Protein AF-A0A1G9CT90-F1 (afdb_monomer_lite)

Secondary structure (DSSP, 8-state):
---------SSSSSSSSS-------------PPEEEEEEE-TTS-HHHHHHHHHHHHHHHTTSEEEEEEEEEES-HHHHHHHHHHHHHTT-TTS-EEEEEEEE--S-TTT-HHHHHHT-EETTEES---S--SGGGSEEHHHHHHHHHHHSPTT-EEEEE-S-SHHHHHHHHPPP-SS-SS-HHHHHHHHEEEEEEE-----SS--B-HHHHHTHHHHHHHHHH--SEEEEE-HHHHHHSEE-HHHHHTGGG-SS--HHHHHHHHHSPSS--EE-HHHHHHHHHHHGGG--SPBPPSEEEEE-TTSBEEEEE-TT--EEEBPPPPHHHHHHHHHHHHHHHH-----SS----SS-HHHHHS--GGGSPEEEE-S---HHHHHHHHHHT--EEEE-S-STTTTT-HHHHHHHHHHHHIIIIIH--EEEEE-SSSSSTTSTTTTTTTS-GGGB-EEEEEEEEEE-TT-EEEEPPPTT--EEEEEEEEETT---GGGPEE-GGGB-TT--EEEE--TTS--EEEEEEEEEES-TTSHHHHSSSEE-PPB-TT-HHHHHHHHHHTHHHHHHHHGGGBTTTEEEEEEE------SB-TTPPPSS--EESS---TTSPP--EEEE-SSHHHHHHHHHSS-SGGGTHHHHS--SHHHHHHHHHHHHHHHHHHIIIIIHHHHHHHHHTT-EEEEE-SSTT-TTTHHHHTS-HHHHHHT-SS-EEEE--S-HHHHHHHHTTTHHHHHHHHHHHT-S--EEEE--TT-SS--HHHHHHHHHHHHHHHT--EEEE-S-GGGS-HHHHHHHHHHHHHHHHHHTTB-----EEEE--HHHHHHH----SBSSGGGS-HHHHHHHHHHHHHHHHHHHTT--EEEE-STTPPPTTSS--EEEE---SEEEHHHHHHHHHHHHTT-EEEES-SEEEEE-TTSS-EEEEEHHHHTTT-TTEEE-S-HHHHHHHHHHT---SEEEPSS-TTEEEEEEEBSSEEEEEEEE-SSS-EEEEEEEPP-SS-EEEE-TTT--EEE--EEE-SS-EEEEEEE-TT-EEEEEEE-

Radius of gyration: 39.04 Å; chains: 1; bounding box: 105×80×100 Å

pLDDT: mean 90.72, std 13.13, range [26.62, 98.75]

Foldseek 3Di:
DDDYDDDDPDDPPPVVPPDPPPPPPPPPPPPQAFEEEEEDLAFQDLLSVLLLLLVLLCVVVRNHDDQAYEYQAPDQLRVQLSCQSCVVSVNNVGAYAYEDPHFNAPDLVLGLSNVLQVDDDPNDNPDGGPRDDNVVHHHLLVSLLQRLLPAQWLGYEYEHEAAQRSVLVLQVAADDPSDNHRSLVSQLTRHNEYQYLAADPDPPFDFTRRCVSHVVRNQSCQVRRNAAYEYAYPLQQQLAWQALVCLVCVLQDDDDDSSSSSVCSNDPDDDIGGNSRNVSSCCRSVVVVCLWDKDAAFGWHQDPNRHIDTDHDNPHRYIYTDHGDPVSSVVSNVVSSVSNSDDPPPDPPPPALDPLVCLQQPALVLFAAAEDEDPQDLVVLVLLVLLQHQAYEYEQHLVCQLNDPVSLVRVQVRLCCNCVVPVHFYAYAQASDDQDLCNPVPLCPVPVQQFWKWKFKDKDKAFAFGKDKDDDFPQFDDWQWKWKAAPVDPDLVGIDTQQVQADPSGIGIDTHHNPGGIMMMMTITMHRLFPQFCCQQEDAENDTHGQLLAQSSQVSSCVSGVVSCCVRPLVCALRRHAAYAREAQWLRQEGAPPPHRPHRYHYDDDDDPVGDFGQIAGDDPCLQVQLCVPLVDGCSSVVVLLADDDALSSLVSLLSSLVSQLVSSLVRHLQVRLVSQVVSNHWYEYAHPPQQFLLCCSRIRSDRLSSLLSTLAYEYEDAALFQVSLLLRCLRTLQSNQLSCVLNVRDFYEYEYHNSPPPDHPPLLSNLLSVLSSVLSPHQHYHYPPDPVPDDSLSSNLNRLLSSSSNSQLVQFAAQAQEEEEDQSSQSSSQFHRFSHPPPVRGGPVSRVQRVQSSVLSLLLQLQQHHYHYDYPVRDDDPPDSHQEYEYEDGQEDEPVNVVVVVVRLVSPRAYEYQDQWYWYQYNSSNHTDIDGNCVVCVVGPSYYYDPDSNVSSVVVSVVDPPQKGKDPPQSQWGKHWGDHPFKIKMKIWRSDQFKDKIKMFGAADPFWKWKAFSSVSDIDTFPWDQDPRGIIGIDIAGGSGMMMIITGD

Sequence (1050 aa):
MKVFKFKLINIFFIVLAFGVAAAIPCKAQKKTPTPVIFETDMGNDVDDGLALAMLFRYADQGKINFLGISNNKQSLSSLQFIDLMRRQYGYGQLPIATVQNGVEGEVEAKSFARKVMDYKEQGQLLYSSSIKNYRDVEAAVHFYRRMLAKAKDTSVVIISVGFSTNLAKLLESKADQYSKLSGLELVKRKVKFLSTMAGNFSHPRQKEFNVISDLPAARKMFNHWPTAIYISPFEVGASVHFPATAIEANLGYSGNQPLVTAYKEYITMPYNRETWDLTSVLFAVEKSAHYFKESVPGKFIVDEQGYTQFKEEHKGRHYFLHAPGESEGSKIKNRFVKLIMTAKSGSTELKSNIDVQGFLNPVLKYRPLRIIHEHLDTTLIRNLKELGYGGVVTNVSYQDYLSSTQNWEKFRSDIAYAIDKLGLRIWIYDEKGYPSGAAGGIVLKDDPSAQALGLSVISKLVNKGEQLAIAFPHGHTRFLAAFAYPEAGFGTSEIIDLRKYTDARGNLKWSAPKGKGNWKVQYFVQKPFYENTHATHNWFEQRKMVNLLEKKATADFIKVTHEQYKHHVGDYFGKGIEAFFTDEPSLVGAHFLNNKPPVTPGVRDQPDFNIPAFPTLNWSESLLTEFKRRRGYDLFNKLPYLVEGQSATAFKVRIDYYQTLMELVAECYFKPLEEFAAKNNVASSGHLLLEEDLFYHPVFEGSLMEMYKHMQFPGIDLLTAYPLIAKRWGVTTAKFASSVADTYGKKQVMSEISSAFDSNDAGINGQMAAVGIQFAYGVDLFNSYYRHDKMSVEENKQFTNYIGRVAYLLDQGKRQPQVAVYYPIESIWAKTLIPLSIGREHFDKEALLLSDNFTELGLALVDQHIDFNYVDREKLPEPGKEIKKLIIPKLAVLQKELLDHLIRLADQGMNLYFQNTDAILLNADGFESETVDLREKFSAYNNVVFFDNLTHLASQISADTDSGYRIEAGTENIVALAKPGKTAKVYLFVNAADNAQDVKVTFKKSDKRLMVWDPVSGLVKPGNTRITNSGDVLELHLDKWQTLLVTIDK

Structure (mmCIF, N/CA/C/O backbone):
data_AF-A0A1G9CT90-F1
#
_entry.id   AF-A0A1G9CT90-F1
#
loop_
_atom_site.group_PDB
_atom_site.id
_atom_site.type_symbol
_atom_site.label_atom_id
_atom_site.label_alt_id
_atom_site.label_comp_id
_atom_site.label_asym_id
_atom_site.label_entity_id
_atom_site.label_seq_id
_atom_site.pdbx_PDB_ins_code
_atom_site.Cartn_x
_atom_site.Cartn_y
_atom_site.Cartn_z
_atom_site.occupancy
_atom_site.B_iso_or_equiv
_atom_site.auth_seq_id
_atom_site.auth_comp_id
_atom_site.auth_asym_id
_atom_site.auth_atom_id
_atom_site.pdbx_PDB_model_num
ATOM 1 N N . MET A 1 1 ? -38.249 -47.520 -42.236 1.00 29.38 1 MET A N 1
ATOM 2 C CA . MET A 1 1 ? -38.447 -47.838 -43.675 1.00 29.38 1 MET A CA 1
ATOM 3 C C . MET A 1 1 ? -37.929 -46.650 -44.475 1.00 29.38 1 MET A C 1
ATOM 5 O O . MET A 1 1 ? -38.424 -45.574 -44.205 1.00 29.38 1 MET A O 1
ATOM 9 N N . LYS A 1 2 ? -36.959 -46.658 -45.393 1.00 29.27 2 LYS A N 1
ATOM 10 C CA . LYS A 1 2 ? -36.119 -47.616 -46.148 1.00 29.27 2 LYS A CA 1
ATOM 11 C C . LYS A 1 2 ? -34.802 -46.828 -46.412 1.00 29.27 2 LYS A C 1
ATOM 13 O O . LYS A 1 2 ? -34.894 -45.646 -46.702 1.00 29.27 2 LYS A O 1
ATOM 18 N N . VAL A 1 3 ? -33.580 -47.275 -46.118 1.00 26.62 3 VAL A N 1
ATOM 19 C CA . VAL A 1 3 ? -32.768 -48.359 -46.711 1.00 26.62 3 VAL A CA 1
ATOM 20 C C . VAL A 1 3 ? -32.309 -48.066 -48.162 1.00 26.62 3 VAL A C 1
ATOM 22 O O . VAL A 1 3 ? -32.986 -48.438 -49.110 1.00 26.62 3 VAL A O 1
ATOM 25 N N . PHE A 1 4 ? -31.098 -47.474 -48.247 1.00 28.44 4 PHE A N 1
ATOM 26 C CA . PHE A 1 4 ? -29.913 -47.854 -49.060 1.00 28.44 4 PHE A CA 1
ATOM 27 C C . PHE A 1 4 ? -29.531 -47.188 -50.417 1.00 28.44 4 PHE A C 1
ATOM 29 O O . PHE A 1 4 ? -30.215 -47.359 -51.415 1.00 28.44 4 PHE A O 1
ATOM 36 N N . LYS A 1 5 ? -28.269 -46.674 -50.411 1.00 28.47 5 LYS A N 1
ATOM 37 C CA . LYS A 1 5 ? -27.143 -46.781 -51.398 1.00 28.47 5 LYS A CA 1
ATOM 38 C C . LYS A 1 5 ? -27.310 -46.091 -52.775 1.00 28.47 5 LYS A C 1
ATOM 40 O O . LYS A 1 5 ? -28.365 -46.166 -53.367 1.00 28.47 5 LYS A O 1
ATOM 45 N N . PHE A 1 6 ? -26.310 -45.461 -53.411 1.00 27.42 6 PHE A N 1
ATOM 46 C CA . PHE A 1 6 ? -24.844 -45.624 -53.401 1.00 27.42 6 PHE A CA 1
ATOM 47 C C . PHE A 1 6 ? -24.163 -44.394 -54.075 1.00 27.42 6 PHE A C 1
ATOM 49 O O . PHE A 1 6 ? -24.748 -43.807 -54.977 1.00 27.42 6 PHE A O 1
ATOM 56 N N . LYS A 1 7 ? -22.884 -44.146 -53.729 1.00 28.06 7 LYS A N 1
ATOM 57 C CA . LYS A 1 7 ? -21.843 -43.313 -54.400 1.00 28.06 7 LYS A CA 1
ATOM 58 C C . LYS A 1 7 ? -21.774 -41.808 -54.081 1.00 28.06 7 LYS A C 1
ATOM 60 O O . LYS A 1 7 ? -22.293 -40.998 -54.830 1.00 28.06 7 LYS A O 1
ATOM 65 N N . LEU A 1 8 ? -20.982 -41.458 -53.059 1.00 28.84 8 LEU A N 1
ATOM 66 C CA . LEU A 1 8 ? -19.843 -40.514 -53.153 1.00 28.84 8 LEU A CA 1
ATOM 67 C C . LEU A 1 8 ? -19.101 -40.452 -51.801 1.00 28.84 8 LEU A C 1
ATOM 69 O O . LEU A 1 8 ? -19.179 -39.493 -51.043 1.00 28.84 8 LEU A O 1
ATOM 73 N N . ILE A 1 9 ? -18.372 -41.527 -51.498 1.00 37.91 9 ILE A N 1
ATOM 74 C CA . ILE A 1 9 ? -17.288 -41.538 -50.509 1.00 37.91 9 ILE A CA 1
ATOM 75 C C . ILE A 1 9 ? -16.008 -41.423 -51.338 1.00 37.91 9 ILE A C 1
ATOM 77 O O . ILE A 1 9 ? -15.682 -42.380 -52.035 1.00 37.91 9 ILE A O 1
ATOM 81 N N . ASN A 1 10 ? -15.402 -40.226 -51.359 1.00 30.72 10 ASN A N 1
ATOM 82 C CA . ASN A 1 10 ? -13.953 -39.974 -51.533 1.00 30.72 10 ASN A CA 1
ATOM 83 C C . ASN A 1 10 ? -13.546 -38.490 -51.712 1.00 30.72 10 ASN A C 1
ATOM 85 O O . ASN A 1 10 ? -12.413 -38.232 -52.100 1.00 30.72 10 ASN A O 1
ATOM 89 N N . ILE A 1 11 ? -14.387 -37.488 -51.400 1.00 33.50 11 ILE A N 1
ATOM 90 C CA . ILE A 1 11 ? -13.973 -36.062 -51.518 1.00 33.50 11 ILE A CA 1
ATOM 91 C C . ILE A 1 11 ? -14.116 -35.251 -50.210 1.00 33.50 11 ILE A C 1
ATOM 93 O O . ILE A 1 11 ? -13.740 -34.088 -50.159 1.00 33.50 11 ILE A O 1
ATOM 97 N N . PHE A 1 12 ? -14.534 -35.856 -49.092 1.00 31.41 12 PHE A N 1
ATOM 98 C CA . PHE A 1 12 ? -14.761 -35.111 -47.837 1.00 31.41 12 PHE A CA 1
ATOM 99 C C . PHE A 1 12 ? -13.746 -35.359 -46.705 1.00 31.41 12 PHE A C 1
ATOM 101 O O . PHE A 1 12 ? -13.998 -34.986 -45.565 1.00 31.41 12 PHE A O 1
ATOM 108 N N . PHE A 1 13 ? -12.574 -35.927 -47.020 1.00 30.72 13 PHE A N 1
ATOM 109 C CA . PHE A 1 13 ? -11.440 -36.062 -46.084 1.00 30.72 13 PHE A CA 1
ATOM 110 C C . PHE A 1 13 ? -10.132 -35.398 -46.564 1.00 30.72 13 PHE A C 1
ATOM 112 O O . PHE A 1 13 ? -9.083 -35.615 -45.970 1.00 30.72 13 PHE A O 1
ATOM 119 N N . ILE A 1 14 ? -10.177 -34.555 -47.608 1.00 32.09 14 ILE A N 1
ATOM 120 C CA . ILE A 1 14 ? -8.981 -33.865 -48.147 1.00 32.09 14 ILE A CA 1
ATOM 121 C C . ILE A 1 14 ? -9.011 -32.332 -47.958 1.00 32.09 14 ILE A C 1
ATOM 123 O O . ILE A 1 14 ? -7.994 -31.676 -48.151 1.00 32.09 14 ILE A O 1
ATOM 127 N N . VAL A 1 15 ? -10.104 -31.736 -47.463 1.00 31.97 15 VAL A N 1
ATOM 128 C CA . VAL A 1 15 ? -10.191 -30.265 -47.275 1.00 31.97 15 VAL A CA 1
ATOM 129 C C . VAL A 1 15 ? -10.135 -29.821 -45.800 1.00 31.97 15 VAL A C 1
ATOM 131 O O . VAL A 1 15 ? -10.068 -28.634 -45.514 1.00 31.97 15 VAL A O 1
ATOM 134 N N . LEU A 1 16 ? -10.015 -30.755 -44.846 1.00 32.56 16 LEU A N 1
ATOM 135 C CA . LEU A 1 16 ? -9.748 -30.446 -43.426 1.00 32.56 16 LEU A CA 1
ATOM 136 C C . LEU A 1 16 ? -8.293 -30.726 -42.991 1.00 32.56 16 LEU A C 1
ATOM 138 O O . LEU A 1 16 ? -8.021 -30.910 -41.808 1.00 32.56 16 LEU A O 1
ATOM 142 N N . ALA A 1 17 ? -7.354 -30.751 -43.947 1.00 31.73 17 ALA A N 1
ATOM 143 C CA . ALA A 1 17 ? -5.917 -30.943 -43.701 1.00 31.73 17 ALA A CA 1
ATOM 144 C C . ALA A 1 17 ? -5.010 -29.849 -44.312 1.00 31.73 17 ALA A C 1
ATOM 146 O O . ALA A 1 17 ? -3.798 -29.896 -44.133 1.00 31.73 17 ALA A O 1
ATOM 147 N N . PHE A 1 18 ? -5.564 -28.829 -44.977 1.00 35.44 18 PHE A N 1
ATOM 148 C CA . PHE A 1 18 ? -4.796 -27.702 -45.526 1.00 35.44 18 PHE A CA 1
ATOM 149 C C . PHE A 1 18 ? -5.491 -26.378 -45.199 1.00 35.44 18 PHE A C 1
ATOM 151 O O . PHE A 1 18 ? -6.236 -25.821 -45.996 1.00 35.44 18 PHE A O 1
ATOM 158 N N . GLY A 1 19 ? -5.270 -25.901 -43.977 1.00 32.31 19 GLY A N 1
ATOM 159 C CA . GLY A 1 19 ? -5.820 -24.631 -43.489 1.00 32.31 19 GLY A CA 1
ATOM 160 C C . GLY A 1 19 ? -5.231 -24.144 -42.166 1.00 32.31 19 GLY A C 1
ATOM 161 O O . GLY A 1 19 ? -5.561 -23.053 -41.718 1.00 32.31 19 GLY A O 1
ATOM 162 N N . VAL A 1 20 ? -4.315 -24.905 -41.558 1.00 35.72 20 VAL A N 1
ATOM 163 C CA . VAL A 1 20 ? -3.353 -24.352 -40.607 1.00 35.72 20 VAL A CA 1
ATOM 164 C C . VAL A 1 20 ? -2.251 -23.741 -41.460 1.00 35.72 20 VAL A C 1
ATOM 166 O O . VAL A 1 20 ? -1.323 -24.432 -41.882 1.00 35.72 20 VAL A O 1
ATOM 169 N N . ALA A 1 21 ? -2.360 -22.444 -41.753 1.00 32.84 21 ALA A N 1
ATOM 170 C CA . ALA A 1 21 ? -1.169 -21.664 -42.036 1.00 32.84 21 ALA A CA 1
ATOM 171 C C . ALA A 1 21 ? -0.324 -21.748 -40.765 1.00 32.84 21 ALA A C 1
ATOM 173 O O . ALA A 1 21 ? -0.530 -21.010 -39.804 1.00 32.84 21 ALA A O 1
ATOM 174 N N . ALA A 1 22 ? 0.566 -22.740 -40.730 1.00 30.08 22 ALA A N 1
ATOM 175 C CA . ALA A 1 22 ? 1.647 -22.776 -39.784 1.00 30.08 22 ALA A CA 1
ATOM 176 C C . ALA A 1 22 ? 2.340 -21.426 -39.940 1.00 30.08 22 ALA A C 1
ATOM 178 O O . ALA A 1 22 ? 2.983 -21.165 -40.959 1.00 30.08 22 ALA A O 1
ATOM 179 N N . ALA A 1 23 ? 2.184 -20.554 -38.945 1.00 31.02 23 ALA A N 1
ATOM 180 C CA . ALA A 1 23 ? 3.227 -19.604 -38.646 1.00 31.02 23 ALA A CA 1
ATOM 181 C C . ALA A 1 23 ? 4.461 -20.478 -38.456 1.00 31.02 23 ALA A C 1
ATOM 183 O O . ALA A 1 23 ? 4.636 -21.108 -37.413 1.00 31.02 23 ALA A O 1
ATOM 184 N N . ILE A 1 24 ? 5.247 -20.627 -39.527 1.00 29.38 24 ILE A N 1
ATOM 185 C CA . ILE A 1 24 ? 6.590 -21.165 -39.444 1.00 29.38 24 ILE A CA 1
ATOM 186 C C . ILE A 1 24 ? 7.181 -20.340 -38.310 1.00 29.38 24 ILE A C 1
ATOM 188 O O . ILE A 1 24 ? 7.229 -19.112 -38.451 1.00 29.38 24 ILE A O 1
ATOM 192 N N . PRO A 1 25 ? 7.550 -20.948 -37.166 1.00 29.23 25 PRO A N 1
ATOM 193 C CA . PRO A 1 25 ? 8.344 -20.228 -36.205 1.00 29.23 25 PRO A CA 1
ATOM 194 C C . PRO A 1 25 ? 9.531 -19.797 -37.039 1.00 29.23 25 PRO A C 1
ATOM 196 O O . PRO A 1 25 ? 10.266 -20.655 -37.539 1.00 29.23 25 PRO A O 1
ATOM 199 N N . CYS A 1 26 ? 9.649 -18.494 -37.302 1.00 26.86 26 CYS A N 1
ATOM 200 C CA . CYS A 1 26 ? 10.865 -17.948 -37.848 1.00 26.86 26 CYS A CA 1
ATOM 201 C C . CYS A 1 26 ? 11.884 -18.358 -36.798 1.00 26.86 26 CYS A C 1
ATOM 203 O O . CYS A 1 26 ? 11.926 -17.778 -35.714 1.00 26.86 26 CYS A O 1
ATOM 205 N N . LYS A 1 27 ? 12.570 -19.484 -37.040 1.00 28.67 27 LYS A N 1
ATOM 206 C CA . LYS A 1 27 ? 13.675 -19.940 -36.222 1.00 28.67 27 LYS A CA 1
ATOM 207 C C . LYS A 1 27 ? 14.567 -18.728 -36.246 1.00 28.67 27 LYS A C 1
ATOM 209 O O . LYS A 1 27 ? 15.154 -18.457 -37.291 1.00 28.67 27 LYS A O 1
ATOM 214 N N . ALA A 1 28 ? 14.579 -17.971 -35.149 1.00 31.95 28 ALA A N 1
ATOM 215 C CA . ALA A 1 28 ? 15.520 -16.896 -34.962 1.00 31.95 28 ALA A CA 1
ATOM 216 C C . ALA A 1 28 ? 16.857 -17.541 -35.290 1.00 31.95 28 ALA A C 1
ATOM 218 O O . ALA A 1 28 ? 17.279 -18.487 -34.616 1.00 31.95 28 ALA A O 1
ATOM 219 N N . GLN A 1 29 ? 17.404 -17.176 -36.447 1.00 33.50 29 GLN A N 1
ATOM 220 C CA . GLN A 1 29 ? 18.578 -17.820 -36.989 1.00 33.50 29 GLN A CA 1
ATOM 221 C C . GLN A 1 29 ? 19.629 -17.598 -35.914 1.00 33.50 29 GLN A C 1
ATOM 223 O O . GLN A 1 29 ? 19.976 -16.445 -35.654 1.00 33.50 29 GLN A O 1
ATOM 228 N N . LYS A 1 30 ? 20.021 -18.660 -35.190 1.00 39.69 30 LYS A N 1
ATOM 229 C CA . LYS A 1 30 ? 21.022 -18.564 -34.122 1.00 39.69 30 LYS A CA 1
ATOM 230 C C . LYS A 1 30 ? 22.218 -17.866 -34.757 1.00 39.69 30 LYS A C 1
ATOM 232 O O . LYS A 1 30 ? 22.880 -18.462 -35.605 1.00 39.69 30 LYS A O 1
ATOM 237 N N . LYS A 1 31 ? 22.423 -16.584 -34.435 1.00 60.03 31 LYS A N 1
ATOM 238 C CA . LYS A 1 31 ? 23.516 -15.800 -35.005 1.00 60.03 31 LYS A CA 1
ATOM 239 C C . LYS A 1 31 ? 24.795 -16.503 -34.578 1.00 60.03 31 LYS A C 1
ATOM 241 O O . LYS A 1 31 ? 25.099 -16.565 -33.392 1.00 60.03 31 LYS A O 1
ATOM 246 N N . THR A 1 32 ? 25.485 -17.105 -35.539 1.00 78.12 32 THR A N 1
ATOM 247 C CA . THR A 1 32 ? 26.770 -17.755 -35.292 1.00 78.12 32 THR A CA 1
ATOM 248 C C . THR A 1 32 ? 27.744 -16.705 -34.749 1.00 78.12 32 THR A C 1
ATOM 250 O O . THR A 1 32 ? 27.821 -15.631 -35.352 1.00 78.12 32 THR A O 1
ATOM 253 N N . PRO A 1 33 ? 28.476 -16.982 -33.655 1.00 89.44 33 PRO A N 1
ATOM 254 C CA . PRO A 1 33 ? 29.431 -16.031 -33.095 1.00 89.44 33 PRO A CA 1
ATOM 255 C C . PRO A 1 33 ? 30.467 -15.610 -34.145 1.00 89.44 33 PRO A C 1
ATOM 257 O O . PRO A 1 33 ? 30.984 -16.454 -34.883 1.00 89.44 33 PRO A O 1
ATOM 260 N N . THR A 1 34 ? 30.780 -14.316 -34.217 1.00 92.50 34 THR A N 1
ATOM 261 C CA . THR A 1 34 ? 31.748 -13.788 -35.193 1.00 92.50 34 THR A CA 1
ATOM 262 C C . THR A 1 34 ? 33.167 -14.208 -34.794 1.00 92.50 34 THR A C 1
ATOM 264 O O . THR A 1 34 ? 33.575 -13.901 -33.675 1.00 92.50 34 THR A O 1
ATOM 267 N N . PRO A 1 35 ? 33.947 -14.893 -35.651 1.00 97.25 35 PRO A N 1
ATOM 268 C CA . PRO A 1 35 ? 35.342 -15.202 -35.350 1.00 97.25 35 PRO A CA 1
ATOM 269 C C . PRO A 1 35 ? 36.188 -13.926 -35.291 1.00 97.25 35 PRO A C 1
ATOM 271 O O . PRO A 1 35 ? 36.231 -13.180 -36.270 1.00 97.25 35 PRO A O 1
ATOM 274 N N . VAL A 1 36 ? 36.857 -13.681 -34.163 1.00 98.31 36 VAL A N 1
ATOM 275 C CA . VAL A 1 36 ? 37.635 -12.455 -33.918 1.00 98.31 36 VAL A CA 1
ATOM 276 C C . VAL A 1 36 ? 39.080 -12.787 -33.559 1.00 98.31 36 VAL A C 1
ATOM 278 O O . VAL A 1 36 ? 39.323 -13.646 -32.711 1.00 98.31 36 VAL A O 1
ATOM 281 N N . ILE A 1 37 ? 40.026 -12.081 -34.181 1.00 98.56 37 ILE A N 1
ATOM 282 C CA . ILE A 1 37 ? 41.417 -11.973 -33.719 1.00 98.56 37 ILE A CA 1
ATOM 283 C C . ILE A 1 37 ? 41.619 -10.547 -33.211 1.00 98.56 37 ILE A C 1
ATOM 285 O O . ILE A 1 37 ? 41.247 -9.598 -33.902 1.00 98.56 37 ILE A O 1
ATOM 289 N N . PHE A 1 38 ? 42.195 -10.414 -32.019 1.00 98.56 38 PHE A N 1
ATOM 290 C CA . PHE A 1 38 ? 42.521 -9.122 -31.421 1.00 98.56 38 PHE A CA 1
ATOM 291 C C . PHE A 1 38 ? 44.029 -8.905 -31.428 1.00 98.56 38 PHE A C 1
ATOM 293 O O . PHE A 1 38 ? 44.776 -9.806 -31.046 1.00 98.56 38 PHE A O 1
ATOM 300 N N . GLU A 1 39 ? 44.468 -7.729 -31.857 1.00 95.12 39 GLU A N 1
ATOM 301 C CA . GLU A 1 39 ? 45.866 -7.325 -31.851 1.00 95.12 39 GLU A CA 1
ATOM 302 C C . GLU A 1 39 ? 46.041 -5.979 -31.145 1.00 95.12 39 GLU A C 1
ATOM 304 O O . GLU A 1 39 ? 45.298 -5.048 -31.437 1.00 95.12 39 GLU A O 1
ATOM 309 N N . THR A 1 40 ? 46.997 -5.890 -30.222 1.00 96.62 40 THR A N 1
ATOM 310 C CA . THR A 1 40 ? 47.166 -4.773 -29.269 1.00 96.62 40 THR A CA 1
ATOM 311 C C . THR A 1 40 ? 48.651 -4.535 -28.982 1.00 96.62 40 THR A C 1
ATOM 313 O O . THR A 1 40 ? 49.449 -5.481 -29.024 1.00 96.62 40 THR A O 1
ATOM 316 N N . ASP A 1 41 ? 49.010 -3.287 -28.686 1.00 94.31 41 ASP A N 1
ATOM 317 C CA . ASP A 1 41 ? 50.306 -2.840 -28.162 1.00 94.31 41 ASP A CA 1
ATOM 318 C C . ASP A 1 41 ? 50.301 -2.734 -26.624 1.00 94.31 41 ASP A C 1
ATOM 320 O O . ASP A 1 41 ? 51.109 -2.008 -26.042 1.00 94.31 41 ASP A O 1
ATOM 324 N N . MET A 1 42 ? 49.424 -3.521 -25.984 1.00 95.12 42 MET A N 1
ATOM 325 C CA . MET A 1 42 ? 49.173 -3.655 -24.550 1.00 95.12 42 MET A CA 1
ATOM 326 C C . MET A 1 42 ? 50.303 -3.134 -23.670 1.00 95.12 42 MET A C 1
ATOM 328 O O . MET A 1 42 ? 51.401 -3.694 -23.637 1.00 95.12 42 MET A O 1
ATOM 332 N N . GLY A 1 43 ? 50.015 -2.125 -22.862 1.00 89.50 43 GLY A N 1
ATOM 333 C CA . GLY A 1 43 ? 50.963 -1.589 -21.886 1.00 89.50 43 GLY A CA 1
ATOM 334 C C . GLY A 1 43 ? 51.256 -0.108 -22.077 1.00 89.50 43 GLY A C 1
ATOM 335 O O . GLY A 1 43 ? 51.760 0.495 -21.136 1.00 89.50 43 GLY A O 1
ATOM 336 N N . ASN A 1 44 ? 50.955 0.462 -23.249 1.00 89.62 44 ASN A N 1
ATOM 337 C CA . ASN A 1 44 ? 51.098 1.900 -23.505 1.00 89.62 44 ASN A CA 1
ATOM 338 C C . ASN A 1 44 ? 49.921 2.695 -22.918 1.00 89.62 44 ASN A C 1
ATOM 340 O O . ASN A 1 44 ? 50.142 3.711 -22.262 1.00 89.62 44 ASN A O 1
ATOM 344 N N . ASP A 1 45 ? 48.688 2.206 -23.076 1.00 93.19 45 ASP A N 1
ATOM 345 C CA . ASP A 1 45 ? 47.488 2.846 -22.535 1.00 93.19 45 ASP A CA 1
ATOM 346 C C . ASP A 1 45 ? 46.554 1.828 -21.882 1.00 93.19 45 ASP A C 1
ATOM 348 O O . ASP A 1 45 ? 46.381 0.709 -22.356 1.00 93.19 45 ASP A O 1
ATOM 352 N N . VAL A 1 46 ? 45.958 2.172 -20.742 1.00 94.31 46 VAL A N 1
ATOM 353 C CA . VAL A 1 46 ? 45.137 1.207 -20.004 1.00 94.31 46 VAL A CA 1
ATOM 354 C C . VAL A 1 46 ? 43.814 0.878 -20.704 1.00 94.31 46 VAL A C 1
ATOM 356 O O . VAL A 1 46 ? 43.169 -0.123 -20.365 1.00 94.31 46 VAL A O 1
ATOM 359 N N . ASP A 1 47 ? 43.409 1.669 -21.699 1.00 95.88 47 ASP A N 1
ATOM 360 C CA . ASP A 1 47 ? 42.240 1.360 -22.514 1.00 95.88 47 ASP A CA 1
ATOM 361 C C . ASP A 1 47 ? 42.430 0.104 -23.393 1.00 95.88 47 ASP A C 1
ATOM 363 O O . ASP A 1 47 ? 41.443 -0.612 -23.590 1.00 95.88 47 ASP A O 1
ATOM 367 N N . ASP A 1 48 ? 43.669 -0.298 -23.723 1.00 96.31 48 ASP A N 1
ATOM 368 C CA . ASP A 1 48 ? 44.015 -1.632 -24.258 1.00 96.31 48 ASP A CA 1
ATOM 369 C C . ASP A 1 48 ? 43.441 -2.758 -23.370 1.00 96.31 48 ASP A C 1
ATOM 371 O O . ASP A 1 48 ? 42.835 -3.742 -23.821 1.00 96.31 48 ASP A O 1
ATOM 375 N N . GLY A 1 49 ? 43.639 -2.618 -22.054 1.00 96.19 49 GLY A N 1
ATOM 376 C CA . GLY A 1 49 ? 43.200 -3.579 -21.045 1.00 96.19 49 GLY A CA 1
ATOM 377 C C . GLY A 1 49 ? 41.677 -3.616 -20.909 1.00 96.19 49 GLY A C 1
ATOM 378 O O . GLY A 1 49 ? 41.090 -4.693 -20.741 1.00 96.19 49 GLY A O 1
ATOM 379 N N . LEU A 1 50 ? 41.026 -2.456 -21.030 1.00 97.00 50 LEU A N 1
ATOM 380 C CA . LEU A 1 50 ? 39.566 -2.334 -21.038 1.00 97.00 50 LEU A CA 1
ATOM 381 C C . LEU A 1 50 ? 38.958 -2.932 -22.318 1.00 97.00 50 LEU A C 1
ATOM 383 O O . LEU A 1 50 ? 37.962 -3.658 -22.247 1.00 97.00 50 LEU A O 1
ATOM 387 N N . ALA A 1 51 ? 39.578 -2.700 -23.476 1.00 97.69 51 ALA A N 1
ATOM 388 C CA . ALA A 1 51 ? 39.189 -3.277 -24.759 1.00 97.69 51 ALA A CA 1
ATOM 389 C C . ALA A 1 51 ? 39.306 -4.811 -24.749 1.00 97.69 51 ALA A C 1
ATOM 391 O O . ALA A 1 51 ? 38.379 -5.518 -25.166 1.00 97.69 51 ALA A O 1
ATOM 392 N N . LEU A 1 52 ? 40.390 -5.347 -24.179 1.00 97.38 52 LEU A N 1
ATOM 393 C CA . LEU A 1 52 ? 40.554 -6.787 -23.988 1.00 97.38 52 LEU A CA 1
ATOM 394 C C . LEU A 1 52 ? 39.485 -7.368 -23.044 1.00 97.38 52 LEU A C 1
ATOM 396 O O . LEU A 1 52 ? 38.907 -8.421 -23.334 1.00 97.38 52 LEU A O 1
ATOM 400 N N . ALA A 1 53 ? 39.159 -6.669 -21.951 1.00 95.31 53 ALA A N 1
ATOM 401 C CA . ALA A 1 53 ? 38.071 -7.071 -21.063 1.00 95.31 53 ALA A CA 1
ATOM 402 C C . ALA A 1 53 ? 36.721 -7.124 -21.796 1.00 95.31 53 ALA A C 1
ATOM 404 O O . ALA A 1 53 ? 35.994 -8.110 -21.654 1.00 95.31 53 ALA A O 1
ATOM 405 N N . MET A 1 54 ? 36.404 -6.137 -22.644 1.00 95.19 54 MET A N 1
ATOM 406 C CA . MET A 1 54 ? 35.187 -6.161 -23.468 1.00 95.19 54 MET A CA 1
ATOM 407 C C . MET A 1 54 ? 35.109 -7.399 -24.364 1.00 95.19 54 MET A C 1
ATOM 409 O O . MET A 1 54 ? 34.042 -8.006 -24.478 1.00 95.19 54 MET A O 1
ATOM 413 N N . LEU A 1 55 ? 36.219 -7.804 -24.982 1.00 96.69 55 LEU A N 1
ATOM 414 C CA . LEU A 1 55 ? 36.251 -8.976 -25.858 1.00 96.69 55 LEU A CA 1
ATOM 415 C C . LEU A 1 55 ? 35.971 -10.275 -25.105 1.00 96.69 55 LEU A C 1
ATOM 417 O O . LEU A 1 55 ? 35.180 -11.090 -25.585 1.00 96.69 55 LEU A O 1
ATOM 421 N N . PHE A 1 56 ? 36.517 -10.452 -23.900 1.00 94.62 56 PHE A N 1
ATOM 422 C CA . PHE A 1 56 ? 36.156 -11.601 -23.065 1.00 94.62 56 PHE A CA 1
ATOM 423 C C . PHE A 1 56 ? 34.663 -11.613 -22.731 1.00 94.62 56 PHE A C 1
ATOM 425 O O . PHE A 1 56 ? 34.021 -12.657 -22.804 1.00 94.62 56 PHE A O 1
ATOM 432 N N . ARG A 1 57 ? 34.078 -10.448 -22.443 1.00 90.25 57 ARG A N 1
ATOM 433 C CA . ARG A 1 57 ? 32.646 -10.327 -22.125 1.00 90.25 57 ARG A CA 1
ATOM 434 C C . ARG A 1 57 ? 31.767 -10.588 -23.346 1.00 90.25 57 ARG A C 1
ATOM 436 O O . ARG A 1 57 ? 30.695 -11.180 -23.227 1.00 90.25 57 ARG A O 1
ATOM 443 N N . TYR A 1 58 ? 32.226 -10.225 -24.539 1.00 93.12 58 TYR A N 1
ATOM 444 C CA . TYR A 1 58 ? 31.558 -10.602 -25.782 1.00 93.12 58 TYR A CA 1
ATOM 445 C C . TYR A 1 58 ? 31.663 -12.090 -26.099 1.00 93.12 58 TYR A C 1
ATOM 447 O O . TYR A 1 58 ? 30.703 -12.661 -26.625 1.00 93.12 58 TYR A O 1
ATOM 455 N N . ALA A 1 59 ? 32.789 -12.721 -25.772 1.00 89.31 59 ALA A N 1
ATOM 456 C CA . ALA A 1 59 ? 32.943 -14.165 -25.884 1.00 89.31 59 ALA A CA 1
ATOM 457 C C . ALA A 1 59 ? 32.022 -14.885 -24.882 1.00 89.31 59 ALA A C 1
ATOM 459 O O . ALA A 1 59 ? 31.314 -15.816 -25.265 1.00 89.31 59 ALA A O 1
ATOM 460 N N . ASP A 1 60 ? 31.908 -14.374 -23.651 1.00 84.12 60 ASP A N 1
ATOM 461 C CA . ASP A 1 60 ? 30.990 -14.892 -22.629 1.00 84.12 60 ASP A CA 1
ATOM 462 C C . ASP A 1 60 ? 29.521 -14.809 -23.058 1.00 84.12 60 ASP A C 1
ATOM 464 O O . ASP A 1 60 ? 28.739 -15.713 -22.769 1.00 84.12 60 ASP A O 1
ATOM 468 N N . GLN A 1 61 ? 29.151 -13.751 -23.782 1.00 85.62 61 GLN A N 1
ATOM 46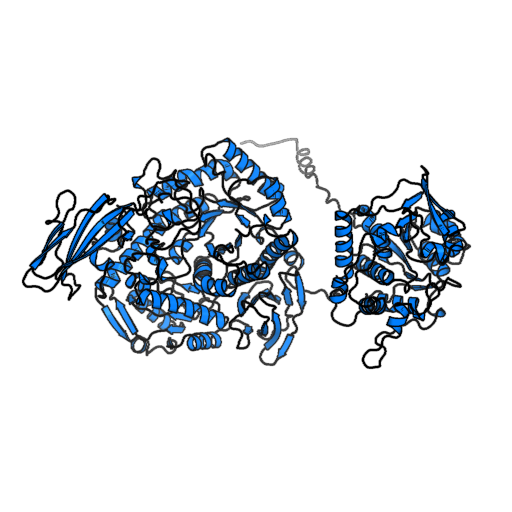9 C CA . GLN A 1 61 ? 27.815 -13.565 -24.358 1.00 85.62 61 GLN A CA 1
ATOM 470 C C . GLN A 1 61 ? 27.582 -14.389 -25.637 1.00 85.62 61 GLN A C 1
ATOM 472 O O . GLN A 1 61 ? 26.511 -14.293 -26.237 1.00 85.62 61 GLN A O 1
ATOM 477 N N . GLY A 1 62 ? 28.579 -15.144 -26.110 1.00 89.06 62 GLY A N 1
ATOM 478 C CA . GLY A 1 62 ? 28.510 -15.877 -27.372 1.00 89.06 62 GLY A CA 1
ATOM 479 C C . GLY A 1 62 ? 28.393 -14.976 -28.608 1.00 89.06 62 GLY A C 1
ATOM 480 O O . GLY A 1 62 ? 27.954 -15.440 -29.657 1.00 89.06 62 GLY A O 1
ATOM 481 N N . LYS A 1 63 ? 28.756 -13.687 -28.518 1.00 90.94 63 LYS A N 1
ATOM 482 C CA . LYS A 1 63 ? 28.735 -12.767 -29.673 1.00 90.94 63 LYS A CA 1
ATOM 483 C C . LYS A 1 63 ? 29.945 -12.955 -30.580 1.00 90.94 63 LYS A C 1
ATOM 485 O O . LYS A 1 63 ? 29.835 -12.784 -31.797 1.00 90.94 63 LYS A O 1
ATOM 490 N N . ILE A 1 64 ? 31.081 -13.329 -29.995 1.00 95.69 64 ILE A N 1
ATOM 491 C CA . ILE A 1 64 ? 32.310 -13.626 -30.728 1.00 95.69 64 ILE A CA 1
ATOM 492 C C . ILE A 1 64 ? 32.790 -15.044 -30.439 1.00 95.69 64 ILE A C 1
ATOM 494 O O . ILE A 1 64 ? 32.593 -15.581 -29.353 1.00 95.69 64 ILE A O 1
ATOM 498 N N . ASN A 1 65 ? 33.452 -15.633 -31.427 1.00 95.19 65 ASN A N 1
ATOM 499 C CA . ASN A 1 65 ? 34.348 -16.760 -31.235 1.00 95.19 65 ASN A CA 1
ATOM 500 C C . ASN A 1 65 ? 35.773 -16.194 -31.190 1.00 95.19 65 ASN A C 1
ATOM 502 O O . ASN A 1 65 ? 36.320 -15.823 -32.230 1.00 95.19 65 ASN A O 1
ATOM 506 N N . PHE A 1 66 ? 36.342 -16.051 -29.994 1.00 96.69 66 PHE A N 1
ATOM 507 C CA . PHE A 1 66 ? 37.650 -15.424 -29.815 1.00 96.69 66 PHE A CA 1
ATOM 508 C C . PHE A 1 66 ? 38.752 -16.406 -30.243 1.00 96.69 66 PHE A C 1
ATOM 510 O O . PHE A 1 66 ? 38.962 -17.428 -29.597 1.00 96.69 66 PHE A O 1
ATOM 517 N N . LEU A 1 67 ? 39.417 -16.131 -31.368 1.00 96.75 67 LEU A N 1
ATOM 518 C CA . LEU A 1 67 ? 40.386 -17.045 -31.982 1.00 96.75 67 LEU A CA 1
ATOM 519 C C . LEU A 1 67 ? 41.784 -16.946 -31.360 1.00 96.75 67 LEU A C 1
ATOM 521 O O . LEU A 1 67 ? 42.507 -17.939 -31.317 1.00 96.75 67 LEU A O 1
ATOM 525 N N . GLY A 1 68 ? 42.169 -15.759 -30.895 1.00 96.62 68 GLY A N 1
ATOM 526 C CA . GLY A 1 68 ? 43.442 -15.524 -30.222 1.00 96.62 68 GLY A CA 1
ATOM 527 C C . GLY A 1 68 ? 43.792 -14.043 -30.123 1.00 96.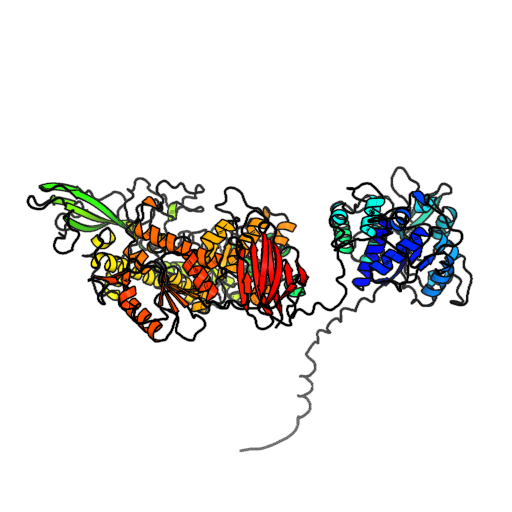62 68 GLY A C 1
ATOM 528 O O . GLY A 1 68 ? 43.117 -13.194 -30.716 1.00 96.62 68 GLY A O 1
ATOM 529 N N . ILE A 1 69 ? 44.848 -13.767 -29.362 1.00 98.31 69 ILE A N 1
ATOM 530 C CA . ILE A 1 69 ? 45.372 -12.427 -29.092 1.00 98.31 69 ILE A CA 1
ATOM 531 C C . ILE A 1 69 ? 46.793 -12.347 -29.653 1.00 98.31 69 ILE A C 1
ATOM 533 O O . ILE A 1 69 ? 47.629 -13.191 -29.339 1.00 98.31 69 ILE A O 1
ATOM 537 N N . SER A 1 70 ? 47.082 -11.344 -30.474 1.00 96.88 70 SER A N 1
ATOM 538 C CA . SER A 1 70 ? 48.424 -11.087 -30.994 1.00 96.88 70 SER A CA 1
ATOM 539 C C . SER A 1 70 ? 48.967 -9.799 -30.381 1.00 96.88 70 SER A C 1
ATOM 541 O O . SER A 1 70 ? 48.328 -8.760 -30.446 1.00 96.88 70 SER A O 1
ATOM 543 N N . ASN A 1 71 ? 50.142 -9.843 -29.772 1.00 96.06 71 ASN A N 1
ATOM 544 C CA . ASN A 1 71 ? 50.810 -8.648 -29.269 1.00 96.06 71 ASN A CA 1
ATOM 545 C C . ASN A 1 71 ? 51.670 -8.044 -30.391 1.00 96.06 71 ASN A C 1
ATOM 547 O O . ASN A 1 71 ? 52.462 -8.767 -31.009 1.00 96.06 71 ASN A O 1
ATOM 551 N N . ASN A 1 72 ? 51.517 -6.753 -30.687 1.00 93.56 72 ASN A N 1
ATOM 552 C CA . ASN A 1 72 ? 52.293 -6.056 -31.728 1.00 93.56 72 ASN A CA 1
ATOM 553 C C . ASN A 1 72 ? 53.393 -5.128 -31.177 1.00 93.56 72 ASN A C 1
ATOM 555 O O . ASN A 1 72 ? 54.179 -4.593 -31.958 1.00 93.56 72 ASN A O 1
ATOM 559 N N . LYS A 1 73 ? 53.524 -5.054 -29.847 1.00 91.81 73 LYS A N 1
ATOM 560 C CA . LYS A 1 73 ? 54.633 -4.423 -29.119 1.00 91.81 73 LYS A CA 1
ATOM 561 C C . LYS A 1 73 ? 55.733 -5.433 -28.772 1.00 91.81 73 LYS A C 1
ATOM 563 O O . LYS A 1 73 ? 55.453 -6.541 -28.318 1.00 91.81 73 LYS A O 1
ATOM 568 N N . GLN A 1 74 ? 57.003 -5.070 -28.929 1.00 90.38 74 GLN A N 1
ATOM 569 C CA . GLN A 1 74 ? 58.139 -5.903 -28.513 1.00 90.38 74 GLN A CA 1
ATOM 570 C C . GLN A 1 74 ? 58.367 -5.787 -26.990 1.00 90.38 74 GLN A C 1
ATOM 572 O O . GLN A 1 74 ? 59.349 -5.208 -26.543 1.00 90.38 74 GLN A O 1
ATOM 577 N N . SER A 1 75 ? 57.444 -6.323 -26.184 1.00 90.81 75 SER A N 1
ATOM 578 C CA . SER A 1 75 ? 57.523 -6.282 -24.715 1.00 90.81 75 SER A CA 1
ATOM 579 C C . SER A 1 75 ? 57.073 -7.592 -24.067 1.00 90.81 75 SER A C 1
ATOM 581 O O . SER A 1 75 ? 56.024 -8.158 -24.392 1.00 90.81 75 SER A O 1
ATOM 583 N N . LEU A 1 76 ? 57.880 -8.081 -23.120 1.00 91.94 76 LEU A N 1
ATOM 584 C CA . LEU A 1 76 ? 57.581 -9.292 -22.362 1.00 91.94 76 LEU A CA 1
ATOM 585 C C . LEU A 1 76 ? 56.499 -9.030 -21.307 1.00 91.94 76 LEU A C 1
ATOM 587 O O . LEU A 1 76 ? 55.657 -9.903 -21.102 1.00 91.94 76 LEU A O 1
ATOM 591 N N . SER A 1 77 ? 56.476 -7.851 -20.669 1.00 94.12 77 SER A N 1
ATOM 592 C CA . SER A 1 77 ? 55.433 -7.538 -19.682 1.00 94.12 77 SER A CA 1
ATOM 593 C C . SER A 1 77 ? 54.051 -7.437 -20.328 1.00 94.12 77 SER A C 1
ATOM 595 O O . SER A 1 77 ? 53.081 -7.909 -19.737 1.00 94.12 77 SER A O 1
ATOM 597 N N . SER A 1 78 ? 53.961 -6.949 -21.572 1.00 95.12 78 SER A N 1
ATOM 598 C CA . SER A 1 78 ? 52.730 -6.974 -22.373 1.00 95.12 78 SER A CA 1
ATOM 599 C C . SER A 1 78 ? 52.184 -8.393 -22.521 1.00 95.12 78 SER A C 1
ATOM 601 O O . SER A 1 78 ? 51.031 -8.660 -22.185 1.00 95.12 78 SER A O 1
ATOM 603 N N . LEU A 1 79 ? 53.027 -9.344 -22.943 1.00 95.31 79 LEU A N 1
ATOM 604 C CA . LEU A 1 79 ? 52.644 -10.756 -23.057 1.00 95.31 79 LEU A CA 1
ATOM 605 C C . LEU A 1 79 ? 52.216 -11.340 -21.709 1.00 95.31 79 LEU A C 1
ATOM 607 O O . LEU A 1 79 ? 51.232 -12.078 -21.627 1.00 95.31 79 LEU A O 1
ATOM 611 N N . GLN A 1 80 ? 52.940 -10.995 -20.646 1.00 96.31 80 GLN A N 1
ATOM 612 C CA . GLN A 1 80 ? 52.652 -11.480 -19.304 1.00 96.31 80 GLN A CA 1
ATOM 613 C C . GLN A 1 80 ? 51.310 -10.977 -18.773 1.00 96.31 80 GLN A C 1
ATOM 615 O O . GLN A 1 80 ? 50.561 -11.766 -18.190 1.00 96.31 80 GLN A O 1
ATOM 620 N N . PHE A 1 81 ? 50.986 -9.707 -19.019 1.00 96.81 81 PHE A N 1
ATOM 621 C CA . PHE A 1 81 ? 49.715 -9.103 -18.642 1.00 96.81 81 PHE A CA 1
ATOM 622 C C . PHE A 1 81 ? 48.549 -9.645 -19.481 1.00 96.81 81 PHE A C 1
ATOM 624 O O . PHE A 1 81 ? 47.502 -9.969 -18.921 1.00 96.81 81 PHE A O 1
ATOM 631 N N . ILE A 1 82 ? 48.731 -9.853 -20.792 1.00 97.50 82 ILE A N 1
ATOM 632 C CA . ILE A 1 82 ? 47.730 -10.526 -21.642 1.00 97.50 82 ILE A CA 1
ATOM 633 C C . ILE A 1 82 ? 47.442 -11.937 -21.111 1.00 97.50 82 ILE A C 1
ATOM 635 O O . ILE A 1 82 ? 46.279 -12.336 -20.995 1.00 97.50 82 ILE A O 1
ATOM 639 N N . ASP A 1 83 ? 48.483 -12.692 -20.743 1.00 96.88 83 ASP A N 1
ATOM 640 C CA . ASP A 1 83 ? 48.331 -14.019 -20.142 1.00 96.88 83 ASP A CA 1
ATOM 641 C C . ASP A 1 83 ? 47.598 -13.983 -18.794 1.00 96.88 83 ASP A C 1
ATOM 643 O O . ASP A 1 83 ? 46.741 -14.828 -18.523 1.00 96.88 83 ASP A O 1
ATOM 647 N N . LEU A 1 84 ? 47.917 -13.000 -17.954 1.00 95.12 84 LEU A N 1
ATOM 648 C CA . LEU A 1 84 ? 47.242 -12.776 -16.681 1.00 95.12 84 LEU A CA 1
ATOM 649 C C . LEU A 1 84 ? 45.751 -12.490 -16.889 1.00 95.12 84 LEU A C 1
ATOM 651 O O . LEU A 1 84 ? 44.908 -13.175 -16.307 1.00 95.12 84 LEU A O 1
ATOM 655 N N . MET A 1 85 ? 45.427 -11.546 -17.772 1.00 94.50 85 MET A N 1
ATOM 656 C CA . MET A 1 85 ? 44.057 -11.156 -18.096 1.00 94.50 85 MET A CA 1
ATOM 657 C C . MET A 1 85 ? 43.253 -12.326 -18.664 1.00 94.50 85 MET A C 1
ATOM 659 O O . MET A 1 85 ? 42.181 -12.635 -18.146 1.00 94.50 85 MET A O 1
ATOM 663 N N . ARG A 1 86 ? 43.762 -13.056 -19.668 1.00 93.50 86 ARG A N 1
ATOM 664 C CA . ARG A 1 86 ? 43.009 -14.195 -20.226 1.00 93.50 86 ARG A CA 1
ATOM 665 C C . ARG A 1 86 ? 42.748 -15.276 -19.180 1.00 93.50 86 ARG A C 1
ATOM 667 O O . ARG A 1 86 ? 41.658 -15.835 -19.168 1.00 93.50 86 ARG A O 1
ATOM 674 N N . ARG A 1 87 ? 43.700 -15.573 -18.284 1.00 91.06 87 ARG A N 1
ATOM 675 C CA . ARG A 1 87 ? 43.506 -16.593 -17.239 1.00 91.06 87 ARG A CA 1
ATOM 676 C C . ARG A 1 87 ? 42.482 -16.141 -16.205 1.00 91.06 87 ARG A C 1
ATOM 678 O O . ARG A 1 87 ? 41.580 -16.915 -15.900 1.00 91.06 87 ARG A O 1
ATOM 685 N N . GLN A 1 88 ? 42.573 -14.893 -15.750 1.00 86.06 88 GLN A N 1
ATOM 686 C CA . GLN A 1 88 ? 41.618 -14.285 -14.818 1.00 86.06 88 GLN A CA 1
ATOM 687 C C . GLN A 1 88 ? 40.184 -14.310 -15.371 1.00 86.06 88 GLN A C 1
ATOM 689 O O . GLN A 1 88 ? 39.228 -14.536 -14.636 1.00 86.06 88 GLN A O 1
ATOM 694 N N . TYR A 1 89 ? 40.030 -14.127 -16.684 1.00 85.06 89 TYR A N 1
ATOM 695 C CA . TYR A 1 89 ? 38.732 -14.115 -17.359 1.00 85.06 89 TYR A CA 1
ATOM 696 C C . TYR A 1 89 ? 38.255 -15.514 -17.806 1.00 85.06 89 TYR A C 1
ATOM 698 O O . TYR A 1 89 ? 37.210 -15.621 -18.440 1.00 85.06 89 TYR A O 1
ATOM 706 N N . GLY A 1 90 ? 38.981 -16.595 -17.486 1.00 85.31 90 GLY A N 1
ATOM 707 C CA . GLY A 1 90 ? 38.594 -17.975 -17.824 1.00 85.31 90 GLY A CA 1
ATOM 708 C C . GLY A 1 90 ? 38.988 -18.445 -19.234 1.00 85.31 90 GLY A C 1
ATOM 709 O O . GLY A 1 90 ? 38.586 -19.522 -19.666 1.00 85.31 90 GLY A O 1
ATOM 710 N N . TYR A 1 91 ? 39.818 -17.680 -19.940 1.00 88.75 91 TYR A N 1
ATOM 711 C CA . TYR A 1 91 ? 40.308 -17.926 -21.302 1.00 88.75 91 TYR A CA 1
ATOM 712 C C . TYR A 1 91 ? 41.779 -18.382 -21.328 1.00 88.75 91 TYR A C 1
ATOM 714 O O . TYR A 1 91 ? 42.523 -18.087 -22.260 1.00 88.75 91 TYR A O 1
ATOM 722 N N . GLY A 1 92 ? 42.224 -19.148 -20.325 1.00 88.50 92 GLY A N 1
ATOM 723 C CA . GLY A 1 92 ? 43.613 -19.625 -20.206 1.00 88.50 92 GLY A CA 1
ATOM 724 C C . GLY A 1 92 ? 44.114 -20.534 -21.343 1.00 88.50 92 GLY A C 1
ATOM 725 O O . GLY A 1 92 ? 45.306 -20.813 -21.415 1.00 88.50 92 GLY A O 1
ATOM 726 N N . GLN A 1 93 ? 43.233 -20.982 -22.244 1.00 87.94 93 GLN A N 1
ATOM 727 C CA . GLN A 1 93 ? 43.579 -21.755 -23.450 1.00 87.94 93 GLN A CA 1
ATOM 728 C C . GLN A 1 93 ? 43.576 -20.910 -24.735 1.00 87.94 93 GLN A C 1
ATOM 730 O O . GLN A 1 93 ? 43.938 -21.406 -25.800 1.00 87.94 93 GLN A O 1
ATOM 735 N N . LEU A 1 94 ? 43.172 -19.637 -24.658 1.00 95.00 94 LEU A N 1
ATOM 736 C CA . LEU A 1 94 ? 43.132 -18.740 -25.809 1.00 95.00 94 LEU A CA 1
ATOM 737 C C . LEU A 1 94 ? 44.565 -18.466 -26.299 1.00 95.00 94 LEU A C 1
ATOM 739 O O . LEU A 1 94 ? 45.373 -18.001 -25.491 1.00 95.00 94 LEU A O 1
ATOM 743 N N . PRO A 1 95 ? 44.910 -18.750 -27.569 1.00 96.06 95 PRO A N 1
ATOM 744 C CA . PRO A 1 95 ? 46.275 -18.583 -28.058 1.00 96.06 95 PRO A CA 1
ATOM 745 C C . PRO A 1 95 ? 46.766 -17.135 -27.950 1.00 96.06 95 PRO A C 1
ATOM 747 O O . PRO A 1 95 ? 46.021 -16.206 -28.267 1.00 96.06 95 PRO A O 1
ATOM 750 N N . ILE A 1 96 ? 48.031 -16.973 -27.552 1.00 97.31 96 ILE A N 1
ATOM 751 C CA . ILE A 1 96 ? 48.759 -15.700 -27.579 1.00 97.31 96 ILE A CA 1
ATOM 752 C C . ILE A 1 96 ? 49.882 -15.806 -28.611 1.00 97.31 96 ILE A C 1
ATOM 754 O O . ILE A 1 96 ? 50.595 -16.813 -28.651 1.00 97.31 96 ILE A O 1
ATOM 758 N N . ALA A 1 97 ? 50.054 -14.760 -29.412 1.00 96.88 97 ALA A N 1
ATOM 759 C CA . ALA A 1 97 ? 51.183 -14.603 -30.315 1.00 96.88 97 ALA A CA 1
ATOM 760 C C . ALA A 1 97 ? 51.936 -13.296 -30.052 1.00 96.88 97 ALA A C 1
ATOM 762 O O . ALA A 1 97 ? 51.394 -12.366 -29.457 1.00 96.88 97 ALA A O 1
ATOM 763 N N . THR A 1 98 ? 53.185 -13.221 -30.505 1.00 95.50 98 THR A N 1
ATOM 764 C CA . THR A 1 98 ? 54.033 -12.033 -30.346 1.00 95.50 98 THR A CA 1
ATOM 765 C C . THR A 1 98 ? 54.643 -11.588 -31.664 1.00 95.50 98 THR A C 1
ATOM 767 O O . THR A 1 98 ? 54.989 -12.407 -32.524 1.00 95.50 98 THR A O 1
ATOM 770 N N . VAL A 1 99 ? 54.835 -10.279 -31.797 1.00 94.25 99 VAL A N 1
ATOM 771 C CA . VAL A 1 99 ? 55.678 -9.694 -32.835 1.00 94.25 99 VAL A CA 1
ATOM 772 C C . VAL A 1 99 ? 57.116 -10.203 -32.720 1.00 94.25 99 VAL A C 1
ATOM 774 O O . VAL A 1 99 ? 57.613 -10.483 -31.628 1.00 94.25 99 VAL A O 1
ATOM 777 N N . GLN A 1 100 ? 57.780 -10.344 -33.867 1.00 89.12 100 GLN A N 1
ATOM 778 C CA . GLN A 1 100 ? 59.216 -10.607 -33.965 1.00 89.12 100 GLN A CA 1
ATOM 779 C C . GLN A 1 100 ? 59.892 -9.389 -34.574 1.00 89.12 100 GLN A C 1
ATOM 781 O O . GLN A 1 100 ? 59.492 -8.992 -35.669 1.00 89.12 100 GLN A O 1
ATOM 786 N N . ASN A 1 101 ? 60.918 -8.832 -33.927 1.00 85.00 101 ASN A N 1
ATOM 787 C CA . ASN A 1 101 ? 61.591 -7.603 -34.371 1.00 85.00 101 ASN A CA 1
ATOM 788 C C . ASN A 1 101 ? 60.562 -6.480 -34.603 1.00 85.00 101 ASN A C 1
ATOM 790 O O . ASN A 1 101 ? 60.442 -5.958 -35.718 1.00 85.00 101 ASN A O 1
ATOM 794 N N . GLY A 1 102 ? 59.710 -6.265 -33.598 1.00 84.31 102 GLY A N 1
ATOM 795 C CA . GLY A 1 102 ? 58.677 -5.231 -33.584 1.00 84.31 102 GLY A CA 1
ATOM 796 C C . GLY A 1 102 ? 59.137 -3.949 -32.910 1.00 84.31 102 GLY A C 1
ATOM 797 O O . GLY A 1 102 ? 60.261 -3.861 -32.421 1.00 84.31 102 GLY A O 1
ATOM 798 N N . VAL A 1 103 ? 58.243 -2.968 -32.876 1.00 85.94 103 VAL A N 1
ATOM 799 C CA . VAL A 1 103 ? 58.472 -1.700 -32.182 1.00 85.94 103 VAL A CA 1
ATOM 800 C C . VAL A 1 103 ? 58.265 -1.887 -30.679 1.00 85.94 103 VAL A C 1
ATOM 802 O O . VAL A 1 103 ? 57.334 -2.570 -30.253 1.00 85.94 103 VAL A O 1
ATOM 805 N N . GLU A 1 104 ? 59.143 -1.297 -29.867 1.00 76.25 104 GLU A N 1
ATOM 806 C CA . GLU A 1 104 ? 59.052 -1.365 -28.402 1.00 76.25 104 GLU A CA 1
ATOM 807 C C . GLU A 1 104 ? 58.006 -0.405 -27.817 1.00 76.25 104 GLU A C 1
ATOM 809 O O . GLU A 1 104 ? 57.482 -0.702 -26.756 1.00 76.25 104 GLU A O 1
ATOM 814 N N . GLY A 1 105 ? 57.632 0.682 -28.503 1.00 69.25 105 GLY A N 1
ATOM 815 C CA . GLY A 1 105 ? 56.612 1.638 -28.041 1.00 69.25 105 GLY A CA 1
ATOM 816 C C . GLY A 1 105 ? 57.112 2.544 -26.909 1.00 69.25 105 GLY A C 1
ATOM 817 O O . GLY A 1 105 ? 58.234 3.050 -26.976 1.00 69.25 105 GLY A O 1
ATOM 818 N N . GLU A 1 106 ? 56.291 2.770 -25.873 1.00 66.00 106 GLU A N 1
ATOM 819 C CA . GLU A 1 106 ? 56.759 3.440 -24.653 1.00 66.00 106 GLU A CA 1
ATOM 820 C C . GLU A 1 106 ? 57.825 2.613 -23.921 1.00 66.00 106 GLU A C 1
ATOM 822 O O . GLU A 1 106 ? 57.758 1.382 -23.871 1.00 66.00 106 GLU A O 1
ATOM 827 N N . VAL A 1 107 ? 58.773 3.304 -23.275 1.00 69.62 107 VAL A N 1
ATOM 828 C CA . VAL A 1 107 ? 59.825 2.677 -22.461 1.00 69.62 107 VAL A CA 1
ATOM 829 C C . VAL A 1 107 ? 59.196 1.771 -21.400 1.00 69.62 107 VAL A C 1
ATOM 831 O O . VAL A 1 107 ? 58.343 2.210 -20.632 1.00 69.62 107 VAL A O 1
ATOM 834 N N . GLU A 1 108 ? 59.676 0.530 -21.303 1.00 71.88 108 GLU A N 1
ATOM 835 C CA . GLU A 1 108 ? 59.133 -0.536 -20.445 1.00 71.88 108 GLU A CA 1
ATOM 836 C C . GLU A 1 108 ? 58.879 -0.110 -18.983 1.00 71.88 108 GLU A C 1
ATOM 838 O O . GLU A 1 108 ? 57.922 -0.563 -18.364 1.00 71.88 108 GLU A O 1
ATOM 843 N N . ALA A 1 109 ? 59.685 0.806 -18.435 1.00 64.25 109 ALA A N 1
ATOM 844 C CA . ALA A 1 109 ? 59.517 1.338 -17.080 1.00 64.25 109 ALA A CA 1
ATOM 845 C C . ALA A 1 109 ? 58.226 2.161 -16.868 1.00 64.25 109 ALA A C 1
ATOM 847 O O . ALA A 1 109 ? 57.778 2.315 -15.733 1.00 64.25 109 ALA A O 1
ATOM 848 N N . LYS A 1 110 ? 57.634 2.707 -17.937 1.00 74.31 110 LYS A N 1
ATOM 849 C CA . LYS A 1 110 ? 56.375 3.469 -17.895 1.00 74.31 110 LYS A CA 1
ATOM 850 C C . LYS A 1 110 ? 55.142 2.601 -18.163 1.00 74.31 110 LYS A C 1
ATOM 852 O O . LYS A 1 110 ? 54.046 2.997 -17.781 1.00 74.31 110 LYS A O 1
ATOM 857 N N . SER A 1 111 ? 55.338 1.403 -18.717 1.00 86.25 111 SER A N 1
ATOM 858 C CA . SER A 1 111 ? 54.267 0.465 -19.059 1.00 86.25 111 SER A CA 1
ATOM 859 C C . SER A 1 111 ? 53.448 0.054 -17.833 1.00 86.25 111 SER A C 1
ATOM 861 O O . SER A 1 111 ? 54.000 -0.482 -16.865 1.00 86.25 111 SER A O 1
ATOM 863 N N . PHE A 1 112 ? 52.119 0.210 -17.883 1.00 92.50 112 PHE A N 1
ATOM 864 C CA . PHE A 1 112 ? 51.256 -0.279 -16.798 1.00 92.50 112 PHE A CA 1
ATOM 865 C C . PHE A 1 112 ? 51.360 -1.805 -16.657 1.00 92.50 112 PHE A C 1
ATOM 867 O O . PHE A 1 112 ? 51.281 -2.333 -15.549 1.00 92.50 112 PHE A O 1
ATOM 874 N N . ALA A 1 113 ? 51.597 -2.523 -17.763 1.00 93.00 113 ALA A N 1
ATOM 875 C CA . ALA A 1 113 ? 51.768 -3.972 -17.750 1.00 93.00 113 ALA A CA 1
ATOM 876 C C . ALA A 1 113 ? 52.995 -4.371 -16.917 1.00 93.00 113 ALA A C 1
ATOM 878 O O . ALA A 1 113 ? 52.925 -5.312 -16.125 1.00 93.00 113 ALA A O 1
ATOM 879 N N . ARG A 1 114 ? 54.097 -3.614 -17.016 1.00 93.38 114 ARG A N 1
ATOM 880 C CA . ARG A 1 114 ? 55.290 -3.836 -16.191 1.00 93.38 114 ARG A CA 1
ATOM 881 C C . ARG A 1 114 ? 55.011 -3.548 -14.718 1.00 93.38 114 ARG A C 1
ATOM 883 O O . ARG A 1 114 ? 55.361 -4.373 -13.878 1.00 93.38 114 ARG A O 1
ATOM 890 N N . LYS A 1 115 ? 54.330 -2.438 -14.415 1.00 92.94 115 LYS A N 1
ATOM 891 C CA . LYS A 1 115 ? 53.943 -2.076 -13.040 1.00 92.94 115 LYS A CA 1
ATOM 892 C C . LYS A 1 115 ? 53.075 -3.150 -12.381 1.00 92.94 115 LYS A C 1
ATOM 894 O O . LYS A 1 115 ? 53.325 -3.510 -11.238 1.00 92.94 115 LYS A O 1
ATOM 899 N N . VAL A 1 116 ? 52.115 -3.724 -13.111 1.00 94.69 116 VAL A N 1
ATOM 900 C CA . VAL A 1 116 ? 51.282 -4.833 -12.611 1.00 94.69 116 VAL A CA 1
ATOM 901 C C . VAL A 1 116 ? 52.114 -6.086 -12.351 1.00 94.69 116 VAL A C 1
ATOM 903 O O . VAL A 1 116 ? 51.934 -6.734 -11.323 1.00 94.69 116 VAL A O 1
ATOM 906 N N . MET A 1 117 ? 53.037 -6.436 -13.250 1.00 93.94 117 MET A N 1
ATOM 907 C CA . MET A 1 117 ? 53.881 -7.623 -13.072 1.00 93.94 117 MET A CA 1
ATOM 908 C C . MET A 1 117 ? 54.891 -7.486 -11.924 1.00 93.94 117 MET A C 1
ATOM 910 O O . MET A 1 117 ? 55.282 -8.500 -11.349 1.00 93.94 117 MET A O 1
ATOM 914 N N . ASP A 1 118 ? 55.267 -6.257 -11.568 1.00 93.56 118 ASP A N 1
ATOM 915 C CA . ASP A 1 118 ? 56.116 -5.945 -10.415 1.00 93.56 118 ASP A CA 1
ATOM 916 C C . ASP A 1 118 ? 55.310 -5.643 -9.135 1.00 93.56 118 ASP A C 1
ATOM 918 O O . ASP A 1 118 ? 55.906 -5.418 -8.077 1.00 93.56 118 ASP A O 1
ATOM 922 N N . TYR A 1 119 ? 53.972 -5.650 -9.206 1.00 91.75 119 TYR A N 1
ATOM 923 C CA . TYR A 1 119 ? 53.102 -5.245 -8.104 1.00 91.75 119 TYR A CA 1
ATOM 924 C C . TYR A 1 119 ? 53.228 -6.201 -6.917 1.00 91.75 119 TYR A C 1
ATOM 926 O O . TYR A 1 119 ? 53.008 -7.414 -7.038 1.00 91.75 119 TYR A O 1
ATOM 934 N N . LYS A 1 120 ? 53.564 -5.639 -5.751 1.00 90.69 120 LYS A N 1
ATOM 935 C CA . LYS A 1 120 ? 53.724 -6.386 -4.503 1.00 90.69 120 LYS A CA 1
ATOM 936 C C . LYS A 1 120 ? 52.674 -5.985 -3.485 1.00 90.69 120 LYS A C 1
ATOM 938 O O . LYS A 1 120 ? 52.513 -4.807 -3.188 1.00 90.69 120 LYS A O 1
ATOM 943 N N . GLU A 1 121 ? 52.059 -6.983 -2.873 1.00 84.06 121 GLU A N 1
ATOM 944 C CA . GLU A 1 121 ? 51.202 -6.825 -1.704 1.00 84.06 121 GLU A CA 1
ATOM 945 C C . GLU A 1 121 ? 51.836 -7.615 -0.552 1.00 84.06 121 GLU A C 1
ATOM 947 O O . GLU A 1 121 ? 52.249 -8.760 -0.727 1.00 84.06 121 GLU A O 1
ATOM 952 N N . GLN A 1 122 ? 52.028 -6.972 0.606 1.00 82.69 122 GLN A N 1
ATOM 953 C CA . GLN A 1 122 ? 52.731 -7.558 1.766 1.00 82.69 122 GLN A CA 1
ATOM 954 C C . GLN A 1 122 ? 54.132 -8.125 1.435 1.00 82.69 122 GLN A C 1
ATOM 956 O O . GLN A 1 122 ? 54.577 -9.129 1.986 1.00 82.69 122 GLN A O 1
ATOM 961 N N . GLY A 1 123 ? 54.848 -7.476 0.511 1.00 85.62 123 GLY A N 1
ATOM 962 C CA . GLY A 1 123 ? 56.202 -7.865 0.102 1.00 85.62 123 GLY A CA 1
ATOM 963 C C . GLY A 1 123 ? 56.278 -9.032 -0.893 1.00 85.62 123 GLY A C 1
ATOM 964 O O . GLY A 1 123 ? 57.371 -9.315 -1.389 1.00 85.62 123 GLY A O 1
ATOM 965 N N . GLN A 1 124 ? 55.153 -9.663 -1.245 1.00 86.12 124 GLN A N 1
ATOM 966 C CA . GLN A 1 124 ? 55.080 -10.741 -2.236 1.00 86.12 124 GLN A CA 1
ATOM 967 C C . GLN A 1 124 ? 54.477 -10.245 -3.550 1.00 86.12 124 GLN A C 1
ATOM 969 O O . GLN A 1 124 ? 53.603 -9.385 -3.547 1.00 86.12 124 GLN A O 1
ATOM 974 N N . LEU A 1 125 ? 54.944 -10.785 -4.682 1.00 89.19 125 LEU A N 1
ATOM 975 C CA . LEU A 1 125 ? 54.341 -10.496 -5.987 1.00 89.19 125 LEU A CA 1
ATOM 976 C C . LEU A 1 125 ? 52.892 -10.987 -5.999 1.00 89.19 125 LEU A C 1
ATOM 978 O O . LEU A 1 125 ? 52.645 -12.177 -5.801 1.00 89.19 125 LEU A O 1
ATOM 982 N N . LEU A 1 126 ? 51.955 -10.076 -6.254 1.00 89.25 126 LEU A N 1
ATOM 983 C CA . LEU A 1 126 ? 50.527 -10.390 -6.254 1.00 89.25 126 LEU A CA 1
ATOM 984 C C . LEU A 1 126 ? 50.111 -11.144 -7.523 1.00 89.25 126 LEU A C 1
ATOM 986 O O . LEU A 1 126 ? 49.260 -12.034 -7.487 1.00 89.25 126 LEU A O 1
ATOM 990 N N . TYR A 1 127 ? 50.726 -10.802 -8.655 1.00 91.81 127 TYR A N 1
ATOM 991 C CA . TYR A 1 127 ? 50.386 -11.368 -9.952 1.00 91.81 127 TYR A CA 1
ATOM 992 C C . TYR A 1 127 ? 51.531 -12.198 -10.521 1.00 91.81 127 TYR A C 1
ATOM 994 O O . TYR A 1 127 ? 52.708 -11.861 -10.409 1.00 91.81 127 TYR A O 1
ATOM 1002 N N . SER A 1 128 ? 51.178 -13.302 -11.178 1.00 89.44 128 SER A N 1
ATOM 1003 C CA . SER A 1 128 ? 52.137 -14.163 -11.863 1.00 89.44 128 SER A CA 1
ATOM 1004 C C . SER A 1 128 ? 51.647 -14.517 -13.260 1.00 89.44 128 SER A C 1
ATOM 1006 O O . SER A 1 128 ? 50.447 -14.666 -13.502 1.00 89.44 128 SER A O 1
ATOM 1008 N N . SER A 1 129 ? 52.595 -14.649 -14.189 1.00 91.56 129 SER A N 1
ATOM 1009 C CA . SER A 1 129 ? 52.351 -15.078 -15.565 1.00 91.56 129 SER A CA 1
ATOM 1010 C C . SER A 1 129 ? 52.967 -16.442 -15.844 1.00 91.56 129 SER A C 1
ATOM 1012 O O . SER A 1 129 ? 54.039 -16.760 -15.315 1.00 91.56 129 SER A O 1
ATOM 1014 N N . SER A 1 130 ? 52.295 -17.233 -16.681 1.00 90.12 130 SER A N 1
ATOM 1015 C CA . SER A 1 130 ? 52.831 -18.490 -17.211 1.00 90.12 130 SER A CA 1
ATOM 1016 C C . SER A 1 130 ? 53.886 -18.259 -18.298 1.00 90.12 130 SER A C 1
ATOM 1018 O O . SER A 1 130 ? 54.755 -19.104 -18.486 1.00 90.12 130 SER A O 1
ATOM 1020 N N . ILE A 1 131 ? 53.868 -17.090 -18.947 1.00 94.44 131 ILE A N 1
ATOM 1021 C CA . ILE A 1 131 ? 54.866 -16.681 -19.936 1.00 94.44 131 ILE A CA 1
ATOM 1022 C C . ILE A 1 131 ? 56.083 -16.115 -19.205 1.00 94.44 131 ILE A C 1
ATOM 1024 O O . ILE A 1 131 ? 55.988 -15.142 -18.449 1.00 94.44 131 ILE A O 1
ATOM 1028 N N . LYS A 1 132 ? 57.249 -16.718 -19.427 1.00 92.25 132 LYS A N 1
ATOM 1029 C CA . LYS A 1 132 ? 58.525 -16.279 -18.851 1.00 92.25 132 LYS A CA 1
ATOM 1030 C C . LYS A 1 132 ? 59.460 -15.694 -19.900 1.00 92.25 132 LYS A C 1
ATOM 1032 O O . LYS A 1 132 ? 60.308 -14.888 -19.547 1.00 92.25 132 LYS A O 1
ATOM 1037 N N . ASN A 1 133 ? 59.311 -16.086 -21.164 1.00 92.56 133 ASN A N 1
ATOM 1038 C CA . ASN A 1 133 ? 60.172 -15.680 -22.269 1.00 92.56 133 ASN A CA 1
ATOM 1039 C C . ASN A 1 133 ? 59.373 -15.578 -23.579 1.00 92.56 133 ASN A C 1
ATOM 1041 O O . ASN A 1 133 ? 58.359 -16.247 -23.752 1.00 92.56 133 ASN A O 1
ATOM 1045 N N . TYR A 1 134 ? 59.890 -14.836 -24.564 1.00 88.12 134 TYR A N 1
ATOM 1046 C CA . TYR A 1 134 ? 59.267 -14.714 -25.893 1.00 88.12 134 TYR A CA 1
ATOM 1047 C C . TYR A 1 134 ? 59.079 -16.049 -26.630 1.00 88.12 134 TYR A C 1
ATOM 1049 O O . TYR A 1 134 ? 58.169 -16.176 -27.439 1.00 88.12 134 TYR A O 1
ATOM 1057 N N . ARG A 1 135 ? 59.917 -17.057 -26.347 1.00 88.62 135 ARG A N 1
ATOM 1058 C CA . ARG A 1 135 ? 59.808 -18.399 -26.950 1.00 88.62 135 ARG A CA 1
ATOM 1059 C C . ARG A 1 135 ? 58.613 -19.214 -26.445 1.00 88.62 135 ARG A C 1
ATOM 1061 O O . ARG A 1 135 ? 58.320 -20.253 -27.025 1.00 88.62 135 ARG A O 1
ATOM 1068 N N . ASP A 1 136 ? 57.963 -18.771 -25.368 1.00 91.31 136 ASP A N 1
ATOM 1069 C CA . ASP A 1 136 ? 56.810 -19.462 -24.782 1.00 91.31 136 ASP A CA 1
ATOM 1070 C C . ASP A 1 136 ? 55.519 -19.184 -25.579 1.00 91.31 136 ASP A C 1
ATOM 1072 O O . ASP A 1 136 ? 54.497 -19.834 -25.361 1.00 91.31 136 ASP A O 1
ATOM 1076 N N . VAL A 1 137 ? 55.564 -18.228 -26.513 1.00 93.62 137 VAL A N 1
ATOM 1077 C CA . VAL A 1 137 ? 54.459 -17.849 -27.400 1.00 93.62 137 VAL A CA 1
ATOM 1078 C C . VAL A 1 137 ? 54.854 -17.968 -28.869 1.00 93.62 137 VAL A C 1
ATOM 1080 O O . VAL A 1 137 ? 56.022 -17.909 -29.247 1.00 93.62 137 VAL A O 1
ATOM 1083 N N . GLU A 1 138 ? 53.852 -18.152 -29.721 1.00 94.19 138 GLU A N 1
ATOM 1084 C CA . GLU A 1 138 ? 54.030 -18.318 -31.162 1.00 94.19 138 GLU A CA 1
ATOM 1085 C C . GLU A 1 138 ? 54.354 -16.976 -31.846 1.00 94.19 138 GLU A C 1
ATOM 1087 O O . GLU A 1 138 ? 53.865 -15.918 -31.446 1.00 94.19 138 GLU A O 1
ATOM 1092 N N . ALA A 1 139 ? 55.139 -17.003 -32.926 1.00 95.81 139 ALA A N 1
ATOM 1093 C CA . ALA A 1 139 ? 55.354 -15.820 -33.758 1.00 95.81 139 ALA A CA 1
ATOM 1094 C C . ALA A 1 139 ? 54.053 -15.394 -34.466 1.00 95.81 139 ALA A C 1
ATOM 1096 O O . ALA A 1 139 ? 53.371 -16.226 -35.069 1.00 95.81 139 ALA A O 1
ATOM 1097 N N . ALA A 1 140 ? 53.740 -14.095 -34.466 1.00 96.62 140 ALA A N 1
ATOM 1098 C CA . ALA A 1 140 ? 52.477 -13.556 -34.980 1.00 96.62 140 ALA A CA 1
ATOM 1099 C C . ALA A 1 140 ? 52.152 -13.983 -36.421 1.00 96.62 140 ALA A C 1
ATOM 1101 O O . ALA A 1 140 ? 51.029 -14.399 -36.699 1.00 96.62 140 ALA A O 1
ATOM 1102 N N . VAL A 1 141 ? 53.126 -13.962 -37.340 1.00 96.75 141 VAL A N 1
ATOM 1103 C CA . VAL A 1 141 ? 52.903 -14.386 -38.738 1.00 96.75 141 VAL A CA 1
ATOM 1104 C C . VAL A 1 141 ? 52.455 -15.849 -38.808 1.00 96.75 141 VAL A C 1
ATOM 1106 O O . VAL A 1 141 ? 51.503 -16.170 -39.517 1.00 96.75 141 VAL A O 1
ATOM 1109 N N . HIS A 1 142 ? 53.099 -16.730 -38.042 1.00 96.69 142 HIS A N 1
ATOM 1110 C CA . HIS A 1 142 ? 52.760 -18.151 -37.989 1.00 96.69 142 HIS A CA 1
ATOM 1111 C C . HIS A 1 142 ? 51.361 -18.363 -37.386 1.00 96.69 142 HIS A C 1
ATOM 1113 O O . HIS A 1 142 ? 50.538 -19.073 -37.968 1.00 96.69 142 HIS A O 1
ATOM 1119 N N . PHE A 1 143 ? 51.047 -17.646 -36.301 1.00 97.81 143 PHE A N 1
ATOM 1120 C CA . PHE A 1 143 ? 49.723 -17.631 -35.677 1.00 97.81 143 PHE A CA 1
ATOM 1121 C C . PHE A 1 143 ? 48.618 -17.205 -36.657 1.00 97.81 143 PHE A C 1
ATOM 1123 O O . PHE A 1 143 ? 47.644 -17.939 -36.846 1.00 97.81 143 PHE A O 1
ATOM 1130 N N . TYR A 1 144 ? 48.774 -16.065 -37.337 1.00 98.25 144 TYR A N 1
ATOM 1131 C CA . TYR A 1 144 ? 47.782 -15.572 -38.295 1.00 98.25 144 TYR A CA 1
ATOM 1132 C C . TYR A 1 144 ? 47.575 -16.540 -39.455 1.00 98.25 144 TYR A C 1
ATOM 1134 O O . TYR A 1 144 ? 46.434 -16.832 -39.819 1.00 98.25 144 TYR A O 1
ATOM 1142 N N . ARG A 1 145 ? 48.657 -17.085 -40.020 1.00 97.94 145 ARG A N 1
ATOM 1143 C CA . ARG A 1 145 ? 48.562 -18.064 -41.108 1.00 97.94 145 ARG A CA 1
ATOM 1144 C C . ARG A 1 145 ? 47.823 -19.325 -40.662 1.00 97.94 145 ARG A C 1
ATOM 1146 O O . ARG A 1 145 ? 46.907 -19.764 -41.359 1.00 97.94 145 ARG A O 1
ATOM 1153 N N . ARG A 1 146 ? 48.126 -19.841 -39.466 1.00 97.12 146 ARG A N 1
ATOM 1154 C CA . ARG A 1 146 ? 47.457 -21.002 -38.855 1.00 97.12 146 ARG A CA 1
ATOM 1155 C C . ARG A 1 146 ? 45.971 -20.758 -38.586 1.00 97.12 146 ARG A C 1
ATOM 1157 O O . ARG A 1 146 ? 45.152 -21.632 -38.876 1.00 97.12 146 ARG A O 1
ATOM 1164 N N . MET A 1 147 ? 45.610 -19.599 -38.032 1.00 97.12 147 MET A N 1
ATOM 1165 C CA . MET A 1 147 ? 44.219 -19.252 -37.711 1.00 97.12 147 MET A CA 1
ATOM 1166 C C . MET A 1 147 ? 43.388 -19.002 -38.970 1.00 97.12 147 MET A C 1
ATOM 1168 O O . MET A 1 147 ? 42.310 -19.580 -39.121 1.00 97.12 147 MET A O 1
ATOM 1172 N N . LEU A 1 148 ? 43.893 -18.196 -39.907 1.00 97.81 148 LEU A N 1
ATOM 1173 C CA . LEU A 1 148 ? 43.165 -17.853 -41.128 1.00 97.81 148 LEU A CA 1
ATOM 1174 C C . LEU A 1 148 ? 43.014 -19.058 -42.065 1.00 97.81 148 LEU A C 1
ATOM 1176 O O . LEU A 1 148 ? 41.949 -19.231 -42.655 1.00 97.81 148 LEU A O 1
ATOM 1180 N N . ALA A 1 149 ? 44.019 -19.938 -42.168 1.00 96.75 149 ALA A N 1
ATOM 1181 C CA . ALA A 1 149 ? 43.916 -21.157 -42.976 1.00 96.75 149 ALA A CA 1
ATOM 1182 C C . ALA A 1 149 ? 42.742 -22.056 -42.545 1.00 96.75 149 ALA A C 1
ATOM 1184 O O . ALA A 1 149 ? 42.055 -22.618 -43.400 1.00 96.75 149 ALA A O 1
ATOM 1185 N N . LYS A 1 150 ? 42.476 -22.137 -41.233 1.00 94.62 150 LYS A N 1
ATOM 1186 C CA . LYS A 1 150 ? 41.381 -22.929 -40.646 1.00 94.62 150 LYS A CA 1
ATOM 1187 C C . LYS A 1 150 ? 40.021 -22.228 -40.678 1.00 94.62 150 LYS A C 1
ATOM 1189 O O . LYS A 1 150 ? 38.993 -22.888 -40.538 1.00 94.62 150 LYS A O 1
ATOM 1194 N N . ALA A 1 151 ? 39.997 -20.907 -40.828 1.00 94.88 151 ALA A N 1
ATOM 1195 C CA . ALA A 1 151 ? 38.764 -20.138 -40.798 1.00 94.88 151 ALA A CA 1
ATOM 1196 C C . ALA A 1 151 ? 37.926 -20.321 -42.074 1.00 94.88 151 ALA A C 1
ATOM 1198 O O . ALA A 1 151 ? 38.433 -20.646 -43.154 1.00 94.88 151 ALA A O 1
ATOM 1199 N N . LYS A 1 152 ? 36.619 -20.063 -41.963 1.00 95.44 152 LYS A N 1
ATOM 1200 C CA . LYS A 1 152 ? 35.730 -19.983 -43.129 1.00 95.44 152 LYS A CA 1
ATOM 1201 C C . LYS A 1 152 ? 36.083 -18.752 -43.968 1.00 95.44 152 LYS A C 1
ATOM 1203 O O . LYS A 1 152 ? 36.557 -17.747 -43.435 1.00 95.44 152 LYS A O 1
ATOM 1208 N N . ASP A 1 153 ? 35.849 -18.832 -45.272 1.00 97.12 153 ASP A N 1
ATOM 1209 C CA . ASP A 1 153 ? 36.056 -17.696 -46.172 1.00 97.12 153 ASP A CA 1
ATOM 1210 C C . ASP A 1 153 ? 35.170 -16.510 -45.733 1.00 97.12 153 ASP A C 1
ATOM 1212 O O . ASP A 1 153 ? 34.042 -16.705 -45.275 1.00 97.12 153 ASP A O 1
ATOM 1216 N N . THR A 1 154 ? 35.719 -15.294 -45.802 1.00 96.06 154 THR A N 1
ATOM 1217 C CA . THR A 1 154 ? 35.039 -14.026 -45.458 1.00 96.06 154 THR A CA 1
ATOM 1218 C C . THR A 1 154 ? 34.375 -14.018 -44.067 1.00 96.06 154 THR A C 1
ATOM 1220 O O . THR A 1 154 ? 33.285 -13.474 -43.883 1.00 96.06 154 THR A O 1
ATOM 1223 N N . SER A 1 155 ? 35.011 -14.631 -43.062 1.00 96.06 155 SER A N 1
ATOM 1224 C CA . SER A 1 155 ? 34.410 -14.794 -41.727 1.00 96.06 155 SER A CA 1
ATOM 1225 C C . SER A 1 155 ? 35.148 -14.081 -40.597 1.00 96.06 155 SER A C 1
ATOM 1227 O O . SER A 1 155 ? 34.492 -13.631 -39.660 1.00 96.06 155 SER A O 1
ATOM 1229 N N . VAL A 1 156 ? 36.475 -13.949 -40.675 1.00 98.06 156 VAL A N 1
ATOM 1230 C CA . VAL A 1 156 ? 37.284 -13.442 -39.555 1.00 98.06 156 VAL A CA 1
ATOM 1231 C C . VAL A 1 156 ? 37.269 -11.924 -39.524 1.00 98.06 156 VAL A C 1
ATOM 1233 O O . VAL A 1 156 ? 37.593 -11.287 -40.522 1.00 98.06 156 VAL A O 1
ATOM 1236 N N . VAL A 1 157 ? 36.940 -11.340 -38.380 1.00 98.44 157 VAL A N 1
ATOM 1237 C CA . VAL A 1 157 ? 37.161 -9.916 -38.118 1.00 98.44 157 VAL A CA 1
ATOM 1238 C C . VAL A 1 157 ? 38.481 -9.768 -37.371 1.00 98.44 157 VAL A C 1
ATOM 1240 O O . VAL A 1 157 ? 38.706 -10.444 -36.367 1.00 98.44 157 VAL A O 1
ATOM 1243 N N . ILE A 1 158 ? 39.364 -8.911 -37.879 1.00 98.69 158 ILE A N 1
ATOM 1244 C CA . ILE A 1 158 ? 40.600 -8.543 -37.183 1.00 98.69 158 ILE A CA 1
ATOM 1245 C C . ILE A 1 158 ? 40.360 -7.184 -36.539 1.00 98.69 158 ILE A C 1
ATOM 1247 O O . ILE A 1 158 ? 39.934 -6.253 -37.222 1.00 98.69 158 ILE A O 1
ATOM 1251 N N . ILE A 1 159 ? 40.597 -7.093 -35.234 1.00 98.62 159 ILE A N 1
ATOM 1252 C CA . ILE A 1 159 ? 40.531 -5.849 -34.471 1.00 98.62 159 ILE A CA 1
ATOM 1253 C C . ILE A 1 159 ? 41.962 -5.507 -34.066 1.00 98.62 159 ILE A C 1
ATOM 1255 O O . ILE A 1 159 ? 42.553 -6.250 -33.291 1.00 98.62 159 ILE A O 1
ATOM 1259 N N . SER A 1 160 ? 42.516 -4.433 -34.624 1.00 97.81 160 SER A N 1
ATOM 1260 C CA . SER A 1 160 ? 43.898 -4.001 -34.398 1.00 97.81 160 SER A CA 1
ATOM 1261 C C . SER A 1 160 ? 43.910 -2.652 -33.698 1.00 97.81 160 SER A C 1
ATOM 1263 O O . SER A 1 160 ? 43.486 -1.657 -34.274 1.00 97.81 160 SER A O 1
ATOM 1265 N N . VAL A 1 161 ? 44.370 -2.602 -32.460 1.00 97.12 161 VAL A N 1
ATOM 1266 C CA . VAL A 1 161 ? 44.369 -1.375 -31.655 1.00 97.12 161 VAL A CA 1
ATOM 1267 C C . VAL A 1 161 ? 45.769 -0.861 -31.321 1.00 97.12 161 VAL A C 1
ATOM 1269 O O . VAL A 1 161 ? 45.897 0.090 -30.577 1.00 97.12 161 VAL A O 1
ATOM 1272 N N . GLY A 1 162 ? 46.798 -1.435 -31.952 1.00 93.06 162 GLY A N 1
ATOM 1273 C CA . GLY A 1 162 ? 48.189 -1.009 -31.788 1.00 93.06 162 GLY A CA 1
ATOM 1274 C C . GLY A 1 162 ? 48.974 -0.934 -33.097 1.00 93.06 162 GLY A C 1
ATOM 1275 O O . GLY A 1 162 ? 48.433 -0.681 -34.177 1.00 93.06 162 GLY A O 1
ATOM 1276 N N . PHE A 1 163 ? 50.273 -1.217 -33.018 1.00 94.75 163 PHE A N 1
ATOM 1277 C CA . PHE A 1 163 ? 51.215 -1.088 -34.132 1.00 94.75 163 PHE A CA 1
ATOM 1278 C C . PHE A 1 163 ? 50.959 -2.055 -35.300 1.00 94.75 163 PHE A C 1
ATOM 1280 O O . PHE A 1 163 ? 50.508 -3.185 -35.150 1.00 94.75 163 PHE A O 1
ATOM 1287 N N . SER A 1 164 ? 51.332 -1.641 -36.513 1.00 95.62 164 SER A N 1
ATOM 1288 C CA . SER A 1 164 ? 50.983 -2.365 -37.748 1.00 95.62 164 SER A CA 1
ATOM 1289 C C . SER A 1 164 ? 51.959 -3.482 -38.155 1.00 95.62 164 SER A C 1
ATOM 1291 O O . SER A 1 164 ? 51.773 -4.101 -39.211 1.00 95.62 164 SER A O 1
ATOM 1293 N N . THR A 1 165 ? 53.009 -3.751 -37.368 1.00 95.88 165 THR A N 1
ATOM 1294 C CA . THR A 1 165 ? 54.121 -4.639 -37.757 1.00 95.88 165 THR A CA 1
ATOM 1295 C C . THR A 1 165 ? 53.657 -6.050 -38.125 1.00 95.88 165 THR A C 1
ATOM 1297 O O . THR A 1 165 ? 54.078 -6.602 -39.146 1.00 95.88 165 THR A O 1
ATOM 1300 N N . ASN A 1 166 ? 52.795 -6.654 -37.301 1.00 97.19 166 ASN A N 1
ATOM 1301 C CA . ASN A 1 166 ? 52.334 -8.030 -37.494 1.00 97.19 166 ASN A CA 1
ATOM 1302 C C . ASN A 1 166 ? 51.501 -8.163 -38.769 1.00 97.19 166 ASN A C 1
ATOM 1304 O O . ASN A 1 166 ? 51.740 -9.069 -39.570 1.00 97.19 166 ASN A O 1
ATOM 1308 N N . LEU A 1 167 ? 50.563 -7.236 -38.982 1.00 97.81 167 LEU A N 1
ATOM 1309 C CA . LEU A 1 167 ? 49.710 -7.216 -40.166 1.00 97.81 167 LEU A CA 1
ATOM 1310 C C . LEU A 1 167 ? 50.518 -6.965 -41.445 1.00 97.81 167 LEU A C 1
ATOM 1312 O O . LEU A 1 167 ? 50.299 -7.651 -42.442 1.00 97.81 167 LEU A O 1
ATOM 1316 N N . ALA A 1 168 ? 51.499 -6.058 -41.423 1.00 97.38 168 ALA A N 1
ATOM 1317 C CA . ALA A 1 168 ? 52.388 -5.829 -42.563 1.00 97.38 168 ALA A CA 1
ATOM 1318 C C . ALA A 1 168 ? 53.207 -7.086 -42.917 1.00 97.38 168 ALA A C 1
ATOM 1320 O O . ALA A 1 168 ? 53.204 -7.523 -44.071 1.00 97.38 168 ALA A O 1
ATOM 1321 N N . LYS A 1 169 ? 53.828 -7.732 -41.919 1.00 97.12 169 LYS A N 1
ATOM 1322 C CA . LYS A 1 169 ? 54.590 -8.979 -42.114 1.00 97.12 169 LYS A CA 1
ATOM 1323 C C . LYS A 1 169 ? 53.701 -10.148 -42.542 1.00 97.12 169 LYS A C 1
ATOM 1325 O O . LYS A 1 169 ? 54.135 -10.996 -43.322 1.00 97.12 169 LYS A O 1
ATOM 1330 N N . LEU A 1 170 ? 52.446 -10.192 -42.087 1.00 97.88 170 LEU A N 1
ATOM 1331 C CA . LEU A 1 170 ? 51.464 -11.159 -42.571 1.00 97.88 170 LEU A CA 1
ATOM 1332 C C . LEU A 1 170 ? 51.229 -10.980 -44.071 1.00 97.88 170 LEU A C 1
ATOM 1334 O O . LEU A 1 170 ? 51.317 -11.968 -44.796 1.00 97.88 170 LEU A O 1
ATOM 1338 N N . LEU A 1 171 ? 50.980 -9.759 -44.554 1.00 98.19 171 LEU A N 1
ATOM 1339 C CA . LEU A 1 171 ? 50.756 -9.503 -45.983 1.00 98.19 171 LEU A CA 1
ATOM 1340 C C . LEU A 1 171 ? 51.956 -9.915 -46.854 1.00 98.19 171 LEU A C 1
ATOM 1342 O O . LEU A 1 171 ? 51.758 -10.402 -47.965 1.00 98.19 171 LEU A O 1
ATOM 1346 N N . GLU A 1 172 ? 53.180 -9.779 -46.340 1.00 96.81 172 GLU A N 1
ATOM 1347 C CA . GLU A 1 172 ? 54.424 -10.174 -47.022 1.00 96.81 172 GLU A CA 1
ATOM 1348 C C . GLU A 1 172 ? 54.714 -11.680 -46.987 1.00 96.81 172 GLU A C 1
ATOM 1350 O O . GLU A 1 172 ? 55.545 -12.178 -47.751 1.00 96.81 172 GLU A O 1
ATOM 1355 N N . SER A 1 173 ? 54.060 -12.419 -46.089 1.00 97.31 173 SER A N 1
ATOM 1356 C CA . SER A 1 173 ? 54.358 -13.834 -45.892 1.00 97.31 173 SER A CA 1
ATOM 1357 C C . SER A 1 173 ? 54.046 -14.668 -47.140 1.00 97.31 173 SER A C 1
ATOM 1359 O O . SER A 1 173 ? 53.000 -14.529 -47.782 1.00 97.31 173 SER A O 1
ATOM 1361 N N . LYS A 1 174 ? 54.954 -15.587 -47.476 1.00 97.00 174 LYS A N 1
ATOM 1362 C CA . LYS A 1 174 ? 54.771 -16.564 -48.560 1.00 97.00 174 LYS A CA 1
ATOM 1363 C C . LYS A 1 174 ? 53.984 -17.782 -48.072 1.00 97.00 174 LYS A C 1
ATOM 1365 O O . LYS A 1 174 ? 53.735 -17.912 -46.879 1.00 97.00 174 LYS A O 1
ATOM 1370 N N . ALA A 1 175 ? 53.591 -18.659 -48.996 1.00 95.56 175 ALA A N 1
ATOM 1371 C CA . ALA A 1 175 ? 52.981 -19.950 -48.675 1.00 95.56 175 ALA A CA 1
ATOM 1372 C C . ALA A 1 175 ? 53.807 -20.744 -47.641 1.00 95.56 175 ALA A C 1
ATOM 1374 O O . ALA A 1 175 ? 55.034 -20.653 -47.622 1.00 95.56 175 ALA A O 1
ATOM 1375 N N . ASP A 1 176 ? 53.133 -21.528 -46.802 1.00 95.94 176 ASP A N 1
ATOM 1376 C CA . ASP A 1 176 ? 53.742 -22.308 -45.720 1.00 95.94 176 ASP A CA 1
ATOM 1377 C C . ASP A 1 176 ? 53.001 -23.638 -45.499 1.00 95.94 176 ASP A C 1
ATOM 1379 O O . ASP A 1 176 ? 52.121 -24.020 -46.272 1.00 95.94 176 ASP A O 1
ATOM 1383 N N . GLN A 1 177 ? 53.336 -24.335 -44.411 1.00 94.88 177 GLN A N 1
ATOM 1384 C CA . GLN A 1 177 ? 52.713 -25.602 -44.026 1.00 94.88 177 GLN A CA 1
ATOM 1385 C C . GLN A 1 177 ? 51.201 -25.521 -43.741 1.00 94.88 177 GLN A C 1
ATOM 1387 O O . GLN A 1 177 ? 50.533 -26.553 -43.742 1.00 94.88 177 GLN A O 1
ATOM 1392 N N . TYR A 1 178 ? 50.639 -24.330 -43.496 1.00 95.25 178 TYR A N 1
ATOM 1393 C CA . TYR A 1 178 ? 49.216 -24.162 -43.185 1.00 95.25 178 TYR A CA 1
ATOM 1394 C C . TYR A 1 178 ? 48.369 -23.824 -44.404 1.00 95.25 178 TYR A C 1
ATOM 1396 O O . TYR A 1 178 ? 47.194 -24.189 -44.453 1.00 95.25 178 TYR A O 1
ATOM 1404 N N . SER A 1 179 ? 48.933 -23.114 -45.381 1.00 95.75 179 SER A N 1
ATOM 1405 C CA . SER A 1 179 ? 48.213 -22.730 -46.591 1.00 95.75 179 SER A CA 1
ATOM 1406 C C . SER A 1 179 ? 49.148 -22.524 -47.775 1.00 95.75 179 SER A C 1
ATOM 1408 O O . SER A 1 179 ? 50.181 -21.863 -47.674 1.00 95.75 179 SER A O 1
ATOM 1410 N N . LYS A 1 180 ? 48.699 -22.996 -48.944 1.00 96.19 180 LYS A N 1
ATOM 1411 C CA . LYS A 1 180 ? 49.338 -22.721 -50.240 1.00 96.19 180 LYS A CA 1
ATOM 1412 C C . LYS A 1 180 ? 49.197 -21.258 -50.689 1.00 96.19 180 LYS A C 1
ATOM 1414 O O . LYS A 1 180 ? 49.839 -20.867 -51.653 1.00 96.19 180 LYS A O 1
ATOM 1419 N N . LEU A 1 181 ? 48.353 -20.470 -50.021 1.00 97.69 181 LEU A N 1
ATOM 1420 C CA . LEU A 1 181 ? 48.171 -19.043 -50.294 1.00 97.69 181 LEU A CA 1
ATOM 1421 C C . LEU A 1 181 ? 49.272 -18.212 -49.614 1.00 97.69 181 LEU A C 1
ATOM 1423 O O . LEU A 1 181 ? 49.670 -18.494 -48.475 1.00 97.69 181 LEU A O 1
ATOM 1427 N N . SER A 1 182 ? 49.719 -17.148 -50.281 1.00 98.25 182 SER A N 1
ATOM 1428 C CA . SER A 1 182 ? 50.460 -16.055 -49.636 1.00 98.25 182 SER A CA 1
ATOM 1429 C C . SER A 1 182 ? 49.593 -15.393 -48.562 1.00 98.25 182 SER A C 1
ATOM 1431 O O . SER A 1 182 ? 48.369 -15.546 -48.547 1.00 98.25 182 SER A O 1
ATOM 1433 N N . GLY A 1 183 ? 50.200 -14.665 -47.628 1.00 97.88 183 GLY A N 1
ATOM 1434 C CA . GLY A 1 183 ? 49.439 -14.012 -46.568 1.00 97.88 183 GLY A CA 1
ATOM 1435 C C . GLY A 1 183 ? 48.469 -12.962 -47.106 1.00 97.88 183 GLY A C 1
ATOM 1436 O O . GLY A 1 183 ? 47.331 -12.911 -46.649 1.00 97.88 183 GLY A O 1
ATOM 1437 N N . LEU A 1 184 ? 48.849 -12.220 -48.152 1.00 98.06 184 LEU A N 1
ATOM 1438 C CA . LEU A 1 184 ? 47.948 -11.312 -48.865 1.00 98.06 184 LEU A CA 1
ATOM 1439 C C . LEU A 1 184 ? 46.704 -12.034 -49.416 1.00 98.06 184 LEU A C 1
ATOM 1441 O O . LEU A 1 184 ? 45.574 -11.590 -49.204 1.00 98.06 184 LEU A O 1
ATOM 1445 N N . GLU A 1 185 ? 46.886 -13.167 -50.096 1.00 98.00 185 GLU A N 1
ATOM 1446 C CA . GLU A 1 185 ? 45.777 -13.972 -50.630 1.00 98.00 185 GLU A CA 1
ATOM 1447 C C . GLU A 1 185 ? 44.923 -14.589 -49.518 1.00 98.00 185 GLU A C 1
ATOM 1449 O O . GLU A 1 185 ? 43.698 -14.669 -49.636 1.00 98.00 185 GLU A O 1
ATOM 1454 N N . LEU A 1 186 ? 45.557 -14.996 -48.418 1.00 97.56 186 LEU A N 1
ATOM 1455 C CA . LEU A 1 186 ? 44.882 -15.566 -47.263 1.00 97.56 186 LEU A CA 1
ATOM 1456 C C . LEU A 1 186 ? 44.005 -14.523 -46.560 1.00 97.56 186 LEU A C 1
ATOM 1458 O O . LEU A 1 186 ? 42.838 -14.801 -46.290 1.00 97.56 186 LEU A O 1
ATOM 1462 N N . VAL A 1 187 ? 44.515 -13.306 -46.344 1.00 98.44 187 VAL A N 1
ATOM 1463 C CA . VAL A 1 187 ? 43.732 -12.180 -45.809 1.00 98.44 187 VAL A CA 1
ATOM 1464 C C . VAL A 1 187 ? 42.576 -11.851 -46.751 1.00 98.44 187 VAL A C 1
ATOM 1466 O O . VAL A 1 187 ? 41.432 -11.800 -46.301 1.00 98.44 187 VAL A O 1
ATOM 1469 N N . LYS A 1 188 ? 42.837 -11.731 -48.062 1.00 98.25 188 LYS A N 1
ATOM 1470 C CA . LYS A 1 188 ? 41.805 -11.456 -49.080 1.00 98.25 188 LYS A CA 1
ATOM 1471 C C . LYS A 1 188 ? 40.659 -12.465 -49.036 1.00 98.25 188 LYS A C 1
ATOM 1473 O O . LYS A 1 188 ? 39.507 -12.100 -49.248 1.00 98.25 188 LYS A O 1
ATOM 1478 N N . ARG A 1 189 ? 40.980 -13.736 -48.791 1.00 98.06 189 ARG A N 1
ATOM 1479 C CA . ARG A 1 189 ? 40.010 -14.831 -48.802 1.00 98.06 189 ARG A CA 1
ATOM 1480 C C . ARG A 1 189 ? 39.268 -14.994 -47.475 1.00 98.06 189 ARG A C 1
ATOM 1482 O O . ARG A 1 189 ? 38.085 -15.323 -47.475 1.00 98.06 189 ARG A O 1
ATOM 1489 N N . LYS A 1 190 ? 39.951 -14.824 -46.344 1.00 98.12 190 LYS A N 1
ATOM 1490 C CA . LYS A 1 190 ? 39.456 -15.258 -45.025 1.00 98.12 190 LYS A CA 1
ATOM 1491 C C . LYS A 1 190 ? 38.913 -14.123 -44.170 1.00 98.12 190 LYS A C 1
ATOM 1493 O O . LYS A 1 190 ? 37.972 -14.338 -43.403 1.00 98.12 190 LYS A O 1
ATOM 1498 N N . VAL A 1 191 ? 39.489 -12.933 -44.299 1.00 98.44 191 VAL A N 1
ATOM 1499 C CA . VAL A 1 191 ? 39.134 -11.789 -43.462 1.00 98.44 191 VAL A CA 1
ATOM 1500 C C . VAL A 1 191 ? 37.887 -11.114 -44.019 1.00 98.44 191 VAL A C 1
ATOM 1502 O O . VAL A 1 191 ? 37.774 -10.853 -45.212 1.00 98.44 191 VAL A O 1
ATOM 1505 N N . LYS A 1 192 ? 36.925 -10.843 -43.142 1.00 97.38 192 LYS A N 1
ATOM 1506 C CA . LYS A 1 192 ? 35.699 -10.113 -43.450 1.00 97.38 192 LYS A CA 1
ATOM 1507 C C . LYS A 1 192 ? 35.979 -8.613 -43.546 1.00 97.38 192 LYS A C 1
ATOM 1509 O O . LYS A 1 192 ? 35.639 -7.993 -44.549 1.00 97.38 192 LYS A O 1
ATOM 1514 N N . PHE A 1 193 ? 36.613 -8.050 -42.521 1.00 98.25 193 PHE A N 1
ATOM 1515 C CA . PHE A 1 193 ? 37.133 -6.681 -42.497 1.00 98.25 193 PHE A CA 1
ATOM 1516 C C . PHE A 1 193 ? 38.163 -6.514 -41.369 1.00 98.25 193 PHE A C 1
ATOM 1518 O O . PHE A 1 193 ? 38.230 -7.342 -40.454 1.00 98.25 193 PHE A O 1
ATOM 1525 N N . LEU A 1 194 ? 38.941 -5.437 -41.453 1.00 98.44 194 LEU A N 1
ATOM 1526 C CA . LEU A 1 194 ? 39.816 -4.926 -40.400 1.00 98.44 194 LEU A CA 1
ATOM 1527 C C . LEU A 1 194 ? 39.120 -3.758 -39.693 1.00 98.44 194 LEU A C 1
ATOM 1529 O O . LEU A 1 194 ? 38.698 -2.818 -40.362 1.00 98.44 194 LEU A O 1
ATOM 1533 N N . SER A 1 195 ? 38.993 -3.819 -38.370 1.00 98.12 195 SER A N 1
ATOM 1534 C CA . SER A 1 195 ? 38.647 -2.674 -37.521 1.00 98.12 195 SER A CA 1
ATOM 1535 C C . SER A 1 195 ? 39.912 -2.218 -36.818 1.00 98.12 195 SER A C 1
ATOM 1537 O O . SER A 1 195 ? 40.561 -3.042 -36.178 1.00 98.12 195 SER A O 1
ATOM 1539 N N . THR A 1 196 ? 40.295 -0.953 -36.944 1.00 97.75 196 THR A N 1
ATOM 1540 C CA . THR A 1 196 ? 41.564 -0.471 -36.395 1.00 97.75 196 THR A CA 1
ATOM 1541 C C . THR A 1 196 ? 41.409 0.854 -35.663 1.00 97.75 196 THR A C 1
ATOM 1543 O O . THR A 1 196 ? 40.723 1.742 -36.163 1.00 97.75 196 THR A O 1
ATOM 1546 N N . MET A 1 197 ? 42.031 0.986 -34.486 1.00 96.50 197 MET A N 1
ATOM 1547 C CA . MET A 1 197 ? 42.252 2.298 -33.867 1.00 96.50 197 MET A CA 1
ATOM 1548 C C . MET A 1 197 ? 43.489 2.892 -34.543 1.00 96.50 197 MET A C 1
ATOM 1550 O O . MET A 1 197 ? 44.578 2.335 -34.423 1.00 96.50 197 MET A O 1
ATOM 1554 N N . ALA A 1 198 ? 43.303 3.933 -35.354 1.00 94.94 198 ALA A N 1
ATOM 1555 C CA . ALA A 1 198 ? 44.400 4.586 -36.064 1.00 94.94 198 ALA A CA 1
ATOM 1556 C C . ALA A 1 198 ? 43.977 5.951 -36.610 1.00 94.94 198 ALA A C 1
ATOM 1558 O O . ALA A 1 198 ? 42.813 6.173 -36.921 1.00 94.94 198 ALA A O 1
ATOM 1559 N N . GLY A 1 199 ? 44.940 6.830 -36.861 1.00 93.75 199 GLY A N 1
ATOM 1560 C CA . GLY A 1 199 ? 44.697 8.079 -37.582 1.00 93.75 199 GLY A CA 1
ATOM 1561 C C . GLY A 1 199 ? 43.882 9.131 -36.817 1.00 93.75 199 GLY A C 1
ATOM 1562 O O . GLY A 1 199 ? 43.236 8.886 -35.801 1.00 93.75 199 GLY A O 1
ATOM 1563 N N . ASN A 1 200 ? 43.946 10.356 -37.324 1.00 94.19 200 ASN A N 1
ATOM 1564 C CA . ASN A 1 200 ? 43.272 11.523 -36.770 1.00 94.19 200 ASN A CA 1
ATOM 1565 C C . ASN A 1 200 ? 42.839 12.398 -37.949 1.00 94.19 200 ASN A C 1
ATOM 1567 O O . ASN A 1 200 ? 43.671 12.731 -38.803 1.00 94.19 200 ASN A O 1
ATOM 1571 N N . PHE A 1 201 ? 41.550 12.728 -38.014 1.00 91.50 201 PHE A N 1
ATOM 1572 C CA . PHE A 1 201 ? 40.974 13.540 -39.090 1.00 91.50 201 PHE A CA 1
ATOM 1573 C C . PHE A 1 201 ? 40.492 14.909 -38.595 1.00 91.50 201 PHE A C 1
ATOM 1575 O O . PHE A 1 201 ? 39.796 15.625 -39.315 1.00 91.50 201 PHE A O 1
ATOM 1582 N N . SER A 1 202 ? 40.891 15.293 -37.382 1.00 85.88 202 SER A N 1
ATOM 1583 C CA . SER A 1 202 ? 40.585 16.592 -36.789 1.00 85.88 202 SER A CA 1
ATOM 1584 C C . SER A 1 202 ? 41.437 17.718 -37.384 1.00 85.88 202 SER A C 1
ATOM 1586 O O . SER A 1 202 ? 42.500 17.500 -37.974 1.00 85.88 202 SER A O 1
ATOM 1588 N N . HIS A 1 203 ? 40.967 18.956 -37.202 1.00 81.25 203 HIS A N 1
ATOM 1589 C CA . HIS A 1 203 ? 41.703 20.172 -37.543 1.00 81.25 203 HIS A CA 1
ATOM 1590 C C . HIS A 1 203 ? 42.142 20.910 -36.265 1.00 81.25 203 HIS A C 1
ATOM 1592 O O . HIS A 1 203 ? 41.286 21.195 -35.428 1.00 81.25 203 HIS A O 1
ATOM 1598 N N . PRO A 1 204 ? 43.436 21.266 -36.115 1.00 84.19 204 PRO A N 1
ATOM 1599 C CA . PRO A 1 204 ? 44.551 21.019 -37.040 1.00 84.19 204 PRO A CA 1
ATOM 1600 C C . PRO A 1 204 ? 44.941 19.533 -37.129 1.00 84.19 204 PRO A C 1
ATOM 1602 O O . PRO A 1 204 ? 44.715 18.775 -36.191 1.00 84.19 204 PRO A O 1
ATOM 1605 N N . ARG A 1 205 ? 45.554 19.127 -38.255 1.00 84.56 205 ARG A N 1
ATOM 1606 C CA . ARG A 1 205 ? 46.014 17.739 -38.465 1.00 84.56 205 ARG A CA 1
ATOM 1607 C C . ARG A 1 205 ? 47.013 17.346 -37.377 1.00 84.56 205 ARG A C 1
ATOM 1609 O O . ARG A 1 205 ? 47.957 18.090 -37.116 1.00 84.56 205 ARG A O 1
ATOM 1616 N N . GLN A 1 206 ? 46.857 16.148 -36.820 1.00 90.50 206 GLN A N 1
ATOM 1617 C CA . GLN A 1 206 ? 47.773 15.579 -35.830 1.00 90.50 206 GLN A CA 1
ATOM 1618 C C . GLN A 1 206 ? 48.288 14.211 -36.278 1.00 90.50 206 GLN A C 1
ATOM 1620 O O . GLN A 1 206 ? 47.639 13.499 -37.048 1.00 90.50 206 GLN A O 1
ATOM 1625 N N . LYS A 1 207 ? 49.490 13.863 -35.817 1.00 93.69 207 LYS A N 1
ATOM 1626 C CA . LYS A 1 207 ? 50.050 12.522 -35.995 1.00 93.69 207 LYS A CA 1
ATOM 1627 C C . LYS A 1 207 ? 49.445 11.628 -34.924 1.00 93.69 207 LYS A C 1
ATOM 1629 O O . LYS A 1 207 ? 49.504 11.973 -33.749 1.00 93.69 207 LYS A O 1
ATOM 1634 N N . GLU A 1 208 ? 48.858 10.516 -35.336 1.00 94.06 208 GLU A N 1
ATOM 1635 C CA . GLU A 1 208 ? 48.279 9.548 -34.409 1.00 94.06 208 GLU A CA 1
ATOM 1636 C C . GLU A 1 208 ? 49.354 8.534 -33.977 1.00 94.06 208 GLU A C 1
ATOM 1638 O O . GLU A 1 208 ? 50.251 8.198 -34.760 1.00 94.06 208 GLU A O 1
ATOM 1643 N N . PHE A 1 209 ? 49.302 8.122 -32.709 1.00 93.00 209 PHE A N 1
ATOM 1644 C CA . PHE A 1 209 ? 50.352 7.372 -32.021 1.00 93.00 209 PHE A CA 1
ATOM 1645 C C . PHE A 1 209 ? 50.638 6.008 -32.666 1.00 93.00 209 PHE A C 1
ATOM 1647 O O . PHE A 1 209 ? 51.796 5.715 -32.977 1.00 93.00 209 PHE A O 1
ATOM 1654 N N . ASN A 1 210 ? 49.611 5.208 -32.947 1.00 94.00 210 ASN A N 1
ATOM 1655 C CA . ASN A 1 210 ? 49.749 3.886 -33.557 1.00 94.00 210 ASN A CA 1
ATOM 1656 C C . ASN A 1 210 ? 50.304 3.958 -34.984 1.00 94.00 210 ASN A C 1
ATOM 1658 O O . ASN A 1 210 ? 51.110 3.113 -35.387 1.00 94.00 210 ASN A O 1
ATOM 1662 N N . VAL A 1 211 ? 49.930 4.995 -35.742 1.00 94.81 211 VAL A N 1
ATOM 1663 C CA . VAL A 1 211 ? 50.466 5.246 -37.088 1.00 94.81 211 VAL A CA 1
ATOM 1664 C C . VAL A 1 211 ? 51.939 5.651 -37.053 1.00 94.81 211 VAL A C 1
ATOM 1666 O O . VAL A 1 211 ? 52.727 5.117 -37.834 1.00 94.81 211 VAL A O 1
ATOM 1669 N N . ILE A 1 212 ? 52.331 6.599 -36.194 1.00 94.38 212 ILE A N 1
ATOM 1670 C CA . ILE A 1 212 ? 53.707 7.123 -36.198 1.00 94.38 212 ILE A CA 1
ATOM 1671 C C . ILE A 1 212 ? 54.708 6.149 -35.567 1.00 94.38 212 ILE A C 1
ATOM 1673 O O . ILE A 1 212 ? 55.867 6.126 -35.981 1.00 94.38 212 ILE A O 1
ATOM 1677 N N . SER A 1 213 ? 54.258 5.326 -34.616 1.00 91.25 213 SER A N 1
ATOM 1678 C CA . SER A 1 213 ? 55.111 4.377 -33.893 1.00 91.25 213 SER A CA 1
ATOM 1679 C C . SER A 1 213 ? 55.693 3.292 -34.802 1.00 91.25 213 SER A C 1
ATOM 1681 O O . SER A 1 213 ? 56.838 2.894 -34.613 1.00 91.25 213 SER A O 1
ATOM 1683 N N . ASP A 1 214 ? 54.965 2.870 -35.842 1.00 92.31 214 ASP A N 1
ATOM 1684 C CA . ASP A 1 214 ? 55.496 2.027 -36.923 1.00 92.31 214 ASP A CA 1
ATOM 1685 C C . ASP A 1 214 ? 55.045 2.543 -38.295 1.00 92.31 214 ASP A C 1
ATOM 1687 O O . ASP A 1 214 ? 54.268 1.910 -39.021 1.00 92.31 214 ASP A O 1
ATOM 1691 N N . LEU A 1 215 ? 55.539 3.731 -38.653 1.00 94.88 215 LEU A N 1
ATOM 1692 C CA . LEU A 1 215 ? 55.173 4.403 -39.898 1.00 94.88 215 LEU A CA 1
ATOM 1693 C C . LEU A 1 215 ? 55.378 3.533 -41.160 1.00 94.88 215 LEU A C 1
ATOM 1695 O O . LEU A 1 215 ? 54.469 3.493 -42.002 1.00 94.88 215 LEU A O 1
ATOM 1699 N N . PRO A 1 216 ? 56.503 2.805 -41.340 1.00 95.38 216 PRO A N 1
ATOM 1700 C CA . PRO A 1 216 ? 56.682 1.938 -42.503 1.00 95.38 216 PRO A CA 1
ATOM 1701 C C . PRO A 1 216 ? 55.643 0.813 -42.582 1.00 95.38 216 PRO A C 1
ATOM 1703 O O . PRO A 1 216 ? 55.097 0.565 -43.666 1.00 95.38 216 PRO A O 1
ATOM 1706 N N . ALA A 1 217 ? 55.334 0.143 -41.465 1.00 95.69 217 ALA A N 1
ATOM 1707 C CA . ALA A 1 217 ? 54.338 -0.923 -41.463 1.00 95.69 217 ALA A CA 1
ATOM 1708 C C . ALA A 1 217 ? 52.915 -0.383 -41.631 1.00 95.69 217 ALA A C 1
ATOM 1710 O O . ALA A 1 217 ? 52.147 -0.967 -42.397 1.00 95.69 217 ALA A O 1
ATOM 1711 N N . ALA A 1 218 ? 52.573 0.745 -40.998 1.00 96.00 218 ALA A N 1
ATOM 1712 C CA . ALA A 1 218 ? 51.267 1.388 -41.133 1.00 96.00 218 ALA A CA 1
ATOM 1713 C C . ALA A 1 218 ? 50.998 1.769 -42.595 1.00 96.00 218 ALA A C 1
ATOM 1715 O O . ALA A 1 218 ? 49.975 1.389 -43.170 1.00 96.00 218 ALA A O 1
ATOM 1716 N N . ARG A 1 219 ? 51.971 2.413 -43.258 1.00 96.62 219 ARG A N 1
ATOM 1717 C CA . ARG A 1 219 ? 51.898 2.713 -44.698 1.00 96.62 219 ARG A CA 1
ATOM 1718 C C . ARG A 1 219 ? 51.729 1.451 -45.534 1.00 96.62 219 ARG A C 1
ATOM 1720 O O . ARG A 1 219 ? 50.944 1.445 -46.482 1.00 96.62 219 ARG A O 1
ATOM 1727 N N . LYS A 1 220 ? 52.462 0.379 -45.227 1.00 95.56 220 LYS A N 1
ATOM 1728 C CA . LYS A 1 220 ? 52.357 -0.878 -45.978 1.00 95.56 220 LYS A CA 1
ATOM 1729 C C . LYS A 1 220 ? 50.983 -1.526 -45.803 1.00 95.56 220 LYS A C 1
ATOM 1731 O O . LYS A 1 220 ? 50.397 -1.934 -46.805 1.00 95.56 220 LYS A O 1
ATOM 1736 N N . MET A 1 221 ? 50.471 -1.577 -44.577 1.00 95.69 221 MET A N 1
ATOM 1737 C CA . MET A 1 221 ? 49.170 -2.144 -44.235 1.00 95.69 221 MET A CA 1
ATOM 1738 C C . MET A 1 221 ? 48.038 -1.376 -44.928 1.00 95.69 221 MET A C 1
ATOM 1740 O O . MET A 1 221 ? 47.320 -1.981 -45.723 1.00 95.69 221 MET A O 1
ATOM 1744 N N . PHE A 1 222 ? 47.953 -0.049 -44.772 1.00 95.31 222 PHE A N 1
ATOM 1745 C CA . PHE A 1 222 ? 46.912 0.750 -45.434 1.00 95.31 222 PHE A CA 1
ATOM 1746 C C . PHE A 1 222 ? 46.980 0.695 -46.967 1.00 95.31 222 PHE A C 1
ATOM 1748 O O . PHE A 1 222 ? 45.940 0.699 -47.620 1.00 95.31 222 PHE A O 1
ATOM 1755 N N . ASN A 1 223 ? 48.171 0.605 -47.567 1.00 93.75 223 ASN A N 1
ATOM 1756 C CA . ASN A 1 223 ? 48.293 0.557 -49.028 1.00 93.75 223 ASN A CA 1
ATOM 1757 C C . ASN A 1 223 ? 47.931 -0.803 -49.643 1.00 93.75 223 ASN A C 1
ATOM 1759 O O . ASN A 1 223 ? 47.484 -0.839 -50.790 1.00 93.75 223 ASN A O 1
ATOM 1763 N N . HIS A 1 224 ? 48.133 -1.907 -48.916 1.00 95.38 224 HIS A N 1
ATOM 1764 C CA . HIS A 1 224 ? 48.042 -3.259 -49.483 1.00 95.38 224 HIS A CA 1
ATOM 1765 C C . HIS A 1 224 ? 46.935 -4.126 -48.873 1.00 95.38 224 HIS A C 1
ATOM 1767 O O . HIS A 1 224 ? 46.747 -5.258 -49.324 1.00 95.38 224 HIS A O 1
ATOM 1773 N N . TRP A 1 225 ? 46.183 -3.639 -47.879 1.00 97.44 225 TRP A N 1
ATOM 1774 C CA . TRP A 1 225 ? 45.122 -4.430 -47.260 1.00 97.44 225 TRP A CA 1
ATOM 1775 C C . TRP A 1 225 ? 44.032 -4.819 -48.280 1.00 97.44 225 TRP A C 1
ATOM 1777 O O . TRP A 1 225 ? 43.465 -3.961 -48.967 1.00 97.44 225 TRP A O 1
ATOM 1787 N N . PRO A 1 226 ? 43.702 -6.114 -48.417 1.00 96.69 226 PRO A N 1
ATOM 1788 C CA . PRO A 1 226 ? 42.880 -6.576 -49.527 1.00 96.69 226 PRO A CA 1
ATOM 1789 C C . PRO A 1 226 ? 41.374 -6.638 -49.226 1.00 96.69 226 PRO A C 1
ATOM 1791 O O . PRO A 1 226 ? 40.626 -7.029 -50.124 1.00 96.69 226 PRO A O 1
ATOM 1794 N N . THR A 1 227 ? 40.912 -6.286 -48.021 1.00 97.62 227 THR A N 1
ATOM 1795 C CA . THR A 1 227 ? 39.486 -6.288 -47.614 1.00 97.62 227 THR A CA 1
ATOM 1796 C C . THR A 1 227 ? 39.067 -4.914 -47.074 1.00 97.62 227 THR A C 1
ATOM 1798 O O . THR A 1 227 ? 39.808 -3.949 -47.244 1.00 97.62 227 THR A O 1
ATOM 1801 N N . ALA A 1 228 ? 37.862 -4.771 -46.512 1.00 97.62 228 ALA A N 1
ATOM 1802 C CA . ALA A 1 228 ? 37.424 -3.482 -45.972 1.00 97.62 228 ALA A CA 1
ATOM 1803 C C . ALA A 1 228 ? 38.214 -3.091 -44.710 1.00 97.62 228 ALA A C 1
ATOM 1805 O O . ALA A 1 228 ? 38.509 -3.959 -43.884 1.00 97.62 228 ALA A O 1
ATOM 1806 N N . ILE A 1 229 ? 38.518 -1.798 -44.566 1.00 98.06 229 ILE A N 1
ATOM 1807 C CA . ILE A 1 229 ? 39.126 -1.202 -43.368 1.00 98.06 229 ILE A CA 1
ATOM 1808 C C . ILE A 1 229 ? 38.133 -0.223 -42.749 1.00 98.06 229 ILE A C 1
ATOM 1810 O O . ILE A 1 229 ? 37.621 0.655 -43.444 1.00 98.06 229 ILE A O 1
ATOM 1814 N N . TYR A 1 230 ? 37.922 -0.353 -41.444 1.00 97.81 230 TYR A N 1
ATOM 1815 C CA . TYR A 1 230 ? 37.192 0.589 -40.610 1.00 97.81 230 TYR A CA 1
ATOM 1816 C C . TYR A 1 230 ? 38.148 1.200 -39.592 1.00 97.81 230 TYR A C 1
ATOM 1818 O O . TYR A 1 230 ? 38.680 0.481 -38.750 1.00 97.81 230 TYR A O 1
ATOM 1826 N N . ILE A 1 231 ? 38.384 2.504 -39.686 1.00 97.56 231 ILE A N 1
ATOM 1827 C CA . ILE A 1 231 ? 39.175 3.256 -38.715 1.00 97.56 231 ILE A CA 1
ATOM 1828 C C . ILE A 1 231 ? 38.252 3.831 -37.634 1.00 97.56 231 ILE A C 1
ATOM 1830 O O . ILE A 1 231 ? 37.322 4.565 -37.962 1.00 97.56 231 ILE A O 1
ATOM 1834 N N . SER A 1 232 ? 38.541 3.546 -36.362 1.00 97.25 232 SER A N 1
ATOM 1835 C CA . SER A 1 232 ? 38.105 4.375 -35.233 1.00 97.25 232 SER A CA 1
ATOM 1836 C C . SER A 1 232 ? 39.196 5.419 -34.971 1.00 97.25 232 SER A C 1
ATOM 1838 O O . SER A 1 232 ? 40.254 5.049 -34.457 1.00 97.25 232 SER A O 1
ATOM 1840 N N . PRO A 1 233 ? 39.025 6.680 -35.407 1.00 96.56 233 PRO A N 1
ATOM 1841 C CA . PRO A 1 233 ? 40.078 7.676 -35.290 1.00 96.56 233 PRO A CA 1
ATOM 1842 C C . PRO A 1 233 ? 40.196 8.224 -33.868 1.00 96.56 233 PRO A C 1
ATOM 1844 O O . PRO A 1 233 ? 39.287 8.079 -33.043 1.00 96.56 233 PRO A O 1
ATOM 1847 N N . PHE A 1 234 ? 41.307 8.912 -33.609 1.00 95.50 234 PHE A N 1
ATOM 1848 C CA . PHE A 1 234 ? 41.619 9.549 -32.330 1.00 95.50 234 PHE A CA 1
ATOM 1849 C C . PHE A 1 234 ? 40.438 10.331 -31.735 1.00 95.50 234 PHE A C 1
ATOM 1851 O O . PHE A 1 234 ? 40.087 10.133 -30.573 1.00 95.50 234 PHE A O 1
ATOM 1858 N N . GLU A 1 235 ? 39.782 11.178 -32.531 1.00 94.56 235 GLU A N 1
ATOM 1859 C CA . GLU A 1 235 ? 38.670 12.012 -32.068 1.00 94.56 235 GLU A CA 1
ATOM 1860 C C . GLU A 1 235 ? 37.423 11.229 -31.632 1.00 94.56 235 GLU A C 1
ATOM 1862 O O . GLU A 1 235 ? 36.671 11.705 -30.782 1.00 94.56 235 GLU A O 1
ATOM 1867 N N . VAL A 1 236 ? 37.202 10.019 -32.157 1.00 95.62 236 VAL A N 1
ATOM 1868 C CA . VAL A 1 236 ? 36.094 9.160 -31.712 1.00 95.62 236 VAL A CA 1
ATOM 1869 C C . VAL A 1 236 ? 36.382 8.631 -30.314 1.00 95.62 236 VAL A C 1
ATOM 1871 O O . VAL A 1 236 ? 35.539 8.764 -29.427 1.00 95.62 236 VAL A O 1
ATOM 1874 N N . GLY A 1 237 ? 37.581 8.090 -30.096 1.00 93.56 237 GLY A N 1
ATOM 1875 C CA . GLY A 1 237 ? 38.001 7.597 -28.785 1.00 93.56 237 GLY A CA 1
ATOM 1876 C C . GLY A 1 237 ? 38.077 8.681 -27.715 1.00 93.56 237 GLY A C 1
ATOM 1877 O O . GLY A 1 237 ? 37.658 8.449 -26.584 1.00 93.56 237 GLY A O 1
ATOM 1878 N N . ALA A 1 238 ? 38.522 9.882 -28.091 1.00 95.00 238 ALA A N 1
ATOM 1879 C CA . ALA A 1 238 ? 38.605 11.033 -27.194 1.00 95.00 238 ALA A CA 1
ATOM 1880 C C . ALA A 1 238 ? 37.228 11.599 -26.796 1.00 95.00 238 ALA A C 1
ATOM 1882 O O . ALA A 1 238 ? 37.099 12.283 -25.785 1.00 95.00 238 ALA A O 1
ATOM 1883 N N . SER A 1 239 ? 36.177 11.332 -27.578 1.00 94.12 239 SER A N 1
ATOM 1884 C CA . SER A 1 239 ? 34.835 11.870 -27.308 1.00 94.12 239 SER A CA 1
ATOM 1885 C C . SER A 1 239 ? 34.054 11.107 -26.229 1.00 94.12 239 SER A C 1
ATOM 1887 O O . SER A 1 239 ? 33.068 11.623 -25.698 1.00 94.12 239 SER A O 1
ATOM 1889 N N . VAL A 1 240 ? 34.472 9.884 -25.882 1.00 94.00 240 VAL A N 1
ATOM 1890 C CA . VAL A 1 240 ? 33.787 9.034 -24.900 1.00 94.00 240 VAL A CA 1
ATOM 1891 C C . VAL A 1 240 ? 34.769 8.588 -23.827 1.00 94.00 240 VAL A C 1
ATOM 1893 O O . VAL A 1 240 ? 35.836 8.065 -24.129 1.00 94.00 240 VAL A O 1
ATOM 1896 N N . HIS A 1 241 ? 34.373 8.750 -22.564 1.00 96.00 241 HIS A N 1
ATOM 1897 C CA . HIS A 1 241 ? 35.244 8.491 -21.423 1.00 96.00 241 HIS A CA 1
ATOM 1898 C C . HIS A 1 241 ? 34.706 7.352 -20.551 1.00 96.00 241 HIS A C 1
ATOM 1900 O O . HIS A 1 241 ? 33.545 7.376 -20.128 1.00 96.00 241 HIS A O 1
ATOM 1906 N N . PHE A 1 242 ? 35.554 6.370 -20.254 1.00 96.00 242 PHE A N 1
ATOM 1907 C CA . PHE A 1 242 ? 35.302 5.338 -19.261 1.00 96.00 242 PHE A CA 1
ATOM 1908 C C . PHE A 1 242 ? 35.424 5.939 -17.850 1.00 96.00 242 PHE A C 1
ATOM 1910 O O . PHE A 1 242 ? 36.428 6.592 -17.557 1.00 96.00 242 PHE A O 1
ATOM 1917 N N . PRO A 1 243 ? 34.413 5.778 -16.978 1.00 94.19 243 PRO A N 1
ATOM 1918 C CA . PRO A 1 243 ? 34.353 6.523 -15.729 1.00 94.19 243 PRO A CA 1
ATOM 1919 C C . PRO A 1 243 ? 35.240 5.927 -14.627 1.00 94.19 243 PRO A C 1
ATOM 1921 O O . PRO A 1 243 ? 35.221 4.716 -14.393 1.00 94.19 243 PRO A O 1
ATOM 1924 N N . ALA A 1 244 ? 35.921 6.797 -13.876 1.00 91.44 244 ALA A N 1
ATOM 1925 C CA . ALA A 1 244 ? 36.717 6.445 -12.695 1.00 91.44 244 ALA A CA 1
ATOM 1926 C C . ALA A 1 244 ? 35.912 5.633 -11.667 1.00 91.44 244 ALA A C 1
ATOM 1928 O O . ALA A 1 244 ? 36.419 4.675 -11.084 1.00 91.44 244 ALA A O 1
ATOM 1929 N N . THR A 1 245 ? 34.628 5.963 -11.511 1.00 88.19 245 THR A N 1
ATOM 1930 C CA . THR A 1 245 ? 33.721 5.325 -10.548 1.00 88.19 245 THR A CA 1
ATOM 1931 C C . THR A 1 245 ? 33.552 3.824 -10.786 1.00 88.19 245 THR A C 1
ATOM 1933 O O . THR A 1 245 ? 33.398 3.061 -9.834 1.00 88.19 245 THR A O 1
ATOM 1936 N N . ALA A 1 246 ? 33.647 3.354 -12.036 1.00 88.00 246 ALA A N 1
ATOM 1937 C CA . ALA A 1 246 ? 33.608 1.922 -12.333 1.00 88.00 246 ALA A CA 1
ATOM 1938 C C . ALA A 1 246 ? 34.858 1.194 -11.803 1.00 88.00 246 ALA A C 1
ATOM 1940 O O . ALA A 1 246 ? 34.767 0.052 -11.348 1.00 88.00 246 ALA A O 1
ATOM 1941 N N . ILE A 1 247 ? 36.018 1.857 -11.836 1.00 92.62 247 ILE A N 1
ATOM 1942 C CA . ILE A 1 247 ? 37.292 1.341 -11.316 1.00 92.62 247 ILE A CA 1
ATOM 1943 C C . ILE A 1 247 ? 37.308 1.378 -9.784 1.00 92.62 247 ILE A C 1
ATOM 1945 O O . ILE A 1 247 ? 37.770 0.425 -9.156 1.00 92.62 247 ILE A O 1
ATOM 1949 N N . GLU A 1 248 ? 36.764 2.434 -9.175 1.00 88.00 248 GLU A N 1
ATOM 1950 C CA . GLU A 1 248 ? 36.588 2.540 -7.718 1.00 88.00 248 GLU A CA 1
ATOM 1951 C C . GLU A 1 248 ? 35.673 1.437 -7.176 1.00 88.00 248 GLU A C 1
ATOM 1953 O O . GLU A 1 248 ? 35.998 0.809 -6.171 1.00 88.00 248 GLU A O 1
ATOM 1958 N N . ALA A 1 249 ? 34.610 1.097 -7.912 1.00 78.56 249 ALA A N 1
ATOM 1959 C CA . ALA A 1 249 ? 33.732 -0.041 -7.634 1.00 78.56 249 ALA A CA 1
ATOM 1960 C C . ALA A 1 249 ? 34.370 -1.419 -7.935 1.00 78.56 249 ALA A C 1
ATOM 1962 O O . ALA A 1 249 ? 33.662 -2.424 -8.037 1.00 78.56 249 ALA A O 1
ATOM 1963 N N . ASN A 1 250 ? 35.691 -1.479 -8.138 1.00 81.75 250 ASN A N 1
ATOM 1964 C CA . ASN A 1 250 ? 36.461 -2.679 -8.479 1.00 81.75 250 ASN A CA 1
ATOM 1965 C C . ASN A 1 250 ? 35.887 -3.461 -9.676 1.00 81.75 250 ASN A C 1
ATOM 1967 O O . ASN A 1 250 ? 35.926 -4.694 -9.713 1.00 81.75 250 ASN A O 1
ATOM 1971 N N . LEU A 1 251 ? 35.289 -2.747 -10.639 1.00 81.81 251 LEU A N 1
ATOM 1972 C CA . LEU A 1 251 ? 34.565 -3.318 -11.777 1.00 81.81 251 LEU A CA 1
ATOM 1973 C C . LEU A 1 251 ? 33.499 -4.361 -11.371 1.00 81.81 251 LEU A C 1
ATOM 1975 O O . LEU A 1 251 ? 33.200 -5.266 -12.145 1.00 81.81 251 LEU A O 1
ATOM 1979 N N . GLY A 1 252 ? 32.944 -4.265 -10.158 1.00 68.44 252 GLY A N 1
ATOM 1980 C CA . GLY A 1 252 ? 31.949 -5.204 -9.632 1.00 68.44 252 GLY A CA 1
ATOM 1981 C C . GLY A 1 252 ? 32.501 -6.558 -9.164 1.00 68.44 252 GLY A C 1
ATOM 1982 O O . GLY A 1 252 ? 31.714 -7.466 -8.899 1.00 68.44 252 GLY A O 1
ATOM 1983 N N . TYR A 1 253 ? 33.822 -6.732 -9.057 1.00 68.44 253 TYR A N 1
ATOM 1984 C CA . TYR A 1 253 ? 34.428 -7.967 -8.549 1.00 68.44 253 TYR A CA 1
ATOM 1985 C C . TYR A 1 253 ? 34.717 -7.905 -7.045 1.00 68.44 253 TYR A C 1
ATOM 1987 O O . TYR A 1 253 ? 35.066 -6.860 -6.501 1.00 68.44 253 TYR A O 1
ATOM 1995 N N . SER A 1 254 ? 34.676 -9.060 -6.380 1.00 67.19 254 SER A N 1
ATOM 1996 C CA . SER A 1 254 ? 35.267 -9.250 -5.051 1.00 67.19 254 SER A CA 1
ATOM 1997 C C . SER A 1 254 ? 36.743 -9.656 -5.178 1.00 67.19 254 SER A C 1
ATOM 1999 O O . SER A 1 254 ? 37.047 -10.621 -5.882 1.00 67.19 254 SER A O 1
ATOM 2001 N N . GLY A 1 255 ? 37.647 -8.962 -4.482 1.00 73.56 255 GLY A N 1
ATOM 2002 C CA . GLY A 1 255 ? 39.086 -9.269 -4.452 1.00 73.56 255 GLY A CA 1
ATOM 2003 C C . GLY A 1 255 ? 39.923 -8.571 -5.534 1.00 73.56 255 GLY A C 1
ATOM 2004 O O . GLY A 1 255 ? 39.414 -7.768 -6.315 1.00 73.56 255 GLY A O 1
ATOM 2005 N N . ASN A 1 256 ? 41.224 -8.871 -5.574 1.00 80.50 256 ASN A N 1
ATOM 2006 C CA . ASN A 1 256 ? 42.189 -8.168 -6.425 1.00 80.50 256 ASN A CA 1
ATOM 2007 C C . ASN A 1 256 ? 41.969 -8.446 -7.924 1.00 80.50 256 ASN A C 1
ATOM 2009 O O . ASN A 1 256 ? 41.940 -9.598 -8.363 1.00 80.50 256 ASN A O 1
ATOM 2013 N N . GLN A 1 257 ? 41.831 -7.378 -8.715 1.00 87.25 257 GLN A N 1
ATOM 2014 C CA . GLN A 1 257 ? 41.644 -7.443 -10.165 1.00 87.25 257 GLN A CA 1
ATOM 2015 C C . GLN A 1 257 ? 42.841 -6.832 -10.912 1.00 87.25 257 GLN A C 1
ATOM 2017 O O . GLN A 1 257 ? 43.070 -5.627 -10.778 1.00 87.25 257 GLN A O 1
ATOM 2022 N N . PRO A 1 258 ? 43.543 -7.598 -11.777 1.00 92.00 258 PRO A N 1
ATOM 2023 C CA . PRO A 1 258 ? 44.693 -7.104 -12.537 1.00 92.00 258 PRO A CA 1
ATOM 2024 C C . PRO A 1 258 ? 44.413 -5.837 -13.347 1.00 92.00 258 PRO A C 1
ATOM 2026 O O . PRO A 1 258 ? 45.260 -4.956 -13.410 1.00 92.00 258 PRO A O 1
ATOM 2029 N N . LEU A 1 259 ? 43.218 -5.727 -13.939 1.00 94.81 259 LEU A N 1
ATOM 2030 C CA . LEU A 1 259 ? 42.813 -4.553 -14.716 1.00 94.81 259 LEU A CA 1
ATOM 2031 C C . LEU A 1 259 ? 42.585 -3.316 -13.838 1.00 94.81 259 LEU A C 1
ATOM 2033 O O . LEU A 1 259 ? 42.917 -2.208 -14.240 1.00 94.81 259 LEU A O 1
ATOM 2037 N N . VAL A 1 260 ? 42.050 -3.498 -12.629 1.00 94.00 260 VAL A N 1
ATOM 2038 C CA . VAL A 1 260 ? 41.869 -2.396 -11.674 1.00 94.00 260 VAL A CA 1
ATOM 2039 C C . VAL A 1 260 ? 43.227 -1.935 -11.154 1.00 94.00 260 VAL A C 1
ATOM 2041 O O . VAL A 1 260 ? 43.462 -0.732 -11.072 1.00 94.00 260 VAL A O 1
ATOM 2044 N N . THR A 1 261 ? 44.147 -2.865 -10.867 1.00 94.31 261 THR A N 1
ATOM 2045 C CA . THR A 1 261 ? 45.536 -2.514 -10.538 1.00 94.31 261 THR A CA 1
ATOM 2046 C C . THR A 1 261 ? 46.204 -1.787 -11.704 1.00 94.31 261 THR A C 1
ATOM 2048 O O . THR A 1 261 ? 46.762 -0.721 -11.490 1.00 94.31 261 THR A O 1
ATOM 2051 N N . ALA A 1 262 ? 46.087 -2.294 -12.936 1.00 94.75 262 ALA A N 1
ATOM 2052 C CA . ALA A 1 262 ? 46.615 -1.637 -14.133 1.00 94.75 262 ALA A CA 1
ATOM 2053 C C . ALA A 1 262 ? 46.137 -0.185 -14.252 1.00 94.75 262 ALA A C 1
ATOM 2055 O O . ALA A 1 262 ? 46.947 0.712 -14.455 1.00 94.75 262 ALA A O 1
ATOM 2056 N N . TYR A 1 263 ? 44.836 0.050 -14.062 1.00 95.44 263 TYR A N 1
ATOM 2057 C CA . TYR A 1 263 ? 44.235 1.381 -14.161 1.00 95.44 263 TYR A CA 1
ATOM 2058 C C . TYR A 1 263 ? 44.733 2.330 -13.069 1.00 95.44 263 TYR A C 1
ATOM 2060 O O . TYR A 1 263 ? 45.038 3.488 -13.352 1.00 95.44 263 TYR A O 1
ATOM 2068 N N . LYS A 1 264 ? 44.878 1.837 -11.834 1.00 93.44 264 LYS A N 1
ATOM 2069 C CA . LYS A 1 264 ? 45.418 2.612 -10.704 1.00 93.44 264 LYS A CA 1
ATOM 2070 C C . LYS A 1 264 ? 46.913 2.912 -10.842 1.00 93.44 264 LYS A C 1
ATOM 2072 O O . LYS A 1 264 ? 47.359 3.967 -10.412 1.00 93.44 264 LYS A O 1
ATOM 2077 N N . GLU A 1 265 ? 47.676 1.998 -11.437 1.00 92.25 265 GLU A N 1
ATOM 2078 C CA . GLU A 1 265 ? 49.121 2.146 -11.645 1.00 92.25 265 GLU A CA 1
ATOM 2079 C C . GLU A 1 265 ? 49.466 2.967 -12.894 1.00 92.25 265 GLU A C 1
ATOM 2081 O O . GLU A 1 265 ? 50.587 3.467 -13.022 1.00 92.25 265 GLU A O 1
ATOM 2086 N N . TYR A 1 266 ? 48.531 3.109 -13.833 1.00 92.56 266 TYR A N 1
ATOM 2087 C CA . TYR A 1 266 ? 48.738 3.892 -15.045 1.00 92.56 266 TYR A CA 1
ATOM 2088 C C . TYR A 1 266 ? 48.822 5.394 -14.733 1.00 92.56 266 TYR A C 1
ATOM 2090 O O . TYR A 1 266 ? 49.842 6.023 -15.021 1.00 92.56 266 TYR A O 1
ATOM 2098 N N . ILE A 1 267 ? 47.799 5.942 -14.069 1.00 91.19 267 ILE A N 1
ATOM 2099 C CA . ILE A 1 267 ? 47.710 7.341 -13.622 1.00 91.19 267 ILE A CA 1
ATOM 2100 C C . ILE A 1 267 ? 47.104 7.367 -12.210 1.00 91.19 267 ILE A C 1
ATOM 2102 O O . ILE A 1 267 ? 46.289 6.516 -11.854 1.00 91.19 267 ILE A O 1
ATOM 2106 N N . THR A 1 268 ? 47.486 8.354 -11.396 1.00 91.88 268 THR A N 1
ATOM 2107 C CA . THR A 1 268 ? 46.914 8.560 -10.059 1.00 91.88 268 THR A CA 1
ATOM 2108 C C . THR A 1 268 ? 45.397 8.776 -10.130 1.00 91.88 268 THR A C 1
ATOM 2110 O O . THR A 1 268 ? 44.924 9.697 -10.792 1.00 91.88 268 THR A O 1
ATOM 2113 N N . MET A 1 269 ? 44.634 7.939 -9.421 1.00 92.25 269 MET A N 1
ATOM 2114 C CA . MET A 1 269 ? 43.172 8.052 -9.309 1.00 92.25 269 MET A CA 1
ATOM 2115 C C . MET A 1 269 ? 42.718 9.285 -8.498 1.00 92.25 269 MET A C 1
ATOM 2117 O O . MET A 1 269 ? 43.448 9.702 -7.595 1.00 92.25 269 MET A O 1
ATOM 2121 N N . PRO A 1 270 ? 41.493 9.809 -8.736 1.00 91.88 270 PRO A N 1
ATOM 2122 C CA . PRO A 1 270 ? 40.519 9.368 -9.742 1.00 91.88 270 PRO A CA 1
ATOM 2123 C C . PRO A 1 270 ? 40.697 10.076 -11.092 1.00 91.88 270 PRO A C 1
ATOM 2125 O O . PRO A 1 270 ? 40.918 11.283 -11.152 1.00 91.88 270 PRO A O 1
ATOM 2128 N N . TYR A 1 271 ? 40.532 9.338 -12.190 1.00 95.50 271 TYR A N 1
ATOM 2129 C CA . TYR A 1 271 ? 40.476 9.916 -13.535 1.00 95.50 271 TYR A CA 1
ATOM 2130 C C . TYR A 1 271 ? 39.611 9.056 -14.465 1.00 95.50 271 TYR A C 1
ATOM 2132 O O . TYR A 1 271 ? 39.602 7.822 -14.386 1.00 95.50 271 TYR A O 1
ATOM 2140 N N . ASN A 1 272 ? 38.866 9.717 -15.349 1.00 95.44 272 ASN A N 1
ATOM 2141 C CA . ASN A 1 272 ? 38.215 9.042 -16.469 1.00 95.44 272 ASN A CA 1
ATOM 2142 C C . ASN A 1 272 ? 39.248 8.830 -17.583 1.00 95.44 272 ASN A C 1
ATOM 2144 O O . ASN A 1 272 ? 40.149 9.654 -17.725 1.00 95.44 272 ASN A O 1
ATOM 2148 N N . ARG A 1 273 ? 39.099 7.776 -18.389 1.00 96.25 273 ARG A N 1
ATOM 2149 C CA . ARG A 1 273 ? 39.989 7.512 -19.530 1.00 96.25 273 ARG A CA 1
ATOM 2150 C C . ARG A 1 273 ? 39.228 7.561 -20.841 1.00 96.25 273 ARG A C 1
ATOM 2152 O O . ARG A 1 273 ? 38.116 7.047 -20.930 1.00 96.25 273 ARG A O 1
ATOM 2159 N N . GLU A 1 274 ? 39.826 8.175 -21.844 1.00 96.94 274 GLU A N 1
ATOM 2160 C CA . GLU A 1 274 ? 39.418 8.092 -23.240 1.00 96.94 274 GLU A CA 1
ATOM 2161 C C . GLU A 1 274 ? 39.330 6.625 -23.698 1.00 96.94 274 GLU A C 1
ATOM 2163 O O . GLU A 1 274 ? 39.902 5.719 -23.096 1.00 96.94 274 GLU A O 1
ATOM 2168 N N . THR A 1 275 ? 38.537 6.363 -24.733 1.00 96.81 275 THR A N 1
ATOM 2169 C CA . THR A 1 275 ? 38.138 4.995 -25.109 1.00 96.81 275 THR A CA 1
ATOM 2170 C C . THR A 1 275 ? 38.514 4.649 -26.548 1.00 96.81 275 THR A C 1
ATOM 2172 O O . THR A 1 275 ? 37.713 4.098 -27.315 1.00 96.81 275 THR A O 1
ATOM 2175 N N . TRP A 1 276 ? 39.741 4.996 -26.932 1.00 96.81 276 TRP A N 1
ATOM 2176 C CA . TRP A 1 276 ? 40.277 4.810 -28.281 1.00 96.81 276 TRP A CA 1
ATOM 2177 C C . TRP A 1 276 ? 40.137 3.371 -28.770 1.00 96.81 276 TRP A C 1
ATOM 2179 O O . TRP A 1 276 ? 39.560 3.137 -29.838 1.00 96.81 276 TRP A O 1
ATOM 2189 N N . ASP A 1 277 ? 40.493 2.401 -27.942 1.00 97.81 277 ASP A N 1
ATOM 2190 C CA . ASP A 1 277 ? 40.483 0.999 -28.349 1.00 97.81 277 ASP A CA 1
ATOM 2191 C C . ASP A 1 277 ? 39.099 0.362 -28.226 1.00 97.81 277 ASP A C 1
ATOM 2193 O O . ASP A 1 277 ? 38.659 -0.418 -29.085 1.00 97.81 277 ASP A O 1
ATOM 2197 N N . LEU A 1 278 ? 38.353 0.742 -27.183 1.00 97.75 278 LEU A N 1
ATOM 2198 C CA . LEU A 1 278 ? 37.013 0.217 -26.919 1.00 97.75 278 LEU A CA 1
ATOM 2199 C C . LEU A 1 278 ? 36.041 0.573 -28.051 1.00 97.75 278 LEU A C 1
ATOM 2201 O O . LEU A 1 278 ? 35.156 -0.224 -28.373 1.00 97.75 278 LEU A O 1
ATOM 2205 N N . THR A 1 279 ? 36.185 1.752 -28.665 1.00 96.94 279 THR A N 1
ATOM 2206 C CA . THR A 1 279 ? 35.332 2.185 -29.784 1.00 96.94 279 THR A CA 1
ATOM 2207 C C . THR A 1 279 ? 35.542 1.320 -31.032 1.00 96.94 279 THR A C 1
ATOM 2209 O O . THR A 1 279 ? 34.557 0.904 -31.651 1.00 96.94 279 THR A O 1
ATOM 2212 N N . SER A 1 280 ? 36.788 0.929 -31.338 1.00 97.31 280 SER A N 1
ATOM 2213 C CA . SER A 1 280 ? 37.094 -0.034 -32.409 1.00 97.31 280 SER A CA 1
ATOM 2214 C C . SER A 1 280 ? 36.505 -1.419 -32.110 1.00 97.31 280 SER A C 1
ATOM 2216 O O . SER A 1 280 ? 35.864 -2.028 -32.973 1.00 97.31 280 SER A O 1
ATOM 2218 N N . VAL A 1 281 ? 36.629 -1.901 -30.864 1.00 98.00 281 VAL A N 1
ATOM 2219 C CA . VAL A 1 281 ? 36.025 -3.175 -30.431 1.00 98.00 281 VAL A CA 1
ATOM 2220 C C . VAL A 1 281 ? 34.498 -3.143 -30.543 1.00 98.00 281 VAL A C 1
ATOM 2222 O O . VAL A 1 281 ? 33.888 -4.078 -31.073 1.00 98.00 281 VAL A O 1
ATOM 2225 N N . LEU A 1 282 ? 33.860 -2.075 -30.061 1.00 97.06 282 LEU A N 1
ATOM 2226 C CA . LEU A 1 282 ? 32.407 -1.927 -30.088 1.00 97.06 282 LEU A CA 1
ATOM 2227 C C . LEU A 1 282 ? 31.875 -1.913 -31.515 1.00 97.06 282 LEU A C 1
ATOM 2229 O O . LEU A 1 282 ? 30.916 -2.628 -31.804 1.00 97.06 282 LEU A O 1
ATOM 2233 N N . PHE A 1 283 ? 32.506 -1.156 -32.413 1.00 96.12 283 PHE A N 1
ATOM 2234 C CA . PHE A 1 283 ? 32.112 -1.139 -33.815 1.00 96.12 283 PHE A CA 1
ATOM 2235 C C . PHE A 1 283 ? 32.263 -2.524 -34.458 1.00 96.12 283 PHE A C 1
ATOM 2237 O O . PHE A 1 283 ? 31.338 -3.006 -35.111 1.00 96.12 283 PHE A O 1
ATOM 2244 N N . ALA A 1 284 ? 33.390 -3.204 -34.235 1.00 95.81 284 ALA A N 1
ATOM 2245 C CA . ALA A 1 284 ? 33.658 -4.506 -34.838 1.00 95.81 284 ALA A CA 1
ATOM 2246 C C . ALA A 1 284 ? 32.634 -5.585 -34.445 1.00 95.81 284 ALA A C 1
ATOM 2248 O O . ALA A 1 284 ? 32.245 -6.406 -35.282 1.00 95.81 284 ALA A O 1
ATOM 2249 N N . VAL A 1 285 ? 32.188 -5.588 -33.184 1.00 95.00 285 VAL A N 1
ATOM 2250 C CA . VAL A 1 285 ? 31.272 -6.609 -32.648 1.00 95.00 285 VAL A CA 1
ATOM 2251 C C . VAL A 1 285 ? 29.801 -6.202 -32.785 1.00 95.00 285 VAL A C 1
ATOM 2253 O O . VAL A 1 285 ? 28.951 -7.049 -33.067 1.00 95.00 285 VAL A O 1
ATOM 2256 N N . GLU A 1 286 ? 29.482 -4.916 -32.620 1.00 92.94 286 GLU A N 1
ATOM 2257 C CA . GLU A 1 286 ? 28.112 -4.385 -32.584 1.00 92.94 286 GLU A CA 1
ATOM 2258 C C . GLU A 1 286 ? 27.797 -3.433 -33.741 1.00 92.94 286 GLU A C 1
ATOM 2260 O O . GLU A 1 286 ? 26.933 -2.570 -33.615 1.00 92.94 286 GLU A O 1
ATOM 2265 N N . LYS A 1 287 ? 28.426 -3.628 -34.907 1.00 83.88 287 LYS A N 1
ATOM 2266 C CA . LYS A 1 287 ? 28.191 -2.813 -36.111 1.00 83.88 287 LYS A CA 1
ATOM 2267 C C . LYS A 1 287 ? 26.703 -2.557 -36.422 1.00 83.88 287 LYS A C 1
ATOM 2269 O O . LYS A 1 287 ? 26.332 -1.457 -36.811 1.00 83.88 287 LYS A O 1
ATOM 2274 N N . SER A 1 288 ? 25.827 -3.549 -36.221 1.00 77.75 288 SER A N 1
ATOM 2275 C CA . SER A 1 288 ? 24.379 -3.431 -36.486 1.00 77.75 288 SER A CA 1
ATOM 2276 C C . SER A 1 288 ? 23.597 -2.596 -35.465 1.00 77.75 288 SER A C 1
ATOM 2278 O O . SER A 1 288 ? 22.399 -2.412 -35.634 1.00 77.75 288 SER A O 1
ATOM 2280 N N . ALA A 1 289 ? 24.225 -2.172 -34.369 1.00 74.44 289 ALA A N 1
ATOM 2281 C CA . ALA A 1 289 ? 23.599 -1.331 -33.352 1.00 74.44 289 ALA A CA 1
ATOM 2282 C C . ALA A 1 289 ? 23.696 0.169 -33.682 1.00 74.44 289 ALA A C 1
ATOM 2284 O O . ALA A 1 289 ? 23.132 0.979 -32.956 1.00 74.44 289 ALA A O 1
ATOM 2285 N N . HIS A 1 290 ? 24.379 0.532 -34.778 1.00 81.94 290 HIS A N 1
ATOM 2286 C CA . HIS A 1 290 ? 24.450 1.897 -35.313 1.00 81.94 290 HIS A CA 1
ATOM 2287 C C . HIS A 1 290 ? 24.929 2.960 -34.303 1.00 81.94 290 HIS A C 1
ATOM 2289 O O . HIS A 1 290 ? 24.489 4.104 -34.348 1.00 81.94 290 HIS A O 1
ATOM 2295 N N . TYR A 1 291 ? 25.866 2.595 -33.415 1.00 85.50 291 TYR A N 1
ATOM 2296 C CA . TYR A 1 291 ? 26.504 3.531 -32.473 1.00 85.50 291 TYR A CA 1
ATOM 2297 C C . TYR A 1 291 ? 27.313 4.634 -33.161 1.00 85.50 291 TYR A C 1
ATOM 2299 O O . TYR A 1 291 ? 27.444 5.729 -32.624 1.00 85.50 291 TYR A O 1
ATOM 2307 N N . PHE A 1 292 ? 27.859 4.335 -34.339 1.00 93.00 292 PHE A N 1
ATOM 2308 C CA . PHE A 1 292 ? 28.731 5.228 -35.087 1.00 93.00 292 PHE A CA 1
ATOM 2309 C C . PHE A 1 292 ? 28.196 5.416 -36.500 1.00 93.00 292 PHE A C 1
ATOM 2311 O O . PHE A 1 292 ? 27.692 4.474 -37.119 1.00 93.00 292 PHE A O 1
ATOM 2318 N N . LYS A 1 293 ? 28.361 6.629 -37.027 1.00 92.88 293 LYS A N 1
ATOM 2319 C CA . LYS A 1 293 ? 28.174 6.908 -38.449 1.00 92.88 293 LYS A CA 1
ATOM 2320 C C . LYS A 1 293 ? 29.483 6.614 -39.184 1.00 92.88 293 LYS A C 1
ATOM 2322 O O . LYS A 1 293 ? 30.537 7.087 -38.769 1.00 92.88 293 LYS A O 1
ATOM 2327 N N . GLU A 1 294 ? 29.405 5.845 -40.265 1.00 94.38 294 GLU A N 1
ATOM 2328 C CA . GLU A 1 294 ? 30.532 5.568 -41.167 1.00 94.38 294 GLU A CA 1
ATOM 2329 C C . GLU A 1 294 ? 30.679 6.707 -42.192 1.00 94.38 294 GLU A C 1
ATOM 2331 O O . GLU A 1 294 ? 29.679 7.280 -42.638 1.00 94.38 294 GLU A O 1
ATOM 2336 N N . SER A 1 295 ? 31.915 7.017 -42.587 1.00 95.00 295 SER A N 1
ATOM 2337 C CA . SER A 1 295 ? 32.202 7.890 -43.727 1.00 95.00 295 SER A CA 1
ATOM 2338 C C . SER A 1 295 ? 31.686 7.290 -45.043 1.00 95.00 295 SER A C 1
ATOM 2340 O O . SER A 1 295 ? 31.369 6.101 -45.134 1.00 95.00 295 SER A O 1
ATOM 2342 N N . VAL A 1 296 ? 31.675 8.089 -46.112 1.00 94.81 296 VAL A N 1
ATOM 2343 C CA . VAL A 1 296 ? 31.555 7.542 -47.476 1.00 94.81 296 VAL A CA 1
ATOM 2344 C C . VAL A 1 296 ? 32.745 6.613 -47.791 1.00 94.81 296 VAL A C 1
ATOM 2346 O O . VAL A 1 296 ? 33.767 6.704 -47.107 1.00 94.81 296 VAL A O 1
ATOM 2349 N N . PRO A 1 297 ? 32.654 5.710 -48.790 1.00 96.81 297 PRO A N 1
ATOM 2350 C CA . PRO A 1 297 ? 33.782 4.869 -49.184 1.00 96.81 297 PRO A CA 1
ATOM 2351 C C . PRO A 1 297 ? 34.970 5.693 -49.695 1.00 96.81 297 PRO A C 1
ATOM 2353 O O . PRO A 1 297 ? 34.808 6.670 -50.429 1.00 96.81 297 PRO A O 1
ATOM 2356 N N . GLY A 1 298 ? 36.183 5.266 -49.352 1.00 96.19 298 GLY A N 1
ATOM 2357 C CA . GLY A 1 298 ? 37.391 5.923 -49.837 1.00 96.19 298 GLY A CA 1
ATOM 2358 C C . GLY A 1 298 ? 38.664 5.118 -49.647 1.00 96.19 298 GLY A C 1
ATOM 2359 O O . GLY A 1 298 ? 38.650 3.878 -49.655 1.00 96.19 298 GLY A O 1
ATOM 2360 N N . LYS A 1 299 ? 39.767 5.851 -49.490 1.00 94.81 299 LYS A N 1
ATOM 2361 C CA . LYS A 1 299 ? 41.122 5.348 -49.284 1.00 94.81 299 LYS A CA 1
ATOM 2362 C C . LYS A 1 299 ? 41.857 6.194 -48.243 1.00 94.81 299 LYS A C 1
ATOM 2364 O O . LYS A 1 299 ? 41.787 7.421 -48.253 1.00 94.81 299 LYS A O 1
ATOM 2369 N N . PHE A 1 300 ? 42.596 5.520 -47.368 1.00 94.56 300 PHE A N 1
ATOM 2370 C CA . PHE A 1 300 ? 43.482 6.154 -46.392 1.00 94.56 300 PHE A CA 1
ATOM 2371 C C . PHE A 1 300 ? 44.872 6.319 -46.994 1.00 94.56 300 PHE A C 1
ATOM 2373 O O . PHE A 1 300 ? 45.399 5.386 -47.602 1.00 94.56 300 PHE A O 1
ATOM 2380 N N . ILE A 1 301 ? 45.458 7.497 -46.812 1.00 92.06 301 ILE A N 1
ATOM 2381 C CA . ILE A 1 301 ? 46.826 7.817 -47.211 1.00 92.06 301 ILE A CA 1
ATOM 2382 C C . ILE A 1 301 ? 47.560 8.269 -45.955 1.00 92.06 301 ILE A C 1
ATOM 2384 O O . ILE A 1 301 ? 47.179 9.258 -45.337 1.00 92.06 301 ILE A O 1
ATOM 2388 N N . VAL A 1 302 ? 48.607 7.541 -45.582 1.00 94.50 302 VAL A N 1
ATOM 2389 C CA . VAL A 1 302 ? 49.543 7.972 -44.541 1.00 94.50 302 VAL A CA 1
ATOM 2390 C C . VAL A 1 302 ? 50.743 8.596 -45.242 1.00 94.50 302 VAL A C 1
ATOM 2392 O O . VAL A 1 302 ? 51.425 7.913 -46.012 1.00 94.50 302 VAL A O 1
ATOM 2395 N N . ASP A 1 303 ? 50.972 9.892 -45.028 1.00 92.50 303 ASP A N 1
ATOM 2396 C CA . ASP A 1 303 ? 52.076 10.617 -45.665 1.00 92.50 303 ASP A CA 1
ATOM 2397 C C . ASP A 1 303 ? 53.442 10.272 -45.046 1.00 92.50 303 ASP A C 1
ATOM 2399 O O . ASP A 1 303 ? 53.559 9.413 -44.170 1.00 92.50 303 ASP A O 1
ATOM 2403 N N . GLU A 1 304 ? 54.527 10.811 -45.608 1.00 92.38 304 GLU A N 1
ATOM 2404 C CA . GLU A 1 304 ? 55.897 10.468 -45.177 1.00 92.38 304 GLU A CA 1
ATOM 2405 C C . GLU A 1 304 ? 56.220 11.008 -43.784 1.00 92.38 304 GLU A C 1
ATOM 2407 O O . GLU A 1 304 ? 57.166 10.563 -43.143 1.00 92.38 304 GLU A O 1
ATOM 2412 N N . GLN A 1 305 ? 55.411 11.948 -43.303 1.00 91.88 305 GLN A N 1
ATOM 2413 C CA . GLN A 1 305 ? 55.534 12.555 -41.990 1.00 91.88 305 GLN A CA 1
ATOM 2414 C C . GLN A 1 305 ? 54.644 11.855 -40.951 1.00 91.88 305 GLN A C 1
ATOM 2416 O O . GLN A 1 305 ? 54.765 12.167 -39.763 1.00 91.88 305 GLN A O 1
ATOM 2421 N N . GLY A 1 306 ? 53.795 10.911 -41.380 1.00 91.38 306 GLY A N 1
ATOM 2422 C CA . GLY A 1 306 ? 52.922 10.087 -40.547 1.00 91.38 306 GLY A CA 1
ATOM 2423 C C . GLY A 1 306 ? 51.561 10.697 -40.225 1.00 91.38 306 GLY A C 1
ATOM 2424 O O . GLY A 1 306 ? 50.883 10.232 -39.312 1.00 91.38 306 GLY A O 1
ATOM 2425 N N . TYR A 1 307 ? 51.127 11.714 -40.966 1.00 94.38 307 TYR A N 1
ATOM 2426 C CA . TYR A 1 307 ? 49.751 12.179 -40.867 1.00 94.38 307 TYR A CA 1
ATOM 2427 C C . TYR A 1 307 ? 48.838 11.330 -41.751 1.00 94.38 307 TYR A C 1
ATOM 2429 O O . TYR A 1 307 ? 49.170 10.995 -42.891 1.00 94.38 307 TYR A O 1
ATOM 2437 N N . THR A 1 308 ? 47.636 11.057 -41.250 1.00 94.31 308 THR A N 1
ATOM 2438 C CA . THR A 1 308 ? 46.615 10.318 -41.999 1.00 94.31 308 THR A CA 1
ATOM 2439 C C . THR A 1 308 ? 45.737 11.291 -42.789 1.00 94.31 308 THR A C 1
ATOM 2441 O O . THR A 1 308 ? 45.426 12.388 -42.328 1.00 94.31 308 THR A O 1
ATOM 2444 N N . GLN A 1 309 ? 45.376 10.914 -44.012 1.00 92.94 309 GLN A N 1
ATOM 2445 C CA . GLN A 1 309 ? 44.421 11.611 -44.870 1.00 92.94 309 GLN A CA 1
ATOM 2446 C C . GLN A 1 309 ? 43.388 10.617 -45.385 1.00 92.94 309 GLN A C 1
ATOM 2448 O O . GLN A 1 309 ? 43.711 9.460 -45.666 1.00 92.94 309 GLN A O 1
ATOM 2453 N N . PHE A 1 310 ? 42.155 11.084 -45.548 1.00 94.25 310 PHE A N 1
ATOM 2454 C CA . PHE A 1 310 ? 41.097 10.326 -46.192 1.00 94.25 310 PHE A CA 1
ATOM 2455 C C . PHE A 1 310 ? 40.772 10.938 -47.552 1.00 94.25 310 PHE A C 1
ATOM 2457 O O . PHE A 1 310 ? 40.515 12.136 -47.652 1.00 94.25 310 PHE A O 1
ATOM 2464 N N . LYS A 1 311 ? 40.790 10.112 -48.598 1.00 94.00 311 LYS A N 1
ATOM 2465 C CA . LYS A 1 311 ? 40.380 10.492 -49.948 1.00 94.00 311 LYS A CA 1
ATOM 2466 C C . LYS A 1 311 ? 39.147 9.688 -50.335 1.00 94.00 311 LYS A C 1
ATOM 2468 O O . LYS A 1 311 ? 39.205 8.461 -50.368 1.00 94.00 311 LYS A O 1
ATOM 2473 N N . GLU A 1 312 ? 38.053 10.374 -50.641 1.00 95.50 312 GLU A N 1
ATOM 2474 C CA . GLU A 1 312 ? 36.822 9.736 -51.110 1.00 95.50 312 GLU A CA 1
ATOM 2475 C C . GLU A 1 312 ? 37.040 9.044 -52.462 1.00 95.50 312 GLU A C 1
ATOM 2477 O O . GLU A 1 312 ? 37.639 9.604 -53.383 1.00 95.50 312 GLU A O 1
ATOM 2482 N N . GLU A 1 313 ? 36.548 7.812 -52.587 1.00 93.94 313 GLU A N 1
ATOM 2483 C CA . GLU A 1 313 ? 36.643 6.996 -53.797 1.00 93.94 313 GLU A CA 1
ATOM 2484 C C . GLU A 1 313 ? 35.400 6.099 -53.879 1.00 93.94 313 GLU A C 1
ATOM 2486 O O . GLU A 1 313 ? 35.191 5.239 -53.030 1.00 93.94 313 GLU A O 1
ATOM 2491 N N . HIS A 1 314 ? 34.588 6.227 -54.934 1.00 86.12 314 HIS A N 1
ATOM 2492 C CA . HIS A 1 314 ? 33.298 5.519 -55.056 1.00 86.12 314 HIS A CA 1
ATOM 2493 C C . HIS A 1 314 ? 33.409 3.979 -54.958 1.00 86.12 314 HIS A C 1
ATOM 2495 O O . HIS A 1 314 ? 32.463 3.300 -54.559 1.00 86.12 314 HIS A O 1
ATOM 2501 N N . LYS A 1 315 ? 34.552 3.395 -55.341 1.00 89.56 315 LYS A N 1
ATOM 2502 C CA . LYS A 1 315 ? 34.842 1.948 -55.214 1.00 89.56 315 LYS A CA 1
ATOM 2503 C C . LYS A 1 315 ? 35.861 1.642 -54.108 1.00 89.56 315 LYS A C 1
ATOM 2505 O O . LYS A 1 315 ? 36.423 0.546 -54.068 1.00 89.56 315 LYS A O 1
ATOM 2510 N N . GLY A 1 316 ? 36.108 2.620 -53.241 1.00 91.44 316 GLY A N 1
ATOM 2511 C CA . GLY A 1 316 ? 36.971 2.515 -52.080 1.00 91.44 316 GLY A CA 1
ATOM 2512 C C . GLY A 1 316 ? 36.450 1.486 -51.082 1.00 91.44 316 GLY A C 1
ATOM 2513 O O . GLY A 1 316 ? 35.277 1.112 -51.074 1.00 91.44 316 GLY A O 1
ATOM 2514 N N . ARG A 1 317 ? 37.352 0.983 -50.242 1.00 95.00 317 ARG A N 1
ATOM 2515 C CA . ARG A 1 317 ? 37.036 -0.027 -49.215 1.00 95.00 317 ARG A CA 1
ATOM 2516 C C . ARG A 1 317 ? 37.407 0.437 -47.813 1.00 95.00 317 ARG A C 1
ATOM 2518 O O . ARG A 1 317 ? 37.406 -0.367 -46.887 1.00 95.00 317 ARG A O 1
ATOM 2525 N N . HIS A 1 318 ? 37.783 1.702 -47.677 1.00 97.12 318 HIS A N 1
ATOM 2526 C CA . HIS A 1 318 ? 38.199 2.295 -46.421 1.00 97.12 318 HIS A CA 1
ATOM 2527 C C . HIS A 1 318 ? 37.102 3.231 -45.926 1.00 97.12 318 HIS A C 1
ATOM 2529 O O . HIS A 1 318 ? 36.541 3.994 -46.714 1.00 97.12 318 HIS A O 1
ATOM 2535 N N . TYR A 1 319 ? 36.829 3.153 -44.631 1.00 96.94 319 TYR A N 1
ATOM 2536 C CA . TYR A 1 319 ? 35.795 3.903 -43.935 1.00 96.94 319 TYR A CA 1
ATOM 2537 C C . TYR A 1 319 ? 36.355 4.347 -42.589 1.00 96.94 319 TYR A C 1
ATOM 2539 O O . TYR A 1 319 ? 37.074 3.574 -41.955 1.00 96.94 319 TYR A O 1
ATOM 2547 N N . PHE A 1 320 ? 36.030 5.549 -42.126 1.00 95.56 320 PHE A N 1
ATOM 2548 C CA . PHE A 1 320 ? 36.296 5.947 -40.742 1.00 95.56 320 PHE A CA 1
ATOM 2549 C C . PHE A 1 320 ? 34.990 6.249 -40.009 1.00 95.56 320 PHE A C 1
ATOM 2551 O O . PHE A 1 320 ? 33.959 6.520 -40.629 1.00 95.56 320 PHE A O 1
ATOM 2558 N N . LEU A 1 321 ? 35.028 6.138 -38.687 1.00 96.25 321 LEU A N 1
ATOM 2559 C CA . LEU A 1 321 ? 33.902 6.440 -37.814 1.00 96.25 321 LEU A CA 1
ATOM 2560 C C . LEU A 1 321 ? 33.891 7.932 -37.479 1.00 96.25 321 LEU A C 1
ATOM 2562 O O . LEU A 1 321 ? 34.930 8.513 -37.179 1.00 96.25 321 LEU A O 1
ATOM 2566 N N . HIS A 1 322 ? 32.713 8.548 -37.507 1.00 94.38 322 HIS A N 1
ATOM 2567 C CA . HIS A 1 322 ? 32.527 9.908 -37.008 1.00 94.38 322 HIS A CA 1
ATOM 2568 C C . HIS A 1 322 ? 32.342 9.913 -35.488 1.00 94.38 322 HIS A C 1
ATOM 2570 O O . HIS A 1 322 ? 31.717 8.999 -34.937 1.00 94.38 322 HIS A O 1
ATOM 2576 N N . ALA A 1 323 ? 32.838 10.966 -34.828 1.00 91.31 323 ALA A N 1
ATOM 2577 C CA . ALA A 1 323 ? 32.615 11.184 -33.402 1.00 91.31 323 ALA A CA 1
ATOM 2578 C C . ALA A 1 323 ? 31.104 11.192 -33.092 1.00 91.31 323 ALA A C 1
ATOM 2580 O O . ALA A 1 323 ? 30.342 11.865 -33.799 1.00 91.31 323 ALA A O 1
ATOM 2581 N N . PRO A 1 324 ? 30.646 10.419 -32.091 1.00 90.62 324 PRO A N 1
ATOM 2582 C CA . PRO A 1 324 ? 29.249 10.417 -31.685 1.00 90.62 324 PRO A CA 1
ATOM 2583 C C . PRO A 1 324 ? 28.836 11.783 -31.117 1.00 90.62 324 PRO A C 1
ATOM 2585 O O . PRO A 1 324 ? 29.639 12.489 -30.510 1.00 90.62 324 PRO A O 1
ATOM 2588 N N . GLY A 1 325 ? 27.556 12.136 -31.274 1.00 86.75 325 GLY A N 1
ATOM 2589 C CA . GLY A 1 325 ? 26.955 13.234 -30.513 1.00 86.75 325 GLY A CA 1
ATOM 2590 C C . GLY A 1 325 ? 26.816 12.879 -29.028 1.00 86.75 325 GLY A C 1
ATOM 2591 O O . GLY A 1 325 ? 27.021 11.734 -28.631 1.00 86.75 325 GLY A O 1
ATOM 2592 N N . GLU A 1 326 ? 26.425 13.841 -28.193 1.00 78.44 326 GLU A N 1
ATOM 2593 C CA . GLU A 1 326 ? 26.372 13.681 -26.729 1.00 78.44 326 GLU A CA 1
ATOM 2594 C C . GLU A 1 326 ? 25.472 12.515 -26.259 1.00 78.44 326 GLU A C 1
ATOM 2596 O O . GLU A 1 326 ? 25.843 11.743 -25.365 1.00 78.44 326 GLU A O 1
ATOM 2601 N N . SER A 1 327 ? 24.310 12.334 -26.900 1.00 79.00 327 SER A N 1
ATOM 2602 C CA . SER A 1 327 ? 23.378 11.238 -26.589 1.00 79.00 327 SER A CA 1
ATOM 2603 C C . SER A 1 327 ? 23.985 9.871 -26.917 1.00 79.00 327 SER A C 1
ATOM 2605 O O . SER A 1 327 ? 23.995 8.964 -26.080 1.00 79.00 327 SER A O 1
ATOM 2607 N N . GLU A 1 328 ? 24.537 9.714 -28.120 1.00 85.06 328 GLU A N 1
ATOM 2608 C CA . GLU A 1 328 ? 25.213 8.495 -28.564 1.00 85.06 328 GLU A CA 1
ATOM 2609 C C . GLU A 1 328 ? 26.459 8.212 -27.722 1.00 85.06 328 GLU A C 1
ATOM 2611 O O . GLU A 1 328 ? 26.652 7.073 -27.298 1.00 85.06 328 GLU A O 1
ATOM 2616 N N . GLY A 1 329 ? 27.245 9.238 -27.389 1.00 88.12 329 GLY A N 1
ATOM 2617 C CA . GLY A 1 329 ? 28.409 9.134 -26.513 1.00 88.12 329 GLY A CA 1
ATOM 2618 C C . GLY A 1 329 ? 28.038 8.610 -25.126 1.00 88.12 329 GLY A C 1
ATOM 2619 O O . GLY A 1 329 ? 28.695 7.711 -24.600 1.00 88.12 329 GLY A O 1
ATOM 2620 N N . SER A 1 330 ? 26.914 9.069 -24.569 1.00 83.50 330 SER A N 1
ATOM 2621 C CA . SER A 1 330 ? 26.382 8.555 -23.301 1.00 83.50 330 SER A CA 1
ATOM 2622 C C . SER A 1 330 ? 25.925 7.095 -23.399 1.00 83.50 330 SER A C 1
ATOM 2624 O O . SER A 1 330 ? 26.219 6.295 -22.506 1.00 83.50 330 SER A O 1
ATOM 2626 N N . LYS A 1 331 ? 25.269 6.699 -24.500 1.00 88.12 331 LYS A N 1
ATOM 2627 C CA . LYS A 1 331 ? 24.891 5.293 -24.754 1.00 88.12 331 LYS A CA 1
ATOM 2628 C C . LYS A 1 331 ? 26.125 4.395 -24.871 1.00 88.12 331 LYS A C 1
ATOM 2630 O O . LYS A 1 331 ? 26.128 3.297 -24.313 1.00 88.12 331 LYS A O 1
ATOM 2635 N N . ILE A 1 332 ? 27.160 4.859 -25.570 1.00 93.81 332 ILE A N 1
ATOM 2636 C CA . ILE A 1 332 ? 28.432 4.151 -25.750 1.00 93.81 332 ILE A CA 1
ATOM 2637 C C . ILE A 1 332 ? 29.144 3.996 -24.399 1.00 93.81 332 ILE A C 1
ATOM 2639 O O . ILE A 1 332 ? 29.475 2.873 -24.022 1.00 93.81 332 ILE A O 1
ATOM 2643 N N . LYS A 1 333 ? 29.279 5.076 -23.615 1.00 92.38 333 LYS A N 1
ATOM 2644 C CA . LYS A 1 333 ? 29.831 5.043 -22.248 1.00 92.38 333 LYS A CA 1
ATOM 2645 C C . LYS A 1 333 ? 29.126 4.000 -21.384 1.00 92.38 333 LYS A C 1
ATOM 2647 O O . LYS A 1 333 ? 29.765 3.120 -20.810 1.00 92.38 333 LYS A O 1
ATOM 2652 N N . ASN A 1 334 ? 27.796 4.052 -21.335 1.00 85.62 334 ASN A N 1
ATOM 2653 C CA . ASN A 1 334 ? 27.003 3.116 -20.540 1.00 85.62 334 ASN A CA 1
ATOM 2654 C C . ASN A 1 334 ? 27.160 1.675 -21.044 1.00 85.62 334 ASN A C 1
ATOM 2656 O O . ASN A 1 334 ? 27.170 0.733 -20.248 1.00 85.62 334 ASN A O 1
ATOM 2660 N N . ARG A 1 335 ? 27.323 1.484 -22.360 1.00 91.25 335 ARG A N 1
ATOM 2661 C CA . ARG A 1 335 ? 27.599 0.172 -22.947 1.00 91.25 335 ARG A CA 1
ATOM 2662 C C . ARG A 1 335 ? 28.958 -0.367 -22.502 1.00 91.25 335 ARG A C 1
ATOM 2664 O O . ARG A 1 335 ? 29.009 -1.539 -22.128 1.00 91.25 335 ARG A O 1
ATOM 2671 N N . PHE A 1 336 ? 30.007 0.458 -22.487 1.00 94.19 336 PHE A N 1
ATOM 2672 C CA . PHE A 1 336 ? 31.332 0.078 -21.985 1.00 94.19 336 PHE A CA 1
ATOM 2673 C C . PHE A 1 336 ? 31.284 -0.330 -20.515 1.00 94.19 336 PHE A C 1
ATOM 2675 O O . PHE A 1 336 ? 31.695 -1.440 -20.179 1.00 94.19 336 PHE A O 1
ATOM 2682 N N . VAL A 1 337 ? 30.701 0.516 -19.660 1.00 88.12 337 VAL A N 1
ATOM 2683 C CA . VAL A 1 337 ? 30.550 0.249 -18.221 1.00 88.12 337 VAL A CA 1
ATOM 2684 C C . VAL A 1 337 ? 29.802 -1.061 -17.994 1.00 88.12 337 VAL A C 1
ATOM 2686 O O . VAL A 1 337 ? 30.303 -1.954 -17.316 1.00 88.12 337 VAL A O 1
ATOM 2689 N N . LYS A 1 338 ? 28.642 -1.234 -18.640 1.00 85.62 338 LYS A N 1
ATOM 2690 C CA . LYS A 1 338 ? 27.831 -2.452 -18.516 1.00 85.62 338 LYS A CA 1
ATOM 2691 C C . LYS A 1 338 ? 28.603 -3.707 -18.913 1.00 85.62 338 LYS A C 1
ATOM 2693 O O . LYS A 1 338 ? 28.452 -4.733 -18.256 1.00 85.62 338 LYS A O 1
ATOM 2698 N N . LEU A 1 339 ? 29.366 -3.649 -20.005 1.00 85.81 339 LEU A N 1
ATOM 2699 C CA . LEU A 1 339 ? 30.137 -4.791 -20.492 1.00 85.81 339 LEU A CA 1
ATOM 2700 C C . LEU A 1 339 ? 31.274 -5.146 -19.544 1.00 85.81 339 LEU A C 1
ATOM 2702 O O . LEU A 1 339 ? 31.432 -6.317 -19.224 1.00 85.81 339 LEU A O 1
ATOM 2706 N N . ILE A 1 340 ? 32.040 -4.156 -19.092 1.00 87.62 340 ILE A N 1
ATOM 2707 C CA . ILE A 1 340 ? 33.260 -4.388 -18.316 1.00 87.62 340 ILE A CA 1
ATOM 2708 C C . ILE A 1 340 ? 32.934 -4.721 -16.847 1.00 87.62 340 ILE A C 1
ATOM 2710 O O . ILE A 1 340 ? 33.595 -5.581 -16.269 1.00 87.62 340 ILE A O 1
ATOM 2714 N N . MET A 1 341 ? 31.882 -4.131 -16.262 1.00 80.56 341 MET A N 1
ATOM 2715 C CA . MET A 1 341 ? 31.497 -4.363 -14.859 1.00 80.56 341 MET A CA 1
ATOM 2716 C C . MET A 1 341 ? 30.739 -5.678 -14.599 1.00 80.56 341 MET A C 1
ATOM 2718 O O . MET A 1 341 ? 30.510 -6.042 -13.447 1.00 80.56 341 MET A O 1
ATOM 2722 N N . THR A 1 342 ? 30.290 -6.410 -15.626 1.00 59.41 342 THR A N 1
ATOM 2723 C CA . THR A 1 342 ? 29.531 -7.653 -15.396 1.00 59.41 342 THR A CA 1
ATOM 2724 C C . THR A 1 342 ? 30.480 -8.793 -15.056 1.00 59.41 342 THR A C 1
ATOM 2726 O O . THR A 1 342 ? 30.950 -9.466 -15.966 1.00 59.41 342 THR A O 1
ATOM 2729 N N . ALA A 1 343 ? 30.768 -9.054 -13.779 1.00 49.50 343 ALA A N 1
ATOM 2730 C CA . ALA A 1 343 ? 31.479 -10.262 -13.362 1.00 49.50 343 ALA A CA 1
ATOM 2731 C C . ALA A 1 343 ? 30.705 -11.527 -13.787 1.00 49.50 343 ALA A C 1
ATOM 2733 O O . ALA A 1 343 ? 29.536 -11.704 -13.448 1.00 49.50 343 ALA A O 1
ATOM 2734 N N . LYS A 1 344 ? 31.361 -12.443 -14.513 1.00 42.72 344 LYS A N 1
ATOM 2735 C CA . LYS A 1 344 ? 30.896 -13.824 -14.629 1.00 42.72 344 LYS A CA 1
ATOM 2736 C C . LYS A 1 344 ? 31.174 -14.475 -13.276 1.00 42.72 344 LYS A C 1
ATOM 2738 O O . LYS A 1 344 ? 32.316 -14.806 -12.969 1.00 42.72 344 LYS A O 1
ATOM 2743 N N . SER A 1 345 ? 30.138 -14.650 -12.460 1.00 37.00 345 SER A N 1
ATOM 2744 C CA . SER A 1 345 ? 30.135 -15.722 -11.469 1.00 37.00 345 SER A CA 1
ATOM 2745 C C . SER A 1 345 ? 30.462 -17.005 -12.230 1.00 37.00 345 SER A C 1
ATOM 2747 O O . SER A 1 345 ? 29.751 -17.344 -13.182 1.00 37.00 345 SER A O 1
ATOM 2749 N N . GLY A 1 346 ? 31.567 -17.669 -11.891 1.00 30.20 346 GLY A N 1
ATOM 2750 C CA . GLY A 1 346 ? 31.921 -18.951 -12.486 1.00 30.20 346 GLY A CA 1
ATOM 2751 C C . GLY A 1 346 ? 30.694 -19.859 -12.500 1.00 30.20 346 GLY A C 1
ATOM 2752 O O . GLY A 1 346 ? 30.024 -20.026 -11.483 1.00 30.20 346 GLY A O 1
ATOM 2753 N N . SER A 1 347 ? 30.371 -20.383 -13.678 1.00 32.44 347 SER A N 1
ATOM 2754 C CA . SER A 1 347 ? 29.260 -21.294 -13.912 1.00 32.44 347 SER A CA 1
ATOM 2755 C C . SER A 1 347 ? 29.474 -22.597 -13.139 1.00 32.44 347 SER A C 1
ATOM 2757 O O . SER A 1 347 ? 29.971 -23.585 -13.670 1.00 32.44 347 SER A O 1
ATOM 2759 N N . THR A 1 348 ? 29.070 -22.597 -11.878 1.00 30.02 348 THR A N 1
ATOM 2760 C CA . THR A 1 348 ? 28.056 -23.559 -11.461 1.00 30.02 348 THR A CA 1
ATOM 2761 C C . THR A 1 348 ? 26.730 -22.891 -11.798 1.00 30.02 348 THR A C 1
ATOM 2763 O O . THR A 1 348 ? 26.565 -21.709 -11.503 1.00 30.02 348 THR A O 1
ATOM 2766 N N . GLU A 1 349 ? 25.815 -23.569 -12.495 1.00 34.16 349 GLU A N 1
ATOM 2767 C CA . GLU A 1 349 ? 24.435 -23.081 -12.565 1.00 34.16 349 GLU A CA 1
ATOM 2768 C C . GLU A 1 349 ? 24.012 -22.728 -11.135 1.00 34.16 349 GLU A C 1
ATOM 2770 O O . GLU A 1 349 ? 23.997 -23.598 -10.259 1.00 34.16 349 GLU A O 1
ATOM 2775 N N . LEU A 1 350 ? 23.719 -21.451 -10.882 1.00 41.41 350 LEU A N 1
ATOM 2776 C CA . LEU A 1 350 ? 22.930 -21.053 -9.729 1.00 41.41 350 LEU A CA 1
ATOM 2777 C C . LEU A 1 350 ? 21.552 -21.678 -9.949 1.00 41.41 350 LEU A C 1
ATOM 2779 O O . LEU A 1 350 ? 20.667 -21.065 -10.535 1.00 41.41 350 LEU A O 1
ATOM 2783 N N . LYS A 1 351 ? 21.410 -22.950 -9.569 1.00 44.19 351 LYS A N 1
ATOM 2784 C CA . LYS A 1 351 ? 20.133 -23.653 -9.546 1.00 44.19 351 LYS A CA 1
ATOM 2785 C C . LYS A 1 351 ? 19.331 -23.083 -8.384 1.00 44.19 351 LYS A C 1
ATOM 2787 O O . LYS A 1 351 ? 19.332 -23.667 -7.308 1.00 44.19 351 LYS A O 1
ATOM 2792 N N . SER A 1 352 ? 18.723 -21.918 -8.595 1.00 57.00 352 SER A N 1
ATOM 2793 C CA . SER A 1 352 ? 17.520 -21.566 -7.853 1.00 57.00 352 SER A CA 1
ATOM 2794 C C . SER A 1 352 ? 16.317 -22.132 -8.592 1.00 57.00 352 SER A C 1
ATOM 2796 O O . SER A 1 352 ? 16.291 -22.140 -9.824 1.00 57.00 352 SER A O 1
ATOM 2798 N N . ASN A 1 353 ? 15.324 -22.611 -7.846 1.00 71.31 353 ASN A N 1
ATOM 2799 C CA . ASN A 1 353 ? 14.048 -23.032 -8.424 1.00 71.31 353 ASN A CA 1
ATOM 2800 C C . ASN A 1 353 ? 13.191 -21.830 -8.852 1.00 71.31 353 ASN A C 1
ATOM 2802 O O . ASN A 1 353 ? 12.174 -22.005 -9.523 1.00 71.31 353 ASN A O 1
ATOM 2806 N N . ILE A 1 354 ? 13.588 -20.616 -8.460 1.00 82.88 354 ILE A N 1
ATOM 2807 C CA . ILE A 1 354 ? 12.972 -19.362 -8.881 1.00 82.88 354 ILE A CA 1
ATOM 2808 C C . ILE A 1 354 ? 13.655 -18.875 -10.161 1.00 82.88 354 ILE A C 1
ATOM 2810 O O . ILE A 1 354 ? 14.880 -18.763 -10.230 1.00 82.88 354 ILE A O 1
ATOM 2814 N N . ASP A 1 355 ? 12.853 -18.532 -11.173 1.00 86.06 355 ASP A N 1
ATOM 2815 C CA . ASP A 1 355 ? 13.365 -17.957 -12.415 1.00 86.06 355 ASP A CA 1
ATOM 2816 C C . ASP A 1 355 ? 13.961 -16.562 -12.164 1.00 86.06 355 ASP A C 1
ATOM 2818 O O . ASP A 1 355 ? 13.252 -15.581 -11.915 1.00 86.06 355 ASP A O 1
ATOM 2822 N N . VAL A 1 356 ? 15.291 -16.491 -12.256 1.00 85.75 356 VAL A N 1
ATOM 2823 C CA . VAL A 1 356 ? 16.080 -15.264 -12.112 1.00 85.75 356 VAL A CA 1
ATOM 2824 C C . VAL A 1 356 ? 15.735 -14.245 -13.202 1.00 85.75 356 VAL A C 1
ATOM 2826 O O . VAL A 1 356 ? 15.795 -13.046 -12.944 1.00 85.75 356 VAL A O 1
ATOM 2829 N N . GLN A 1 357 ? 15.354 -14.670 -14.412 1.00 81.38 357 GLN A N 1
ATOM 2830 C CA . GLN A 1 357 ? 14.971 -13.727 -15.469 1.00 81.38 357 GLN A CA 1
ATOM 2831 C C . GLN A 1 357 ? 13.628 -13.061 -15.170 1.00 81.38 357 GLN A C 1
ATOM 2833 O O . GLN A 1 357 ? 13.511 -11.849 -15.364 1.00 81.38 357 GLN A O 1
ATOM 2838 N N . GLY A 1 358 ? 12.662 -13.815 -14.637 1.00 84.38 358 GLY A N 1
ATOM 2839 C CA . GLY A 1 358 ? 11.410 -13.279 -14.105 1.00 84.38 358 GLY A CA 1
ATOM 2840 C C . GLY A 1 358 ? 11.627 -12.259 -12.985 1.00 84.38 358 GLY A C 1
ATOM 2841 O O . GLY A 1 358 ? 10.966 -11.225 -12.972 1.00 84.38 358 GLY A O 1
ATOM 2842 N N . PHE A 1 359 ? 12.615 -12.480 -12.110 1.00 90.94 359 PHE A N 1
ATOM 2843 C CA . PHE A 1 359 ? 13.020 -11.489 -11.106 1.00 90.94 359 PHE A CA 1
ATOM 2844 C C . PHE A 1 359 ? 13.668 -10.254 -11.743 1.00 90.94 359 PHE A C 1
ATOM 2846 O O . PHE A 1 359 ? 13.277 -9.128 -11.458 1.00 90.94 359 PHE A O 1
ATOM 2853 N N . LEU A 1 360 ? 14.644 -10.423 -12.637 1.00 83.88 360 LEU A N 1
ATOM 2854 C CA . LEU A 1 360 ? 15.340 -9.287 -13.250 1.00 83.88 360 LEU A CA 1
ATOM 2855 C C . LEU A 1 360 ? 14.399 -8.397 -14.071 1.00 83.88 360 LEU A C 1
ATOM 2857 O O . LEU A 1 360 ? 14.567 -7.173 -14.058 1.00 83.88 360 LEU A O 1
ATOM 2861 N N . ASN A 1 361 ? 13.415 -9.009 -14.739 1.00 86.12 361 ASN A N 1
ATOM 2862 C CA . ASN A 1 361 ? 12.431 -8.351 -15.594 1.00 86.12 361 ASN A CA 1
ATOM 2863 C C . ASN A 1 361 ? 10.993 -8.793 -15.252 1.00 86.12 361 ASN A C 1
ATOM 2865 O O . ASN A 1 361 ? 10.374 -9.523 -16.033 1.00 86.12 361 ASN A O 1
ATOM 2869 N N . PRO A 1 362 ? 10.420 -8.319 -14.130 1.00 93.50 362 PRO A N 1
ATOM 2870 C CA . PRO A 1 362 ? 9.074 -8.699 -13.723 1.00 93.50 362 PRO A CA 1
ATOM 2871 C C . PRO A 1 362 ? 8.039 -8.266 -14.758 1.00 93.50 362 PRO A C 1
ATOM 2873 O O . PRO A 1 362 ? 8.094 -7.149 -15.293 1.00 93.50 362 PRO A O 1
ATOM 2876 N N . VAL A 1 363 ? 7.077 -9.151 -15.023 1.00 94.38 363 VAL A N 1
ATOM 2877 C CA . VAL A 1 363 ? 5.923 -8.867 -15.887 1.00 94.38 363 VAL A CA 1
ATOM 2878 C C . VAL A 1 363 ? 5.018 -7.788 -15.280 1.00 94.38 363 VAL A C 1
ATOM 2880 O O . VAL A 1 363 ? 5.081 -7.492 -14.088 1.00 94.38 363 VAL A O 1
ATOM 2883 N N . LEU A 1 364 ? 4.143 -7.199 -16.101 1.00 95.88 364 LEU A N 1
ATOM 2884 C CA . LEU A 1 364 ? 3.379 -5.995 -15.739 1.00 95.88 364 LEU A CA 1
ATOM 2885 C C . LEU A 1 364 ? 2.466 -6.143 -14.527 1.00 95.88 364 LEU A C 1
ATOM 2887 O O . LEU A 1 364 ? 2.288 -5.164 -13.809 1.00 95.88 364 LEU A O 1
ATOM 2891 N N . LYS A 1 365 ? 1.944 -7.348 -14.265 1.00 95.44 365 LYS A N 1
ATOM 2892 C CA . LYS A 1 365 ? 1.078 -7.594 -13.103 1.00 95.44 365 LYS A CA 1
ATOM 2893 C C . LYS A 1 365 ? 1.754 -7.295 -11.757 1.00 95.44 365 LYS A C 1
ATOM 2895 O O . LYS A 1 365 ? 1.062 -7.010 -10.792 1.00 95.44 365 LYS A O 1
ATOM 2900 N N . TYR A 1 366 ? 3.088 -7.327 -11.706 1.00 97.56 366 TYR A N 1
ATOM 2901 C CA . TYR A 1 366 ? 3.864 -7.048 -10.493 1.00 97.56 366 TYR A CA 1
ATOM 2902 C C . TYR A 1 366 ? 4.274 -5.576 -10.354 1.00 97.56 366 TYR A C 1
ATOM 2904 O O . TYR A 1 366 ? 4.777 -5.171 -9.315 1.00 97.56 366 TYR A O 1
ATOM 2912 N N . ARG A 1 367 ? 4.116 -4.769 -11.407 1.00 97.94 367 ARG A N 1
ATOM 2913 C CA . ARG A 1 367 ? 4.596 -3.378 -11.449 1.00 97.94 367 ARG A CA 1
ATOM 2914 C C . ARG A 1 367 ? 3.505 -2.416 -10.980 1.00 97.94 367 ARG A C 1
ATOM 2916 O O . ARG A 1 367 ? 2.344 -2.672 -11.285 1.00 97.94 367 ARG A O 1
ATOM 2923 N N . PRO A 1 368 ? 3.837 -1.296 -10.324 1.00 98.44 368 PRO A N 1
ATOM 2924 C CA . PRO A 1 368 ? 2.833 -0.370 -9.803 1.00 98.44 368 PRO A CA 1
ATOM 2925 C C . PRO A 1 368 ? 2.013 0.273 -10.929 1.00 98.44 368 PRO A C 1
ATOM 2927 O O . PRO A 1 368 ? 2.468 0.354 -12.079 1.00 98.44 368 PRO A O 1
ATOM 2930 N N . LEU A 1 369 ? 0.820 0.758 -10.592 1.00 98.62 369 LEU A N 1
ATOM 2931 C CA . LEU A 1 369 ? 0.019 1.621 -11.454 1.00 98.62 369 LEU A CA 1
ATOM 2932 C C . LEU A 1 369 ? 0.294 3.087 -11.099 1.00 98.62 369 LEU A C 1
ATOM 2934 O O . LEU A 1 369 ? 0.477 3.416 -9.931 1.00 98.62 369 LEU A O 1
ATOM 2938 N N . ARG A 1 370 ? 0.336 3.985 -12.088 1.00 97.94 370 ARG A N 1
ATOM 2939 C CA . ARG A 1 370 ? 0.409 5.436 -11.833 1.00 97.94 370 ARG A CA 1
ATOM 2940 C C . ARG A 1 370 ? -1.005 6.016 -11.780 1.00 97.94 370 ARG A C 1
ATOM 2942 O O . ARG A 1 370 ? -1.775 5.768 -12.702 1.00 97.94 370 ARG A O 1
ATOM 2949 N N . ILE A 1 371 ? -1.334 6.808 -10.763 1.00 97.62 371 ILE A N 1
ATOM 2950 C CA . ILE A 1 371 ? -2.629 7.507 -10.691 1.00 97.62 371 ILE A CA 1
ATOM 2951 C C . ILE A 1 371 ? -2.584 8.809 -11.506 1.00 97.62 371 ILE A C 1
ATOM 2953 O O . ILE A 1 371 ? -1.849 9.736 -11.170 1.00 97.62 371 ILE A O 1
ATOM 2957 N N . ILE A 1 372 ? -3.339 8.896 -12.596 1.00 96.25 372 ILE A N 1
ATOM 2958 C CA . ILE A 1 372 ? -3.382 10.079 -13.463 1.00 96.25 372 ILE A CA 1
ATOM 2959 C C . ILE A 1 372 ? -4.821 10.575 -13.568 1.00 96.25 372 ILE A C 1
ATOM 2961 O O . ILE A 1 372 ? -5.660 9.948 -14.223 1.00 96.25 372 ILE A O 1
ATOM 2965 N N . HIS A 1 373 ? -5.067 11.735 -12.962 1.00 90.88 373 HIS A N 1
ATOM 2966 C CA . HIS A 1 373 ? -6.283 12.511 -13.171 1.00 90.88 373 HIS A CA 1
ATOM 2967 C C . HIS A 1 373 ? -6.075 13.476 -14.325 1.00 90.88 373 HIS A C 1
ATOM 2969 O O . HIS A 1 373 ? -5.109 14.237 -14.326 1.00 90.88 373 HIS A O 1
ATOM 2975 N N . GLU A 1 374 ? -7.017 13.461 -15.265 1.00 78.56 374 GLU A N 1
ATOM 2976 C CA . GLU A 1 374 ? -7.021 14.336 -16.437 1.00 78.56 374 GLU A CA 1
ATOM 2977 C C . GLU A 1 374 ? -5.790 14.174 -17.352 1.00 78.56 374 GLU A C 1
ATOM 2979 O O . GLU A 1 374 ? -4.807 13.512 -17.030 1.00 78.56 374 GLU A O 1
ATOM 2984 N N . HIS A 1 375 ? -5.862 14.737 -18.561 1.00 79.75 375 HIS A N 1
ATOM 2985 C CA . HIS A 1 375 ? -4.736 14.801 -19.508 1.00 79.75 375 HIS A CA 1
ATOM 2986 C C . HIS A 1 375 ? -4.052 13.464 -19.858 1.00 79.75 375 HIS A C 1
ATOM 2988 O O . HIS A 1 375 ? -2.907 13.453 -20.311 1.00 79.75 375 HIS A O 1
ATOM 2994 N N . LEU A 1 376 ? -4.747 12.332 -19.707 1.00 91.88 376 LEU A N 1
ATOM 2995 C CA . LEU A 1 376 ? -4.255 11.063 -20.220 1.00 91.88 376 LEU A CA 1
ATOM 2996 C C . LEU A 1 376 ? -4.233 11.110 -21.755 1.00 91.88 376 LEU A C 1
ATOM 2998 O O . LEU A 1 376 ? -5.217 11.458 -22.413 1.00 91.88 376 LEU A O 1
ATOM 3002 N N . ASP A 1 377 ? -3.094 10.757 -22.337 1.00 93.88 377 ASP A N 1
ATOM 3003 C CA . ASP A 1 377 ? -2.956 10.585 -23.774 1.00 93.88 377 ASP A CA 1
ATOM 3004 C C . ASP A 1 377 ? -1.980 9.455 -24.114 1.00 93.88 377 ASP A C 1
ATOM 3006 O O . ASP A 1 377 ? -1.240 8.936 -23.272 1.00 93.88 377 ASP A O 1
ATOM 3010 N N . THR A 1 378 ? -1.975 9.059 -25.384 1.00 95.75 378 THR A N 1
ATOM 3011 C CA . THR A 1 378 ? -1.124 7.964 -25.871 1.00 95.75 378 THR A CA 1
ATOM 3012 C C . THR A 1 378 ? 0.383 8.213 -25.703 1.00 95.75 378 THR A C 1
ATOM 3014 O O . THR A 1 378 ? 1.148 7.244 -25.637 1.00 95.75 378 THR A O 1
ATOM 3017 N N . THR A 1 379 ? 0.827 9.472 -25.611 1.00 96.31 379 THR A N 1
ATOM 3018 C CA . THR A 1 379 ? 2.233 9.833 -25.376 1.00 96.31 379 THR A CA 1
ATOM 3019 C C . THR A 1 379 ? 2.594 9.569 -23.923 1.00 96.31 379 THR A C 1
ATOM 3021 O O . THR A 1 379 ? 3.540 8.830 -23.656 1.00 96.31 379 THR A O 1
ATOM 3024 N N . LEU A 1 380 ? 1.801 10.087 -22.982 1.00 96.56 380 LEU A N 1
ATOM 3025 C CA . LEU A 1 380 ? 1.985 9.851 -21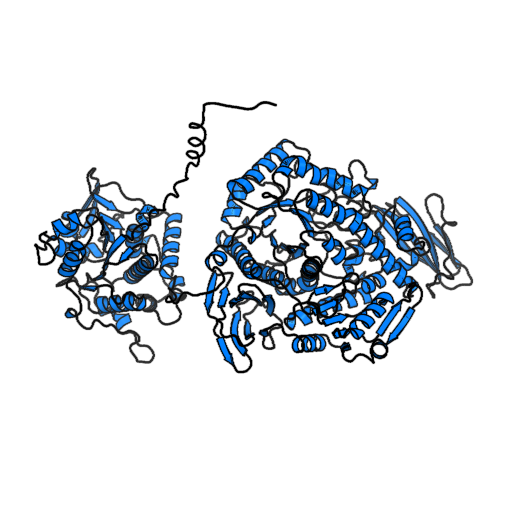.555 1.00 96.56 380 LEU A CA 1
ATOM 3026 C C . LEU A 1 380 ? 1.903 8.357 -21.225 1.00 96.56 380 LEU A C 1
ATOM 3028 O O . LEU A 1 380 ? 2.781 7.834 -20.544 1.00 96.56 380 LEU A O 1
ATOM 3032 N N . ILE A 1 381 ? 0.917 7.639 -21.769 1.00 98.06 381 ILE A N 1
ATOM 3033 C CA . ILE A 1 381 ? 0.773 6.188 -21.573 1.00 98.06 381 ILE A CA 1
ATOM 3034 C C . ILE A 1 381 ? 2.039 5.440 -22.026 1.00 98.06 381 ILE A C 1
ATOM 3036 O O . ILE A 1 381 ? 2.534 4.554 -21.323 1.00 98.06 381 ILE A O 1
ATOM 3040 N N . ARG A 1 382 ? 2.590 5.794 -23.196 1.00 97.56 382 ARG A N 1
ATOM 3041 C CA . ARG A 1 382 ? 3.835 5.196 -23.702 1.00 97.56 382 ARG A CA 1
ATOM 3042 C C . ARG A 1 382 ? 5.016 5.516 -22.788 1.00 97.56 382 ARG A C 1
ATOM 3044 O O . ARG A 1 382 ? 5.776 4.611 -22.456 1.00 97.56 382 ARG A O 1
ATOM 3051 N N . ASN A 1 383 ? 5.130 6.763 -22.340 1.00 97.25 383 ASN A N 1
ATOM 3052 C CA . ASN A 1 383 ? 6.194 7.185 -21.436 1.00 97.25 383 ASN A CA 1
ATOM 3053 C C . ASN A 1 383 ? 6.129 6.412 -20.111 1.00 97.25 383 ASN A C 1
ATOM 3055 O O . ASN A 1 383 ? 7.133 5.853 -19.685 1.00 97.25 383 ASN A O 1
ATOM 3059 N N . LEU A 1 384 ? 4.948 6.275 -19.497 1.00 97.62 384 LEU A N 1
ATOM 3060 C CA . LEU A 1 384 ? 4.768 5.490 -18.269 1.00 97.62 384 LEU A CA 1
ATOM 3061 C C . LEU A 1 384 ? 5.204 4.029 -18.453 1.00 97.62 384 LEU A C 1
ATOM 3063 O O . LEU A 1 384 ? 5.881 3.461 -17.592 1.00 97.62 384 LEU A O 1
ATOM 3067 N N . LYS A 1 385 ? 4.890 3.426 -19.604 1.00 96.81 385 LYS A N 1
ATOM 3068 C CA . LYS A 1 385 ? 5.364 2.080 -19.946 1.00 96.81 385 LYS A CA 1
ATOM 3069 C C . LYS A 1 385 ? 6.893 2.006 -20.027 1.00 96.81 385 LYS A C 1
ATOM 3071 O O . LYS A 1 385 ? 7.480 1.054 -19.511 1.00 96.81 385 LYS A O 1
ATOM 3076 N N . GLU A 1 386 ? 7.538 2.982 -20.663 1.00 94.81 386 GLU A N 1
ATOM 3077 C CA . GLU A 1 386 ? 9.002 3.061 -20.786 1.00 94.81 386 GLU A CA 1
ATOM 3078 C C . GLU A 1 386 ? 9.703 3.304 -19.440 1.00 94.81 386 GLU A C 1
ATOM 3080 O O . GLU A 1 386 ? 10.812 2.806 -19.219 1.00 94.81 386 GLU A O 1
ATOM 3085 N N . LEU A 1 387 ? 9.035 4.013 -18.527 1.00 96.62 387 LEU A N 1
ATOM 3086 C CA . LEU A 1 387 ? 9.455 4.234 -17.141 1.00 96.62 387 LEU A CA 1
ATOM 3087 C C . LEU A 1 387 ? 9.260 2.999 -16.245 1.00 96.62 387 LEU A C 1
ATOM 3089 O O . LEU A 1 387 ? 9.818 2.948 -15.152 1.00 96.62 387 LEU A O 1
ATOM 3093 N N . GLY A 1 388 ? 8.540 1.979 -16.722 1.00 95.75 388 GLY A N 1
ATOM 3094 C CA . GLY A 1 388 ? 8.410 0.682 -16.059 1.00 95.75 388 GLY A CA 1
ATOM 3095 C C . GLY A 1 388 ? 7.120 0.482 -15.263 1.00 95.75 388 GLY A C 1
ATOM 3096 O O . GLY A 1 388 ? 7.025 -0.520 -14.550 1.00 95.75 388 GLY A O 1
ATOM 3097 N N . TYR A 1 389 ? 6.125 1.364 -15.396 1.00 98.50 389 TYR A N 1
ATOM 3098 C CA . TYR A 1 389 ? 4.806 1.177 -14.784 1.00 98.50 389 TYR A CA 1
ATOM 3099 C C . TYR A 1 389 ? 4.040 0.012 -15.433 1.00 98.50 389 TYR A C 1
ATOM 3101 O O . TYR A 1 389 ? 4.175 -0.280 -16.626 1.00 98.50 389 TYR A O 1
ATOM 3109 N N . GLY A 1 390 ? 3.243 -0.682 -14.618 1.00 98.06 390 GLY A N 1
ATOM 3110 C CA . GLY A 1 390 ? 2.417 -1.822 -15.027 1.00 98.06 390 GLY A CA 1
ATOM 3111 C C . GLY A 1 390 ? 1.021 -1.440 -15.510 1.00 98.06 390 GLY A C 1
ATOM 3112 O O . GLY A 1 390 ? 0.349 -2.260 -16.137 1.00 98.06 390 GLY A O 1
ATOM 3113 N N . GLY A 1 391 ? 0.592 -0.213 -15.228 1.00 98.25 391 GLY A N 1
ATOM 3114 C CA . GLY A 1 391 ? -0.748 0.261 -15.528 1.00 98.25 391 GLY A CA 1
ATOM 3115 C C . GLY A 1 391 ? -0.987 1.704 -15.102 1.00 98.25 391 GLY A C 1
ATOM 3116 O O . GLY A 1 391 ? -0.061 2.397 -14.674 1.00 98.25 391 GLY A O 1
ATOM 3117 N N . VAL A 1 392 ? -2.239 2.136 -15.222 1.00 98.31 392 VAL A N 1
ATOM 3118 C CA . VAL A 1 392 ? -2.698 3.481 -14.860 1.00 98.31 392 VAL A CA 1
ATOM 3119 C C . VAL A 1 392 ? -4.033 3.383 -14.119 1.00 98.31 392 VAL A C 1
ATOM 3121 O O . VAL A 1 392 ? -4.918 2.644 -14.545 1.00 98.31 392 VAL A O 1
ATOM 3124 N N . VAL A 1 393 ? -4.179 4.137 -13.030 1.00 98.50 393 VAL A N 1
ATOM 3125 C CA . VAL A 1 393 ? -5.484 4.430 -12.417 1.00 98.50 393 VAL A CA 1
ATOM 3126 C C . VAL A 1 393 ? -5.947 5.770 -12.979 1.00 98.50 393 VAL A C 1
ATOM 3128 O O . VAL A 1 393 ? -5.191 6.740 -12.919 1.00 98.50 393 VAL A O 1
ATOM 3131 N N . THR A 1 394 ? -7.122 5.833 -13.600 1.00 97.81 394 THR A N 1
ATOM 3132 C CA . THR A 1 394 ? -7.575 7.052 -14.289 1.00 97.81 394 THR A CA 1
ATOM 3133 C C . THR A 1 394 ? -9.093 7.116 -14.438 1.00 97.81 394 THR A C 1
ATOM 3135 O O . THR A 1 394 ? -9.800 6.155 -14.152 1.00 97.81 394 THR A O 1
ATOM 3138 N N . ASN A 1 395 ? -9.597 8.238 -14.935 1.00 96.62 395 ASN A N 1
ATOM 3139 C CA . ASN A 1 395 ? -11.011 8.529 -15.121 1.00 96.62 395 ASN A CA 1
ATOM 3140 C C . ASN A 1 395 ? -11.235 9.306 -16.424 1.00 96.62 395 ASN A C 1
ATOM 3142 O O . ASN A 1 395 ? -10.305 9.879 -17.000 1.00 96.62 395 ASN A O 1
ATOM 3146 N N . VAL A 1 396 ? -12.488 9.369 -16.880 1.00 95.81 396 VAL A N 1
ATOM 3147 C CA . VAL A 1 396 ? -12.865 10.310 -17.945 1.00 95.81 396 VAL A CA 1
ATOM 3148 C C . VAL A 1 396 ? -12.606 11.751 -17.480 1.00 95.81 396 VAL A C 1
ATOM 3150 O O . VAL A 1 396 ? -12.726 12.046 -16.290 1.00 95.81 396 VAL A O 1
ATOM 3153 N N . SER A 1 397 ? -12.229 12.644 -18.401 1.00 95.06 397 SER A N 1
ATOM 3154 C CA . SER A 1 397 ? -11.853 14.037 -18.097 1.00 95.06 397 SER A CA 1
ATOM 3155 C C . SER A 1 397 ? -12.853 14.746 -17.175 1.00 95.06 397 SER A C 1
ATOM 3157 O O . SER A 1 397 ? -14.064 14.578 -17.319 1.00 95.06 397 SER A O 1
ATOM 3159 N N . TYR A 1 398 ? -12.343 15.568 -16.251 1.00 95.06 398 TYR A N 1
ATOM 3160 C CA . TYR A 1 398 ? -13.174 16.362 -15.344 1.00 95.06 398 TYR A CA 1
ATOM 3161 C C . TYR A 1 398 ? -13.885 17.526 -16.044 1.00 95.06 398 TYR A C 1
ATOM 3163 O O . TYR A 1 398 ? -14.921 17.992 -15.551 1.00 95.06 398 TYR A O 1
ATOM 3171 N N . GLN A 1 399 ? -13.372 17.979 -17.190 1.00 92.25 399 GLN A N 1
ATOM 3172 C CA . GLN A 1 399 ? -14.085 18.909 -18.056 1.00 92.25 399 GLN A CA 1
ATOM 3173 C C . GLN A 1 399 ? -15.325 18.206 -18.616 1.00 92.25 399 GLN A C 1
ATOM 3175 O O . GLN A 1 399 ? -15.221 17.128 -19.194 1.00 92.25 399 GLN A O 1
ATOM 3180 N N . ASP A 1 400 ? -16.510 18.785 -18.408 1.00 92.94 400 ASP A N 1
ATOM 3181 C CA . ASP A 1 400 ? -17.793 18.188 -18.816 1.00 92.94 400 ASP A CA 1
ATOM 3182 C C . ASP A 1 400 ? -17.964 16.723 -18.352 1.00 92.94 400 ASP A C 1
ATOM 3184 O O . ASP A 1 400 ? -18.529 15.885 -19.066 1.00 92.94 400 ASP A O 1
ATOM 3188 N N . TYR A 1 401 ? -17.448 16.426 -17.149 1.00 94.94 401 TYR A N 1
ATOM 3189 C CA . TYR A 1 401 ? -17.371 15.095 -16.534 1.00 94.94 401 TYR A CA 1
ATOM 3190 C C . TYR A 1 401 ? -18.644 14.263 -16.737 1.00 94.94 401 TYR A C 1
ATOM 3192 O O . TYR A 1 401 ? -19.750 14.729 -16.462 1.00 94.94 401 TYR A O 1
ATOM 3200 N N . LEU A 1 402 ? -18.469 13.037 -17.245 1.00 95.12 402 LEU A N 1
ATOM 3201 C CA . LEU A 1 402 ? -19.508 12.045 -17.578 1.00 95.12 402 LEU A CA 1
ATOM 3202 C C . LEU A 1 402 ? -20.545 12.467 -18.640 1.00 95.12 402 LEU A C 1
ATOM 3204 O O . LEU A 1 402 ? -21.308 11.619 -19.096 1.00 95.12 402 LEU A O 1
ATOM 3208 N N . SER A 1 403 ? -20.564 13.729 -19.081 1.00 94.12 403 SER A N 1
ATOM 3209 C CA . SER A 1 403 ? -21.580 14.265 -20.002 1.00 94.12 403 SER A CA 1
ATOM 3210 C C . SER A 1 403 ? -21.100 14.429 -21.449 1.00 94.12 403 SER A C 1
ATOM 3212 O O . SER A 1 403 ? -21.904 14.355 -22.378 1.00 94.12 403 SER A O 1
ATOM 3214 N N . SER A 1 404 ? -19.796 14.622 -21.667 1.00 96.12 404 SER A N 1
ATOM 3215 C CA . SER A 1 404 ? -19.233 14.843 -23.003 1.00 96.12 404 SER A CA 1
ATOM 3216 C C . SER A 1 404 ? -18.973 13.533 -23.748 1.00 96.12 404 SER A C 1
ATOM 3218 O O . SER A 1 404 ? -18.106 12.741 -23.374 1.00 96.12 404 SER A O 1
ATOM 3220 N N . THR A 1 405 ? -19.676 13.335 -24.868 1.00 96.12 405 THR A N 1
ATOM 3221 C CA . THR A 1 405 ? -19.442 12.204 -25.784 1.00 96.12 405 T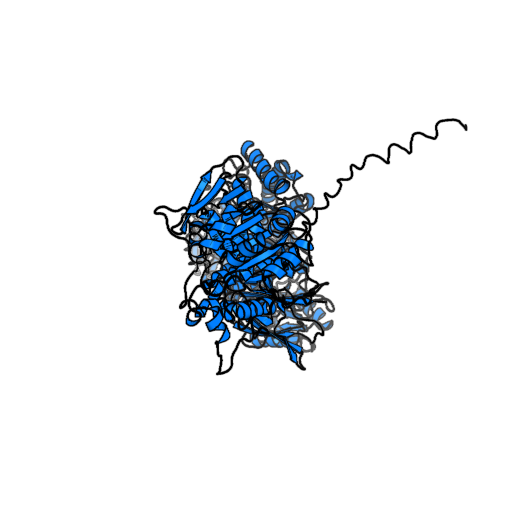HR A CA 1
ATOM 3222 C C . THR A 1 405 ? -18.005 12.183 -26.305 1.00 96.12 405 THR A C 1
ATOM 3224 O O . THR A 1 405 ? -17.381 11.127 -26.333 1.00 96.12 405 THR A O 1
ATOM 3227 N N . GLN A 1 406 ? -17.438 13.349 -26.628 1.00 96.62 406 GLN A N 1
ATOM 3228 C CA . GLN A 1 406 ? -16.059 13.458 -27.107 1.00 96.62 406 GLN A CA 1
ATOM 3229 C C . GLN A 1 406 ? -15.044 13.000 -26.048 1.00 96.62 406 GLN A C 1
ATOM 3231 O O . GLN A 1 406 ? -14.067 12.326 -26.377 1.00 96.62 406 GLN A O 1
ATOM 3236 N N . ASN A 1 407 ? -15.277 13.325 -24.771 1.00 96.06 407 ASN A N 1
ATOM 3237 C CA . ASN A 1 407 ? -14.390 12.897 -23.687 1.00 96.06 407 ASN A CA 1
ATOM 3238 C C . ASN A 1 407 ? -14.464 11.384 -23.466 1.00 96.06 407 ASN A C 1
ATOM 3240 O O . ASN A 1 407 ? -13.431 10.757 -23.232 1.00 96.06 407 ASN A O 1
ATOM 3244 N N . TRP A 1 408 ? -15.648 10.784 -23.608 1.00 97.50 408 TRP A N 1
ATOM 3245 C CA . TRP A 1 408 ? -15.810 9.330 -23.580 1.00 97.50 408 TRP A CA 1
ATOM 3246 C C . TRP A 1 408 ? -15.113 8.630 -24.748 1.00 97.50 408 TRP A C 1
ATOM 3248 O O . TRP A 1 408 ? -14.421 7.636 -24.536 1.00 97.50 408 TRP A O 1
ATOM 3258 N N . GLU A 1 409 ? -15.245 9.155 -25.968 1.00 97.19 409 GLU A N 1
ATOM 3259 C CA . GLU A 1 409 ? -14.551 8.630 -27.151 1.00 97.19 409 GLU A CA 1
ATOM 3260 C C . GLU A 1 409 ? -13.029 8.706 -26.991 1.00 97.19 409 GLU A C 1
ATOM 3262 O O . GLU A 1 409 ? -12.323 7.730 -27.266 1.00 97.19 409 GLU A O 1
ATOM 3267 N N . LYS A 1 410 ? -12.518 9.836 -26.484 1.00 96.44 410 LYS A N 1
ATOM 3268 C CA . LYS A 1 410 ? -11.093 10.016 -26.190 1.00 96.44 410 LYS A CA 1
ATOM 3269 C C . LYS A 1 410 ? -10.617 9.039 -25.116 1.00 96.44 410 LYS A C 1
ATOM 3271 O O . LYS A 1 410 ? -9.651 8.321 -25.358 1.00 96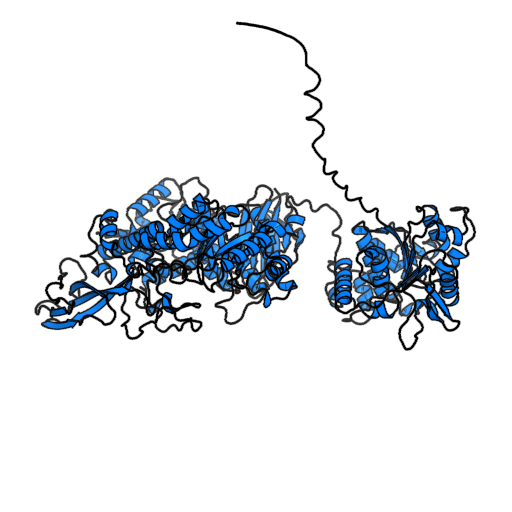.44 410 LYS A O 1
ATOM 3276 N N . PHE A 1 411 ? -11.327 8.950 -23.990 1.00 97.31 411 PHE A N 1
ATOM 3277 C CA . PHE A 1 411 ? -11.011 8.013 -22.911 1.00 97.31 411 PHE A CA 1
ATOM 3278 C C . PHE A 1 411 ? -10.968 6.571 -23.425 1.00 97.31 411 PHE A C 1
ATOM 3280 O O . PHE A 1 411 ? -9.969 5.883 -23.222 1.00 97.31 411 PHE A O 1
ATOM 3287 N N . ARG A 1 412 ? -11.992 6.139 -24.180 1.00 97.56 412 ARG A N 1
ATOM 3288 C CA . ARG A 1 412 ? -12.038 4.816 -24.822 1.00 97.56 412 ARG A CA 1
ATOM 3289 C C . ARG A 1 412 ? -10.824 4.585 -25.725 1.00 97.56 412 ARG A C 1
ATOM 3291 O O . ARG A 1 412 ? -10.215 3.521 -25.661 1.00 97.56 412 ARG A O 1
ATOM 3298 N N . SER A 1 413 ? -10.457 5.568 -26.548 1.00 97.81 413 SER A N 1
ATOM 3299 C CA . SER A 1 413 ? -9.285 5.478 -27.427 1.00 97.81 413 SER A CA 1
ATOM 3300 C C . SER A 1 413 ? -7.976 5.322 -26.644 1.00 97.81 413 SER A C 1
ATOM 3302 O O . SER A 1 413 ? -7.123 4.521 -27.030 1.00 97.81 413 SER A O 1
ATOM 3304 N N . ASP A 1 414 ? -7.796 6.069 -25.554 1.00 97.56 414 ASP A N 1
ATOM 3305 C CA . ASP A 1 414 ? -6.576 6.014 -24.744 1.00 97.56 414 ASP A CA 1
ATOM 3306 C C . ASP A 1 414 ? -6.444 4.683 -23.996 1.00 97.56 414 ASP A C 1
ATOM 3308 O O . ASP A 1 414 ? -5.375 4.067 -24.024 1.00 97.56 414 ASP A O 1
ATOM 3312 N N . ILE A 1 415 ? -7.526 4.189 -23.379 1.00 97.12 415 ILE A N 1
ATOM 3313 C CA . ILE A 1 415 ? -7.492 2.890 -22.691 1.00 97.12 415 ILE A CA 1
ATOM 3314 C C . ILE A 1 415 ? -7.303 1.736 -23.681 1.00 97.12 415 ILE A C 1
ATOM 3316 O O . ILE A 1 415 ? -6.546 0.813 -23.392 1.00 97.12 415 IL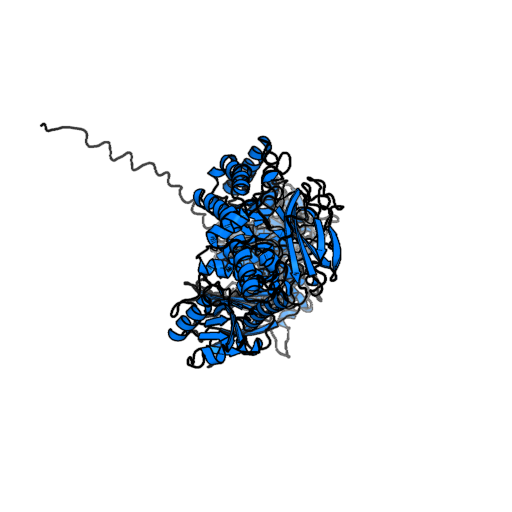E A O 1
ATOM 3320 N N . ALA A 1 416 ? -7.910 1.807 -24.873 1.00 98.00 416 ALA A N 1
ATOM 3321 C CA . ALA A 1 416 ? -7.732 0.805 -25.918 1.00 98.00 416 ALA A CA 1
ATOM 3322 C C . ALA A 1 416 ? -6.270 0.773 -26.370 1.00 98.00 416 ALA A C 1
ATOM 3324 O O . ALA A 1 416 ? -5.679 -0.291 -26.528 1.00 98.00 416 ALA A O 1
ATOM 3325 N N . TYR A 1 417 ? -5.636 1.941 -26.508 1.00 98.44 417 TYR A N 1
ATOM 3326 C CA . TYR A 1 417 ? -4.205 2.018 -26.777 1.00 98.44 417 TYR A CA 1
ATOM 3327 C C . TYR A 1 417 ? -3.367 1.402 -25.642 1.00 98.44 417 TYR A C 1
ATOM 3329 O O . TYR A 1 417 ? -2.479 0.590 -25.912 1.00 98.44 417 TYR A O 1
ATOM 3337 N N . ALA A 1 418 ? -3.655 1.732 -24.379 1.00 98.31 418 ALA A N 1
ATOM 3338 C CA . ALA A 1 418 ? -2.942 1.180 -23.226 1.00 98.31 418 ALA A CA 1
ATOM 3339 C C . ALA A 1 418 ? -3.042 -0.356 -23.158 1.00 98.31 418 ALA A C 1
ATOM 3341 O O . ALA A 1 418 ? -2.026 -1.041 -23.009 1.00 98.31 418 ALA A O 1
ATOM 3342 N N . ILE A 1 419 ? -4.249 -0.894 -23.322 1.00 98.44 419 ILE A N 1
ATOM 3343 C CA . ILE A 1 419 ? -4.544 -2.322 -23.193 1.00 98.44 419 ILE A CA 1
ATOM 3344 C C . ILE A 1 419 ? -4.092 -3.079 -24.449 1.00 98.44 419 ILE A C 1
ATOM 3346 O O . ILE A 1 419 ? -3.210 -3.934 -24.371 1.00 98.44 419 ILE A O 1
ATOM 3350 N N . ASP A 1 420 ? -4.621 -2.737 -25.626 1.00 97.75 420 ASP A N 1
ATOM 3351 C CA . ASP A 1 420 ? -4.454 -3.547 -26.840 1.00 97.75 420 ASP A CA 1
ATOM 3352 C C . ASP A 1 420 ? -3.070 -3.397 -27.478 1.00 97.75 420 ASP A C 1
ATOM 3354 O O . ASP A 1 420 ? -2.596 -4.310 -28.159 1.00 97.75 420 ASP A O 1
ATOM 3358 N N . LYS A 1 421 ? -2.411 -2.240 -27.311 1.00 97.50 421 LYS A N 1
ATOM 3359 C CA . LYS A 1 421 ? -1.083 -1.999 -27.904 1.00 97.50 421 LYS A CA 1
ATOM 3360 C C . LYS A 1 421 ? 0.060 -2.254 -26.937 1.00 97.50 421 LYS A C 1
ATOM 3362 O O . LYS A 1 421 ? 1.124 -2.673 -27.388 1.00 97.50 421 LYS A O 1
ATOM 3367 N N . LEU A 1 422 ? -0.131 -1.995 -25.642 1.00 96.88 422 LEU A N 1
ATOM 3368 C CA . LEU A 1 422 ? 0.957 -2.038 -24.655 1.00 96.88 422 LEU A CA 1
ATOM 3369 C C . LEU A 1 422 ? 0.769 -3.094 -23.556 1.00 96.88 422 LEU A C 1
ATOM 3371 O O . LEU A 1 422 ? 1.729 -3.366 -22.823 1.00 96.88 422 LEU A O 1
ATOM 3375 N N . GLY A 1 423 ? -0.418 -3.700 -23.448 1.00 97.38 423 GLY A N 1
ATOM 3376 C CA . GLY A 1 423 ? -0.752 -4.686 -22.418 1.00 97.38 423 GLY A CA 1
ATOM 3377 C C . GLY A 1 423 ? -0.808 -4.106 -21.003 1.00 97.38 423 GLY A C 1
ATOM 3378 O O . GLY A 1 423 ? -0.603 -4.846 -20.042 1.00 97.38 423 GLY A O 1
ATOM 3379 N N . LEU A 1 424 ? -0.988 -2.789 -20.867 1.00 98.38 424 LEU A N 1
ATOM 3380 C CA . LEU A 1 424 ? -1.078 -2.122 -19.571 1.00 98.38 424 LEU A CA 1
ATOM 3381 C C . LEU A 1 424 ? -2.417 -2.411 -18.893 1.00 98.38 424 LEU A C 1
ATOM 3383 O O . LEU A 1 424 ? -3.441 -2.592 -19.548 1.00 98.38 424 LEU A O 1
ATOM 3387 N N . ARG A 1 425 ? -2.380 -2.408 -17.562 1.00 98.19 425 ARG A N 1
ATOM 3388 C CA . ARG A 1 425 ? -3.550 -2.576 -16.697 1.00 98.19 425 ARG A CA 1
ATOM 3389 C C . ARG A 1 425 ? -4.212 -1.226 -16.455 1.00 98.19 425 ARG A C 1
ATOM 3391 O O . ARG A 1 425 ? -3.510 -0.227 -16.304 1.00 98.19 425 ARG A O 1
ATOM 3398 N N . ILE A 1 426 ? -5.535 -1.192 -16.404 1.00 98.62 426 ILE A N 1
ATOM 3399 C CA . ILE A 1 426 ? -6.309 0.018 -16.134 1.00 98.62 426 ILE A CA 1
ATOM 3400 C C . ILE A 1 426 ? -7.187 -0.205 -14.913 1.00 98.62 426 ILE A C 1
ATOM 3402 O O . ILE A 1 426 ? -7.866 -1.226 -14.793 1.00 98.62 426 ILE A O 1
ATOM 3406 N N . TRP A 1 427 ? -7.172 0.766 -14.012 1.00 98.56 427 TRP A N 1
ATOM 3407 C CA . TRP A 1 427 ? -8.158 0.900 -12.948 1.00 98.56 427 TRP A CA 1
ATOM 3408 C C . TRP A 1 427 ? -8.968 2.168 -13.201 1.00 98.56 427 TRP A C 1
ATOM 3410 O O . TRP A 1 427 ? -8.413 3.185 -13.628 1.00 98.56 427 TRP A O 1
ATOM 3420 N N . ILE A 1 428 ? -10.276 2.096 -12.973 1.00 98.50 428 ILE A N 1
ATOM 3421 C CA . ILE A 1 428 ? -11.169 3.243 -13.110 1.00 98.50 428 ILE A CA 1
ATOM 3422 C C . ILE A 1 428 ? -11.257 3.943 -11.762 1.00 98.50 428 ILE A C 1
ATOM 3424 O O . ILE A 1 428 ? -11.743 3.361 -10.802 1.00 98.50 428 ILE A O 1
ATOM 3428 N N . TYR A 1 429 ? -10.824 5.193 -11.709 1.00 98.12 429 TYR A N 1
ATOM 3429 C CA . TYR A 1 429 ? -11.113 6.083 -10.596 1.00 98.12 429 TYR A CA 1
ATOM 3430 C C . TYR A 1 429 ? -12.574 6.543 -10.718 1.00 98.12 429 TYR A C 1
ATOM 3432 O O . TYR A 1 429 ? -12.978 7.093 -11.750 1.00 98.12 429 TYR A O 1
ATOM 3440 N N . ASP A 1 430 ? -13.399 6.229 -9.722 1.00 96.94 430 ASP A N 1
ATOM 3441 C CA . ASP A 1 430 ? -14.863 6.257 -9.851 1.00 96.94 430 ASP A CA 1
ATOM 3442 C C . ASP A 1 430 ? -15.503 7.639 -9.627 1.00 96.94 430 ASP A C 1
ATOM 3444 O O . ASP A 1 430 ? -16.725 7.777 -9.703 1.00 96.94 430 ASP A O 1
ATOM 3448 N N . GLU A 1 431 ? -14.679 8.670 -9.432 1.00 96.12 431 GLU A N 1
ATOM 3449 C CA . GLU A 1 431 ? -15.103 9.987 -8.969 1.00 96.12 431 GLU A CA 1
ATOM 3450 C C . GLU A 1 431 ? -14.439 11.154 -9.749 1.00 96.12 431 GLU A C 1
ATOM 3452 O O . GLU A 1 431 ? -13.426 10.994 -10.439 1.00 96.12 431 GLU A O 1
ATOM 3457 N N . LYS A 1 432 ? -15.032 12.356 -9.682 1.00 94.88 432 LYS A N 1
ATOM 3458 C CA . LYS A 1 432 ? -14.434 13.628 -10.115 1.00 94.88 432 LYS A CA 1
ATOM 3459 C C . LYS A 1 432 ? -13.601 14.239 -8.984 1.00 94.88 432 LYS A C 1
ATOM 3461 O O . LYS A 1 432 ? -14.037 15.209 -8.351 1.00 94.88 432 LYS A O 1
ATOM 3466 N N . GLY A 1 433 ? -12.422 13.663 -8.753 1.00 90.44 433 GLY A N 1
ATOM 3467 C CA . GLY A 1 433 ? -11.546 13.956 -7.613 1.00 90.44 433 GLY A CA 1
ATOM 3468 C C . GLY A 1 433 ? -12.164 13.498 -6.294 1.00 90.44 433 GLY A C 1
ATOM 3469 O O . GLY A 1 433 ? -13.374 13.434 -6.179 1.00 90.44 433 GLY A O 1
ATOM 3470 N N . TYR A 1 434 ? -11.380 13.196 -5.277 1.00 92.38 434 TYR A N 1
ATOM 3471 C CA . TYR A 1 434 ? -11.920 12.700 -4.009 1.00 92.38 434 TYR A CA 1
ATOM 3472 C C . TYR A 1 434 ? -12.756 13.761 -3.234 1.00 92.38 434 TYR A C 1
ATOM 3474 O O . TYR A 1 434 ? -12.705 14.959 -3.556 1.00 92.38 434 TYR A O 1
ATOM 3482 N N . PRO A 1 435 ? -13.573 13.375 -2.237 1.00 94.44 435 PRO A N 1
ATOM 3483 C CA . PRO A 1 435 ? -13.920 12.007 -1.844 1.00 94.44 435 PRO A CA 1
ATOM 3484 C C . PRO A 1 435 ? -15.062 11.418 -2.686 1.00 94.44 435 PRO A C 1
ATOM 3486 O O . PRO A 1 435 ? -15.855 12.154 -3.285 1.00 94.44 435 PRO A O 1
ATOM 3489 N N . SER A 1 436 ? -15.157 10.090 -2.702 1.00 96.31 436 SER A N 1
ATOM 3490 C CA . SER A 1 436 ? -16.057 9.330 -3.579 1.00 96.31 436 SER A CA 1
ATOM 3491 C C . SER A 1 436 ? -17.505 9.269 -3.097 1.00 96.31 436 SER A C 1
ATOM 3493 O O . SER A 1 436 ? -17.803 9.314 -1.902 1.00 96.31 436 SER A O 1
ATOM 3495 N N . GLY A 1 437 ? -18.421 9.146 -4.060 1.00 95.31 437 GLY A N 1
ATOM 3496 C CA . GLY A 1 437 ? -19.859 8.960 -3.854 1.00 95.31 437 GLY A CA 1
ATOM 3497 C C . GLY A 1 437 ? -20.717 10.112 -4.380 1.00 95.31 437 GLY A C 1
ATOM 3498 O O . GLY A 1 437 ? -21.934 9.970 -4.488 1.00 95.31 437 GLY A O 1
ATOM 3499 N N . ALA A 1 438 ? -20.117 11.247 -4.745 1.00 94.38 438 ALA A N 1
ATOM 3500 C CA . ALA A 1 438 ? -20.834 12.431 -5.218 1.00 94.38 438 ALA A CA 1
ATOM 3501 C C . ALA A 1 438 ? -20.914 12.528 -6.754 1.00 94.38 438 ALA A C 1
ATOM 3503 O O . ALA A 1 438 ? -21.773 13.253 -7.270 1.00 94.38 438 ALA A O 1
ATOM 3504 N N . ALA A 1 439 ? -20.038 11.833 -7.486 1.00 95.62 439 ALA A N 1
ATOM 3505 C CA . ALA A 1 439 ? -19.856 11.928 -8.939 1.00 95.62 439 ALA A CA 1
ATOM 3506 C C . ALA A 1 439 ? -19.666 13.382 -9.417 1.00 95.62 439 ALA A C 1
ATOM 3508 O O . ALA A 1 439 ? -20.377 13.865 -10.298 1.00 95.62 439 ALA A O 1
ATOM 3509 N N . GLY A 1 440 ? -18.782 14.142 -8.771 1.00 93.81 440 GLY A N 1
ATOM 3510 C CA . GLY A 1 440 ? -18.588 15.565 -9.017 1.00 93.81 440 GLY A CA 1
ATOM 3511 C C . GLY A 1 440 ? -19.844 16.373 -8.717 1.00 93.81 440 GLY A C 1
ATOM 3512 O O . GLY A 1 440 ? -20.156 17.300 -9.460 1.00 93.81 440 GLY A O 1
ATOM 3513 N N . GLY A 1 441 ? -20.604 15.969 -7.695 1.00 94.31 441 GLY A N 1
ATOM 3514 C CA . GLY A 1 441 ? -21.877 16.560 -7.281 1.00 94.31 441 GLY A CA 1
ATOM 3515 C C . GLY A 1 441 ? -23.064 16.263 -8.204 1.00 94.31 441 GLY A C 1
ATOM 3516 O O . GLY A 1 441 ? -24.079 16.950 -8.107 1.00 94.31 441 GLY A O 1
ATOM 3517 N N . ILE A 1 442 ? -22.955 15.296 -9.121 1.00 95.69 442 ILE A N 1
ATOM 3518 C CA . ILE A 1 442 ? -24.066 14.883 -9.992 1.00 95.69 442 ILE A CA 1
ATOM 3519 C C . ILE A 1 442 ? -25.132 14.128 -9.192 1.00 95.69 442 ILE A C 1
ATOM 3521 O O . ILE A 1 442 ? -26.317 14.353 -9.426 1.00 95.69 442 ILE A O 1
ATOM 3525 N N . VAL A 1 443 ? -24.738 13.289 -8.225 1.00 95.94 443 VAL A N 1
ATOM 3526 C CA . VAL A 1 443 ? -25.685 12.456 -7.457 1.00 95.94 443 VAL A CA 1
ATOM 3527 C C . VAL A 1 443 ? -26.707 13.307 -6.701 1.00 95.94 443 VAL A C 1
ATOM 3529 O O . VAL A 1 443 ? -27.898 13.014 -6.718 1.00 95.94 443 VAL A O 1
ATOM 3532 N N . LEU A 1 444 ? -26.259 14.407 -6.091 1.00 95.31 444 LEU A N 1
ATOM 3533 C CA . LEU A 1 444 ? -27.110 15.294 -5.292 1.00 95.31 444 LEU A CA 1
ATOM 3534 C C . LEU A 1 444 ? -27.828 16.377 -6.107 1.00 95.31 444 LEU A C 1
ATOM 3536 O O . LEU A 1 444 ? -28.596 17.149 -5.537 1.00 95.31 444 LEU A O 1
ATOM 3540 N N . LYS A 1 445 ? -27.584 16.470 -7.420 1.00 92.56 445 LYS A N 1
ATOM 3541 C CA . LYS A 1 445 ? -28.104 17.565 -8.251 1.00 92.56 445 LYS A CA 1
ATOM 3542 C C . LYS A 1 445 ? -29.634 17.594 -8.279 1.00 92.56 445 LYS A C 1
ATOM 3544 O O . LYS A 1 445 ? -30.222 18.654 -8.078 1.00 92.56 445 LYS A O 1
ATOM 3549 N N . ASP A 1 446 ? -30.250 16.438 -8.516 1.00 88.50 446 ASP A N 1
ATOM 3550 C CA . ASP A 1 446 ? -31.708 16.308 -8.643 1.00 88.50 446 ASP A CA 1
ATOM 3551 C C . ASP A 1 446 ? -32.374 15.835 -7.337 1.00 88.50 446 ASP A C 1
ATOM 3553 O O . ASP A 1 446 ? -33.589 15.955 -7.181 1.00 88.50 446 ASP A O 1
ATOM 3557 N N . ASP A 1 447 ? -31.586 15.334 -6.379 1.00 89.81 447 ASP A N 1
ATOM 3558 C CA . ASP A 1 447 ? -32.050 14.926 -5.050 1.00 89.81 447 ASP A CA 1
ATOM 3559 C C . ASP A 1 447 ? -31.096 15.390 -3.930 1.00 89.81 447 ASP A C 1
ATOM 3561 O O . ASP A 1 447 ? -30.340 14.595 -3.362 1.00 89.81 447 ASP A O 1
ATOM 3565 N N . PRO A 1 448 ? -31.143 16.679 -3.546 1.00 91.38 448 PRO A N 1
ATOM 3566 C CA . PRO A 1 448 ? -30.338 17.193 -2.441 1.00 91.38 448 PRO A CA 1
ATOM 3567 C C . PRO A 1 448 ? -30.679 16.563 -1.082 1.00 91.38 448 PRO A C 1
ATOM 3569 O O . PRO A 1 448 ? -29.927 16.737 -0.123 1.00 91.38 448 PRO A O 1
ATOM 3572 N N . SER A 1 449 ? -31.813 15.864 -0.950 1.00 89.69 449 SER A N 1
ATOM 3573 C CA . SER A 1 449 ? -32.209 15.233 0.316 1.00 89.69 449 SER A CA 1
ATOM 3574 C C . SER A 1 449 ? -31.348 14.015 0.663 1.00 89.69 449 SER A C 1
ATOM 3576 O O . SER A 1 449 ? -31.225 13.673 1.835 1.00 89.69 449 SER A O 1
ATOM 3578 N N . ALA A 1 450 ? -30.671 13.435 -0.333 1.00 92.44 450 ALA A N 1
ATOM 3579 C CA . ALA A 1 450 ? -29.754 12.311 -0.177 1.00 92.44 450 ALA A CA 1
ATOM 3580 C C . ALA A 1 450 ? -28.363 12.698 0.374 1.00 92.44 450 ALA A C 1
ATOM 3582 O O . ALA A 1 450 ? -27.477 11.847 0.446 1.00 92.44 450 ALA A O 1
ATOM 3583 N N . GLN A 1 451 ? -28.137 13.967 0.735 1.00 95.38 451 GLN A N 1
ATOM 3584 C CA . GLN A 1 451 ? -26.863 14.434 1.297 1.00 95.38 451 GLN A CA 1
ATOM 3585 C C . GLN A 1 451 ? -26.622 13.887 2.714 1.00 95.38 451 GLN A C 1
ATOM 3587 O O . GLN A 1 451 ? -27.572 13.581 3.436 1.00 95.38 451 GLN A O 1
ATOM 3592 N N . ALA A 1 452 ? -25.359 13.805 3.134 1.00 96.62 452 ALA A N 1
ATOM 3593 C CA . ALA A 1 452 ? -24.978 13.390 4.481 1.00 96.62 452 ALA A CA 1
ATOM 3594 C C . ALA A 1 452 ? -25.679 14.246 5.551 1.00 96.62 452 ALA A C 1
ATOM 3596 O O . ALA A 1 452 ? -25.718 15.479 5.465 1.00 96.62 452 ALA A O 1
ATOM 3597 N N . LEU A 1 453 ? -26.236 13.586 6.569 1.00 96.75 453 LEU A N 1
ATOM 3598 C CA . LEU A 1 453 ? -26.961 14.228 7.663 1.00 96.75 453 LEU A CA 1
ATOM 3599 C C . LEU A 1 453 ? -26.225 14.031 8.985 1.00 96.75 453 LEU A C 1
ATOM 3601 O O . LEU A 1 453 ? -25.627 12.988 9.243 1.00 96.75 453 LEU A O 1
ATOM 3605 N N . GLY A 1 454 ? -26.319 15.046 9.835 1.00 97.31 454 GLY A N 1
ATOM 3606 C CA . GLY A 1 454 ? -25.800 15.033 11.190 1.00 97.31 454 GLY A CA 1
ATOM 3607 C C . GLY A 1 454 ? -26.882 15.408 12.195 1.00 97.31 454 GLY A C 1
ATOM 3608 O O . GLY A 1 454 ? -27.731 16.259 11.912 1.00 97.31 454 GLY A O 1
ATOM 3609 N N . LEU A 1 455 ? -26.848 14.791 13.376 1.00 97.88 455 LEU A N 1
ATOM 3610 C CA . LEU A 1 455 ? -27.678 15.156 14.522 1.00 97.88 455 LEU A CA 1
ATOM 3611 C C . LEU A 1 455 ? -26.810 15.852 15.574 1.00 97.88 455 LEU A C 1
ATOM 3613 O O . LEU A 1 455 ? -26.117 15.215 16.367 1.00 97.88 455 LEU A O 1
ATOM 3617 N N . SER A 1 456 ? -26.836 17.179 15.545 1.00 97.94 456 SER A N 1
ATOM 3618 C CA . SER A 1 456 ? -26.083 18.050 16.438 1.00 97.94 456 SER A CA 1
ATOM 3619 C C . SER A 1 456 ? -26.712 18.113 17.829 1.00 97.94 456 SER A C 1
ATOM 3621 O O . SER A 1 456 ? -27.938 18.139 17.975 1.00 97.94 456 SER A O 1
ATOM 3623 N N . VAL A 1 457 ? -25.862 18.173 18.855 1.00 97.56 457 VAL A N 1
ATOM 3624 C CA . VAL A 1 457 ? -26.263 18.191 20.265 1.00 97.56 457 VAL A CA 1
ATOM 3625 C C . VAL A 1 457 ? -25.784 19.462 20.947 1.00 97.56 457 VAL A C 1
ATOM 3627 O O . VAL A 1 457 ? -24.591 19.750 21.010 1.00 97.56 457 VAL A O 1
ATOM 3630 N N . ILE A 1 458 ? -26.727 20.200 21.529 1.00 97.69 458 ILE A N 1
ATOM 3631 C CA . ILE A 1 458 ? -26.450 21.344 22.395 1.00 97.69 458 ILE A CA 1
ATOM 3632 C C . ILE A 1 458 ? -26.652 20.905 23.844 1.00 97.69 458 ILE A C 1
ATOM 3634 O O . ILE A 1 458 ? -27.779 20.633 24.261 1.00 97.69 458 ILE A O 1
ATOM 3638 N N . SER A 1 459 ? -25.563 20.879 24.612 1.00 95.62 459 SER A N 1
ATOM 3639 C CA . SER A 1 459 ? -25.579 20.534 26.037 1.00 95.62 459 SER A CA 1
ATOM 3640 C C . SER A 1 459 ? -25.500 21.787 26.913 1.00 95.62 459 SER A C 1
ATOM 3642 O O . SER A 1 459 ? -24.659 22.662 26.694 1.00 95.62 459 SER A O 1
ATOM 3644 N N . LYS A 1 460 ? -26.375 21.889 27.919 1.00 95.81 460 LYS A N 1
ATOM 3645 C CA . LYS A 1 460 ? -26.412 22.992 28.894 1.00 95.81 460 LYS A CA 1
ATOM 3646 C C . LYS A 1 460 ? -26.528 22.459 30.315 1.00 95.81 460 LYS A C 1
ATOM 3648 O O . LYS A 1 460 ? -27.365 21.602 30.578 1.00 95.81 460 LYS A O 1
ATOM 3653 N N . LEU A 1 461 ? -25.727 23.005 31.226 1.00 94.38 461 LEU A N 1
ATOM 3654 C CA . LEU A 1 461 ? -25.935 22.847 32.663 1.00 94.38 461 LEU A CA 1
ATOM 3655 C C . LEU A 1 461 ? -26.872 23.961 33.146 1.00 94.38 461 LEU A C 1
ATOM 3657 O O . LEU A 1 461 ? -26.695 25.118 32.771 1.00 94.38 461 LEU A O 1
ATOM 3661 N N . VAL A 1 462 ? -27.872 23.601 33.943 1.00 94.19 462 VAL A N 1
ATOM 3662 C CA . VAL A 1 462 ? -28.925 24.489 34.442 1.00 94.19 462 VAL A CA 1
ATOM 3663 C C . VAL A 1 462 ? -29.006 24.334 35.950 1.00 94.19 462 VAL A C 1
ATOM 3665 O O . VAL A 1 462 ? -29.194 23.222 36.456 1.00 94.19 462 VAL A O 1
ATOM 3668 N N . ASN A 1 463 ? -28.883 25.435 36.686 1.00 92.38 463 ASN A N 1
ATOM 3669 C CA . ASN A 1 463 ? -28.985 25.372 38.136 1.00 92.38 463 ASN A CA 1
ATOM 3670 C C . ASN A 1 463 ? -30.428 25.088 38.562 1.00 92.38 463 ASN A C 1
ATOM 3672 O O . ASN A 1 463 ? -31.396 25.420 37.873 1.00 92.38 463 ASN A O 1
ATOM 3676 N N . LYS A 1 464 ? -30.599 24.481 39.736 1.00 89.25 464 LYS A N 1
ATOM 3677 C CA . LYS A 1 464 ? -31.934 24.231 40.299 1.00 89.25 464 LYS A CA 1
ATOM 3678 C C . LYS A 1 464 ? -32.785 25.513 40.328 1.00 89.25 464 LYS A C 1
ATOM 3680 O O . LYS A 1 464 ? -32.336 26.562 40.786 1.00 89.25 464 LYS A O 1
ATOM 3685 N N . GLY A 1 465 ? -34.032 25.427 39.866 1.00 88.31 465 GLY A N 1
ATOM 3686 C CA . GLY A 1 465 ? -34.958 26.567 39.811 1.00 88.31 465 GLY A CA 1
ATOM 3687 C C . GLY A 1 465 ? -34.683 27.607 38.717 1.00 88.31 465 GLY A C 1
ATOM 3688 O O . GLY A 1 465 ? -35.485 28.532 38.587 1.00 88.31 465 GLY A O 1
ATOM 3689 N N . GLU A 1 466 ? -33.601 27.478 37.945 1.00 94.19 466 GLU A N 1
ATOM 3690 C CA . GLU A 1 466 ? -33.240 28.399 36.863 1.00 94.19 466 GLU A CA 1
ATOM 3691 C C . GLU A 1 466 ? -34.099 28.167 35.607 1.00 94.19 466 GLU A C 1
ATOM 3693 O O . GLU A 1 466 ? -34.565 27.053 35.338 1.00 94.19 466 GLU A O 1
ATOM 3698 N N . GLN A 1 467 ? -34.324 29.233 34.833 1.00 94.50 467 GLN A N 1
ATOM 3699 C CA . GLN A 1 467 ? -34.957 29.151 33.518 1.00 94.50 467 GLN A CA 1
ATOM 3700 C C . GLN A 1 467 ? -33.903 28.965 32.426 1.00 94.50 467 GLN A C 1
ATOM 3702 O O . GLN A 1 467 ? -32.973 29.755 32.308 1.00 94.50 467 GLN A O 1
ATOM 3707 N N . LEU A 1 468 ? -34.104 27.963 31.578 1.00 96.50 468 LEU A N 1
ATOM 3708 C CA . LEU A 1 468 ? -33.326 27.725 30.374 1.00 96.50 468 LEU A CA 1
ATOM 3709 C C . LEU A 1 468 ? -34.137 28.135 29.142 1.00 96.50 468 LEU A C 1
ATOM 3711 O O . LEU A 1 468 ? -35.280 27.705 28.970 1.00 96.50 468 LEU A O 1
ATOM 3715 N N . ALA A 1 469 ? -33.504 28.888 28.244 1.00 97.19 469 ALA A N 1
ATOM 3716 C CA . ALA A 1 469 ? -33.983 29.103 26.887 1.00 97.19 469 ALA A CA 1
ATOM 3717 C C . ALA A 1 469 ? -32.909 28.676 25.877 1.00 97.19 469 ALA A C 1
ATOM 3719 O O . ALA A 1 469 ? -31.764 29.117 25.968 1.00 97.19 469 ALA A O 1
ATOM 3720 N N . ILE A 1 470 ? -33.278 27.835 24.910 1.00 97.62 470 ILE A N 1
ATOM 3721 C CA . ILE A 1 470 ? -32.429 27.479 23.765 1.00 97.62 470 ILE A CA 1
ATOM 3722 C C . ILE A 1 470 ? -33.185 27.873 22.498 1.00 97.62 470 ILE A C 1
ATOM 3724 O O . ILE A 1 470 ? -34.265 27.349 22.225 1.00 97.62 470 ILE A O 1
ATOM 3728 N N . ALA A 1 471 ? -32.629 28.821 21.745 1.00 97.19 471 ALA A N 1
ATOM 3729 C CA . ALA A 1 471 ? -33.154 29.191 20.438 1.00 97.19 471 ALA A CA 1
ATOM 3730 C C . ALA A 1 471 ? -32.786 28.126 19.398 1.00 97.19 471 ALA A C 1
ATOM 3732 O O . ALA A 1 471 ? -31.707 27.535 19.472 1.00 97.19 471 ALA A O 1
ATOM 3733 N N . PHE A 1 472 ? -33.668 27.914 18.422 1.00 97.50 472 PHE A N 1
ATOM 3734 C CA . PHE A 1 472 ? -33.378 27.045 17.292 1.00 97.50 472 PHE A CA 1
ATOM 3735 C C . PHE A 1 472 ? -32.157 27.591 16.523 1.00 97.50 472 PHE A C 1
ATOM 3737 O O . PHE A 1 472 ? -32.176 28.757 16.111 1.00 97.50 472 PHE A O 1
ATOM 3744 N N . PRO A 1 473 ? -31.078 26.806 16.369 1.00 96.81 473 PRO A N 1
ATOM 3745 C CA . PRO A 1 473 ? -29.812 27.316 15.854 1.00 96.81 473 PRO A CA 1
ATOM 3746 C C . PRO A 1 473 ? -29.850 27.579 14.343 1.00 96.81 473 PRO A C 1
ATOM 3748 O O . PRO A 1 473 ? -30.460 26.837 13.573 1.00 96.81 473 PRO A O 1
ATOM 3751 N N . HIS A 1 474 ? -29.134 28.625 13.914 1.00 95.31 474 HIS A N 1
ATOM 3752 C CA . HIS A 1 474 ? -28.933 28.955 12.497 1.00 95.31 474 HIS A CA 1
ATOM 3753 C C . HIS A 1 474 ? -28.350 27.764 11.716 1.00 95.31 474 HIS A C 1
ATOM 3755 O O . HIS A 1 474 ? -27.562 26.985 12.258 1.00 95.31 474 HIS A O 1
ATOM 3761 N N . GLY A 1 475 ? -28.764 27.601 10.457 1.00 94.19 475 GLY A N 1
ATOM 3762 C CA . GLY A 1 475 ? -28.295 26.539 9.552 1.00 94.19 475 GLY A CA 1
ATOM 3763 C C . GLY A 1 475 ? -28.781 25.116 9.854 1.00 94.19 475 GLY A C 1
ATOM 3764 O O . GLY A 1 475 ? -28.502 24.203 9.079 1.00 94.19 475 GLY A O 1
ATOM 3765 N N . HIS A 1 476 ? -29.514 24.901 10.949 1.00 96.38 476 HIS A N 1
ATOM 3766 C CA . HIS A 1 476 ? -30.114 23.604 11.262 1.00 96.38 476 HIS A CA 1
ATOM 3767 C C . HIS A 1 476 ? -31.508 23.493 10.637 1.00 96.38 476 HIS A C 1
ATOM 3769 O O . HIS A 1 476 ? -32.162 24.489 10.337 1.00 96.38 476 HIS A O 1
ATOM 3775 N N . THR A 1 477 ? -31.964 22.265 10.407 1.00 95.19 477 THR A N 1
ATOM 3776 C CA . THR A 1 477 ? -33.138 21.985 9.561 1.00 95.19 477 THR A CA 1
ATOM 3777 C C . THR A 1 477 ? -34.334 21.450 10.331 1.00 95.19 477 THR A C 1
ATOM 3779 O O . THR A 1 477 ? -35.472 21.720 9.953 1.00 95.19 477 THR A O 1
ATOM 3782 N N . ARG A 1 478 ? -34.109 20.709 11.424 1.00 95.69 478 ARG A N 1
ATOM 3783 C CA . ARG A 1 478 ? -35.192 20.061 12.171 1.00 95.69 478 ARG A CA 1
ATOM 3784 C C . ARG A 1 478 ? -34.834 19.853 13.636 1.00 95.69 478 ARG A C 1
ATOM 3786 O O . ARG A 1 478 ? -33.763 19.345 13.948 1.00 95.69 478 ARG A O 1
ATOM 3793 N N . PHE A 1 479 ? -35.755 20.195 14.533 1.00 97.62 479 PHE A N 1
ATOM 3794 C CA . PHE A 1 479 ? -35.698 19.788 15.936 1.00 97.62 479 PHE A CA 1
ATOM 3795 C C . PHE A 1 479 ? -36.177 18.340 16.078 1.00 97.62 479 PHE A C 1
ATOM 3797 O O . PHE A 1 479 ? -37.238 17.993 15.554 1.00 97.62 479 PHE A O 1
ATOM 3804 N N . LEU A 1 480 ? -35.403 17.504 16.776 1.00 96.19 480 LEU A N 1
ATOM 3805 C CA . LEU A 1 480 ? -35.729 16.090 16.972 1.00 96.19 480 LEU A CA 1
ATOM 3806 C C . LEU A 1 480 ? -36.184 15.795 18.405 1.00 96.19 480 LEU A C 1
ATOM 3808 O O . LEU A 1 480 ? -37.246 15.203 18.613 1.00 96.19 480 LEU A O 1
ATOM 3812 N N . ALA A 1 481 ? -35.375 16.179 19.394 1.00 96.12 481 ALA A N 1
ATOM 3813 C CA . ALA A 1 481 ? -35.615 15.836 20.790 1.00 96.12 481 ALA A CA 1
ATOM 3814 C C . ALA A 1 481 ? -34.909 16.799 21.747 1.00 96.12 481 ALA A C 1
ATOM 3816 O O . ALA A 1 481 ? -33.908 17.423 21.404 1.00 96.12 481 ALA A O 1
ATOM 3817 N N . ALA A 1 482 ? -35.408 16.883 22.977 1.00 97.19 482 ALA A N 1
ATOM 3818 C CA . ALA A 1 482 ? -34.703 17.528 24.073 1.00 97.19 482 ALA A CA 1
ATOM 3819 C C . ALA A 1 482 ? -34.960 16.751 25.362 1.00 97.19 482 ALA A C 1
ATOM 3821 O O . ALA A 1 482 ? -36.101 16.383 25.639 1.00 97.19 482 ALA A O 1
ATOM 3822 N N . PHE A 1 483 ? -33.913 16.518 26.146 1.00 95.25 483 PHE A N 1
ATOM 3823 C CA . PHE A 1 483 ? -33.978 15.745 27.383 1.00 95.25 483 PHE A CA 1
ATOM 3824 C C . PHE A 1 483 ? -33.296 16.501 28.519 1.00 95.25 483 PHE A C 1
ATOM 3826 O O . PHE A 1 483 ? -32.262 17.130 28.301 1.00 95.25 483 PHE A O 1
ATOM 3833 N N . ALA A 1 484 ? -33.856 16.420 29.726 1.00 93.56 484 ALA A N 1
ATOM 3834 C CA . ALA A 1 484 ? -33.211 16.877 30.954 1.00 93.56 484 ALA A CA 1
ATOM 3835 C C . ALA A 1 484 ? -33.009 15.725 31.933 1.00 93.56 484 ALA A C 1
ATOM 3837 O O . ALA A 1 484 ? -33.895 14.889 32.084 1.00 93.56 484 ALA A O 1
ATOM 3838 N N . TYR A 1 485 ? -31.886 15.713 32.640 1.00 90.69 485 TYR A N 1
ATOM 3839 C CA . TYR A 1 485 ? -31.605 14.760 33.716 1.00 90.69 485 TYR A CA 1
ATOM 3840 C C . TYR A 1 485 ? -30.708 15.400 34.791 1.00 90.69 485 TYR A C 1
ATOM 3842 O O . TYR A 1 485 ? -30.052 16.412 34.517 1.00 90.69 485 TYR A O 1
ATOM 3850 N N . PRO A 1 486 ? -30.683 14.866 36.024 1.00 88.56 486 PRO A N 1
ATOM 3851 C CA . PRO A 1 486 ? -29.838 15.398 37.090 1.00 88.56 486 PRO A CA 1
ATOM 3852 C C . PRO A 1 486 ? -28.345 15.296 36.753 1.00 88.56 486 PRO A C 1
ATOM 3854 O O . PRO A 1 486 ? -27.878 14.268 36.268 1.00 88.56 486 PRO A O 1
ATOM 3857 N N . GLU A 1 487 ? -27.570 16.330 37.082 1.00 85.50 487 GLU A N 1
ATOM 3858 C CA . GLU A 1 487 ? -26.111 16.341 36.894 1.00 85.50 487 GLU A CA 1
ATOM 3859 C C . GLU A 1 487 ? -25.415 15.227 37.695 1.00 85.50 487 GLU A C 1
ATOM 3861 O O . GLU A 1 487 ? -24.494 14.586 37.196 1.00 85.50 487 GLU A O 1
ATOM 3866 N N . ALA A 1 488 ? -25.879 14.980 38.924 1.00 77.81 488 ALA A N 1
ATOM 3867 C CA . ALA A 1 488 ? -25.260 14.050 39.868 1.00 77.81 488 ALA A CA 1
ATOM 3868 C C . ALA A 1 488 ? -25.518 12.559 39.568 1.00 77.81 488 ALA A C 1
ATOM 3870 O O . ALA A 1 488 ? -24.972 11.702 40.257 1.00 77.81 488 ALA A O 1
ATOM 3871 N N . GLY A 1 489 ? -26.355 12.228 38.579 1.00 67.19 489 GLY A N 1
ATOM 3872 C CA . GLY A 1 489 ? -26.731 10.844 38.301 1.00 67.19 489 GLY A CA 1
ATOM 3873 C C . GLY A 1 489 ? -27.316 10.674 36.909 1.00 67.19 489 GLY A C 1
ATOM 3874 O O . GLY A 1 489 ? -28.507 10.890 36.693 1.00 67.19 489 GLY A O 1
ATOM 3875 N N . PHE A 1 490 ? -26.480 10.247 35.965 1.00 71.75 490 PHE A N 1
ATOM 3876 C CA . PHE A 1 490 ? -26.921 9.903 34.620 1.00 71.75 490 PHE A CA 1
ATOM 3877 C C . PHE A 1 490 ? -27.534 8.492 34.597 1.00 71.75 490 PHE A C 1
ATOM 3879 O O . PHE A 1 490 ? -26.831 7.484 34.514 1.00 71.75 490 PHE A O 1
ATOM 3886 N N . GLY A 1 491 ? -28.863 8.425 34.697 1.00 65.31 491 GLY A N 1
ATOM 3887 C CA . GLY A 1 491 ? -29.654 7.195 34.653 1.00 65.31 491 GLY A CA 1
ATOM 3888 C C . GLY A 1 491 ? -31.082 7.470 34.174 1.00 65.31 491 GLY A C 1
ATOM 3889 O O . GLY A 1 491 ? -31.655 8.519 34.458 1.00 65.31 491 GLY A O 1
ATOM 3890 N N . THR A 1 492 ? -31.671 6.535 33.426 1.00 55.75 492 THR A N 1
ATOM 3891 C CA . THR A 1 492 ? -32.992 6.693 32.780 1.00 55.75 492 THR A CA 1
ATOM 3892 C C . THR A 1 492 ? -34.161 6.857 33.740 1.00 55.75 492 THR A C 1
ATOM 3894 O O . THR A 1 492 ? -35.225 7.293 33.308 1.00 55.75 492 THR A O 1
ATOM 3897 N N . SER A 1 493 ? -33.987 6.555 35.028 1.00 63.59 493 SER A N 1
ATOM 3898 C CA . SER A 1 493 ? -35.039 6.713 36.035 1.00 63.59 493 SER A CA 1
ATOM 3899 C C . SER A 1 493 ? -35.478 8.170 36.237 1.00 63.59 493 SER A C 1
ATOM 3901 O O . SER A 1 493 ? -36.585 8.391 36.723 1.00 63.59 493 SER A O 1
ATOM 3903 N N . GLU A 1 494 ? -34.668 9.163 35.835 1.00 74.69 494 GLU A N 1
ATOM 3904 C CA . GLU A 1 494 ? -34.973 10.594 36.014 1.00 74.69 494 GLU A CA 1
ATOM 3905 C C . GLU A 1 494 ? -34.856 11.454 34.736 1.00 74.69 494 GLU A C 1
ATOM 3907 O O . GLU A 1 494 ? -34.708 12.675 34.828 1.00 74.69 494 GLU A O 1
ATOM 3912 N N . ILE A 1 495 ? -34.945 10.857 33.539 1.00 86.25 495 ILE A N 1
ATOM 3913 C CA . ILE A 1 495 ? -34.961 11.626 32.280 1.00 86.25 495 ILE A CA 1
ATOM 3914 C C . ILE A 1 495 ? -36.337 12.273 32.067 1.00 86.25 495 ILE A C 1
ATOM 3916 O O . ILE A 1 495 ? -37.368 11.602 32.036 1.00 86.25 495 ILE A O 1
ATOM 3920 N N . ILE A 1 496 ? -36.347 13.588 31.857 1.00 90.69 496 ILE A N 1
ATOM 3921 C CA . ILE A 1 496 ? -37.524 14.371 31.482 1.00 90.69 496 ILE A CA 1
ATOM 3922 C C . ILE A 1 496 ? -37.462 14.660 29.981 1.00 90.69 496 ILE A C 1
ATOM 3924 O O . ILE A 1 496 ? -36.555 15.347 29.514 1.00 90.69 496 ILE A O 1
ATOM 3928 N N . ASP A 1 497 ? -38.460 14.190 29.233 1.00 93.81 497 ASP A N 1
ATOM 3929 C CA . ASP A 1 497 ? -38.685 14.604 27.845 1.00 93.81 497 ASP A CA 1
ATOM 3930 C C . ASP A 1 497 ? -39.180 16.057 27.802 1.00 93.81 497 ASP A C 1
ATOM 3932 O O . ASP A 1 497 ? -40.240 16.402 28.345 1.00 93.81 497 ASP A O 1
ATOM 3936 N N . LEU A 1 498 ? -38.392 16.917 27.158 1.00 96.25 498 LEU A N 1
ATOM 3937 C CA . LEU A 1 498 ? -38.642 18.344 27.084 1.00 96.25 498 LEU A CA 1
ATOM 3938 C C . LEU A 1 498 ? -39.392 18.792 25.823 1.00 96.25 498 LEU A C 1
ATOM 3940 O O . LEU A 1 498 ? -39.648 19.986 25.679 1.00 96.25 498 LEU A O 1
ATOM 3944 N N . ARG A 1 499 ? -39.788 17.892 24.913 1.00 95.75 499 ARG A N 1
ATOM 3945 C CA . ARG A 1 499 ? -40.426 18.278 23.636 1.00 95.75 499 ARG A CA 1
ATOM 3946 C C . ARG A 1 499 ? -41.685 19.120 23.822 1.00 95.75 499 ARG A C 1
ATOM 3948 O O . ARG A 1 499 ? -41.909 20.069 23.077 1.00 95.75 499 ARG A O 1
ATOM 3955 N N . LYS A 1 500 ? -42.469 18.847 24.869 1.00 96.06 500 LYS A N 1
ATOM 3956 C CA . LYS A 1 500 ? -43.671 19.632 25.212 1.00 96.06 500 LYS A CA 1
ATOM 3957 C C . LYS A 1 500 ? -43.384 21.091 25.602 1.00 96.06 500 LYS A C 1
ATOM 3959 O O . LYS A 1 500 ? -44.314 21.881 25.699 1.00 96.06 500 LYS A O 1
ATOM 3964 N N . TYR A 1 501 ? -42.121 21.433 25.856 1.00 97.06 501 TYR A N 1
ATOM 3965 C CA . TYR A 1 501 ? -41.655 22.784 26.178 1.00 97.06 501 TYR A CA 1
ATOM 3966 C C . TYR A 1 501 ? -41.018 23.496 24.975 1.00 97.06 501 TYR A C 1
ATOM 3968 O O . TYR A 1 501 ? -40.392 24.547 25.143 1.00 97.06 501 TYR A O 1
ATOM 3976 N N . THR A 1 502 ? -41.145 22.922 23.776 1.00 97.00 502 THR A N 1
ATOM 3977 C CA . THR A 1 502 ? -40.684 23.534 22.528 1.00 97.00 502 THR A CA 1
ATOM 3978 C C . THR A 1 502 ? -41.841 24.133 21.738 1.00 97.00 502 THR A C 1
ATOM 3980 O O . THR A 1 502 ? -42.956 23.612 21.771 1.00 97.00 502 THR A O 1
ATOM 3983 N N . ASP A 1 503 ? -41.593 25.248 21.050 1.00 96.00 503 ASP A N 1
ATOM 3984 C CA . ASP A 1 503 ? -42.544 25.799 20.081 1.00 96.00 503 ASP A CA 1
ATOM 3985 C C . ASP A 1 503 ? -42.468 25.072 18.723 1.00 96.00 503 ASP A C 1
ATOM 3987 O O . ASP A 1 503 ? -41.644 24.182 18.515 1.00 96.00 503 ASP A O 1
ATOM 3991 N N . ALA A 1 504 ? -43.312 25.463 17.763 1.00 92.75 504 ALA A N 1
ATOM 3992 C CA . ALA A 1 504 ? -43.349 24.846 16.432 1.00 92.75 504 ALA A CA 1
ATOM 3993 C C . ALA A 1 504 ? -42.039 24.993 15.629 1.00 92.75 504 ALA A C 1
ATOM 3995 O O . ALA A 1 504 ? -41.822 24.246 14.679 1.00 92.75 504 ALA A O 1
ATOM 3996 N N . ARG A 1 505 ? -41.175 25.952 15.988 1.00 92.12 505 ARG A N 1
ATOM 3997 C CA . ARG A 1 505 ? -39.842 26.126 15.391 1.00 92.12 505 ARG A CA 1
ATOM 3998 C C . ARG A 1 505 ? -38.765 25.348 16.148 1.00 92.12 505 ARG A C 1
ATOM 4000 O O . ARG A 1 505 ? -37.624 25.331 15.710 1.00 92.12 505 ARG A O 1
ATOM 4007 N N . GLY A 1 506 ? -39.108 24.718 17.269 1.00 95.81 506 GLY A N 1
ATOM 4008 C CA . GLY A 1 506 ? -38.184 23.989 18.124 1.00 95.81 506 GLY A CA 1
ATOM 4009 C C . GLY A 1 506 ? -37.504 24.846 19.192 1.00 95.81 506 GLY A C 1
ATOM 4010 O O . GLY A 1 506 ? -36.621 24.329 19.867 1.00 95.81 506 GLY A O 1
ATOM 4011 N N . ASN A 1 507 ? -37.872 26.117 19.399 1.00 97.56 507 ASN A N 1
ATOM 4012 C CA . ASN A 1 507 ? -37.276 26.906 20.486 1.00 97.56 507 ASN A CA 1
ATOM 4013 C C . ASN A 1 507 ? -37.701 26.327 21.840 1.00 97.56 507 ASN A C 1
ATOM 4015 O O . ASN A 1 507 ? -38.897 26.217 22.110 1.00 97.56 507 ASN A O 1
ATOM 4019 N N . LEU A 1 508 ? -36.741 25.992 22.702 1.00 98.06 508 LEU A N 1
ATOM 4020 C CA . LEU A 1 508 ? -36.988 25.406 24.019 1.00 98.06 508 LEU A CA 1
ATOM 4021 C C . LEU A 1 508 ? -37.061 26.493 25.092 1.00 98.06 508 LEU A C 1
ATOM 4023 O O . LEU A 1 508 ? -36.157 27.323 25.192 1.00 98.06 508 LEU A O 1
ATOM 4027 N N . LYS A 1 509 ? -38.089 26.437 25.946 1.00 97.50 509 LYS A N 1
ATOM 4028 C CA . LYS A 1 509 ? -38.169 27.214 27.193 1.00 97.50 509 LYS A CA 1
ATOM 4029 C C . LYS A 1 509 ? -38.581 26.316 28.350 1.00 97.50 509 LYS A C 1
ATOM 4031 O O . LYS A 1 509 ? -39.719 25.864 28.407 1.00 97.50 509 LYS A O 1
ATOM 4036 N N . TRP A 1 510 ? -37.680 26.084 29.295 1.00 96.62 510 TRP A N 1
ATOM 4037 C CA . TRP A 1 510 ? -37.905 25.153 30.400 1.00 96.62 510 TRP A CA 1
ATOM 4038 C C . TRP A 1 510 ? -37.393 25.712 31.729 1.00 96.62 510 TRP A C 1
ATOM 4040 O O . TRP A 1 510 ? -36.493 26.542 31.752 1.00 96.62 510 TRP A O 1
ATOM 4050 N N . SER A 1 511 ? -37.978 25.292 32.851 1.00 94.06 511 SER A N 1
ATOM 4051 C CA . SER A 1 511 ? -37.524 25.676 34.195 1.00 94.06 511 SER A CA 1
ATOM 4052 C C . SER A 1 511 ? -37.104 24.440 34.971 1.00 94.06 511 SER A C 1
ATOM 4054 O O . SER A 1 511 ? -37.898 23.508 35.122 1.00 94.06 511 SER A O 1
ATOM 4056 N N . ALA A 1 512 ? -35.877 24.451 35.484 1.00 92.00 512 ALA A N 1
ATOM 4057 C CA . ALA A 1 512 ? -35.353 23.351 36.274 1.00 92.00 512 ALA A CA 1
ATOM 4058 C C . ALA A 1 512 ? -36.144 23.201 37.592 1.00 92.00 512 ALA A C 1
ATOM 4060 O O . ALA A 1 512 ? -36.405 24.198 38.276 1.00 92.00 512 ALA A O 1
ATOM 4061 N N . PRO A 1 513 ? -36.522 21.977 38.003 1.00 89.31 513 PRO A N 1
ATOM 4062 C CA . PRO A 1 513 ? -37.182 21.735 39.283 1.00 89.31 513 PRO A CA 1
ATOM 4063 C C . PRO A 1 513 ? -36.399 22.305 40.478 1.00 89.31 513 PRO A C 1
ATOM 4065 O O . PRO A 1 513 ? -35.198 22.082 40.605 1.00 89.31 513 PRO A O 1
ATOM 4068 N N . LYS A 1 514 ? -37.085 23.003 41.396 1.00 81.44 514 LYS A N 1
ATOM 4069 C CA . LYS A 1 514 ? -36.458 23.674 42.559 1.00 81.44 514 LYS A CA 1
ATOM 4070 C C . LYS A 1 514 ? -35.892 22.717 43.624 1.00 81.44 514 LYS A C 1
ATOM 4072 O O . LYS A 1 514 ? -35.030 23.125 44.396 1.00 81.44 514 LYS A O 1
ATOM 4077 N N . GLY A 1 515 ? -36.405 21.484 43.702 1.00 72.69 515 GLY A N 1
ATOM 4078 C CA . GLY A 1 515 ? -36.102 20.521 44.775 1.00 72.69 515 GLY A CA 1
ATOM 4079 C C . GLY A 1 515 ? -35.081 19.429 44.432 1.00 72.69 515 GLY A C 1
ATOM 4080 O O . GLY A 1 515 ? -34.727 18.648 45.306 1.00 72.69 515 GLY A O 1
ATOM 4081 N N . LYS A 1 516 ? -34.615 19.359 43.182 1.00 67.62 516 LYS A N 1
ATOM 4082 C CA . LYS A 1 516 ? -33.549 18.445 42.741 1.00 67.62 516 LYS A CA 1
ATOM 4083 C C . LYS A 1 516 ? -32.296 19.278 42.441 1.00 67.62 516 LYS A C 1
ATOM 4085 O O . LYS A 1 516 ? -32.416 20.494 42.315 1.00 67.62 516 LYS A O 1
ATOM 4090 N N . GLY A 1 517 ? -31.110 18.667 42.422 1.00 82.75 517 GLY A N 1
ATOM 4091 C CA . GLY A 1 517 ? -29.838 19.360 42.158 1.00 82.75 517 GLY A CA 1
ATOM 4092 C C . GLY A 1 517 ? -29.778 20.039 40.780 1.00 82.75 517 GLY A C 1
ATOM 4093 O O . GLY A 1 517 ? -30.800 20.261 40.135 1.00 82.75 517 GLY A O 1
ATOM 4094 N N . ASN A 1 518 ? -28.581 20.382 40.312 1.00 90.19 518 ASN A N 1
ATOM 4095 C CA . ASN A 1 518 ? -28.415 20.915 38.959 1.00 90.19 518 ASN A CA 1
ATOM 4096 C C . ASN A 1 518 ? -28.852 19.892 37.901 1.00 90.19 518 ASN A C 1
ATOM 4098 O O . ASN A 1 518 ? -28.822 18.680 38.130 1.00 90.19 518 ASN A O 1
ATOM 4102 N N . TRP A 1 519 ? -29.241 20.395 36.735 1.00 92.12 519 TRP A N 1
ATOM 4103 C CA . TRP A 1 519 ? -29.748 19.609 35.617 1.00 92.12 519 TRP A CA 1
ATOM 4104 C C . TRP A 1 519 ? -28.870 19.792 34.395 1.00 92.12 519 TRP A C 1
ATOM 4106 O O . TRP A 1 519 ? -28.481 20.910 34.069 1.00 92.12 519 TRP A O 1
ATOM 4116 N N . LYS A 1 520 ? -28.620 18.708 33.672 1.00 92.81 520 LYS A N 1
ATOM 4117 C CA . LYS A 1 520 ? -28.086 18.768 32.316 1.00 92.81 520 LYS A CA 1
ATOM 4118 C C . LYS A 1 520 ? -29.238 18.669 31.329 1.00 92.81 520 LYS A C 1
ATOM 4120 O O . LYS A 1 520 ? -30.137 17.848 31.499 1.00 92.81 520 LYS A O 1
ATOM 4125 N N . VAL A 1 521 ? -29.206 19.517 30.310 1.00 95.38 521 VAL A N 1
ATOM 4126 C CA . VAL A 1 521 ? -30.146 19.524 29.192 1.00 95.38 521 VAL A CA 1
ATOM 4127 C C . VAL A 1 521 ? -29.384 19.236 27.917 1.00 95.38 521 VAL A C 1
ATOM 4129 O O . VAL A 1 521 ? -28.405 19.917 27.625 1.00 95.38 521 VAL A O 1
ATOM 4132 N N . GLN A 1 522 ? -29.860 18.261 27.154 1.00 96.12 522 GLN A N 1
ATOM 4133 C CA . GLN A 1 522 ? -29.354 17.930 25.830 1.00 96.12 522 GLN A CA 1
ATOM 4134 C C . GLN A 1 522 ? -30.448 18.190 24.800 1.00 96.12 522 GLN A C 1
ATOM 4136 O O . GLN A 1 522 ? -31.558 17.669 24.917 1.00 96.12 522 GLN A O 1
ATOM 4141 N N . TYR A 1 523 ? -30.139 19.013 23.806 1.00 98.12 523 TYR A N 1
ATOM 4142 C CA . TYR A 1 523 ? -31.060 19.463 22.770 1.00 98.12 523 TYR A CA 1
ATOM 4143 C C . TYR A 1 523 ? -30.537 19.030 21.394 1.00 98.12 523 TYR A C 1
ATOM 4145 O O . TYR A 1 523 ? -29.436 19.414 21.005 1.00 98.12 523 TYR A O 1
ATOM 4153 N N . PHE A 1 524 ? -31.319 18.213 20.686 1.00 98.06 524 PHE A N 1
ATOM 4154 C CA . PHE A 1 524 ? -30.930 17.502 19.468 1.00 98.06 524 PHE A CA 1
ATOM 4155 C C . PHE A 1 524 ? -31.588 18.126 18.231 1.00 98.06 524 PHE A C 1
ATOM 4157 O O . PHE A 1 524 ? -32.821 18.191 18.131 1.00 98.06 524 PHE A O 1
ATOM 4164 N N . VAL A 1 525 ? -30.763 18.539 17.268 1.00 98.00 525 VAL A N 1
ATOM 4165 C CA . VAL A 1 525 ? -31.180 19.182 16.013 1.00 98.00 525 VAL A CA 1
ATOM 4166 C C . VAL A 1 525 ? -30.424 18.626 14.815 1.00 98.00 525 VAL A C 1
ATOM 4168 O O . VAL A 1 525 ? -29.214 18.452 14.848 1.00 98.00 525 VAL A O 1
ATOM 4171 N N . GLN A 1 526 ? -31.143 18.370 13.731 1.00 97.12 526 GLN A N 1
ATOM 4172 C CA . GLN A 1 526 ? -30.594 17.828 12.495 1.00 97.12 526 GLN A CA 1
ATOM 4173 C C . GLN A 1 526 ? -30.067 18.939 11.581 1.00 97.12 526 GLN A C 1
ATOM 4175 O O . GLN A 1 526 ? -30.701 19.992 11.441 1.00 97.12 526 GLN A O 1
ATOM 4180 N N . LYS A 1 527 ? -28.961 18.678 10.883 1.00 95.31 527 LYS A N 1
ATOM 4181 C CA . LYS A 1 527 ? -28.421 19.523 9.807 1.00 95.31 527 LYS A CA 1
ATOM 4182 C C . LYS A 1 527 ? -27.800 18.671 8.686 1.00 95.31 527 LYS A C 1
ATOM 4184 O O . LYS A 1 527 ? -27.432 17.525 8.942 1.00 95.31 527 LYS A O 1
ATOM 4189 N N . PRO A 1 528 ? -27.623 19.213 7.469 1.00 95.44 528 PRO A N 1
ATOM 4190 C CA . PRO A 1 528 ? -26.632 18.690 6.535 1.00 95.44 528 PRO A CA 1
ATOM 4191 C C . PRO A 1 528 ? -25.247 18.661 7.182 1.00 95.44 528 PRO A C 1
ATOM 4193 O O . PRO A 1 528 ? -24.813 19.667 7.746 1.00 95.44 528 PRO A O 1
ATOM 4196 N N . PHE A 1 529 ? -24.543 17.536 7.122 1.00 95.62 529 PHE A N 1
ATOM 4197 C CA . PHE A 1 529 ? -23.226 17.423 7.743 1.00 95.62 529 PHE A CA 1
ATOM 4198 C C . PHE A 1 529 ? -22.136 17.830 6.745 1.00 95.62 529 PHE A C 1
ATOM 4200 O O . PHE A 1 529 ? -21.483 16.992 6.137 1.00 95.62 529 PHE A O 1
ATOM 4207 N N . TYR A 1 530 ? -22.012 19.140 6.517 1.00 95.75 530 TYR A N 1
ATOM 4208 C CA . TYR A 1 530 ? -21.151 19.695 5.471 1.00 95.75 530 TYR A CA 1
ATOM 4209 C C . TYR A 1 530 ? -20.073 20.636 6.015 1.00 95.75 530 TYR A C 1
ATOM 4211 O O . TYR A 1 530 ? -18.882 20.346 5.907 1.00 95.75 530 TYR A O 1
ATOM 4219 N N . GLU A 1 531 ? -20.468 21.755 6.621 1.00 95.12 531 GLU A N 1
ATOM 4220 C CA . GLU A 1 531 ? -19.528 22.795 7.040 1.00 95.12 531 GLU A CA 1
ATOM 4221 C C . GLU A 1 531 ? -18.589 22.288 8.125 1.00 95.12 531 GLU A C 1
ATOM 4223 O O . GLU A 1 531 ? -19.019 21.620 9.065 1.00 95.12 531 GLU A O 1
ATOM 4228 N N . ASN A 1 532 ? -17.322 22.678 8.012 1.00 94.38 532 ASN A N 1
ATOM 4229 C CA . ASN A 1 532 ? -16.250 22.266 8.905 1.00 94.38 532 ASN A CA 1
ATOM 4230 C C . ASN A 1 532 ? -15.959 20.764 8.902 1.00 94.38 532 ASN A C 1
ATOM 4232 O O . ASN A 1 532 ? -15.258 20.321 9.790 1.00 94.38 532 ASN A O 1
ATOM 4236 N N . THR A 1 533 ? -16.417 19.975 7.933 1.00 95.06 533 THR A N 1
ATOM 4237 C CA . THR A 1 533 ? -16.092 18.536 7.855 1.00 95.06 533 THR A CA 1
ATOM 4238 C C . THR A 1 533 ? -14.986 18.264 6.833 1.00 95.06 533 THR A C 1
ATOM 4240 O O . THR A 1 533 ? -14.497 19.195 6.180 1.00 95.06 533 THR A O 1
ATOM 4243 N N . HIS A 1 534 ? -14.637 16.986 6.635 1.00 93.44 534 HIS A N 1
ATOM 4244 C CA . HIS A 1 534 ? -13.784 16.540 5.527 1.00 93.44 534 HIS A CA 1
ATOM 4245 C C . HIS A 1 534 ? -14.273 17.073 4.165 1.00 93.44 534 HIS A C 1
ATOM 4247 O O . HIS A 1 534 ? -13.480 17.523 3.337 1.00 93.44 534 HIS A O 1
ATOM 4253 N N . ALA A 1 535 ? -15.592 17.157 3.974 1.00 94.00 535 ALA A N 1
ATOM 4254 C CA . ALA A 1 535 ? -16.214 17.652 2.750 1.00 94.00 535 ALA A CA 1
ATOM 4255 C C . ALA A 1 535 ? -15.831 19.107 2.398 1.00 94.00 535 ALA A C 1
ATOM 4257 O O . ALA A 1 535 ? -15.894 19.487 1.230 1.00 94.00 535 ALA A O 1
ATOM 4258 N N . THR A 1 536 ? -15.397 19.918 3.376 1.00 93.94 536 THR A N 1
ATOM 4259 C CA . THR A 1 536 ? -14.880 21.285 3.151 1.00 93.94 536 THR A CA 1
ATOM 4260 C C . THR A 1 536 ? -13.375 21.439 3.406 1.00 93.94 536 THR A C 1
ATOM 4262 O O . THR A 1 536 ? -12.833 22.505 3.104 1.00 93.94 536 THR A O 1
ATOM 4265 N N . HIS A 1 537 ? -12.717 20.422 3.978 1.00 92.44 537 HIS A N 1
ATOM 4266 C CA . HIS A 1 537 ? -11.304 20.424 4.401 1.00 92.44 537 HIS A CA 1
ATOM 4267 C C . HIS A 1 537 ? -10.417 19.446 3.603 1.00 92.44 537 HIS A C 1
ATOM 4269 O O . HIS A 1 537 ? -9.335 19.082 4.057 1.00 92.44 537 HIS A O 1
ATOM 4275 N N . ASN A 1 538 ? -10.858 19.043 2.411 1.00 91.94 538 ASN A N 1
ATOM 4276 C CA . ASN A 1 538 ? -10.097 18.209 1.477 1.00 91.94 538 ASN A CA 1
ATOM 4277 C C . ASN A 1 538 ? -9.187 19.049 0.547 1.00 91.94 538 ASN A C 1
ATOM 4279 O O . ASN A 1 538 ? -9.170 20.279 0.612 1.00 91.94 538 ASN A O 1
ATOM 4283 N N . TRP A 1 539 ? -8.417 18.382 -0.316 1.00 90.19 539 TRP A N 1
ATOM 4284 C CA . TRP A 1 539 ? -7.411 18.983 -1.198 1.00 90.19 539 TRP A CA 1
ATOM 4285 C C . TRP A 1 539 ? -7.958 19.337 -2.587 1.00 90.19 539 TRP A C 1
ATOM 4287 O O . TRP A 1 539 ? -7.236 19.916 -3.398 1.00 90.19 539 TRP A O 1
ATOM 4297 N N . PHE A 1 540 ? -9.205 18.974 -2.892 1.00 93.06 540 PHE A N 1
ATOM 4298 C CA . PHE A 1 540 ? -9.774 19.089 -4.229 1.00 93.06 540 PHE A CA 1
ATOM 4299 C C . PHE A 1 540 ? -10.872 20.157 -4.311 1.00 93.06 540 PHE A C 1
ATOM 4301 O O . PHE A 1 540 ? -10.652 21.231 -4.874 1.00 93.06 540 PHE A O 1
ATOM 4308 N N . GLU A 1 541 ? -12.056 19.891 -3.758 1.00 94.06 541 GLU A N 1
ATOM 4309 C CA . GLU A 1 541 ? -13.241 20.737 -3.920 1.00 94.06 541 GLU A CA 1
ATOM 4310 C C . GLU A 1 541 ? -14.169 20.648 -2.699 1.00 94.06 541 GLU A C 1
ATOM 4312 O O . GLU A 1 541 ? -14.517 19.565 -2.228 1.00 94.06 541 GLU A O 1
ATOM 4317 N N . GLN A 1 542 ? -14.621 21.802 -2.207 1.00 95.50 542 GLN A N 1
ATOM 4318 C CA . GLN A 1 542 ? -15.676 21.911 -1.206 1.00 95.50 542 GLN A CA 1
ATOM 4319 C C . GLN A 1 542 ? -17.016 21.573 -1.856 1.00 95.50 542 GLN A C 1
ATOM 4321 O O . GLN A 1 542 ? -17.552 22.359 -2.650 1.00 95.50 542 GLN A O 1
ATOM 4326 N N . ARG A 1 543 ? -17.542 20.392 -1.528 1.00 95.56 543 ARG A N 1
ATOM 4327 C CA . ARG A 1 543 ? -18.822 19.896 -2.037 1.00 95.56 543 ARG A CA 1
ATOM 4328 C C . ARG A 1 543 ? -19.544 19.047 -1.009 1.00 95.56 543 ARG A C 1
ATOM 4330 O O . ARG A 1 543 ? -18.921 18.363 -0.202 1.00 95.56 543 ARG A O 1
ATOM 4337 N N . LYS A 1 544 ? -20.866 19.027 -1.085 1.00 95.44 544 LYS A N 1
ATOM 4338 C CA . LYS A 1 544 ? -21.695 18.166 -0.243 1.00 95.44 544 LYS A CA 1
ATOM 4339 C C . LYS A 1 544 ? -21.499 16.699 -0.611 1.00 95.44 544 LYS A C 1
ATOM 4341 O O . LYS A 1 544 ? -21.473 16.340 -1.788 1.00 95.44 544 LYS A O 1
ATOM 4346 N N . MET A 1 545 ? -21.406 15.857 0.413 1.00 94.75 545 MET A N 1
ATOM 4347 C CA . MET A 1 545 ? -21.299 14.407 0.266 1.00 94.75 545 MET A CA 1
ATOM 4348 C C . MET A 1 545 ? -22.663 13.734 0.375 1.00 94.75 545 MET A C 1
ATOM 4350 O O . MET A 1 545 ? -23.592 14.264 0.988 1.00 94.75 545 MET A O 1
ATOM 4354 N N . VAL A 1 546 ? -22.778 12.558 -0.231 1.00 95.56 546 VAL A N 1
ATOM 4355 C CA . VAL A 1 546 ? -23.953 11.689 -0.123 1.00 95.56 546 VAL A CA 1
ATOM 4356 C C . VAL A 1 546 ? -24.035 11.024 1.251 1.00 95.56 546 VAL A C 1
ATOM 4358 O O . VAL A 1 546 ? -23.025 10.825 1.919 1.00 95.56 546 VAL A O 1
ATOM 4361 N N . ASN A 1 547 ? -25.241 10.654 1.677 1.00 95.94 547 ASN A N 1
ATOM 4362 C CA . ASN A 1 547 ? -25.435 9.883 2.897 1.00 95.94 547 ASN A CA 1
ATOM 4363 C C . ASN A 1 547 ? -25.164 8.393 2.645 1.00 95.94 547 ASN A C 1
ATOM 4365 O O . ASN A 1 547 ? -25.988 7.704 2.045 1.00 95.94 547 ASN A O 1
ATOM 4369 N N . LEU A 1 548 ? -24.034 7.886 3.145 1.00 96.06 548 LEU A N 1
ATOM 4370 C CA . LEU A 1 548 ? -23.641 6.478 2.986 1.00 96.06 548 LEU A CA 1
ATOM 4371 C C . LEU A 1 548 ? -24.549 5.493 3.740 1.00 96.06 548 LEU A C 1
ATOM 4373 O O . LEU A 1 548 ? -24.479 4.291 3.501 1.00 96.06 548 LEU A O 1
ATOM 4377 N N . LEU A 1 549 ? -25.414 5.987 4.631 1.00 96.06 549 LEU A N 1
ATOM 4378 C CA . LEU A 1 549 ? -26.387 5.177 5.367 1.00 96.06 549 LEU A CA 1
ATOM 4379 C C . LEU A 1 549 ? -27.666 4.913 4.555 1.00 96.06 549 LEU A C 1
ATOM 4381 O O . LEU A 1 549 ? -28.504 4.121 4.982 1.00 96.06 549 LEU A O 1
ATOM 4385 N N . GLU A 1 550 ? -27.838 5.564 3.399 1.00 94.00 550 GLU A N 1
ATOM 4386 C CA . GLU A 1 550 ? -29.060 5.506 2.593 1.00 94.00 550 GLU A CA 1
ATOM 4387 C C . GLU A 1 550 ? -28.812 4.838 1.234 1.00 94.00 550 GLU A C 1
ATOM 4389 O O . GLU A 1 550 ? -28.130 5.366 0.355 1.00 94.00 550 GLU A O 1
ATOM 4394 N N . LYS A 1 551 ? -29.462 3.692 1.004 1.00 92.62 551 LYS A N 1
ATOM 4395 C CA . LYS A 1 551 ? -29.284 2.863 -0.203 1.00 92.62 551 LYS A CA 1
ATOM 4396 C C . LYS A 1 551 ? -29.517 3.610 -1.522 1.00 92.62 551 LYS A C 1
ATOM 4398 O O . LYS A 1 551 ? -28.899 3.291 -2.539 1.00 92.62 551 LYS A O 1
ATOM 4403 N N . LYS A 1 552 ? -30.442 4.577 -1.532 1.00 92.56 552 LYS A N 1
ATOM 4404 C CA . LYS A 1 552 ? -30.785 5.335 -2.744 1.00 92.56 552 LYS A CA 1
ATOM 4405 C C . LYS A 1 552 ? -29.584 6.127 -3.266 1.00 92.56 552 LYS A C 1
ATOM 4407 O O . LYS A 1 552 ? -29.361 6.134 -4.473 1.00 92.56 552 LYS A O 1
ATOM 4412 N N . ALA A 1 553 ? -28.804 6.740 -2.377 1.00 91.00 553 ALA A N 1
ATOM 4413 C CA . ALA A 1 553 ? -27.700 7.606 -2.772 1.00 91.00 553 ALA A CA 1
ATOM 4414 C C . ALA A 1 553 ? -26.618 6.828 -3.538 1.00 91.00 553 ALA A C 1
ATOM 4416 O O . ALA A 1 553 ? -26.199 7.239 -4.618 1.00 91.00 553 ALA A O 1
ATOM 4417 N N . THR A 1 554 ? -26.244 5.646 -3.046 1.00 93.88 554 THR A N 1
ATOM 4418 C CA . THR A 1 554 ? -25.284 4.764 -3.728 1.00 93.88 554 THR A CA 1
ATOM 4419 C C . THR A 1 554 ? -25.843 4.187 -5.024 1.00 93.88 554 THR A C 1
ATOM 4421 O O . THR A 1 554 ? -25.113 4.065 -6.004 1.00 93.88 554 THR A O 1
ATOM 4424 N N . ALA A 1 555 ? -27.137 3.857 -5.076 1.00 95.94 555 ALA A N 1
ATOM 4425 C CA . ALA A 1 555 ? -27.759 3.401 -6.318 1.00 95.94 555 ALA A CA 1
ATOM 4426 C C . ALA A 1 555 ? -27.688 4.477 -7.416 1.00 95.94 555 ALA A C 1
ATOM 4428 O O . ALA A 1 555 ? -27.381 4.163 -8.569 1.00 95.94 555 ALA A O 1
ATOM 4429 N N . ASP A 1 556 ? -27.918 5.741 -7.054 1.00 96.00 556 ASP A N 1
ATOM 4430 C CA . ASP A 1 556 ? -27.770 6.872 -7.966 1.00 96.00 556 ASP A CA 1
ATOM 4431 C C . ASP A 1 556 ? -26.295 7.098 -8.347 1.00 96.00 556 ASP A C 1
ATOM 4433 O O . ASP A 1 556 ? -26.013 7.298 -9.529 1.00 96.00 556 ASP A O 1
ATOM 4437 N N . PHE A 1 557 ? -25.347 6.959 -7.408 1.00 97.38 557 PHE A N 1
ATOM 4438 C CA . PHE A 1 557 ? -23.904 6.988 -7.695 1.00 97.38 557 PHE A CA 1
ATOM 4439 C C . PHE A 1 557 ? -23.499 5.928 -8.730 1.00 97.38 557 PHE A C 1
ATOM 4441 O O . PHE A 1 557 ? -22.978 6.277 -9.787 1.00 97.38 557 PHE A O 1
ATOM 4448 N N . ILE A 1 558 ? -23.828 4.652 -8.500 1.00 98.25 558 ILE A N 1
ATOM 4449 C CA . ILE A 1 558 ? -23.551 3.545 -9.435 1.00 98.25 558 ILE A CA 1
ATOM 4450 C C . ILE A 1 558 ? -24.167 3.820 -10.813 1.00 98.25 558 ILE A C 1
ATOM 4452 O O . ILE A 1 558 ? -23.534 3.584 -11.844 1.00 98.25 558 ILE A O 1
ATOM 4456 N N . LYS A 1 559 ? -25.397 4.342 -10.851 1.00 97.44 559 LYS A N 1
ATOM 4457 C CA . LYS A 1 559 ? -26.102 4.650 -12.100 1.00 97.44 559 LYS A CA 1
ATOM 4458 C C . LYS A 1 559 ? -25.387 5.721 -12.929 1.00 97.44 559 LYS A C 1
ATOM 4460 O O . LYS A 1 559 ? -25.345 5.605 -14.157 1.00 97.44 559 LYS A O 1
ATOM 4465 N N . VAL A 1 560 ? -24.871 6.772 -12.290 1.00 96.75 560 VAL A N 1
ATOM 4466 C CA . VAL A 1 560 ? -24.229 7.889 -13.002 1.00 96.75 560 VAL A CA 1
ATOM 4467 C C . VAL A 1 560 ? -22.743 7.652 -13.268 1.00 96.75 560 VAL A C 1
ATOM 4469 O O . VAL A 1 560 ? -22.238 8.199 -14.240 1.00 96.75 560 VAL A O 1
ATOM 4472 N N . THR A 1 561 ? -22.054 6.816 -12.484 1.00 97.56 561 THR A N 1
ATOM 4473 C CA . THR A 1 561 ? -20.626 6.508 -12.681 1.00 97.56 561 THR A CA 1
ATOM 4474 C C . THR A 1 561 ? -20.424 5.129 -13.309 1.00 97.56 561 THR A C 1
ATOM 4476 O O . THR A 1 561 ? -20.169 5.007 -14.508 1.00 97.56 561 THR A O 1
ATOM 4479 N N . HIS A 1 562 ? -20.572 4.075 -12.516 1.00 98.56 562 HIS A N 1
ATOM 4480 C CA . HIS A 1 562 ? -20.230 2.695 -12.847 1.00 98.56 562 HIS A CA 1
ATOM 4481 C C . HIS A 1 562 ? -20.967 2.175 -14.092 1.00 98.56 562 HIS A C 1
ATOM 4483 O O . HIS A 1 562 ? -20.344 1.601 -14.990 1.00 98.56 562 HIS A O 1
ATOM 4489 N N . GLU A 1 563 ? -22.275 2.421 -14.199 1.00 98.56 563 GLU A N 1
ATOM 4490 C CA . GLU A 1 563 ? -23.060 2.029 -15.377 1.00 98.56 563 GLU A CA 1
ATOM 4491 C C . GLU A 1 563 ? -22.668 2.830 -16.633 1.00 98.56 563 GLU A C 1
ATOM 4493 O O . GLU A 1 563 ? -22.706 2.280 -17.734 1.00 98.56 563 GLU A O 1
ATOM 4498 N N . GLN A 1 564 ? -22.209 4.082 -16.501 1.00 98.06 564 GLN A N 1
ATOM 4499 C CA . GLN A 1 564 ? -21.707 4.859 -17.645 1.00 98.06 564 GLN A CA 1
ATOM 4500 C C . GLN A 1 564 ? -20.356 4.333 -18.131 1.00 98.06 564 GLN A C 1
ATOM 4502 O O . GLN A 1 564 ? -20.175 4.104 -19.329 1.00 98.06 564 GLN A O 1
ATOM 4507 N N . TYR A 1 565 ? -19.429 4.032 -17.218 1.00 98.56 565 TYR A N 1
ATOM 4508 C CA . TYR A 1 565 ? -18.178 3.366 -17.588 1.00 98.56 565 TYR A CA 1
ATOM 4509 C C . TYR A 1 565 ? -18.439 2.014 -18.252 1.00 98.56 565 TYR A C 1
ATOM 4511 O O . TYR A 1 565 ? -17.860 1.711 -19.293 1.00 98.56 565 TYR A O 1
ATOM 4519 N N . LYS A 1 566 ? -19.361 1.212 -17.716 1.00 98.62 566 LYS A N 1
ATOM 4520 C CA . LYS A 1 566 ? -19.757 -0.045 -18.353 1.00 98.62 566 LYS A CA 1
ATOM 4521 C C . LYS A 1 566 ? -20.349 0.171 -19.746 1.00 98.62 566 LYS A C 1
ATOM 4523 O O . LYS A 1 566 ? -20.024 -0.585 -20.658 1.00 98.62 566 LYS A O 1
ATOM 4528 N N . HIS A 1 567 ? -21.196 1.181 -19.925 1.00 98.31 567 HIS A N 1
ATOM 4529 C CA . HIS A 1 567 ? -21.775 1.501 -21.227 1.00 98.31 567 HIS A CA 1
ATOM 4530 C C . HIS A 1 567 ? -20.696 1.847 -22.264 1.00 98.31 567 HIS A C 1
ATOM 4532 O O . HIS A 1 567 ? -20.731 1.333 -23.381 1.00 98.31 567 HIS A O 1
ATOM 4538 N N . HIS A 1 568 ? -19.718 2.675 -21.888 1.00 98.19 568 HIS A N 1
ATOM 4539 C CA . HIS A 1 568 ? -18.716 3.191 -22.819 1.00 98.19 568 HIS A CA 1
ATOM 4540 C C . HIS A 1 568 ? -17.494 2.292 -23.011 1.00 98.19 568 HIS A C 1
ATOM 4542 O O . HIS A 1 568 ? -16.894 2.330 -24.085 1.00 98.19 568 HIS A O 1
ATOM 4548 N N . VAL A 1 569 ? -17.087 1.521 -21.998 1.00 98.12 569 VAL A N 1
ATOM 4549 C CA . VAL A 1 569 ? -15.827 0.749 -21.999 1.00 98.12 569 VAL A CA 1
ATOM 4550 C C . VAL A 1 569 ? -15.950 -0.642 -21.359 1.00 98.12 569 VAL A C 1
ATOM 4552 O O . VAL A 1 569 ? -14.945 -1.314 -21.125 1.00 98.12 569 VAL A O 1
ATOM 4555 N N . GLY A 1 570 ? -17.171 -1.108 -21.085 1.00 98.31 570 GLY A N 1
ATOM 4556 C CA . GLY A 1 570 ? -17.421 -2.390 -20.416 1.00 98.31 570 GLY A CA 1
ATOM 4557 C C . GLY A 1 570 ? -16.951 -3.624 -21.190 1.00 98.31 570 GLY A C 1
ATOM 4558 O O . GLY A 1 570 ? -16.796 -4.692 -20.607 1.00 98.31 570 GLY A O 1
ATOM 4559 N N . ASP A 1 571 ? -16.669 -3.504 -22.487 1.00 98.06 571 ASP A N 1
ATOM 4560 C CA . ASP A 1 571 ? -16.065 -4.570 -23.289 1.00 98.06 571 ASP A CA 1
ATOM 4561 C C . ASP A 1 571 ? -14.613 -4.896 -22.891 1.00 98.06 571 ASP A C 1
ATOM 4563 O O . ASP A 1 571 ? -14.151 -6.013 -23.156 1.00 98.06 571 ASP A O 1
ATOM 4567 N N . TYR A 1 572 ? -13.935 -3.972 -22.196 1.00 98.56 572 TYR A N 1
ATOM 4568 C CA . TYR A 1 572 ? -12.595 -4.147 -21.624 1.00 98.56 572 TYR A CA 1
ATOM 4569 C C . TYR A 1 572 ? -12.589 -4.642 -20.169 1.00 98.56 572 TYR A C 1
ATOM 4571 O O . TYR A 1 572 ? -11.518 -4.929 -19.622 1.00 98.56 572 TYR A O 1
ATOM 4579 N N . PHE A 1 573 ? -13.752 -4.769 -19.526 1.00 98.62 573 PHE A N 1
ATOM 4580 C CA . PHE A 1 573 ? -13.841 -5.257 -18.148 1.00 98.62 573 PHE A CA 1
ATOM 4581 C C . PHE A 1 573 ? -13.377 -6.716 -18.054 1.00 98.62 573 PHE A C 1
ATOM 4583 O O . PHE A 1 573 ? -13.799 -7.577 -18.832 1.00 98.62 573 PHE A O 1
ATOM 4590 N N . GLY A 1 574 ? -12.435 -6.984 -17.144 1.00 96.69 574 GLY A N 1
ATOM 4591 C CA . GLY A 1 574 ? -11.757 -8.279 -17.028 1.00 96.69 574 GLY A CA 1
ATOM 4592 C C . GLY A 1 574 ? -10.796 -8.599 -18.185 1.00 96.69 574 GLY A C 1
ATOM 4593 O O . GLY A 1 574 ? -10.235 -9.694 -18.235 1.00 96.69 574 GLY A O 1
ATOM 4594 N N . LYS A 1 575 ? -10.594 -7.664 -19.125 1.00 96.88 575 LYS A N 1
ATOM 4595 C CA . LYS A 1 575 ? -9.716 -7.781 -20.305 1.00 96.88 575 LYS A CA 1
ATOM 4596 C C . LYS A 1 575 ? -8.740 -6.605 -20.414 1.00 96.88 575 LYS A C 1
ATOM 4598 O O . LYS A 1 575 ? -8.398 -6.183 -21.512 1.00 96.88 575 LYS A O 1
ATOM 4603 N N . GLY A 1 576 ? -8.317 -6.064 -19.276 1.00 97.06 576 GLY A N 1
ATOM 4604 C CA . GLY A 1 576 ? -7.392 -4.932 -19.185 1.00 97.06 576 GLY A CA 1
ATOM 4605 C C . GLY A 1 576 ? -7.846 -3.887 -18.172 1.00 97.06 576 GLY A C 1
ATOM 4606 O O . GLY A 1 576 ? -7.000 -3.337 -17.475 1.00 97.06 576 GLY A O 1
ATOM 4607 N N . ILE A 1 577 ? -9.162 -3.681 -18.023 1.00 98.69 577 ILE A N 1
ATOM 4608 C CA . ILE A 1 577 ? -9.725 -2.985 -16.858 1.00 98.69 577 ILE A CA 1
ATOM 4609 C C . ILE A 1 577 ? -9.910 -4.006 -15.737 1.00 98.69 577 ILE A C 1
ATOM 4611 O O . ILE A 1 577 ? -10.643 -4.983 -15.906 1.00 98.69 577 ILE A O 1
ATOM 4615 N N . GLU A 1 578 ? -9.224 -3.792 -14.618 1.00 98.38 578 GLU A N 1
ATOM 4616 C CA . GLU A 1 578 ? -9.143 -4.759 -13.518 1.00 98.38 578 GLU A CA 1
ATOM 4617 C C . GLU A 1 578 ? -10.005 -4.377 -12.316 1.00 98.38 578 GLU A C 1
ATOM 4619 O O . GLU A 1 578 ? -10.576 -5.268 -11.686 1.00 98.38 578 GLU A O 1
ATOM 4624 N N . ALA A 1 579 ? -10.118 -3.085 -11.998 1.00 98.56 579 ALA A N 1
ATOM 4625 C CA . ALA A 1 579 ? -10.840 -2.629 -10.815 1.00 98.56 579 ALA A CA 1
ATOM 4626 C C . ALA A 1 579 ? -11.424 -1.219 -10.963 1.00 98.56 579 ALA A C 1
ATOM 4628 O O . ALA A 1 579 ? -10.972 -0.430 -11.797 1.00 98.56 579 ALA A O 1
ATOM 4629 N N . PHE A 1 580 ? -12.400 -0.921 -10.110 1.00 98.62 580 PHE A N 1
ATOM 4630 C CA . PHE A 1 580 ? -12.788 0.431 -9.728 1.00 98.62 580 PHE A CA 1
ATOM 4631 C C . PHE A 1 580 ? -12.065 0.817 -8.430 1.00 98.62 580 PHE A C 1
ATOM 4633 O O . PHE A 1 580 ? -11.891 -0.025 -7.547 1.00 98.62 580 PHE A O 1
ATOM 4640 N N . PHE A 1 581 ? -11.618 2.067 -8.354 1.00 98.44 581 PHE A N 1
ATOM 4641 C CA . PHE A 1 581 ? -10.935 2.674 -7.218 1.00 98.44 581 PHE A CA 1
ATOM 4642 C C . PHE A 1 581 ? -11.847 3.737 -6.609 1.00 98.44 581 PHE A C 1
ATOM 4644 O O . PHE A 1 581 ? -12.116 4.747 -7.262 1.00 98.44 581 PHE A O 1
ATOM 4651 N N . THR A 1 582 ? -12.300 3.476 -5.386 1.00 97.25 582 THR A N 1
ATOM 4652 C CA . THR A 1 582 ? -13.126 4.365 -4.570 1.00 97.25 582 THR A CA 1
ATOM 4653 C C . THR A 1 582 ? -12.251 5.037 -3.506 1.00 97.25 582 THR A C 1
ATOM 4655 O O . THR A 1 582 ? -11.683 4.372 -2.647 1.00 97.25 582 THR A O 1
ATOM 4658 N N . ASP A 1 583 ? -12.143 6.355 -3.568 1.00 96.81 583 ASP A N 1
ATOM 4659 C CA . ASP A 1 583 ? -11.234 7.177 -2.757 1.00 96.81 583 ASP A CA 1
ATOM 4660 C C . ASP A 1 583 ? -11.968 7.860 -1.583 1.00 96.81 583 ASP A C 1
ATOM 4662 O O . ASP A 1 583 ? -12.904 8.638 -1.811 1.00 96.81 583 ASP A O 1
ATOM 4666 N N . GLU A 1 584 ? -11.585 7.515 -0.352 1.00 95.62 584 GLU A N 1
ATOM 4667 C CA . GLU A 1 584 ? -12.019 8.091 0.935 1.00 95.62 584 GLU A CA 1
ATOM 4668 C C . GLU A 1 584 ? -13.533 8.377 1.131 1.00 95.62 584 GLU A C 1
ATOM 4670 O O . GLU A 1 584 ? -13.915 9.439 1.648 1.00 95.62 584 GLU A O 1
ATOM 4675 N N . PRO A 1 585 ? -14.461 7.463 0.784 1.00 95.00 585 PRO A N 1
ATOM 4676 C CA . PRO A 1 585 ? -15.848 7.615 1.212 1.00 95.00 585 PRO A CA 1
ATOM 4677 C C . PRO A 1 585 ? -15.910 7.545 2.748 1.00 95.00 585 PRO A C 1
ATOM 4679 O O . PRO A 1 585 ? -15.335 6.646 3.359 1.00 95.00 585 PRO A O 1
ATOM 4682 N N . SER A 1 586 ? -16.624 8.469 3.396 1.00 92.94 586 SER A N 1
ATOM 4683 C CA . SER A 1 586 ? -16.774 8.437 4.856 1.00 92.94 586 SER A CA 1
ATOM 4684 C C . SER A 1 586 ? -18.116 8.971 5.343 1.00 92.94 586 SER A C 1
ATOM 4686 O O . SER A 1 586 ? -18.845 9.672 4.638 1.00 92.94 586 SER A O 1
ATOM 4688 N N . LEU A 1 587 ? -18.433 8.654 6.597 1.00 94.81 587 LEU A N 1
ATOM 4689 C CA . LEU A 1 587 ? -19.601 9.158 7.315 1.00 94.81 587 LEU A CA 1
ATOM 4690 C C . LEU A 1 587 ? -19.481 10.630 7.757 1.00 94.81 587 LEU A C 1
ATOM 4692 O O . LEU A 1 587 ? -20.416 11.137 8.381 1.00 94.81 587 LEU A O 1
ATOM 4696 N N . VAL A 1 588 ? -18.353 11.300 7.472 1.00 91.94 588 VAL A N 1
ATOM 4697 C CA . VAL A 1 588 ? -18.041 12.701 7.835 1.00 91.94 588 VAL A CA 1
ATOM 4698 C C . VAL A 1 588 ? -18.220 13.042 9.327 1.00 91.94 588 VAL A C 1
ATOM 4700 O O . VAL A 1 588 ? -18.499 14.185 9.677 1.00 91.94 588 VAL A O 1
ATOM 4703 N N . GLY A 1 589 ? -18.052 12.064 10.226 1.00 89.75 589 GLY A N 1
ATOM 4704 C CA . GLY A 1 589 ? -18.519 12.112 11.622 1.00 89.75 589 GLY A CA 1
ATOM 4705 C C . GLY A 1 589 ? -17.801 13.019 12.614 1.00 89.75 589 GLY A C 1
ATOM 4706 O O . GLY A 1 589 ? -17.981 12.845 13.816 1.00 89.75 589 GLY A O 1
ATOM 4707 N N . ALA A 1 590 ? -17.005 13.978 12.153 1.00 94.44 590 ALA A N 1
ATOM 4708 C CA . ALA A 1 590 ? -16.360 14.967 13.005 1.00 94.44 590 ALA A CA 1
ATOM 4709 C C . ALA A 1 590 ? -16.068 16.258 12.232 1.00 94.44 590 ALA A C 1
ATOM 4711 O O . ALA A 1 590 ? -15.888 16.254 11.010 1.00 94.44 590 ALA A O 1
ATOM 4712 N N . HIS A 1 591 ? -15.980 17.374 12.962 1.00 95.88 591 HIS A N 1
ATOM 4713 C CA . HIS A 1 591 ? -15.496 18.629 12.390 1.00 95.88 591 HIS A CA 1
ATOM 4714 C C . HIS A 1 591 ? -13.955 18.661 12.338 1.00 95.88 591 HIS A C 1
ATOM 4716 O O . HIS A 1 591 ? -13.271 17.926 13.038 1.00 95.88 591 HIS A O 1
ATOM 4722 N N . PHE A 1 592 ? -13.396 19.552 11.530 1.00 93.88 592 PHE A N 1
ATOM 4723 C CA . PHE A 1 592 ? -11.976 19.829 11.323 1.00 93.88 592 PHE A CA 1
ATOM 4724 C C . PHE A 1 592 ? -11.666 21.238 11.858 1.00 93.88 592 PHE A C 1
ATOM 4726 O O . PHE A 1 592 ? -11.026 22.062 11.210 1.00 93.88 592 PHE A O 1
ATOM 4733 N N . LEU A 1 593 ? -12.177 21.558 13.050 1.00 92.06 593 LEU A N 1
ATOM 4734 C CA . LEU A 1 593 ? -11.999 22.876 13.663 1.00 92.06 593 LEU A CA 1
ATOM 4735 C C . LEU A 1 593 ? -10.525 23.130 13.972 1.00 92.06 593 LEU A C 1
ATOM 4737 O O . LEU A 1 593 ? -9.824 22.237 14.441 1.00 92.06 593 LEU A O 1
ATOM 4741 N N . ASN A 1 594 ? -10.087 24.371 13.753 1.00 83.69 594 ASN A N 1
ATOM 4742 C CA . ASN A 1 594 ? -8.704 24.832 13.931 1.00 83.69 594 ASN A CA 1
ATOM 4743 C C . ASN A 1 594 ? -7.663 24.145 13.028 1.00 83.69 594 ASN A C 1
ATOM 4745 O O . ASN A 1 594 ? -6.490 24.513 13.083 1.00 83.69 594 ASN A O 1
ATOM 4749 N N . ASN A 1 595 ? -8.086 23.238 12.145 1.00 76.50 595 ASN A N 1
ATOM 4750 C CA . ASN A 1 595 ? -7.251 22.657 11.106 1.00 76.50 595 ASN A CA 1
ATOM 4751 C C . ASN A 1 595 ? -7.524 23.390 9.801 1.00 76.50 595 ASN A C 1
ATOM 4753 O O . ASN A 1 595 ? -8.648 23.422 9.310 1.00 76.50 595 ASN A O 1
ATOM 4757 N N . LYS A 1 596 ? -6.495 24.017 9.231 1.00 79.88 596 LYS A N 1
ATOM 4758 C CA . LYS A 1 596 ? -6.637 24.592 7.895 1.00 79.88 596 LYS A CA 1
ATOM 4759 C C . LYS A 1 596 ? -6.633 23.465 6.866 1.00 79.88 596 LYS A C 1
ATOM 4761 O O . LYS A 1 596 ? -5.860 22.521 7.035 1.00 79.88 596 LYS A O 1
ATOM 4766 N N . PRO A 1 597 ? -7.424 23.588 5.788 1.00 83.12 597 PRO A N 1
ATOM 4767 C CA . PRO A 1 597 ? -7.240 22.745 4.625 1.00 83.12 597 PRO A CA 1
ATOM 4768 C C . PRO A 1 597 ? -5.765 22.799 4.182 1.00 83.12 597 PRO A C 1
ATOM 4770 O O . PRO A 1 597 ? -5.163 23.880 4.191 1.00 83.12 597 PRO A O 1
ATOM 4773 N N . PRO A 1 598 ? -5.165 21.660 3.827 1.00 75.56 598 PRO A N 1
ATOM 4774 C CA . PRO A 1 598 ? -3.744 21.570 3.470 1.00 75.56 598 PRO A CA 1
ATOM 4775 C C . PRO A 1 598 ? -3.409 22.313 2.169 1.00 75.56 598 PRO A C 1
ATOM 4777 O O . PRO A 1 598 ? -2.278 22.752 1.973 1.00 75.56 598 PRO A O 1
ATOM 4780 N N . VAL A 1 599 ? -4.410 22.533 1.317 1.00 86.50 599 VAL A N 1
ATOM 4781 C CA . VAL A 1 599 ? -4.396 23.483 0.197 1.00 86.50 599 VAL A CA 1
ATOM 4782 C C . VAL A 1 599 ? -5.718 24.244 0.186 1.00 86.50 599 VAL A C 1
ATOM 4784 O O . VAL A 1 599 ? -6.659 23.821 0.843 1.00 86.50 599 VAL A O 1
ATOM 4787 N N . THR A 1 600 ? -5.830 25.347 -0.555 1.00 90.69 600 THR A N 1
ATOM 4788 C CA . THR A 1 600 ? -7.129 26.012 -0.758 1.00 90.69 600 THR A CA 1
ATOM 4789 C C . THR A 1 600 ? -7.962 25.202 -1.760 1.00 90.69 600 THR A C 1
ATOM 4791 O O . THR A 1 600 ? -7.633 25.245 -2.948 1.00 90.69 600 THR A O 1
ATOM 4794 N N . PRO A 1 601 ? -9.016 24.477 -1.335 1.00 91.25 601 PRO A N 1
ATOM 4795 C CA . PRO A 1 601 ? -9.839 23.702 -2.259 1.00 91.25 601 PRO A CA 1
ATOM 4796 C C . PRO A 1 601 ? -10.649 24.616 -3.185 1.00 91.25 601 PRO A C 1
ATOM 4798 O O . PRO A 1 601 ? -10.977 25.755 -2.835 1.00 91.25 601 PRO A O 1
ATOM 4801 N N . GLY A 1 602 ? -11.028 24.094 -4.354 1.00 93.75 602 GLY A N 1
ATOM 4802 C CA . GLY A 1 602 ? -12.078 24.707 -5.169 1.00 93.75 602 GLY A CA 1
ATOM 4803 C C . GLY A 1 602 ? -13.401 24.768 -4.399 1.00 93.75 602 GLY A C 1
ATOM 4804 O O . GLY A 1 602 ? -13.591 24.037 -3.433 1.00 93.75 602 GLY A O 1
ATOM 4805 N N . VAL A 1 603 ? -14.336 25.625 -4.808 1.00 96.19 603 VAL A N 1
ATOM 4806 C CA . VAL A 1 603 ? -15.641 25.748 -4.138 1.00 96.19 603 VAL A CA 1
ATOM 4807 C C . VAL A 1 603 ? -16.749 25.421 -5.125 1.00 96.19 603 VAL A C 1
ATOM 4809 O O . VAL A 1 603 ? -16.954 26.159 -6.087 1.00 96.19 603 VAL A O 1
ATOM 4812 N N . ARG A 1 604 ? -17.475 24.329 -4.871 1.00 94.81 604 ARG A N 1
ATOM 4813 C CA . ARG A 1 604 ? -18.694 23.980 -5.607 1.00 94.81 604 ARG A CA 1
ATOM 4814 C C . ARG A 1 604 ? -19.934 24.397 -4.841 1.00 94.81 604 ARG A C 1
ATOM 4816 O O . ARG A 1 604 ? -20.764 25.134 -5.364 1.00 94.81 604 ARG A O 1
ATOM 4823 N N . ASP A 1 605 ? -20.041 23.921 -3.606 1.00 95.12 605 ASP A N 1
ATOM 4824 C CA . ASP A 1 605 ? -21.144 24.244 -2.713 1.00 95.12 605 ASP A CA 1
ATOM 4825 C C . ASP A 1 605 ? -20.636 25.252 -1.685 1.00 95.12 605 ASP A C 1
ATOM 4827 O O . ASP A 1 605 ? -19.830 24.907 -0.829 1.00 95.12 605 ASP A O 1
ATOM 4831 N N . GLN A 1 606 ? -21.067 26.510 -1.763 1.00 96.25 606 GLN A N 1
ATOM 4832 C CA . GLN A 1 606 ? -20.557 27.557 -0.875 1.00 96.25 606 GLN A CA 1
ATOM 4833 C C . GLN A 1 606 ? -20.844 27.216 0.605 1.00 96.25 606 GLN A C 1
ATOM 4835 O O . GLN A 1 606 ? -22.019 27.164 0.980 1.00 96.25 606 GLN A O 1
ATOM 4840 N N . PRO A 1 607 ? -19.820 27.000 1.459 1.00 95.12 607 PRO A N 1
ATOM 4841 C CA . PRO A 1 607 ? -20.047 26.760 2.882 1.00 95.12 607 PRO A CA 1
ATOM 4842 C C . PRO A 1 607 ? -20.447 28.052 3.610 1.00 95.12 607 PRO A C 1
ATOM 4844 O O . PRO A 1 607 ? -19.898 29.125 3.338 1.00 95.12 607 PRO A O 1
ATOM 4847 N N . ASP A 1 608 ? -21.366 27.940 4.575 1.00 95.69 608 ASP A N 1
ATOM 4848 C CA . ASP A 1 608 ? -21.692 29.008 5.530 1.00 95.69 608 ASP A CA 1
ATOM 4849 C C . ASP A 1 608 ? -21.003 28.743 6.874 1.00 95.69 608 ASP A C 1
ATOM 4851 O O . ASP A 1 608 ? -21.539 28.088 7.769 1.00 95.69 608 ASP A O 1
ATOM 4855 N N . PHE A 1 609 ? -19.795 29.283 7.038 1.00 92.81 609 PHE A N 1
ATOM 4856 C CA . PHE A 1 609 ? -19.017 29.121 8.270 1.00 92.81 609 PHE A CA 1
ATOM 4857 C C . PHE A 1 609 ? -19.588 29.878 9.486 1.00 92.81 609 PHE A C 1
ATOM 4859 O O . PHE A 1 609 ? -19.026 29.774 10.574 1.00 92.81 609 PHE A O 1
ATOM 4866 N N . ASN A 1 610 ? -20.709 30.603 9.347 1.00 94.88 610 ASN A N 1
ATOM 4867 C CA . ASN A 1 610 ? -21.437 31.154 10.498 1.00 94.88 610 ASN A CA 1
ATOM 4868 C C . ASN A 1 610 ? -22.353 30.120 11.167 1.00 94.88 610 ASN A C 1
ATOM 4870 O O . ASN A 1 610 ? -22.891 30.383 12.246 1.00 94.88 610 ASN A O 1
ATOM 4874 N N . ILE A 1 611 ? -22.562 28.956 10.543 1.00 95.38 611 ILE A N 1
ATOM 4875 C CA . ILE A 1 611 ? -23.306 27.858 11.156 1.00 95.38 611 ILE A CA 1
ATOM 4876 C C . ILE A 1 611 ? -22.506 27.351 12.367 1.00 95.38 611 ILE A C 1
ATOM 4878 O O . ILE A 1 611 ? -21.352 26.944 12.213 1.00 95.38 611 ILE A O 1
ATOM 4882 N N . PRO A 1 612 ? -23.090 27.355 13.580 1.00 94.00 612 PRO A N 1
ATOM 4883 C CA . PRO A 1 612 ? -22.370 26.953 14.779 1.00 94.00 612 PRO A CA 1
ATOM 4884 C C . PRO A 1 612 ? -21.989 25.469 14.726 1.00 94.00 612 PRO A C 1
ATOM 4886 O O . PRO A 1 612 ? -22.823 24.611 14.429 1.00 94.00 612 PRO A O 1
ATOM 4889 N N . ALA A 1 613 ? -20.731 25.169 15.054 1.00 94.75 613 ALA A N 1
ATOM 4890 C CA . ALA A 1 613 ? -20.249 23.804 15.209 1.00 94.75 613 ALA A CA 1
ATOM 4891 C C . ALA A 1 613 ? -20.607 23.264 16.601 1.00 94.75 613 ALA A C 1
ATOM 4893 O O . ALA A 1 613 ? -20.174 23.790 17.627 1.00 94.75 613 ALA A O 1
ATOM 4894 N N . PHE A 1 614 ? -21.388 22.190 16.619 1.00 96.69 614 PHE A N 1
ATOM 4895 C CA . PHE A 1 614 ? -21.717 21.414 17.812 1.00 96.69 614 PHE A CA 1
ATOM 4896 C C . PHE A 1 614 ? -21.237 19.968 17.634 1.00 96.69 614 PHE A C 1
ATOM 4898 O O . PHE A 1 614 ? -21.135 19.513 16.485 1.00 96.69 614 PHE A O 1
ATOM 4905 N N . PRO A 1 615 ? -20.999 19.213 18.726 1.00 97.00 615 PRO A N 1
ATOM 4906 C CA . PRO A 1 615 ? -20.845 17.762 18.639 1.00 97.00 615 PRO A CA 1
ATOM 4907 C C . PRO A 1 615 ? -22.021 17.171 17.857 1.00 97.00 615 PRO A C 1
ATOM 4909 O O . PRO A 1 615 ? -23.175 17.521 18.118 1.00 97.00 615 PRO A O 1
ATOM 4912 N N . THR A 1 616 ? -21.733 16.352 16.848 1.00 97.56 616 THR A N 1
ATOM 4913 C CA . THR A 1 616 ? -22.727 15.903 15.865 1.00 97.56 616 THR A CA 1
ATOM 4914 C C . THR A 1 616 ? -22.596 14.407 15.605 1.00 97.56 616 THR A C 1
ATOM 4916 O O . THR A 1 616 ? -21.524 13.929 15.262 1.00 97.56 616 THR A O 1
ATOM 4919 N N . LEU A 1 617 ? -23.697 13.675 15.770 1.00 97.06 617 LEU A N 1
ATOM 4920 C CA . LEU A 1 617 ? -23.811 12.249 15.450 1.00 97.06 617 LEU A CA 1
ATOM 4921 C C . LEU A 1 617 ? -24.015 12.051 13.944 1.00 97.06 617 LEU A C 1
ATOM 4923 O O . LEU A 1 617 ? -24.765 12.818 13.337 1.00 97.06 617 LEU A O 1
ATOM 4927 N N . ASN A 1 618 ? -23.444 10.996 13.359 1.00 96.94 618 ASN A N 1
ATOM 4928 C CA . ASN A 1 618 ? -23.819 10.550 12.012 1.00 96.94 618 ASN A CA 1
ATOM 4929 C C . ASN A 1 618 ? -25.307 10.177 11.979 1.00 96.94 618 ASN A C 1
ATOM 4931 O O . ASN A 1 618 ? -25.809 9.503 12.876 1.00 96.94 618 ASN A O 1
ATOM 4935 N N . TRP A 1 619 ? -26.039 10.618 10.962 1.00 96.88 619 TRP A N 1
ATOM 4936 C CA . TRP A 1 619 ? -27.490 10.476 10.972 1.00 96.88 619 TRP A CA 1
ATOM 4937 C C . TRP A 1 619 ? -28.058 10.097 9.610 1.00 96.88 619 TRP A C 1
ATOM 4939 O O . TRP A 1 619 ? -27.485 10.382 8.559 1.00 96.88 619 TRP A O 1
ATOM 4949 N N . SER A 1 620 ? -29.234 9.478 9.631 1.00 94.94 620 SER A N 1
ATOM 4950 C CA . SER A 1 620 ? -30.062 9.252 8.451 1.00 94.94 620 SER A CA 1
ATOM 4951 C C . SER A 1 620 ? -31.539 9.309 8.836 1.00 94.94 620 SER A C 1
ATOM 4953 O O . SER A 1 620 ? -31.894 9.168 10.011 1.00 94.94 620 SER A O 1
ATOM 4955 N N . GLU A 1 621 ? -32.418 9.520 7.858 1.00 91.56 621 GLU A N 1
ATOM 4956 C CA . GLU A 1 621 ? -33.866 9.538 8.106 1.00 91.56 621 GLU A CA 1
ATOM 4957 C C . GLU A 1 621 ? -34.377 8.141 8.506 1.00 91.56 621 GLU A C 1
ATOM 4959 O O . GLU A 1 621 ? -35.320 8.012 9.290 1.00 91.56 621 GLU A O 1
ATOM 4964 N N . SER A 1 622 ? -33.729 7.082 8.012 1.00 93.94 622 SER A N 1
ATOM 4965 C CA . SER A 1 622 ? -34.079 5.689 8.308 1.00 93.94 622 SER A CA 1
ATOM 4966 C C . SER A 1 622 ? -33.475 5.140 9.611 1.00 93.94 622 SER A C 1
ATOM 4968 O O . SER A 1 622 ? -33.954 4.114 10.106 1.00 93.94 622 SER A O 1
ATOM 4970 N N . LEU A 1 623 ? -32.487 5.819 10.213 1.00 96.38 623 LEU A N 1
ATOM 4971 C CA . LEU A 1 623 ? -31.647 5.264 11.282 1.00 96.38 623 LEU A CA 1
ATOM 4972 C C . LEU A 1 623 ? -32.435 4.753 12.492 1.00 96.38 623 LEU A C 1
ATOM 4974 O O . LEU A 1 623 ? -32.193 3.643 12.952 1.00 96.38 623 LEU A O 1
ATOM 4978 N N . LEU A 1 624 ? -33.407 5.517 13.003 1.00 97.44 624 LEU A N 1
ATOM 4979 C CA . LEU A 1 624 ? -34.211 5.092 14.160 1.00 97.44 624 LEU A CA 1
ATOM 4980 C C . LEU A 1 624 ? -35.027 3.823 13.868 1.00 97.44 624 LEU A C 1
ATOM 4982 O O . LEU A 1 624 ? -35.175 2.958 14.735 1.00 97.44 624 LEU A O 1
ATOM 4986 N N . THR A 1 625 ? -35.545 3.709 12.643 1.00 97.62 625 THR A N 1
ATOM 4987 C CA . THR A 1 625 ? -36.336 2.552 12.207 1.00 97.62 625 THR A CA 1
ATOM 4988 C C . THR A 1 625 ? -35.443 1.325 12.056 1.00 97.62 625 THR A C 1
ATOM 4990 O O . THR A 1 625 ? -35.759 0.266 12.601 1.00 97.62 625 THR A O 1
ATOM 4993 N N . GLU A 1 626 ? -34.303 1.474 11.378 1.00 98.00 626 GLU A N 1
ATOM 4994 C CA . GLU A 1 626 ? -33.336 0.392 11.181 1.00 98.00 626 GLU A CA 1
ATOM 4995 C C . GLU A 1 626 ? -32.710 -0.065 12.497 1.00 98.00 626 GLU A C 1
ATOM 4997 O O . GLU A 1 626 ? -32.633 -1.267 12.752 1.00 98.00 626 GLU A O 1
ATOM 5002 N N . PHE A 1 627 ? -32.368 0.869 13.385 1.00 98.50 627 PHE A N 1
ATOM 5003 C CA . PHE A 1 627 ? -31.882 0.560 14.724 1.00 98.50 627 PHE A CA 1
ATOM 5004 C C . PHE A 1 627 ? -32.887 -0.306 15.485 1.00 98.50 627 PHE A C 1
ATOM 5006 O O . PHE A 1 627 ? -32.546 -1.387 15.963 1.00 98.50 627 PHE A O 1
ATOM 5013 N N . LYS A 1 628 ? -34.155 0.120 15.556 1.00 98.25 628 LYS A N 1
ATOM 5014 C CA . LYS A 1 628 ? -35.194 -0.633 16.269 1.00 98.25 628 LYS A CA 1
ATOM 5015 C C . LYS A 1 628 ? -35.394 -2.024 15.674 1.00 98.25 628 LYS A C 1
ATOM 5017 O O . LYS A 1 628 ? -35.528 -2.991 16.422 1.00 98.25 628 LYS A O 1
ATOM 5022 N N . ARG A 1 629 ? -35.379 -2.133 14.341 1.00 98.12 629 ARG A N 1
ATOM 5023 C CA . ARG A 1 629 ? -35.502 -3.407 13.619 1.00 98.12 629 ARG A CA 1
ATOM 5024 C C . ARG A 1 629 ? -34.350 -4.365 13.937 1.00 98.12 629 ARG A C 1
ATOM 5026 O O . ARG A 1 629 ? -34.586 -5.562 14.065 1.00 98.12 629 ARG A O 1
ATOM 5033 N N . ARG A 1 630 ? -33.124 -3.851 14.045 1.00 97.50 630 ARG A N 1
ATOM 5034 C CA . ARG A 1 630 ? -31.890 -4.639 14.197 1.00 97.50 630 ARG A CA 1
ATOM 5035 C C . ARG A 1 630 ? -31.530 -4.946 15.648 1.00 97.50 630 ARG A C 1
ATOM 5037 O O . ARG A 1 630 ? -30.947 -5.988 15.922 1.00 97.50 630 ARG A O 1
ATOM 5044 N N . ARG A 1 631 ? -31.815 -4.029 16.573 1.00 96.56 631 ARG A N 1
ATOM 5045 C CA . ARG A 1 631 ? -31.379 -4.097 17.980 1.00 96.56 631 ARG A CA 1
ATOM 5046 C C . ARG A 1 631 ? -32.515 -4.425 18.947 1.00 96.56 631 ARG A C 1
ATOM 5048 O O . ARG A 1 631 ? -32.264 -4.774 20.094 1.00 96.56 631 ARG A O 1
ATOM 5055 N N . GLY A 1 632 ? -33.768 -4.336 18.496 1.00 96.25 632 GLY A N 1
ATOM 5056 C CA . GLY A 1 632 ? -34.942 -4.753 19.267 1.00 96.25 632 GLY A CA 1
ATOM 5057 C C . GLY A 1 632 ? -35.453 -3.732 20.290 1.00 96.25 632 GLY A C 1
ATOM 5058 O O . GLY A 1 632 ? -36.417 -4.022 20.995 1.00 96.25 632 GLY A O 1
ATOM 5059 N N . TYR A 1 633 ? -34.873 -2.529 20.363 1.00 96.06 633 TYR A N 1
ATOM 5060 C CA . TYR A 1 633 ? -35.356 -1.443 21.224 1.00 96.06 633 TYR A CA 1
ATOM 5061 C C . TYR A 1 633 ? -35.268 -0.072 20.547 1.00 96.06 633 TYR A C 1
ATOM 5063 O O . TYR A 1 633 ? -34.620 0.103 19.519 1.00 96.06 633 TYR A O 1
ATOM 5071 N N . ASP A 1 634 ? -35.958 0.912 21.121 1.00 95.00 634 ASP A N 1
ATOM 5072 C CA . ASP A 1 634 ? -36.032 2.266 20.576 1.00 95.00 634 ASP A CA 1
ATOM 5073 C C . ASP A 1 634 ? -34.829 3.122 21.010 1.00 95.00 634 ASP A C 1
ATOM 5075 O O . ASP A 1 634 ? -34.626 3.362 22.207 1.00 95.00 634 ASP A O 1
ATOM 5079 N N . LEU A 1 635 ? -34.044 3.600 20.038 1.00 96.12 635 LEU A N 1
ATOM 5080 C CA . LEU A 1 635 ? -32.919 4.506 20.281 1.00 96.12 635 LEU A CA 1
ATOM 5081 C C . LEU A 1 635 ? -33.376 5.900 20.729 1.00 96.12 635 LEU A C 1
ATOM 5083 O O . LEU A 1 635 ? -32.649 6.562 21.465 1.00 96.12 635 LEU A O 1
ATOM 5087 N N . PHE A 1 636 ? -34.570 6.353 20.334 1.00 93.56 636 PHE A N 1
ATOM 5088 C CA . PHE A 1 636 ? -35.014 7.735 20.526 1.00 93.56 636 PHE A CA 1
ATOM 5089 C C . PHE A 1 636 ? -34.955 8.172 21.997 1.00 93.56 636 PHE A C 1
ATOM 5091 O O . PHE A 1 636 ? -34.368 9.198 22.330 1.00 93.56 636 PHE A O 1
ATOM 5098 N N . ASN A 1 637 ? -35.491 7.350 22.903 1.00 88.12 637 ASN A N 1
ATOM 5099 C CA . ASN A 1 637 ? -35.493 7.635 24.345 1.00 88.12 637 ASN A CA 1
ATOM 5100 C C . ASN A 1 637 ? -34.134 7.375 25.021 1.00 88.12 637 ASN A C 1
ATOM 5102 O O . ASN A 1 637 ? -33.990 7.569 26.227 1.00 88.12 637 ASN A O 1
ATOM 5106 N N . LYS A 1 638 ? -33.146 6.900 24.260 1.00 93.25 638 LYS A N 1
ATOM 5107 C CA . LYS A 1 638 ? -31.797 6.570 24.721 1.00 93.25 638 LYS A CA 1
ATOM 5108 C C . LYS A 1 638 ? -30.720 7.439 24.066 1.00 93.25 638 LYS A C 1
ATOM 5110 O O . LYS A 1 638 ? -29.553 7.259 24.395 1.00 93.25 638 LYS A O 1
ATOM 5115 N N . LEU A 1 639 ? -31.091 8.420 23.234 1.00 94.69 639 LEU A N 1
ATOM 5116 C CA . LEU A 1 639 ? -30.163 9.394 22.646 1.00 94.69 639 LEU A CA 1
ATOM 5117 C C . LEU A 1 639 ? -29.191 10.015 23.665 1.00 94.69 639 LEU A C 1
ATOM 5119 O O . LEU A 1 639 ? -28.015 10.145 23.321 1.00 94.69 639 LEU A O 1
ATOM 5123 N N . PRO A 1 640 ? -29.589 10.314 24.924 1.00 93.62 640 PRO A N 1
ATOM 5124 C CA . PRO A 1 640 ? -28.637 10.850 25.887 1.00 93.62 640 PRO A CA 1
ATOM 5125 C C . PRO A 1 640 ? -27.414 9.975 26.164 1.00 93.62 640 PRO A C 1
ATOM 5127 O O . PRO A 1 640 ? -26.343 10.501 26.461 1.00 93.62 640 PRO A O 1
ATOM 5130 N N . TYR A 1 641 ? -27.548 8.649 26.041 1.00 93.88 641 TYR A N 1
ATOM 5131 C CA . TYR A 1 641 ? -26.459 7.697 26.282 1.00 93.88 641 TYR A CA 1
ATOM 5132 C C . TYR A 1 641 ? -25.364 7.737 25.207 1.00 93.88 641 TYR A C 1
ATOM 5134 O O . TYR A 1 641 ? -24.255 7.257 25.445 1.00 93.88 641 TYR A O 1
ATOM 5142 N N . LEU A 1 642 ? -25.649 8.320 24.038 1.00 95.44 642 LEU A N 1
ATOM 5143 C CA . LEU A 1 642 ? -24.645 8.551 22.996 1.00 95.44 642 LEU A CA 1
ATOM 5144 C C . LEU A 1 642 ? -23.746 9.755 23.313 1.00 95.44 642 LEU A C 1
ATOM 5146 O O . LEU A 1 642 ? -22.635 9.843 22.803 1.00 95.44 642 LEU A O 1
ATOM 5150 N N . VAL A 1 643 ? -24.216 10.672 24.162 1.00 94.00 643 VAL A N 1
ATOM 5151 C CA . VAL A 1 643 ? -23.525 11.927 24.490 1.00 94.00 643 VAL A CA 1
ATOM 5152 C C . VAL A 1 643 ? -22.671 11.784 25.751 1.00 94.00 643 VAL A C 1
ATOM 5154 O O . VAL A 1 643 ? -21.580 12.343 25.818 1.00 94.00 643 VAL A O 1
ATOM 5157 N N . GLU A 1 644 ? -23.152 11.056 26.765 1.00 91.06 644 GLU A N 1
ATOM 5158 C CA . GLU A 1 644 ? -22.412 10.822 28.010 1.00 91.06 644 GLU A CA 1
ATOM 5159 C C . GLU A 1 644 ? -22.818 9.510 28.711 1.00 91.06 644 GLU A C 1
ATOM 5161 O O . GLU A 1 644 ? -23.689 8.772 28.251 1.00 91.06 644 GLU A O 1
ATOM 5166 N N . GLY A 1 645 ? -22.166 9.205 29.837 1.00 90.00 645 GLY A N 1
ATOM 5167 C CA . GLY A 1 645 ? -22.497 8.075 30.710 1.00 90.00 645 GLY A CA 1
ATOM 5168 C C . GLY A 1 645 ? -21.508 6.912 30.660 1.00 90.00 645 GLY A C 1
ATOM 5169 O O . GLY A 1 645 ? -20.900 6.641 29.628 1.00 90.00 645 GLY A O 1
ATOM 5170 N N . GLN A 1 646 ? -21.381 6.208 31.788 1.00 90.38 646 GLN A N 1
ATOM 5171 C CA . GLN A 1 646 ? -20.445 5.087 32.000 1.00 90.38 646 GLN A CA 1
ATOM 5172 C C . GLN A 1 646 ? -21.143 3.831 32.562 1.00 90.38 646 GLN A C 1
ATOM 5174 O O . GLN A 1 646 ? -20.504 2.968 33.152 1.00 90.38 646 GLN A O 1
ATOM 5179 N N . SER A 1 647 ? -22.470 3.741 32.443 1.00 91.38 647 SER A N 1
ATOM 5180 C CA . SER A 1 647 ? -23.228 2.556 32.862 1.00 91.38 647 SER A CA 1
ATOM 5181 C C . SER A 1 647 ? -23.256 1.487 31.767 1.00 91.38 647 SER A C 1
ATOM 5183 O O . SER A 1 647 ? -23.048 1.800 30.594 1.00 91.38 647 SER A O 1
ATOM 5185 N N . ALA A 1 648 ? -23.618 0.250 32.125 1.00 92.81 648 ALA A N 1
ATOM 5186 C CA . ALA A 1 648 ? -23.876 -0.838 31.174 1.00 92.81 648 ALA A CA 1
ATOM 5187 C C . ALA A 1 648 ? -24.793 -0.405 30.021 1.00 92.81 648 ALA A C 1
ATOM 5189 O O . ALA A 1 648 ? -24.458 -0.553 28.849 1.00 92.81 648 ALA A O 1
ATOM 5190 N N . THR A 1 649 ? -25.908 0.255 30.356 1.00 92.75 649 THR A N 1
ATOM 5191 C CA . THR A 1 649 ? -26.831 0.819 29.363 1.00 92.75 649 THR A CA 1
ATOM 5192 C C . THR A 1 649 ? -26.143 1.820 28.431 1.00 92.75 649 THR A C 1
ATOM 5194 O O . THR A 1 649 ? -26.432 1.821 27.238 1.00 92.75 649 THR A O 1
ATOM 5197 N N . ALA A 1 650 ? -25.244 2.667 28.943 1.00 94.06 650 ALA A N 1
ATOM 5198 C CA . ALA A 1 650 ? -24.516 3.630 28.119 1.00 94.06 650 ALA A CA 1
ATOM 5199 C C . ALA A 1 650 ? -23.598 2.927 27.112 1.00 94.06 650 ALA A C 1
ATOM 5201 O O . ALA A 1 650 ? -23.645 3.226 25.919 1.00 94.06 650 ALA A O 1
ATOM 5202 N N . PHE A 1 651 ? -22.825 1.948 27.587 1.00 96.44 651 PHE A N 1
ATOM 5203 C CA . PHE A 1 651 ? -21.942 1.142 26.747 1.00 96.44 651 PHE A CA 1
ATOM 5204 C C . PHE A 1 651 ? -22.721 0.382 25.677 1.00 96.44 651 PHE A C 1
ATOM 5206 O O . PHE A 1 651 ? -22.393 0.493 24.499 1.00 96.44 651 PHE A O 1
ATOM 5213 N N . LYS A 1 652 ? -23.804 -0.303 26.057 1.00 96.38 652 LYS A N 1
ATOM 5214 C CA . LYS A 1 652 ? -24.655 -1.050 25.126 1.00 96.38 652 LYS A CA 1
ATOM 5215 C C . LYS A 1 652 ? -25.261 -0.171 24.044 1.00 96.38 652 LYS A C 1
ATOM 5217 O O . LYS A 1 652 ? -25.223 -0.539 22.877 1.00 96.38 652 LYS A O 1
ATOM 5222 N N . VAL A 1 653 ? -25.790 0.997 24.414 1.00 97.06 653 VAL A N 1
ATOM 5223 C CA . VAL A 1 653 ? -26.400 1.916 23.445 1.00 97.06 653 VAL A CA 1
ATOM 5224 C C . VAL A 1 653 ? -25.375 2.425 22.436 1.00 97.06 653 VAL A C 1
ATOM 5226 O O . VAL A 1 653 ? -25.700 2.491 21.253 1.00 97.06 653 VAL A O 1
ATOM 5229 N N . ARG A 1 654 ? -24.148 2.737 22.869 1.00 97.94 654 ARG A N 1
ATOM 5230 C CA . ARG A 1 654 ? -23.081 3.162 21.952 1.00 97.94 654 ARG A CA 1
ATOM 5231 C C . ARG A 1 654 ? -22.593 2.025 21.056 1.00 97.94 654 ARG A C 1
ATOM 5233 O O . ARG A 1 654 ? -22.511 2.230 19.848 1.00 97.94 654 ARG A O 1
ATOM 5240 N N . ILE A 1 655 ? -22.363 0.830 21.611 1.00 97.69 655 ILE A N 1
ATOM 5241 C CA . ILE A 1 655 ? -22.032 -0.380 20.835 1.00 97.69 655 ILE A CA 1
ATOM 5242 C C . ILE A 1 655 ? -23.083 -0.612 19.747 1.00 97.69 655 ILE A C 1
ATOM 5244 O O . ILE A 1 655 ? -22.745 -0.703 18.572 1.00 97.69 655 ILE A O 1
ATOM 5248 N N . ASP A 1 656 ? -24.362 -0.642 20.114 1.00 97.94 656 ASP A N 1
ATOM 5249 C CA . ASP A 1 656 ? -25.445 -0.920 19.174 1.00 97.94 656 ASP A CA 1
ATOM 5250 C C . ASP A 1 656 ? -25.614 0.160 18.110 1.00 97.94 656 ASP A C 1
ATOM 5252 O O . ASP A 1 656 ? -25.980 -0.147 16.972 1.00 97.94 656 ASP A O 1
ATOM 5256 N N . TYR A 1 657 ? -25.378 1.421 18.474 1.00 98.25 657 TYR A N 1
ATOM 5257 C CA . TYR A 1 657 ? -25.459 2.550 17.558 1.00 98.25 657 TYR A CA 1
ATOM 5258 C C . TYR A 1 657 ? -24.373 2.459 16.490 1.00 98.25 657 TYR A C 1
ATOM 5260 O O . TYR A 1 657 ? -24.702 2.411 15.306 1.00 98.25 657 TYR A O 1
ATOM 5268 N N . TYR A 1 658 ? -23.105 2.337 16.891 1.00 98.06 658 TYR A N 1
ATOM 5269 C CA . TYR A 1 658 ? -22.003 2.222 15.937 1.00 98.06 658 TYR A CA 1
ATOM 5270 C C . TYR A 1 658 ? -22.056 0.912 15.148 1.00 98.06 658 TYR A C 1
ATOM 5272 O O . TYR A 1 658 ? -21.785 0.918 13.950 1.00 98.06 658 TYR A O 1
ATOM 5280 N N . GLN A 1 659 ? -22.517 -0.183 15.758 1.00 97.75 659 GLN A N 1
ATOM 5281 C CA . GLN A 1 659 ? -22.776 -1.420 15.027 1.00 97.75 659 GLN A CA 1
ATOM 5282 C C . GLN A 1 659 ? -23.878 -1.234 13.969 1.00 97.75 659 GLN A C 1
ATOM 5284 O O . GLN A 1 659 ? -23.770 -1.766 12.868 1.00 97.75 659 GLN A O 1
ATOM 5289 N N . THR A 1 660 ? -24.938 -0.475 14.268 1.00 98.38 660 THR A N 1
ATOM 5290 C CA . THR A 1 660 ? -25.993 -0.176 13.284 1.00 98.38 660 THR A CA 1
ATOM 5291 C C . THR A 1 660 ? -25.456 0.690 12.144 1.00 98.38 660 THR A C 1
ATOM 5293 O O . THR A 1 660 ? -25.764 0.410 10.990 1.00 98.38 660 THR A O 1
ATOM 5296 N N . LEU A 1 661 ? -24.637 1.706 12.442 1.00 97.81 661 LEU A N 1
ATOM 5297 C CA . LEU A 1 661 ? -23.993 2.526 11.411 1.00 97.81 661 LEU A CA 1
ATOM 5298 C C . LEU A 1 661 ? -23.096 1.682 10.505 1.00 97.81 661 LEU A C 1
ATOM 5300 O O . LEU A 1 661 ? -23.242 1.746 9.290 1.00 97.81 661 LEU A O 1
ATOM 5304 N N . MET A 1 662 ? -22.233 0.850 11.093 1.00 96.75 662 MET A N 1
ATOM 5305 C CA . MET A 1 662 ? -21.371 -0.078 10.361 1.00 96.75 662 MET A CA 1
ATOM 5306 C C . MET A 1 662 ? -22.188 -0.987 9.430 1.00 96.75 662 MET A C 1
ATOM 5308 O O . MET A 1 662 ? -21.896 -1.062 8.241 1.00 96.75 662 MET A O 1
ATOM 5312 N N . GLU A 1 663 ? -23.231 -1.651 9.942 1.00 97.81 663 GLU A N 1
ATOM 5313 C CA . GLU A 1 663 ? -24.091 -2.524 9.128 1.00 97.81 663 GLU A CA 1
ATOM 5314 C C . GLU A 1 663 ? -24.726 -1.757 7.957 1.00 97.81 663 GLU A C 1
ATOM 5316 O O . GLU A 1 663 ? -24.784 -2.268 6.841 1.00 97.81 663 GLU A O 1
ATOM 5321 N N . LEU A 1 664 ? -25.174 -0.519 8.188 1.00 97.62 664 LEU A N 1
ATOM 5322 C CA . LEU A 1 664 ? -25.770 0.311 7.143 1.00 97.62 664 LEU A CA 1
ATOM 5323 C C . LEU A 1 664 ? -24.748 0.754 6.094 1.00 97.62 664 LEU A C 1
ATOM 5325 O O . LEU A 1 664 ? -25.055 0.650 4.915 1.00 97.62 664 LEU A O 1
ATOM 5329 N N . VAL A 1 665 ? -23.545 1.198 6.466 1.00 97.38 665 VAL A N 1
ATOM 5330 C CA . VAL A 1 665 ? -22.517 1.586 5.479 1.00 97.38 665 VAL A CA 1
ATOM 5331 C C . VAL A 1 665 ? -22.091 0.386 4.631 1.00 97.38 665 VAL A C 1
ATOM 5333 O O . VAL A 1 665 ? -22.015 0.495 3.403 1.00 97.38 665 VAL A O 1
ATOM 5336 N N . ALA A 1 666 ? -21.882 -0.777 5.256 1.00 97.50 666 ALA A N 1
ATOM 5337 C CA . ALA A 1 666 ? -21.569 -2.014 4.546 1.00 97.50 666 ALA A CA 1
ATOM 5338 C C . ALA A 1 666 ? -22.670 -2.375 3.533 1.00 97.50 666 ALA A C 1
ATOM 5340 O O . ALA A 1 666 ? -22.384 -2.629 2.363 1.00 97.50 666 ALA A O 1
ATOM 5341 N N . GLU A 1 667 ? -23.938 -2.362 3.959 1.00 97.69 667 GLU A N 1
ATOM 5342 C CA . GLU A 1 667 ? -25.082 -2.760 3.131 1.00 97.69 667 GLU A CA 1
ATOM 5343 C C . GLU A 1 667 ? -25.484 -1.724 2.070 1.00 97.69 667 GLU A C 1
ATOM 5345 O O . GLU A 1 667 ? -25.922 -2.106 0.980 1.00 97.69 667 GLU A O 1
ATOM 5350 N N . CYS A 1 668 ? -25.392 -0.432 2.385 1.00 97.12 668 CYS A N 1
ATOM 5351 C CA . CYS A 1 668 ? -25.861 0.651 1.524 1.00 97.12 668 CYS A CA 1
ATOM 5352 C C . CYS A 1 668 ? -24.790 1.117 0.541 1.00 97.12 668 CYS A C 1
ATOM 5354 O O . CYS A 1 668 ? -25.160 1.460 -0.580 1.00 97.12 668 CYS A O 1
ATOM 5356 N N . TYR A 1 669 ? -23.505 1.097 0.918 1.00 97.50 669 TYR A N 1
ATOM 5357 C CA . TYR A 1 669 ? -22.420 1.628 0.093 1.00 97.50 669 TYR A CA 1
ATOM 5358 C C . TYR A 1 669 ? -21.503 0.544 -0.485 1.00 97.50 669 TYR A C 1
ATOM 5360 O O . TYR A 1 669 ? -21.493 0.336 -1.699 1.00 97.50 669 TYR A O 1
ATOM 5368 N N . PHE A 1 670 ? -20.759 -0.181 0.356 1.00 98.00 670 PHE A N 1
ATOM 5369 C CA . PHE A 1 670 ? -19.692 -1.068 -0.131 1.00 98.00 670 PHE A CA 1
ATOM 5370 C C . PHE A 1 670 ? -20.218 -2.327 -0.819 1.00 98.00 670 PHE A C 1
ATOM 5372 O O . PHE A 1 670 ? -19.745 -2.686 -1.896 1.00 98.00 670 PHE A O 1
ATOM 5379 N N . LYS A 1 671 ? -21.235 -2.986 -0.256 1.00 98.06 671 LYS A N 1
ATOM 5380 C CA . LYS A 1 671 ? -21.788 -4.211 -0.841 1.00 98.06 671 LYS A CA 1
ATOM 5381 C C . LYS A 1 671 ? -22.391 -3.993 -2.241 1.00 98.06 671 LYS A C 1
ATOM 5383 O O . LYS A 1 671 ? -22.109 -4.806 -3.118 1.00 98.06 671 LYS A O 1
ATOM 5388 N N . PRO A 1 672 ? -23.160 -2.924 -2.527 1.00 98.50 672 PRO A N 1
ATOM 5389 C CA . PRO A 1 672 ? -23.614 -2.647 -3.892 1.00 98.50 672 PRO A CA 1
ATOM 5390 C C . PRO A 1 672 ? -22.478 -2.429 -4.902 1.00 98.50 672 PRO A C 1
ATOM 5392 O O . PRO A 1 672 ? -22.598 -2.873 -6.047 1.00 98.50 672 PRO A O 1
ATOM 5395 N N . LEU A 1 673 ? -21.375 -1.789 -4.493 1.00 98.50 673 LEU A N 1
ATOM 5396 C CA . LEU A 1 673 ? -20.180 -1.632 -5.332 1.00 98.50 673 LEU A CA 1
ATOM 5397 C C . LEU A 1 673 ? -19.503 -2.987 -5.586 1.00 98.50 673 LEU A C 1
ATOM 5399 O O . LEU A 1 673 ? -19.211 -3.322 -6.737 1.00 98.50 673 LEU A O 1
ATOM 5403 N N . GLU A 1 674 ? -19.359 -3.814 -4.544 1.00 98.19 674 GLU A N 1
ATOM 5404 C CA . GLU A 1 674 ? -18.866 -5.192 -4.645 1.00 98.19 674 GLU A CA 1
ATOM 5405 C C . GLU A 1 674 ? -19.701 -6.010 -5.640 1.00 98.19 674 GLU A C 1
ATOM 5407 O O . GLU A 1 674 ? -19.158 -6.661 -6.536 1.00 98.19 674 GLU A O 1
ATOM 5412 N N . GLU A 1 675 ? -21.028 -5.967 -5.504 1.00 98.56 675 GLU A N 1
ATOM 5413 C CA . GLU A 1 675 ? -21.979 -6.698 -6.341 1.00 98.56 675 GLU A CA 1
ATOM 5414 C C . GLU A 1 675 ? -21.925 -6.234 -7.801 1.00 98.56 675 GLU A C 1
ATOM 5416 O O . GLU A 1 675 ? -21.916 -7.070 -8.715 1.00 98.56 675 GLU A O 1
ATOM 5421 N N . PHE A 1 676 ? -21.843 -4.920 -8.040 1.00 98.69 676 PHE A N 1
ATOM 5422 C CA . PHE A 1 676 ? -21.639 -4.382 -9.381 1.00 98.69 676 PHE A CA 1
ATOM 5423 C C . PHE A 1 676 ? -20.321 -4.892 -9.971 1.00 98.69 676 PHE A C 1
ATOM 5425 O O . PHE A 1 676 ? -20.311 -5.421 -11.086 1.00 98.69 676 PHE A O 1
ATOM 5432 N N . ALA A 1 677 ? -19.216 -4.774 -9.237 1.00 98.38 677 ALA A N 1
ATOM 5433 C CA . ALA A 1 677 ? -17.900 -5.163 -9.721 1.00 98.38 677 ALA A CA 1
ATOM 5434 C C . ALA A 1 677 ? -17.848 -6.665 -10.063 1.00 98.38 677 ALA A C 1
ATOM 5436 O O . ALA A 1 677 ? -17.513 -7.040 -11.194 1.00 98.38 677 ALA A O 1
ATOM 5437 N N . ALA A 1 678 ? -18.321 -7.519 -9.146 1.00 98.06 678 ALA A N 1
ATOM 5438 C CA . ALA A 1 678 ? -18.392 -8.967 -9.329 1.00 98.06 678 ALA A CA 1
ATOM 5439 C C . ALA A 1 678 ? -19.216 -9.356 -10.564 1.00 98.06 678 ALA A C 1
ATOM 5441 O O . ALA A 1 678 ? -18.777 -10.175 -11.374 1.00 98.06 678 ALA A O 1
ATOM 5442 N N . LYS A 1 679 ? -20.394 -8.741 -10.748 1.00 98.50 679 LYS A N 1
ATOM 5443 C CA . LYS A 1 679 ? -21.275 -9.005 -11.896 1.00 98.50 679 LYS A CA 1
ATOM 5444 C C . LYS A 1 679 ? -20.620 -8.663 -13.234 1.00 98.50 679 LYS A C 1
ATOM 5446 O O . LYS A 1 679 ? -21.001 -9.230 -14.258 1.00 98.50 679 LYS A O 1
ATOM 5451 N N . ASN A 1 680 ? -19.663 -7.740 -13.238 1.00 98.50 680 ASN A N 1
ATOM 5452 C CA . ASN A 1 680 ? -19.028 -7.252 -14.452 1.00 98.50 680 ASN A CA 1
ATOM 5453 C C . ASN A 1 680 ? -17.547 -7.664 -14.591 1.00 98.50 680 ASN A C 1
ATOM 5455 O O . ASN A 1 680 ? -16.861 -7.128 -15.453 1.00 98.50 680 ASN A O 1
ATOM 5459 N N . ASN A 1 681 ? -17.068 -8.651 -13.820 1.00 97.50 681 ASN A N 1
ATOM 5460 C CA . ASN A 1 681 ? -15.697 -9.191 -13.883 1.00 97.50 681 ASN A CA 1
ATOM 5461 C C . ASN A 1 681 ? -14.581 -8.155 -13.647 1.00 97.50 681 ASN A C 1
ATOM 5463 O O . ASN A 1 681 ? -13.508 -8.242 -14.246 1.00 97.50 681 ASN A O 1
ATOM 5467 N N . VAL A 1 682 ? -14.827 -7.201 -12.755 1.00 98.12 682 VAL A N 1
ATOM 5468 C CA . VAL A 1 682 ? -13.827 -6.266 -12.218 1.00 98.12 682 VAL A CA 1
ATOM 5469 C C . VAL A 1 682 ? -13.840 -6.351 -10.693 1.00 98.12 682 VAL A C 1
ATOM 5471 O O . VAL A 1 682 ? -14.759 -6.924 -10.107 1.00 98.12 682 VAL A O 1
ATOM 5474 N N . ALA A 1 683 ? -12.818 -5.824 -10.033 1.00 98.38 683 ALA A N 1
ATOM 5475 C CA . ALA A 1 683 ? -12.789 -5.703 -8.581 1.00 98.38 683 ALA A CA 1
ATOM 5476 C C . ALA A 1 683 ? -13.325 -4.340 -8.118 1.00 98.38 683 ALA A C 1
ATOM 5478 O O . ALA A 1 683 ? -13.098 -3.326 -8.768 1.00 98.38 683 ALA A O 1
ATOM 5479 N N . SER A 1 684 ? -14.010 -4.319 -6.980 1.00 98.31 684 SER A N 1
ATOM 5480 C CA . SER A 1 684 ? -14.184 -3.128 -6.153 1.00 98.31 684 SER A CA 1
ATOM 5481 C C . SER A 1 684 ? -12.958 -3.006 -5.254 1.00 98.31 684 SER A C 1
ATOM 5483 O O . SER A 1 684 ? -12.554 -3.986 -4.612 1.00 98.31 684 SER A O 1
ATOM 5485 N N . SER A 1 685 ? -12.356 -1.824 -5.238 1.00 98.06 685 SER A N 1
ATOM 5486 C CA . SER A 1 685 ? -11.174 -1.482 -4.452 1.00 98.06 685 SER A CA 1
ATOM 5487 C C . SER A 1 685 ? -11.199 0.006 -4.098 1.00 98.06 685 SER A C 1
ATOM 5489 O O . SER A 1 685 ? -12.116 0.721 -4.493 1.00 98.06 685 SER A O 1
ATOM 5491 N N . GLY A 1 686 ? -10.211 0.473 -3.345 1.00 95.88 686 GLY A N 1
ATOM 5492 C CA . GLY A 1 686 ? -10.203 1.804 -2.748 1.00 95.88 686 GLY A CA 1
ATOM 5493 C C . GLY A 1 686 ? -9.613 1.777 -1.346 1.00 95.88 686 GLY A C 1
ATOM 5494 O O . GLY A 1 686 ? -9.053 0.755 -0.955 1.00 95.88 686 GLY A O 1
ATOM 5495 N N . HIS A 1 687 ? -9.780 2.859 -0.599 1.00 96.62 687 HIS A N 1
ATOM 5496 C CA . HIS A 1 687 ? -9.452 2.941 0.827 1.00 96.62 687 HIS A CA 1
ATOM 5497 C C . HIS A 1 687 ? -10.406 3.911 1.534 1.00 96.62 687 HIS A C 1
ATOM 5499 O O . HIS A 1 687 ? -11.223 4.570 0.881 1.00 96.62 687 HIS A O 1
ATOM 5505 N N . LEU A 1 688 ? -10.365 3.933 2.864 1.00 95.44 688 LEU A N 1
ATOM 5506 C CA . LEU A 1 688 ? -11.195 4.793 3.702 1.00 95.44 688 LEU A CA 1
ATOM 5507 C C . LEU A 1 688 ? -10.370 5.948 4.290 1.00 95.44 688 LEU A C 1
ATOM 5509 O O . LEU A 1 688 ? -9.179 6.075 4.035 1.00 95.44 688 LEU A O 1
ATOM 5513 N N . LEU A 1 689 ? -11.039 6.829 5.032 1.00 94.44 689 LEU A N 1
ATOM 5514 C CA . LEU A 1 689 ? -10.464 8.046 5.600 1.00 94.44 689 LEU A CA 1
ATOM 5515 C C . LEU A 1 689 ? -9.974 7.808 7.039 1.00 94.44 689 LEU A C 1
ATOM 5517 O O . LEU A 1 689 ? -10.786 7.431 7.881 1.00 94.44 689 LEU A O 1
ATOM 5521 N N . LEU A 1 690 ? -8.721 8.172 7.343 1.00 93.31 690 LEU A N 1
ATOM 5522 C CA . LEU A 1 690 ? -8.126 8.151 8.698 1.00 93.31 690 LEU A CA 1
ATOM 5523 C C . LEU A 1 690 ? -8.110 6.759 9.362 1.00 93.31 690 LEU A C 1
ATOM 5525 O O . LEU A 1 690 ? -8.489 6.595 10.525 1.00 93.31 690 LEU A O 1
ATOM 5529 N N . GLU A 1 691 ? -7.647 5.760 8.614 1.00 93.56 691 GLU A N 1
ATOM 5530 C CA . GLU A 1 691 ? -7.612 4.343 8.997 1.00 93.56 691 GLU A CA 1
ATOM 5531 C C . GLU A 1 691 ? -6.535 4.016 10.058 1.00 93.56 691 GLU A C 1
ATOM 5533 O O . GLU A 1 691 ? -6.521 2.925 10.625 1.00 93.56 691 GLU A O 1
ATOM 5538 N N . GLU A 1 692 ? -5.583 4.921 10.314 1.00 93.44 692 GLU A N 1
ATOM 5539 C CA . GLU A 1 692 ? -4.383 4.639 11.113 1.00 93.44 692 GLU A CA 1
ATOM 5540 C C . GLU A 1 692 ? -4.662 4.453 12.607 1.00 93.44 692 GLU A C 1
ATOM 5542 O O . GLU A 1 692 ? -3.907 3.756 13.293 1.00 93.44 692 GLU A O 1
ATOM 5547 N N . ASP A 1 693 ? -5.719 5.076 13.126 1.00 94.94 693 ASP A N 1
ATOM 5548 C CA . ASP A 1 693 ? -6.028 5.095 14.551 1.00 94.94 693 ASP A CA 1
ATOM 5549 C C . ASP A 1 693 ? -7.454 4.594 14.830 1.00 94.94 693 ASP A C 1
ATOM 5551 O O . ASP A 1 693 ? -8.453 5.201 14.441 1.00 94.94 693 ASP A O 1
ATOM 5555 N N . LEU A 1 694 ? -7.561 3.538 15.642 1.00 95.56 694 LEU A N 1
ATOM 5556 C CA . LEU A 1 694 ? -8.821 2.847 15.940 1.00 95.56 694 LEU A CA 1
ATOM 5557 C C . LEU A 1 694 ? -9.919 3.753 16.510 1.00 95.56 694 LEU A C 1
ATOM 5559 O O . LEU A 1 694 ? -11.100 3.449 16.345 1.00 95.56 694 LEU A O 1
ATOM 5563 N N . PHE A 1 695 ? -9.564 4.835 17.210 1.00 96.19 695 PHE A N 1
ATOM 5564 C CA . PHE A 1 695 ? -10.551 5.752 17.787 1.00 96.19 695 PHE A CA 1
ATOM 5565 C C . PHE A 1 695 ? -11.295 6.590 16.731 1.00 96.19 695 PHE A C 1
ATOM 5567 O O . PHE A 1 695 ? -12.375 7.102 17.038 1.00 96.19 695 PHE A O 1
ATOM 5574 N N . TYR A 1 696 ? -10.769 6.702 15.505 1.00 96.62 696 TYR A N 1
ATOM 5575 C CA . TYR A 1 696 ? -11.457 7.336 14.377 1.00 96.62 696 TYR A CA 1
ATOM 5576 C C . TYR A 1 696 ? -12.501 6.425 13.739 1.00 96.62 696 TYR A C 1
ATOM 5578 O O . TYR A 1 696 ? -13.547 6.916 13.306 1.00 96.62 696 TYR A O 1
ATOM 5586 N N . HIS A 1 697 ? -12.280 5.107 13.769 1.00 95.75 697 HIS A N 1
ATOM 5587 C CA . HIS A 1 697 ? -13.111 4.167 13.023 1.00 95.75 697 HIS A CA 1
ATOM 5588 C C . HIS A 1 697 ? -14.616 4.321 13.292 1.00 95.75 697 HIS A C 1
ATOM 5590 O O . HIS A 1 697 ? -15.385 4.351 12.334 1.00 95.75 697 HIS A O 1
ATOM 5596 N N . PRO A 1 698 ? -15.096 4.490 14.544 1.00 96.19 698 PRO A N 1
ATOM 5597 C CA . PRO A 1 698 ? -16.530 4.588 14.818 1.00 96.19 698 PRO A CA 1
ATOM 5598 C C . PRO A 1 698 ? -17.230 5.749 14.101 1.00 96.19 698 PRO A C 1
ATOM 5600 O O . PRO A 1 698 ? -18.393 5.611 13.726 1.00 96.19 698 PRO A O 1
ATOM 5603 N N . VAL A 1 699 ? -16.550 6.889 13.933 1.00 95.44 699 VAL A N 1
ATOM 5604 C CA . VAL A 1 699 ? -17.161 8.124 13.411 1.00 95.44 699 VAL A CA 1
ATOM 5605 C C . VAL A 1 699 ? -17.036 8.269 11.894 1.00 95.44 699 VAL A C 1
ATOM 5607 O O . VAL A 1 699 ? -17.825 9.004 11.292 1.00 95.44 699 VAL A O 1
ATOM 5610 N N . PHE A 1 700 ? -16.092 7.570 11.261 1.00 95.62 700 PHE A N 1
ATOM 5611 C CA . PHE A 1 700 ? -15.870 7.645 9.814 1.00 95.62 700 PHE A CA 1
ATOM 5612 C C . PHE A 1 700 ? -16.372 6.407 9.048 1.00 95.62 700 PHE A C 1
ATOM 5614 O O . PHE A 1 700 ? -16.944 6.589 7.970 1.00 95.62 700 PHE A O 1
ATOM 5621 N N . GLU A 1 701 ? -16.309 5.200 9.622 1.00 89.75 701 GLU A N 1
ATOM 5622 C CA . GLU A 1 701 ? -16.677 3.950 8.927 1.00 89.75 701 GLU A CA 1
ATOM 5623 C C . GLU A 1 701 ? -17.387 2.889 9.795 1.00 89.75 701 GLU A C 1
ATOM 5625 O O . GLU A 1 701 ? -17.895 1.886 9.289 1.00 89.75 701 GLU A O 1
ATOM 5630 N N . GLY A 1 702 ? -17.447 3.076 11.112 1.00 91.00 702 GLY A N 1
ATOM 5631 C CA . GLY A 1 702 ? -17.953 2.100 12.077 1.00 91.00 702 GLY A CA 1
ATOM 5632 C C . GLY A 1 702 ? -16.946 0.986 12.395 1.00 91.00 702 GLY A C 1
ATOM 5633 O O . GLY A 1 702 ? -16.490 0.889 13.535 1.00 91.00 702 GLY A O 1
ATOM 5634 N N . SER A 1 703 ? -16.610 0.145 11.408 1.00 92.75 703 SER A N 1
ATOM 5635 C CA . SER A 1 703 ? -15.613 -0.939 11.507 1.00 92.75 703 SER A CA 1
ATOM 5636 C C . SER A 1 703 ? -14.867 -1.113 10.190 1.00 92.75 703 SER A C 1
ATOM 5638 O O . SER A 1 703 ? -15.458 -1.508 9.183 1.00 92.75 703 SER A O 1
ATOM 5640 N N . LEU A 1 704 ? -13.551 -0.913 10.225 1.00 93.81 704 LEU A N 1
ATOM 5641 C CA . LEU A 1 704 ? -12.694 -1.014 9.049 1.00 93.81 704 LEU A CA 1
ATOM 5642 C C . LEU A 1 704 ? -12.708 -2.421 8.421 1.00 93.81 704 LEU A C 1
ATOM 5644 O O . LEU A 1 704 ? -12.847 -2.573 7.206 1.00 93.81 704 LEU A O 1
ATOM 5648 N N . MET A 1 705 ? -12.653 -3.473 9.251 1.00 96.00 705 MET A N 1
ATOM 5649 C CA . MET A 1 705 ? -12.675 -4.863 8.771 1.00 96.00 705 MET A CA 1
ATOM 5650 C C . MET A 1 705 ? -13.970 -5.213 8.030 1.00 96.00 705 MET A C 1
ATOM 5652 O O . MET A 1 705 ? -13.923 -5.933 7.030 1.00 96.00 705 MET A O 1
ATOM 5656 N N . GLU A 1 706 ? -15.110 -4.690 8.492 1.00 96.00 706 GLU A N 1
ATOM 5657 C CA . GLU A 1 706 ? -16.402 -4.943 7.845 1.00 96.00 706 GLU A CA 1
ATOM 5658 C C . GLU A 1 706 ? -16.491 -4.238 6.486 1.00 96.00 706 GLU A C 1
ATOM 5660 O O . GLU A 1 706 ? -17.050 -4.794 5.543 1.00 96.00 706 GLU A O 1
ATOM 5665 N N . MET A 1 707 ? -15.887 -3.055 6.333 1.00 96.06 707 MET A N 1
ATOM 5666 C CA . MET A 1 707 ? -15.849 -2.373 5.034 1.00 96.06 707 MET A CA 1
ATOM 5667 C C . MET A 1 707 ? -14.945 -3.120 4.045 1.00 96.06 707 MET A C 1
ATOM 5669 O O . MET A 1 707 ? -15.365 -3.437 2.930 1.00 96.06 707 MET A O 1
ATOM 5673 N N . TYR A 1 708 ? -13.735 -3.509 4.465 1.00 97.19 708 TYR A N 1
ATOM 5674 C CA . TYR A 1 708 ? -12.803 -4.282 3.633 1.00 97.19 708 TYR A CA 1
ATOM 5675 C C . TYR A 1 708 ? -13.346 -5.650 3.213 1.00 97.19 708 TYR A C 1
ATOM 5677 O O . TYR A 1 708 ? -13.030 -6.142 2.126 1.00 97.19 708 TYR A O 1
ATOM 5685 N N . LYS A 1 709 ? -14.196 -6.276 4.035 1.00 95.69 709 LYS A N 1
ATOM 5686 C CA . LYS A 1 709 ? -14.897 -7.520 3.682 1.00 95.69 709 LYS A CA 1
ATOM 5687 C C . LYS A 1 709 ? -15.722 -7.366 2.404 1.00 95.69 709 LYS A C 1
ATOM 5689 O O . LYS A 1 709 ? -15.867 -8.354 1.683 1.00 95.69 709 LYS A O 1
ATOM 5694 N N . HIS A 1 710 ? -16.169 -6.154 2.078 1.00 97.12 710 HIS A N 1
ATOM 5695 C CA . HIS A 1 710 ? -16.917 -5.814 0.867 1.00 97.12 710 HIS A CA 1
ATOM 5696 C C . HIS A 1 710 ? -16.065 -5.192 -0.250 1.00 97.12 710 HIS A C 1
ATOM 5698 O O . HIS A 1 710 ? -16.589 -4.653 -1.218 1.00 97.12 710 HIS A O 1
ATOM 5704 N N . MET A 1 711 ? -14.740 -5.316 -0.178 1.00 97.81 711 MET A N 1
ATOM 5705 C CA . MET A 1 711 ? -13.844 -5.027 -1.297 1.00 97.81 711 MET A CA 1
ATOM 5706 C C . MET A 1 711 ? -13.290 -6.342 -1.854 1.00 97.81 711 MET A C 1
ATOM 5708 O O . MET A 1 711 ? -12.875 -7.229 -1.100 1.00 97.81 711 MET A O 1
ATOM 5712 N N . GLN A 1 712 ? -13.281 -6.527 -3.179 1.00 97.88 712 GLN A N 1
ATOM 5713 C CA . GLN A 1 712 ? -12.604 -7.691 -3.769 1.00 97.88 712 GLN A CA 1
ATOM 5714 C C . GLN A 1 712 ? -11.085 -7.568 -3.642 1.00 97.88 712 GLN A C 1
ATOM 5716 O O . GLN A 1 712 ? -10.422 -8.590 -3.440 1.00 97.88 712 GLN A O 1
ATOM 5721 N N . PHE A 1 713 ? -10.569 -6.338 -3.728 1.00 97.94 713 PHE A N 1
ATOM 5722 C CA . PHE A 1 713 ? -9.205 -5.969 -3.357 1.00 97.94 713 PHE A CA 1
ATOM 5723 C C . PHE A 1 713 ? -9.286 -4.936 -2.225 1.00 97.94 713 PHE A C 1
ATOM 5725 O O . PHE A 1 713 ? -9.437 -3.748 -2.524 1.00 97.94 713 PHE A O 1
ATOM 5732 N N . PRO A 1 714 ? -9.243 -5.359 -0.946 1.00 98.19 714 PRO A N 1
ATOM 5733 C CA . PRO A 1 714 ? -9.078 -4.433 0.170 1.00 98.19 714 PRO A CA 1
ATOM 5734 C C . PRO A 1 714 ? -7.890 -3.511 -0.092 1.00 98.19 714 PRO A C 1
ATOM 5736 O O . PRO A 1 714 ? -6.848 -3.976 -0.570 1.00 98.19 714 PRO A O 1
ATOM 5739 N N . GLY A 1 715 ? -8.053 -2.225 0.180 1.00 96.62 715 GLY A N 1
ATOM 5740 C CA . GLY A 1 715 ? -6.996 -1.255 -0.033 1.00 96.62 715 GLY A CA 1
ATOM 5741 C C . GLY A 1 715 ? -6.888 -0.259 1.101 1.00 96.62 715 GLY A C 1
ATOM 5742 O O . GLY A 1 715 ? -7.822 -0.089 1.877 1.00 96.62 715 GLY A O 1
ATOM 5743 N N . ILE A 1 716 ? -5.704 0.328 1.178 1.00 97.75 716 ILE A N 1
ATOM 5744 C CA . ILE A 1 716 ? -5.304 1.361 2.132 1.00 97.75 716 ILE A CA 1
ATOM 5745 C C . ILE A 1 716 ? -4.667 2.513 1.357 1.00 97.75 716 ILE A C 1
ATOM 5747 O O . ILE A 1 716 ? -4.306 2.356 0.182 1.00 97.75 716 ILE A O 1
ATOM 5751 N N . ASP A 1 717 ? -4.416 3.620 2.029 1.00 95.94 717 ASP A N 1
ATOM 5752 C CA . ASP A 1 717 ? -3.371 4.550 1.647 1.00 95.94 717 ASP A CA 1
ATOM 5753 C C . ASP A 1 717 ? -2.272 4.605 2.711 1.00 95.94 717 ASP A C 1
ATOM 5755 O O . ASP A 1 717 ? -2.450 4.306 3.891 1.00 95.94 717 ASP A O 1
ATOM 5759 N N . LEU A 1 718 ? -1.059 4.910 2.262 1.00 95.50 718 LEU A N 1
ATOM 5760 C CA . LEU A 1 718 ? 0.044 5.192 3.164 1.00 95.50 718 LEU A CA 1
ATOM 5761 C C . LEU A 1 718 ? 0.914 6.270 2.529 1.00 95.50 718 LEU A C 1
ATOM 5763 O O . LEU A 1 718 ? 1.735 6.026 1.637 1.00 95.50 718 LEU A O 1
ATOM 5767 N N . LEU A 1 719 ? 0.698 7.494 2.997 1.00 94.06 719 LEU A N 1
ATOM 5768 C CA . LEU A 1 719 ? 1.150 8.720 2.348 1.00 94.06 719 LEU A CA 1
ATOM 5769 C C . LEU A 1 719 ? 2.439 9.283 2.972 1.00 94.06 719 LEU A C 1
ATOM 5771 O O . LEU A 1 719 ? 2.546 10.480 3.255 1.00 94.06 719 LEU A O 1
ATOM 5775 N N . THR A 1 720 ? 3.430 8.408 3.170 1.00 95.81 720 THR A N 1
ATOM 5776 C CA . THR A 1 720 ? 4.779 8.771 3.625 1.00 95.81 720 THR A CA 1
ATOM 5777 C C . THR A 1 720 ? 5.874 7.956 2.928 1.00 95.81 720 THR A C 1
ATOM 5779 O O . THR A 1 720 ? 5.732 6.764 2.652 1.00 95.81 720 THR A O 1
ATOM 5782 N N . ALA A 1 721 ? 7.014 8.601 2.689 1.00 96.19 721 ALA A N 1
ATOM 5783 C CA . ALA A 1 721 ? 8.267 8.003 2.251 1.00 96.19 721 ALA A CA 1
ATOM 5784 C C . ALA A 1 721 ? 9.190 7.616 3.425 1.00 96.19 721 ALA A C 1
ATOM 5786 O O . ALA A 1 721 ? 10.269 7.076 3.192 1.00 96.19 721 ALA A O 1
ATOM 5787 N N . TYR A 1 722 ? 8.819 7.881 4.685 1.00 97.31 722 TYR A N 1
ATOM 5788 C CA . TYR A 1 722 ? 9.648 7.544 5.846 1.00 97.31 722 TYR A CA 1
ATOM 5789 C C . TYR A 1 722 ? 9.333 6.138 6.381 1.00 97.31 722 TYR A C 1
ATOM 5791 O O . TYR A 1 722 ? 8.243 5.912 6.911 1.00 97.31 722 TYR A O 1
ATOM 5799 N N . PRO A 1 723 ? 10.290 5.190 6.356 1.00 96.88 723 PRO A N 1
ATOM 5800 C CA . PRO A 1 723 ? 10.008 3.797 6.711 1.00 96.88 723 PRO A CA 1
ATOM 5801 C C . PRO A 1 723 ? 9.546 3.574 8.156 1.00 96.88 723 PRO A C 1
ATOM 5803 O O . PRO A 1 723 ? 8.732 2.689 8.397 1.00 96.88 723 PRO A O 1
ATOM 5806 N N . LEU A 1 724 ? 10.017 4.370 9.125 1.00 96.38 724 LEU A N 1
ATOM 5807 C CA . LEU A 1 724 ? 9.549 4.272 10.518 1.00 96.38 724 LEU A CA 1
ATOM 5808 C C . LEU A 1 724 ? 8.104 4.756 10.691 1.00 96.38 724 LEU A C 1
ATOM 5810 O O . LEU A 1 724 ? 7.361 4.175 11.480 1.00 96.38 724 LEU A O 1
ATOM 5814 N N . ILE A 1 725 ? 7.693 5.778 9.935 1.00 96.44 725 ILE A N 1
ATOM 5815 C CA . ILE A 1 725 ? 6.299 6.235 9.926 1.00 96.44 725 ILE A CA 1
ATOM 5816 C C . ILE A 1 725 ? 5.436 5.168 9.243 1.00 96.44 725 ILE A C 1
ATOM 5818 O O . ILE A 1 725 ? 4.443 4.734 9.821 1.00 96.44 725 ILE A O 1
ATOM 5822 N N . ALA A 1 726 ? 5.881 4.633 8.099 1.00 97.31 726 ALA A N 1
ATOM 5823 C CA . ALA A 1 726 ? 5.204 3.528 7.419 1.00 97.31 726 ALA A CA 1
ATOM 5824 C C . ALA A 1 726 ? 5.077 2.269 8.291 1.00 97.31 726 ALA A C 1
ATOM 5826 O O . ALA A 1 726 ? 4.051 1.592 8.258 1.00 97.31 726 ALA A O 1
ATOM 5827 N N . LYS A 1 727 ? 6.085 1.970 9.121 1.00 97.62 727 LYS A N 1
ATOM 5828 C CA . LYS A 1 727 ? 6.039 0.883 10.109 1.00 97.62 727 LYS A CA 1
ATOM 5829 C C . LYS A 1 727 ? 4.950 1.120 11.151 1.00 97.62 727 LYS A C 1
ATOM 5831 O O . LYS A 1 727 ? 4.231 0.173 11.468 1.00 97.62 727 LYS A O 1
ATOM 5836 N N . ARG A 1 728 ? 4.833 2.348 11.672 1.00 96.94 728 ARG A N 1
ATOM 5837 C CA . ARG A 1 728 ? 3.830 2.716 12.680 1.00 96.94 728 ARG A CA 1
ATOM 5838 C C . ARG A 1 728 ? 2.418 2.700 12.113 1.00 96.94 728 ARG A C 1
ATOM 5840 O O . ARG A 1 728 ? 1.574 2.031 12.684 1.00 96.94 728 ARG A O 1
ATOM 5847 N N . TRP A 1 729 ? 2.173 3.395 11.009 1.00 96.56 729 TRP A N 1
ATOM 5848 C CA . TRP A 1 729 ? 0.836 3.486 10.415 1.00 96.56 729 TRP A CA 1
ATOM 5849 C C . TRP A 1 729 ? 0.396 2.154 9.803 1.00 96.56 729 TRP A C 1
ATOM 5851 O O . TRP A 1 729 ? -0.705 1.677 10.049 1.00 96.56 729 TRP A O 1
ATOM 5861 N N . GLY A 1 730 ? 1.299 1.465 9.099 1.00 97.12 730 GLY A N 1
ATOM 5862 C CA . GLY A 1 730 ? 0.985 0.201 8.436 1.00 97.12 730 GLY A CA 1
ATOM 5863 C C . GLY A 1 730 ? 0.581 -0.937 9.383 1.00 97.12 730 GLY A C 1
ATOM 5864 O O . GLY A 1 730 ? -0.057 -1.897 8.944 1.00 97.12 730 GLY A O 1
ATOM 5865 N N . VAL A 1 731 ? 0.931 -0.862 10.674 1.00 97.31 731 VAL A N 1
ATOM 5866 C CA . VAL A 1 731 ? 0.552 -1.902 11.642 1.00 97.31 731 VAL A CA 1
ATOM 5867 C C . VAL A 1 731 ? -0.948 -1.897 11.928 1.00 97.31 731 VAL A C 1
ATOM 5869 O O . VAL A 1 731 ? -1.481 -2.937 12.286 1.00 97.31 731 VAL A O 1
ATOM 5872 N N . THR A 1 732 ? -1.622 -0.765 11.720 1.00 95.25 732 THR A N 1
ATOM 5873 C CA . THR A 1 732 ? -3.063 -0.559 11.919 1.00 95.25 732 THR A CA 1
ATOM 5874 C C . THR A 1 732 ? -3.795 -0.152 10.643 1.00 95.25 732 THR A C 1
ATOM 5876 O O . THR A 1 732 ? -5.003 -0.001 10.692 1.00 95.25 732 THR A O 1
ATOM 5879 N N . THR A 1 733 ? -3.129 -0.062 9.491 1.00 95.62 733 THR A N 1
ATOM 5880 C CA . THR A 1 733 ? -3.803 0.026 8.181 1.00 95.62 733 THR A CA 1
ATOM 5881 C C . THR A 1 733 ? -3.593 -1.266 7.391 1.00 95.62 733 THR A C 1
ATOM 5883 O O . THR A 1 733 ? -4.472 -2.133 7.324 1.00 95.62 733 THR A O 1
ATOM 5886 N N . ALA A 1 734 ? -2.373 -1.487 6.893 1.00 97.81 734 ALA A N 1
ATOM 5887 C CA . ALA A 1 734 ? -2.022 -2.623 6.038 1.00 97.81 734 ALA A CA 1
ATOM 5888 C C . ALA A 1 734 ? -2.332 -3.986 6.677 1.00 97.81 734 ALA A C 1
ATOM 5890 O O . ALA A 1 734 ? -2.783 -4.901 5.983 1.00 97.81 734 ALA A O 1
ATOM 5891 N N . LYS A 1 735 ? -2.119 -4.140 7.994 1.00 97.69 735 LYS A N 1
ATOM 5892 C CA . LYS A 1 735 ? -2.445 -5.391 8.698 1.00 97.69 735 LYS A CA 1
ATOM 5893 C C . LYS A 1 735 ? -3.942 -5.665 8.773 1.00 97.69 735 LYS A C 1
ATOM 5895 O O . LYS A 1 735 ? -4.303 -6.835 8.697 1.00 97.69 735 LYS A O 1
ATOM 5900 N N . PHE A 1 736 ? -4.827 -4.671 8.878 1.00 97.69 736 PHE A N 1
ATOM 5901 C CA . PHE A 1 736 ? -6.269 -4.947 8.805 1.00 97.69 736 PHE A CA 1
ATOM 5902 C C . PHE A 1 736 ? -6.660 -5.430 7.413 1.00 97.69 736 PHE A C 1
ATOM 5904 O O . PHE A 1 736 ? -7.306 -6.473 7.294 1.00 97.69 736 PHE A O 1
ATOM 5911 N N . ALA A 1 737 ? -6.203 -4.737 6.368 1.00 97.94 737 ALA A N 1
ATOM 5912 C CA . ALA A 1 737 ? -6.494 -5.114 4.989 1.00 97.94 737 ALA A CA 1
ATOM 5913 C C . ALA A 1 737 ? -5.975 -6.527 4.658 1.00 97.94 737 ALA A C 1
ATOM 5915 O O . ALA A 1 737 ? -6.719 -7.352 4.118 1.00 97.94 737 ALA A O 1
ATOM 5916 N N . SER A 1 738 ? -4.741 -6.865 5.058 1.00 97.75 738 SER A N 1
ATOM 5917 C CA . SER A 1 738 ? -4.179 -8.208 4.850 1.00 97.75 738 SER A CA 1
ATOM 5918 C C . SER A 1 738 ? -4.822 -9.288 5.715 1.00 97.75 738 SER A C 1
ATOM 5920 O O . SER A 1 738 ? -5.006 -10.412 5.248 1.00 97.75 738 SER A O 1
ATOM 5922 N N . SER A 1 739 ? -5.265 -8.953 6.927 1.00 97.31 739 SER A N 1
ATOM 5923 C CA . SER A 1 739 ? -6.011 -9.887 7.777 1.00 97.31 739 SER A CA 1
ATOM 5924 C C . SER A 1 739 ? -7.376 -10.230 7.195 1.00 97.31 739 SER A C 1
ATOM 5926 O O . SER A 1 739 ? -7.769 -11.399 7.190 1.00 97.31 739 SER A O 1
ATOM 5928 N N . VAL A 1 740 ? -8.090 -9.237 6.657 1.00 96.69 740 VAL A N 1
ATOM 5929 C CA . VAL A 1 740 ? -9.353 -9.458 5.943 1.00 96.69 740 VAL A CA 1
ATOM 5930 C C . VAL A 1 740 ? -9.107 -10.267 4.673 1.00 96.69 740 VAL A C 1
ATOM 5932 O O . VAL A 1 740 ? -9.864 -11.197 4.385 1.00 96.69 740 VAL A O 1
ATOM 5935 N N . ALA A 1 741 ? -8.031 -9.977 3.937 1.00 96.44 741 ALA A N 1
ATOM 5936 C CA . ALA A 1 741 ? -7.694 -10.733 2.741 1.00 96.44 741 ALA A CA 1
ATOM 5937 C C . ALA A 1 741 ? -7.447 -12.217 3.032 1.00 96.44 741 ALA A C 1
ATOM 5939 O O . ALA A 1 741 ? -8.043 -13.070 2.371 1.00 96.44 741 ALA A O 1
ATOM 5940 N N . ASP A 1 742 ? -6.665 -12.530 4.064 1.00 93.81 742 ASP A N 1
ATOM 5941 C CA . ASP A 1 742 ? -6.409 -13.910 4.479 1.00 93.81 742 ASP A CA 1
ATOM 5942 C C . ASP A 1 742 ? -7.686 -14.595 5.000 1.00 93.81 742 ASP A C 1
ATOM 5944 O O . ASP A 1 742 ? -7.992 -15.724 4.613 1.00 93.81 742 ASP A O 1
ATOM 5948 N N . THR A 1 743 ? -8.473 -13.902 5.830 1.00 91.88 743 THR A N 1
ATOM 5949 C CA . THR A 1 743 ? -9.678 -14.457 6.478 1.00 91.88 743 THR A CA 1
ATOM 5950 C C . THR A 1 743 ? -10.796 -14.759 5.482 1.00 91.88 743 THR A C 1
ATOM 5952 O O . THR A 1 743 ? -11.466 -15.789 5.581 1.00 91.88 743 THR A O 1
ATOM 5955 N N . TYR A 1 744 ? -11.002 -13.872 4.507 1.00 92.50 744 TYR A N 1
ATOM 5956 C CA . TYR A 1 744 ? -12.097 -13.960 3.539 1.00 92.50 744 TYR A CA 1
ATOM 5957 C C . TYR A 1 744 ? -11.637 -14.413 2.145 1.00 92.50 744 TYR A C 1
ATOM 5959 O O . TYR A 1 744 ? -12.433 -14.426 1.204 1.00 92.50 744 TYR A O 1
ATOM 5967 N N . GLY A 1 745 ? -10.369 -14.812 1.996 1.00 92.25 745 GLY A N 1
ATOM 5968 C CA . GLY A 1 745 ? -9.814 -15.336 0.747 1.00 92.25 745 GLY A CA 1
ATOM 5969 C C . GLY A 1 745 ? -9.763 -14.309 -0.387 1.00 92.25 745 GLY A C 1
ATOM 5970 O O . GLY A 1 745 ? -9.952 -14.671 -1.554 1.00 92.25 745 GLY A O 1
ATOM 5971 N N . LYS A 1 746 ? -9.537 -13.030 -0.061 1.00 94.75 746 LYS A N 1
ATOM 5972 C CA . LYS A 1 746 ? -9.350 -11.972 -1.062 1.00 94.75 746 LYS A CA 1
ATOM 5973 C C . LYS A 1 746 ? -8.007 -12.176 -1.762 1.00 94.75 746 LYS A C 1
ATOM 5975 O O . LYS A 1 746 ? -7.054 -12.699 -1.191 1.00 94.75 746 LYS A O 1
ATOM 5980 N N . LYS A 1 747 ? -7.952 -11.837 -3.051 1.00 91.19 747 LYS A N 1
ATOM 5981 C CA . LYS A 1 747 ? -6.819 -12.224 -3.908 1.00 91.19 747 LYS A CA 1
ATOM 5982 C C . LYS A 1 747 ? -5.609 -11.306 -3.781 1.00 91.19 747 LYS A C 1
ATOM 5984 O O . LYS A 1 747 ? -4.516 -11.762 -4.091 1.00 91.19 747 LYS A O 1
ATOM 5989 N N . GLN A 1 748 ? -5.842 -10.042 -3.447 1.00 95.62 748 GLN A N 1
ATOM 5990 C CA . GLN A 1 748 ? -4.845 -8.977 -3.446 1.00 95.62 748 GLN A CA 1
ATOM 5991 C C . GLN A 1 748 ? -5.184 -7.968 -2.357 1.00 95.62 748 GLN A C 1
ATOM 5993 O O . GLN A 1 748 ? -6.355 -7.833 -1.990 1.00 95.62 748 GLN A O 1
ATOM 5998 N N . VAL A 1 749 ? -4.163 -7.247 -1.908 1.00 98.31 749 VAL A N 1
ATOM 5999 C CA . VAL A 1 749 ? -4.276 -6.083 -1.030 1.00 98.31 749 VAL A CA 1
ATOM 6000 C C . VAL A 1 749 ? -3.511 -4.952 -1.681 1.00 98.31 749 VAL A C 1
ATOM 6002 O O . VAL A 1 749 ? -2.322 -5.099 -1.976 1.00 98.31 749 VAL A O 1
ATOM 6005 N N . MET A 1 750 ? -4.190 -3.839 -1.925 1.00 97.75 750 MET A N 1
ATOM 6006 C CA . MET A 1 750 ? -3.578 -2.706 -2.604 1.00 97.75 750 MET A CA 1
ATOM 6007 C C . MET A 1 750 ? -3.232 -1.575 -1.637 1.00 97.75 750 MET A C 1
ATOM 6009 O O . MET A 1 750 ? -3.826 -1.469 -0.570 1.00 97.75 750 MET A O 1
ATOM 6013 N N . SER A 1 751 ? -2.260 -0.744 -2.005 1.00 98.62 751 SER A N 1
ATOM 6014 C CA . SER A 1 751 ? -2.034 0.537 -1.343 1.00 98.62 751 SER A CA 1
ATOM 6015 C C . SER A 1 751 ? -1.918 1.657 -2.354 1.00 98.62 751 SER A C 1
ATOM 6017 O O . SER A 1 751 ? -1.190 1.546 -3.349 1.00 98.62 751 SER A O 1
ATOM 6019 N N . GLU A 1 752 ? -2.570 2.767 -2.052 1.00 98.19 752 GLU A N 1
ATOM 6020 C CA . GLU A 1 752 ? -2.167 4.062 -2.561 1.00 98.19 752 GLU A CA 1
ATOM 6021 C C . GLU A 1 752 ? -0.889 4.539 -1.846 1.00 98.19 752 GLU A C 1
ATOM 6023 O O . GLU A 1 752 ? -0.754 4.369 -0.635 1.00 98.19 752 GLU A O 1
ATOM 6028 N N . ILE A 1 753 ? 0.079 5.093 -2.587 1.00 97.75 753 ILE A N 1
ATOM 6029 C CA . ILE A 1 753 ? 1.365 5.549 -2.030 1.00 97.75 753 ILE A CA 1
ATOM 6030 C C . ILE A 1 753 ? 1.779 6.937 -2.524 1.00 97.75 753 ILE A C 1
ATOM 6032 O O . ILE A 1 753 ? 1.730 7.241 -3.725 1.00 97.75 753 ILE A O 1
ATOM 6036 N N . SER A 1 754 ? 2.260 7.764 -1.593 1.00 95.19 754 SER A N 1
ATOM 6037 C CA . SER A 1 754 ? 2.782 9.111 -1.851 1.00 95.19 754 SER A CA 1
ATOM 6038 C C . SER A 1 754 ? 3.679 9.607 -0.701 1.00 95.19 754 SER A C 1
ATOM 6040 O O . SER A 1 754 ? 3.938 8.878 0.249 1.00 95.19 754 SER A O 1
ATOM 6042 N N . SER A 1 755 ? 4.156 10.851 -0.783 1.00 93.44 755 SER A N 1
ATOM 6043 C CA . SER A 1 755 ? 4.805 11.587 0.318 1.00 93.44 755 SER A CA 1
ATOM 6044 C C . SER A 1 755 ? 4.008 12.844 0.697 1.00 93.44 755 SER A C 1
ATOM 6046 O O . SER A 1 755 ? 4.588 13.883 1.008 1.00 93.44 755 SER A O 1
ATOM 6048 N N . ALA A 1 756 ? 2.678 12.796 0.568 1.00 88.44 756 ALA A N 1
ATOM 6049 C CA . ALA A 1 756 ? 1.785 13.947 0.716 1.00 88.44 756 ALA A CA 1
ATOM 6050 C C . ALA A 1 756 ? 1.909 14.658 2.077 1.00 88.44 756 ALA A C 1
ATOM 6052 O O . ALA A 1 756 ? 1.799 15.884 2.127 1.00 88.44 756 ALA A O 1
ATOM 6053 N N . PHE A 1 757 ? 2.183 13.918 3.155 1.00 83.56 757 PHE A N 1
ATOM 6054 C CA . PHE A 1 757 ? 2.333 14.480 4.503 1.00 83.56 757 PHE A CA 1
ATOM 6055 C C . PHE A 1 757 ? 3.787 14.700 4.935 1.00 83.56 757 PHE A C 1
ATOM 6057 O O . PHE A 1 757 ? 4.041 15.175 6.045 1.00 83.56 757 PHE A O 1
ATOM 6064 N N . ASP A 1 758 ? 4.755 14.401 4.070 1.00 88.81 758 ASP A N 1
ATOM 6065 C CA . ASP A 1 758 ? 6.162 14.572 4.400 1.00 88.81 758 ASP A CA 1
ATOM 6066 C C . ASP A 1 758 ? 6.600 16.018 4.140 1.00 88.81 758 ASP A C 1
ATOM 6068 O O . ASP A 1 758 ? 6.481 16.543 3.033 1.00 88.81 758 ASP A O 1
ATOM 6072 N N . SER A 1 759 ? 7.171 16.668 5.158 1.00 77.62 759 SER A N 1
ATOM 6073 C CA . SER A 1 759 ? 7.722 18.026 5.001 1.00 77.62 759 SER A CA 1
ATOM 6074 C C . SER A 1 759 ? 8.895 18.079 4.014 1.00 77.62 759 SER A C 1
ATOM 6076 O O . SER A 1 759 ? 9.078 19.082 3.328 1.00 77.62 759 SER A O 1
ATOM 6078 N N . ASN A 1 760 ? 9.672 16.995 3.931 1.00 80.88 760 ASN A N 1
ATOM 6079 C CA . ASN A 1 760 ? 10.666 16.733 2.898 1.00 80.88 760 ASN A CA 1
ATOM 6080 C C . ASN A 1 760 ? 10.599 15.250 2.535 1.00 80.88 760 ASN A C 1
ATOM 6082 O O . ASN A 1 760 ? 10.499 14.406 3.419 1.00 80.88 760 ASN A O 1
ATOM 6086 N N . ASP A 1 761 ? 10.692 14.930 1.249 1.00 75.88 761 ASP A N 1
ATOM 6087 C CA . ASP A 1 761 ? 10.719 13.542 0.797 1.00 75.88 761 ASP A CA 1
ATOM 6088 C C . ASP A 1 761 ? 12.028 12.858 1.244 1.00 75.88 761 ASP A C 1
ATOM 6090 O O . ASP A 1 761 ? 13.124 13.395 1.053 1.00 75.88 761 ASP A O 1
ATOM 6094 N N . ALA A 1 762 ? 11.921 11.653 1.814 1.00 89.56 762 ALA A N 1
ATOM 6095 C CA . ALA A 1 762 ? 13.046 10.782 2.167 1.00 89.56 762 ALA A CA 1
ATOM 6096 C C . ALA A 1 762 ? 13.822 10.254 0.934 1.00 89.56 762 ALA A C 1
ATOM 6098 O O . ALA A 1 762 ? 14.793 9.502 1.065 1.00 89.56 762 ALA A O 1
ATOM 6099 N N . GLY A 1 763 ? 13.413 10.655 -0.270 1.00 92.19 763 GLY A N 1
ATOM 6100 C CA . GLY A 1 763 ? 14.032 10.301 -1.535 1.00 92.19 763 GLY A CA 1
ATOM 6101 C C . GLY A 1 763 ? 13.747 8.855 -1.924 1.00 92.19 763 GLY A C 1
ATOM 6102 O O . GLY A 1 763 ? 13.080 8.104 -1.212 1.00 92.19 763 GLY A O 1
ATOM 6103 N N . ILE A 1 764 ? 14.296 8.434 -3.063 1.00 93.88 764 ILE A N 1
ATOM 6104 C CA . ILE A 1 764 ? 13.952 7.149 -3.690 1.00 93.88 764 ILE A CA 1
ATOM 6105 C C . ILE A 1 764 ? 14.154 5.935 -2.766 1.00 93.88 764 ILE A C 1
ATOM 6107 O O . ILE A 1 764 ? 13.352 5.005 -2.782 1.00 93.88 764 ILE A O 1
ATOM 6111 N N . ASN A 1 765 ? 15.187 5.951 -1.916 1.00 94.75 765 ASN A N 1
ATOM 6112 C CA . ASN A 1 765 ? 15.443 4.868 -0.963 1.00 94.75 765 ASN A CA 1
ATOM 6113 C C . ASN A 1 765 ? 14.392 4.826 0.151 1.00 94.75 765 ASN A C 1
ATOM 6115 O O . ASN A 1 765 ? 13.938 3.741 0.503 1.00 94.75 765 ASN A O 1
ATOM 6119 N N . GLY A 1 766 ? 13.977 5.987 0.672 1.00 96.69 766 GLY A N 1
ATOM 6120 C CA . GLY A 1 766 ? 12.898 6.070 1.654 1.00 96.69 766 GLY A CA 1
ATOM 6121 C C . GLY A 1 766 ? 11.581 5.563 1.071 1.00 96.69 766 GLY A C 1
ATOM 6122 O O . GLY A 1 766 ? 10.979 4.652 1.633 1.00 96.69 766 GLY A O 1
ATOM 6123 N N . GLN A 1 767 ? 11.205 6.049 -0.117 1.00 97.31 767 GLN A N 1
ATOM 6124 C CA . GLN A 1 767 ? 10.007 5.601 -0.838 1.00 97.31 767 GLN A CA 1
ATOM 6125 C C . GLN A 1 767 ? 9.998 4.077 -1.053 1.00 97.31 767 GLN A C 1
ATOM 6127 O O . GLN A 1 767 ? 9.006 3.409 -0.759 1.00 97.31 767 GLN A O 1
ATOM 6132 N N . MET A 1 768 ? 11.108 3.502 -1.537 1.00 98.12 768 MET A N 1
ATOM 6133 C CA . MET A 1 768 ? 11.225 2.052 -1.731 1.00 98.12 768 MET A CA 1
ATOM 6134 C C . MET A 1 768 ? 11.124 1.293 -0.405 1.00 98.12 768 MET A C 1
ATOM 6136 O O . MET A 1 768 ? 10.395 0.309 -0.334 1.00 98.12 768 MET A O 1
ATOM 6140 N N . ALA A 1 769 ? 11.798 1.740 0.656 1.00 98.12 769 ALA A N 1
ATOM 6141 C CA . ALA A 1 769 ? 11.715 1.083 1.956 1.00 98.12 769 ALA A CA 1
ATOM 6142 C C . ALA A 1 769 ? 10.321 1.183 2.581 1.00 98.12 769 ALA A C 1
ATOM 6144 O O . ALA A 1 769 ? 9.840 0.174 3.082 1.00 98.12 769 ALA A O 1
ATOM 6145 N N . ALA A 1 770 ? 9.641 2.331 2.502 1.00 98.25 770 ALA A N 1
ATOM 6146 C CA . ALA A 1 770 ? 8.262 2.488 2.967 1.00 98.25 770 ALA A CA 1
ATOM 6147 C C . ALA A 1 770 ? 7.313 1.508 2.252 1.00 98.25 770 ALA A C 1
ATOM 6149 O O . ALA A 1 770 ? 6.511 0.837 2.900 1.00 98.25 770 ALA A O 1
ATOM 6150 N N . VAL A 1 771 ? 7.478 1.328 0.937 1.00 98.62 771 VAL A N 1
ATOM 6151 C CA . VAL A 1 771 ? 6.777 0.284 0.169 1.00 98.62 771 VAL A CA 1
ATOM 6152 C C . VAL A 1 771 ? 7.186 -1.128 0.617 1.00 98.62 771 VAL A C 1
ATOM 6154 O O . VAL A 1 771 ? 6.338 -2.010 0.750 1.00 98.62 771 VAL A O 1
ATOM 6157 N N . GLY A 1 772 ? 8.468 -1.359 0.903 1.00 98.56 772 GLY A N 1
ATOM 6158 C CA . GLY A 1 772 ? 8.970 -2.613 1.470 1.00 98.56 772 GLY A CA 1
ATOM 6159 C C . GLY A 1 772 ? 8.301 -2.985 2.795 1.00 98.56 772 GLY A C 1
ATOM 6160 O O . GLY A 1 772 ? 7.936 -4.145 2.993 1.00 98.56 772 GLY A O 1
ATOM 6161 N N . ILE A 1 773 ? 8.088 -2.011 3.686 1.00 98.69 773 ILE A N 1
ATOM 6162 C CA . ILE A 1 773 ? 7.361 -2.206 4.949 1.00 98.69 773 ILE A CA 1
ATOM 6163 C C . ILE A 1 773 ? 5.923 -2.659 4.678 1.00 98.69 773 ILE A C 1
ATOM 6165 O O . ILE A 1 773 ? 5.459 -3.632 5.270 1.00 98.69 773 ILE A O 1
ATOM 6169 N N . GLN A 1 774 ? 5.236 -2.017 3.733 1.00 98.62 774 GLN A N 1
ATOM 6170 C CA . GLN A 1 774 ? 3.871 -2.392 3.355 1.00 98.62 774 GLN A CA 1
ATOM 6171 C C . GLN A 1 774 ? 3.800 -3.813 2.776 1.00 98.62 774 GLN A C 1
ATOM 6173 O O . GLN A 1 774 ? 2.924 -4.593 3.160 1.00 98.62 774 GLN A O 1
ATOM 6178 N N . PHE A 1 775 ? 4.769 -4.205 1.938 1.00 98.62 775 PHE A N 1
ATOM 6179 C CA . PHE A 1 775 ? 4.913 -5.597 1.497 1.00 98.62 775 PHE A CA 1
ATOM 6180 C C . PHE A 1 775 ? 5.061 -6.562 2.679 1.00 98.62 775 PHE A C 1
ATOM 6182 O O . PHE A 1 775 ? 4.435 -7.624 2.684 1.00 98.62 775 PHE A O 1
ATOM 6189 N N . ALA A 1 776 ? 5.857 -6.204 3.694 1.00 97.94 776 ALA A N 1
ATOM 6190 C CA . ALA A 1 776 ? 6.038 -7.022 4.893 1.00 97.94 776 ALA A CA 1
ATOM 6191 C C . ALA A 1 776 ? 4.755 -7.142 5.738 1.00 97.94 776 ALA A C 1
ATOM 6193 O O . ALA A 1 776 ? 4.552 -8.135 6.441 1.00 97.94 776 ALA A O 1
ATOM 6194 N N . TYR A 1 777 ? 3.850 -6.170 5.636 1.00 98.19 777 TYR A N 1
ATOM 6195 C CA . TYR A 1 777 ? 2.537 -6.209 6.276 1.00 98.19 777 TYR A CA 1
ATOM 6196 C C . TYR A 1 777 ? 1.448 -6.899 5.452 1.00 98.19 777 TYR A C 1
ATOM 6198 O O . TYR A 1 777 ? 0.384 -7.191 5.998 1.00 98.19 777 TYR A O 1
ATOM 6206 N N . GLY A 1 778 ? 1.745 -7.276 4.207 1.00 97.12 778 GLY A N 1
ATOM 6207 C CA . GLY A 1 778 ? 0.882 -8.110 3.372 1.00 97.12 778 GLY A CA 1
ATOM 6208 C C . GLY A 1 778 ? 0.275 -7.407 2.160 1.00 97.12 778 GLY A C 1
ATOM 6209 O O . GLY A 1 778 ? -0.468 -8.062 1.435 1.00 97.12 778 GLY A O 1
ATOM 6210 N N . VAL A 1 779 ? 0.609 -6.136 1.907 1.00 98.44 779 VAL A N 1
ATOM 6211 C CA . VAL A 1 779 ? 0.260 -5.446 0.652 1.00 98.44 779 VAL A CA 1
ATOM 6212 C C . VAL A 1 779 ? 0.989 -6.113 -0.518 1.00 98.44 779 VAL A C 1
ATOM 6214 O O . VAL A 1 779 ? 2.143 -6.522 -0.385 1.00 98.44 779 VAL A O 1
ATOM 6217 N N . ASP A 1 780 ? 0.333 -6.245 -1.669 1.00 96.94 780 ASP A N 1
ATOM 6218 C CA . ASP A 1 780 ? 0.916 -6.871 -2.863 1.00 96.94 780 ASP A CA 1
ATOM 6219 C C . ASP A 1 780 ? 0.634 -6.134 -4.184 1.00 96.94 780 ASP A C 1
ATOM 6221 O O . ASP A 1 780 ? 1.134 -6.542 -5.240 1.00 96.94 780 ASP A O 1
ATOM 6225 N N . LEU A 1 781 ? -0.088 -5.013 -4.131 1.00 97.62 781 LEU A N 1
ATOM 6226 C CA . LEU A 1 781 ? -0.392 -4.157 -5.272 1.00 97.62 781 LEU A CA 1
ATOM 6227 C C . LEU A 1 781 ? -0.269 -2.675 -4.894 1.00 97.62 781 LEU A C 1
ATOM 6229 O O . LEU A 1 781 ? -0.627 -2.287 -3.792 1.00 97.62 781 LEU A O 1
ATOM 6233 N N . PHE A 1 782 ? 0.221 -1.832 -5.808 1.00 98.62 782 PHE A N 1
ATOM 6234 C CA . PHE A 1 782 ? 0.495 -0.424 -5.505 1.00 98.62 782 PHE A CA 1
ATOM 6235 C C . PHE A 1 782 ? -0.014 0.517 -6.594 1.00 98.62 782 PHE A C 1
ATOM 6237 O O . PHE A 1 782 ? 0.334 0.358 -7.771 1.00 98.62 782 PHE A O 1
ATOM 6244 N N . ASN A 1 783 ? -0.761 1.532 -6.166 1.00 98.31 783 ASN A N 1
ATOM 6245 C CA . ASN A 1 783 ? -1.211 2.668 -6.957 1.00 98.31 783 ASN A CA 1
ATOM 6246 C C . ASN A 1 783 ? -0.434 3.904 -6.491 1.00 98.31 783 ASN A C 1
ATOM 6248 O O . ASN A 1 783 ? -0.459 4.266 -5.325 1.00 98.31 783 ASN A O 1
ATOM 6252 N N . SER A 1 784 ? 0.333 4.531 -7.377 1.00 97.62 784 SER A N 1
ATOM 6253 C CA . SER A 1 784 ? 1.308 5.544 -6.977 1.00 97.62 784 SER A CA 1
ATOM 6254 C C . SER A 1 784 ? 0.890 6.949 -7.387 1.00 97.62 784 SER A C 1
ATOM 6256 O O . SER A 1 784 ? 0.670 7.201 -8.579 1.00 97.62 784 SER A O 1
ATOM 6258 N N . TYR A 1 785 ? 0.882 7.869 -6.419 1.00 96.31 785 TYR A N 1
ATOM 6259 C CA . TYR A 1 785 ? 0.850 9.319 -6.631 1.00 96.31 785 TYR A CA 1
ATOM 6260 C C . TYR A 1 785 ? 2.241 9.949 -6.759 1.00 96.31 785 TYR A C 1
ATOM 6262 O O . TYR A 1 785 ? 2.339 11.108 -7.173 1.00 96.31 785 TYR A O 1
ATOM 6270 N N . TYR A 1 786 ? 3.324 9.205 -6.496 1.00 95.81 786 TYR A N 1
ATOM 6271 C CA . TYR A 1 786 ? 4.676 9.713 -6.725 1.00 95.81 786 TYR A CA 1
ATOM 6272 C C . TYR A 1 786 ? 4.828 10.221 -8.158 1.00 95.81 786 TYR A C 1
ATOM 6274 O O . TYR A 1 786 ? 4.486 9.571 -9.153 1.00 95.81 786 TYR A O 1
ATOM 6282 N N . ARG A 1 787 ? 5.308 11.455 -8.267 1.00 91.88 787 ARG A N 1
ATOM 6283 C CA . ARG A 1 787 ? 5.346 12.179 -9.529 1.00 91.88 787 ARG A CA 1
ATOM 6284 C C . ARG A 1 787 ? 6.477 11.670 -10.412 1.00 91.88 787 ARG A C 1
ATOM 6286 O O . ARG A 1 787 ? 7.627 12.064 -10.256 1.00 91.88 787 ARG A O 1
ATOM 6293 N N . HIS A 1 788 ? 6.121 10.830 -11.381 1.00 93.44 788 HIS A N 1
ATOM 6294 C CA . HIS A 1 788 ? 7.052 10.282 -12.367 1.00 93.44 788 HIS A CA 1
ATOM 6295 C C . HIS A 1 788 ? 7.813 11.374 -13.139 1.00 93.44 788 HIS A C 1
ATOM 6297 O O . HIS A 1 788 ? 8.955 11.155 -13.520 1.00 93.44 788 HIS A O 1
ATOM 6303 N N . ASP A 1 789 ? 7.211 12.553 -13.334 1.00 91.94 789 ASP A N 1
ATOM 6304 C CA . ASP A 1 789 ? 7.815 13.720 -13.991 1.00 91.94 789 ASP A CA 1
ATOM 6305 C C . ASP A 1 789 ? 8.811 14.488 -13.102 1.00 91.94 789 ASP A C 1
ATOM 6307 O O . ASP A 1 789 ? 9.527 15.363 -13.586 1.00 91.94 789 ASP A O 1
ATOM 6311 N N . LYS A 1 790 ? 8.852 14.181 -11.801 1.00 92.50 790 LYS A N 1
ATOM 6312 C CA . LYS A 1 790 ? 9.818 14.728 -10.835 1.00 92.50 790 LYS A CA 1
ATOM 6313 C C . LYS A 1 790 ? 10.981 13.784 -10.547 1.00 92.50 790 LYS A C 1
ATOM 6315 O O . LYS A 1 790 ? 11.944 14.201 -9.917 1.00 92.50 790 LYS A O 1
ATOM 6320 N N . MET A 1 791 ? 10.899 12.550 -11.031 1.00 92.88 791 MET A N 1
ATOM 6321 C CA . MET A 1 791 ? 11.963 11.556 -10.966 1.00 92.88 791 MET A CA 1
ATOM 6322 C C . MET A 1 791 ? 12.688 11.488 -12.310 1.00 92.88 791 MET A C 1
ATOM 6324 O O . MET A 1 791 ? 12.074 11.602 -13.373 1.00 92.88 791 MET A O 1
ATOM 6328 N N . SER A 1 792 ? 13.991 11.232 -12.283 1.00 93.38 792 SER A N 1
ATOM 6329 C CA . SER A 1 792 ? 14.736 10.857 -13.486 1.00 93.38 792 SER A CA 1
ATOM 6330 C C . SER A 1 792 ? 14.198 9.552 -14.093 1.00 93.38 792 SER A C 1
ATOM 6332 O O . SER A 1 792 ? 13.450 8.785 -13.471 1.00 93.38 792 SER A O 1
ATOM 6334 N N . VAL A 1 793 ? 14.583 9.267 -15.339 1.00 89.38 793 VAL A N 1
ATOM 6335 C CA . VAL A 1 793 ? 14.231 8.000 -16.004 1.00 89.38 793 VAL A CA 1
ATOM 6336 C C . VAL A 1 793 ? 14.791 6.808 -15.220 1.00 89.38 793 VAL A C 1
ATOM 6338 O O . VAL A 1 793 ? 14.129 5.775 -15.100 1.00 89.38 793 VAL A O 1
ATOM 6341 N N . GLU A 1 794 ? 15.998 6.948 -14.679 1.00 89.25 794 GLU A N 1
ATOM 6342 C CA . GLU A 1 794 ? 16.679 5.947 -13.866 1.00 89.25 794 GLU A CA 1
ATOM 6343 C C . GLU A 1 794 ? 15.958 5.700 -12.537 1.00 89.25 794 GLU A C 1
ATOM 6345 O O . GLU A 1 794 ? 15.692 4.541 -12.222 1.00 89.25 794 GLU A O 1
ATOM 6350 N N . GLU A 1 795 ? 15.575 6.750 -11.803 1.00 93.75 795 GLU A N 1
ATOM 6351 C CA . GLU A 1 795 ? 14.842 6.629 -10.531 1.00 93.75 795 GLU A CA 1
ATOM 6352 C C . GLU A 1 795 ? 13.470 5.979 -10.726 1.00 93.75 795 GLU A C 1
ATOM 6354 O O . GLU A 1 795 ? 13.132 5.032 -10.018 1.00 93.75 795 GLU A O 1
ATOM 6359 N N . ASN A 1 796 ? 12.712 6.391 -11.749 1.00 96.31 796 ASN A N 1
ATOM 6360 C CA . ASN A 1 796 ? 11.442 5.742 -12.091 1.00 96.31 796 ASN A CA 1
ATOM 6361 C C . ASN A 1 796 ? 11.622 4.240 -12.357 1.00 96.31 796 ASN A C 1
ATOM 6363 O O . ASN A 1 796 ? 10.859 3.404 -11.865 1.00 96.31 796 ASN A O 1
ATOM 6367 N N . LYS A 1 797 ? 12.641 3.874 -13.143 1.00 93.62 797 LYS A N 1
ATOM 6368 C CA . LYS A 1 797 ? 12.924 2.466 -13.446 1.00 93.62 797 LYS A CA 1
ATOM 6369 C C . LYS A 1 797 ? 13.380 1.715 -12.206 1.00 93.62 797 LYS A C 1
ATOM 6371 O O . LYS A 1 797 ? 13.006 0.557 -12.048 1.00 93.62 797 LYS A O 1
ATOM 6376 N N . GLN A 1 798 ? 14.178 2.335 -11.343 1.00 94.50 798 GLN A N 1
ATOM 6377 C CA . GLN A 1 798 ? 14.615 1.747 -10.082 1.00 94.50 798 GLN A CA 1
ATOM 6378 C C . GLN A 1 798 ? 13.409 1.450 -9.187 1.00 94.50 798 GLN A C 1
ATOM 6380 O O . GLN A 1 798 ? 13.224 0.298 -8.802 1.00 94.50 798 GLN A O 1
ATOM 6385 N N . PHE A 1 799 ? 12.540 2.437 -8.968 1.00 98.12 799 PHE A N 1
ATOM 6386 C CA . PHE A 1 799 ? 11.325 2.317 -8.164 1.00 98.12 799 PHE A CA 1
ATOM 6387 C C . PHE A 1 799 ? 10.366 1.247 -8.696 1.00 98.12 799 PHE A C 1
ATOM 6389 O O . PHE A 1 799 ? 9.981 0.318 -7.986 1.00 98.12 799 PHE A O 1
ATOM 6396 N N . THR A 1 800 ? 10.016 1.311 -9.982 1.00 98.38 800 THR A N 1
ATOM 6397 C CA . THR A 1 800 ? 9.061 0.362 -10.573 1.00 98.38 800 THR A CA 1
ATOM 6398 C C . THR A 1 800 ? 9.625 -1.057 -10.684 1.00 98.38 800 THR A C 1
ATOM 6400 O O . THR A 1 800 ? 8.875 -2.028 -10.542 1.00 98.38 800 THR A O 1
ATOM 6403 N N . ASN A 1 801 ? 10.937 -1.216 -10.908 1.00 97.00 801 ASN A N 1
ATOM 6404 C CA . ASN A 1 801 ? 11.588 -2.528 -10.880 1.00 97.00 801 ASN A CA 1
ATOM 6405 C C . ASN A 1 801 ? 11.690 -3.083 -9.462 1.00 97.00 801 ASN A C 1
ATOM 6407 O O . ASN A 1 801 ? 11.489 -4.283 -9.302 1.00 97.00 801 ASN A O 1
ATOM 6411 N N . TYR A 1 802 ? 11.975 -2.243 -8.463 1.00 98.62 802 TYR A N 1
ATOM 6412 C CA . TYR A 1 802 ? 11.989 -2.633 -7.057 1.00 98.62 802 TYR A CA 1
ATOM 6413 C C . TYR A 1 802 ? 10.643 -3.251 -6.663 1.00 98.62 802 TYR A C 1
ATOM 6415 O O . TYR A 1 802 ? 10.603 -4.422 -6.287 1.00 98.62 802 TYR A O 1
ATOM 6423 N N . ILE A 1 803 ? 9.537 -2.526 -6.877 1.00 98.75 803 ILE A N 1
ATOM 6424 C CA . ILE A 1 803 ? 8.182 -3.017 -6.573 1.00 98.75 803 ILE A CA 1
ATOM 6425 C C . ILE A 1 803 ? 7.900 -4.317 -7.336 1.00 98.75 803 ILE A C 1
ATOM 6427 O O . ILE A 1 803 ? 7.490 -5.313 -6.740 1.00 98.75 803 ILE A O 1
ATOM 6431 N N . GLY A 1 804 ? 8.213 -4.350 -8.638 1.00 98.50 804 GLY A N 1
ATOM 6432 C CA . GLY A 1 804 ? 8.038 -5.541 -9.471 1.00 98.50 804 GLY A CA 1
ATOM 6433 C C . GLY A 1 804 ? 8.795 -6.771 -8.971 1.00 98.50 804 GLY A C 1
ATOM 6434 O O . GLY A 1 804 ? 8.277 -7.885 -9.029 1.00 98.50 804 GLY A O 1
ATOM 6435 N N . ARG A 1 805 ? 10.025 -6.582 -8.494 1.00 98.38 805 ARG A N 1
ATOM 6436 C CA . ARG A 1 805 ? 10.921 -7.645 -8.021 1.00 98.38 805 ARG A CA 1
ATOM 6437 C C . ARG A 1 805 ? 10.480 -8.210 -6.684 1.00 98.38 805 ARG A C 1
ATOM 6439 O O . ARG A 1 805 ? 10.452 -9.432 -6.531 1.00 98.38 805 ARG A O 1
ATOM 6446 N N . VAL A 1 806 ? 10.124 -7.332 -5.746 1.00 98.50 806 VAL A N 1
ATOM 6447 C CA . VAL A 1 806 ? 9.604 -7.729 -4.434 1.00 98.50 806 VAL A CA 1
ATOM 6448 C C . VAL A 1 806 ? 8.289 -8.490 -4.620 1.00 98.50 806 VAL A C 1
ATOM 6450 O O . VAL A 1 806 ? 8.179 -9.624 -4.156 1.00 98.50 806 VAL A O 1
ATOM 6453 N N . ALA A 1 807 ? 7.344 -7.942 -5.393 1.00 97.88 807 ALA A N 1
ATOM 6454 C CA . ALA A 1 807 ? 6.066 -8.597 -5.672 1.00 97.88 807 ALA A CA 1
ATOM 6455 C C . ALA A 1 807 ? 6.241 -9.963 -6.365 1.00 97.88 807 ALA A C 1
ATOM 6457 O O . ALA A 1 807 ? 5.621 -10.941 -5.953 1.00 97.88 807 ALA A O 1
ATOM 6458 N N . TYR A 1 808 ? 7.123 -10.069 -7.369 1.00 96.56 808 TYR A N 1
ATOM 6459 C CA . TYR A 1 808 ? 7.403 -11.335 -8.063 1.00 96.56 808 TYR A CA 1
ATOM 6460 C C . TYR A 1 808 ? 7.906 -12.441 -7.124 1.00 96.56 808 TYR A C 1
ATOM 6462 O O . TYR A 1 808 ? 7.474 -13.594 -7.234 1.00 96.56 808 TYR A O 1
ATOM 6470 N N . LEU A 1 809 ? 8.824 -12.104 -6.211 1.00 94.94 809 LEU A N 1
ATOM 6471 C CA . LEU A 1 809 ? 9.360 -13.061 -5.245 1.00 94.94 809 LEU A CA 1
ATOM 6472 C C . LEU A 1 809 ? 8.321 -13.429 -4.184 1.00 94.94 809 LEU A C 1
ATOM 6474 O O . LEU A 1 809 ? 8.172 -14.606 -3.865 1.00 94.94 809 LEU A O 1
ATOM 6478 N N . LEU A 1 810 ? 7.571 -12.460 -3.659 1.00 95.12 810 LEU A N 1
ATOM 6479 C CA . LEU A 1 810 ? 6.548 -12.734 -2.650 1.00 95.12 810 LEU A CA 1
ATOM 6480 C C . LEU A 1 810 ? 5.370 -13.556 -3.199 1.00 95.12 810 LEU A C 1
ATOM 6482 O O . LEU A 1 810 ? 4.798 -14.337 -2.443 1.00 95.12 810 LEU A O 1
ATOM 6486 N N . ASP A 1 811 ? 5.058 -13.462 -4.497 1.00 93.31 811 ASP A N 1
ATOM 6487 C CA . ASP A 1 811 ? 4.035 -14.282 -5.181 1.00 93.31 811 ASP A CA 1
ATOM 6488 C C . ASP A 1 811 ? 4.417 -15.775 -5.282 1.00 93.31 811 ASP A C 1
ATOM 6490 O O . ASP A 1 811 ? 3.586 -16.622 -5.605 1.00 93.31 811 ASP A O 1
ATOM 6494 N N . GLN A 1 812 ? 5.666 -16.144 -4.968 1.00 89.50 812 GLN A N 1
ATOM 6495 C CA . GLN A 1 812 ? 6.081 -17.554 -4.916 1.00 89.50 812 GLN A CA 1
ATOM 6496 C C . GLN A 1 812 ? 5.515 -18.296 -3.696 1.00 89.50 812 GLN A C 1
ATOM 6498 O O . GLN A 1 812 ? 5.516 -19.534 -3.667 1.00 89.50 812 GLN A O 1
ATOM 6503 N N . GLY A 1 813 ? 5.041 -17.563 -2.685 1.00 89.25 813 GLY A N 1
ATOM 6504 C CA . GLY A 1 813 ? 4.510 -18.113 -1.447 1.00 89.25 813 GLY A CA 1
ATOM 6505 C C . GLY A 1 813 ? 3.233 -17.432 -0.981 1.00 89.25 813 GLY A C 1
ATOM 6506 O O . GLY A 1 813 ? 2.750 -16.471 -1.572 1.00 89.25 813 GLY A O 1
ATOM 6507 N N . LYS A 1 814 ? 2.669 -17.957 0.103 1.00 89.56 814 LYS A N 1
ATOM 6508 C CA . LYS A 1 814 ? 1.495 -17.374 0.754 1.00 89.56 814 LYS A CA 1
ATOM 6509 C C . LYS A 1 814 ? 1.821 -17.019 2.187 1.00 89.56 814 LYS A C 1
ATOM 6511 O O . LYS A 1 814 ? 2.639 -17.683 2.820 1.00 89.56 814 LYS A O 1
ATOM 6516 N N . ARG A 1 815 ? 1.184 -15.961 2.671 1.00 91.19 815 ARG A N 1
ATOM 6517 C CA . ARG A 1 815 ? 1.233 -15.591 4.077 1.00 91.19 815 ARG A CA 1
ATOM 6518 C C . ARG A 1 815 ? 0.463 -16.641 4.886 1.00 91.19 815 ARG A C 1
ATOM 6520 O O . ARG A 1 815 ? -0.549 -17.143 4.411 1.00 91.19 815 ARG A O 1
ATOM 6527 N N . GLN A 1 816 ? 1.004 -17.044 6.033 1.00 89.69 816 GLN A N 1
ATOM 6528 C CA . GLN A 1 816 ? 0.440 -18.103 6.884 1.00 89.69 816 GLN A CA 1
ATOM 6529 C C . GLN A 1 816 ? 0.666 -17.752 8.363 1.00 89.69 816 GLN A C 1
ATOM 6531 O O . GLN A 1 816 ? 1.518 -18.364 9.018 1.00 89.69 816 GLN A O 1
ATOM 6536 N N . PRO A 1 817 ? -0.023 -16.721 8.882 1.00 92.06 817 PRO A N 1
ATOM 6537 C CA . PRO A 1 817 ? 0.155 -16.290 10.260 1.00 92.06 817 PRO A CA 1
ATOM 6538 C C . PRO A 1 817 ? -0.333 -17.383 11.219 1.00 92.06 817 PRO A C 1
ATOM 6540 O O . PRO A 1 817 ? -1.332 -18.051 10.965 1.00 92.06 817 PRO A O 1
ATOM 6543 N N . GLN A 1 818 ? 0.378 -17.571 12.334 1.00 92.88 818 GLN A N 1
ATOM 6544 C CA . GLN A 1 818 ? -0.008 -18.516 13.400 1.00 92.88 818 GLN A CA 1
ATOM 6545 C C . GLN A 1 818 ? -0.608 -17.817 14.626 1.00 92.88 818 GLN A C 1
ATOM 6547 O O . GLN A 1 818 ? -1.058 -18.482 15.563 1.00 92.88 818 GLN A O 1
ATOM 6552 N N . VAL A 1 819 ? -0.583 -16.487 14.630 1.00 95.75 819 VAL A N 1
ATOM 6553 C CA . VAL A 1 819 ? -1.029 -15.630 15.725 1.00 95.75 819 VAL A CA 1
ATOM 6554 C C . VAL A 1 819 ? -2.176 -14.769 15.218 1.00 95.75 819 VAL A C 1
ATOM 6556 O O . VAL A 1 819 ? -2.111 -14.236 14.111 1.00 95.75 819 VAL A O 1
ATOM 6559 N N . ALA A 1 820 ? -3.217 -14.634 16.029 1.00 96.88 820 ALA A N 1
ATOM 6560 C CA . ALA A 1 820 ? -4.275 -13.662 15.824 1.00 96.88 820 ALA A CA 1
ATOM 6561 C C . ALA A 1 820 ? -4.332 -12.672 16.991 1.00 96.88 820 ALA A C 1
ATOM 6563 O O . ALA A 1 820 ? -4.040 -13.037 18.129 1.00 96.88 820 ALA A O 1
ATOM 6564 N N . VAL A 1 821 ? -4.737 -11.440 16.711 1.00 98.12 821 VAL A N 1
ATOM 6565 C CA . VAL A 1 821 ? -5.024 -10.387 17.687 1.00 98.12 821 VAL A CA 1
ATOM 6566 C C . VAL A 1 821 ? -6.494 -10.014 17.534 1.00 98.12 821 VAL A C 1
ATOM 6568 O O . VAL A 1 821 ? -6.937 -9.667 16.442 1.00 98.12 821 VAL A O 1
ATOM 6571 N N . TYR A 1 822 ? -7.264 -10.104 18.613 1.00 97.94 822 TYR A N 1
ATOM 6572 C CA . TYR A 1 822 ? -8.665 -9.696 18.593 1.00 97.94 822 TYR A CA 1
ATOM 6573 C C . TYR A 1 822 ? -8.777 -8.184 18.374 1.00 97.94 822 TYR A C 1
ATOM 6575 O O . TYR A 1 822 ? -8.117 -7.426 19.074 1.00 97.94 822 TYR A O 1
ATOM 6583 N N . TYR A 1 823 ? -9.603 -7.744 17.428 1.00 97.31 823 TYR A N 1
ATOM 6584 C CA . TYR A 1 823 ? -9.895 -6.337 17.163 1.00 97.31 823 TYR A CA 1
ATOM 6585 C C . TYR A 1 823 ? -10.937 -5.824 18.176 1.00 97.31 823 TYR A C 1
ATOM 6587 O O . TYR A 1 823 ? -12.106 -6.197 18.073 1.00 97.31 823 TYR A O 1
ATOM 6595 N N . PRO A 1 824 ? -10.568 -4.976 19.162 1.00 96.00 824 PRO A N 1
ATOM 6596 C CA . PRO A 1 824 ? -11.424 -4.658 20.306 1.00 96.00 824 PRO A CA 1
ATOM 6597 C C . PRO A 1 824 ? -12.416 -3.526 20.006 1.00 96.00 824 PRO A C 1
ATOM 6599 O O . PRO A 1 824 ? -12.640 -2.641 20.838 1.00 96.00 824 PRO A O 1
ATOM 6602 N N . ILE A 1 825 ? -12.997 -3.522 18.806 1.00 96.50 825 ILE A N 1
ATOM 6603 C CA . ILE A 1 825 ? -13.788 -2.399 18.299 1.00 96.50 825 ILE A CA 1
ATOM 6604 C C . ILE A 1 825 ? -15.007 -2.096 19.167 1.00 96.50 825 ILE A C 1
ATOM 6606 O O . ILE A 1 825 ? -15.365 -0.936 19.327 1.00 96.50 825 ILE A O 1
ATOM 6610 N N . GLU A 1 826 ? -15.594 -3.091 19.832 1.00 96.44 826 GLU A N 1
ATOM 6611 C CA . GLU A 1 826 ? -16.745 -2.862 20.706 1.00 96.44 826 GLU A CA 1
ATOM 6612 C C . GLU A 1 826 ? -16.367 -2.126 21.996 1.00 96.44 826 GLU A C 1
ATOM 6614 O O . GLU A 1 826 ? -17.170 -1.352 22.517 1.00 96.44 826 GLU A O 1
ATOM 6619 N N . SER A 1 827 ? -15.136 -2.304 22.489 1.00 97.12 827 SER A N 1
ATOM 6620 C CA . SER A 1 827 ? -14.610 -1.485 23.588 1.00 97.12 827 SER A CA 1
ATOM 6621 C C . SER A 1 827 ? -14.388 -0.041 23.141 1.00 97.12 827 SER A C 1
ATOM 6623 O O . SER A 1 827 ? -14.711 0.877 23.894 1.00 97.12 827 SER A O 1
ATOM 6625 N N . ILE A 1 828 ? -13.904 0.167 21.911 1.00 97.81 828 ILE A N 1
ATOM 6626 C CA . ILE A 1 828 ? -13.781 1.507 21.330 1.00 97.81 828 ILE A CA 1
ATOM 6627 C C . ILE A 1 828 ? -15.174 2.135 21.186 1.00 97.81 828 ILE A C 1
ATOM 6629 O O . ILE A 1 828 ? -15.411 3.184 21.773 1.00 97.81 828 ILE A O 1
ATOM 6633 N N . TRP A 1 829 ? -16.142 1.464 20.548 1.00 97.81 829 TRP A N 1
ATOM 6634 C CA . TRP A 1 829 ? -17.531 1.934 20.435 1.00 97.81 829 TRP A CA 1
ATOM 6635 C C . TRP A 1 829 ? -18.149 2.290 21.786 1.00 97.81 829 TRP A C 1
ATOM 6637 O O . TRP A 1 829 ? -18.769 3.342 21.926 1.00 97.81 829 TRP A O 1
ATOM 6647 N N . ALA A 1 830 ? -17.964 1.444 22.802 1.00 97.44 830 ALA A N 1
ATOM 6648 C CA . ALA A 1 830 ? -18.472 1.696 24.145 1.00 97.44 830 ALA A CA 1
ATOM 6649 C C . ALA A 1 830 ? -17.888 2.968 24.779 1.00 97.44 830 ALA A C 1
ATOM 6651 O O . ALA A 1 830 ? -18.552 3.585 25.618 1.00 97.44 830 ALA A O 1
ATOM 6652 N N . LYS A 1 831 ? -16.670 3.368 24.410 1.00 96.88 831 LYS A N 1
ATOM 6653 C CA . LYS A 1 831 ? -15.981 4.542 24.961 1.00 96.88 831 LYS A CA 1
ATOM 6654 C C . LYS A 1 831 ? -16.050 5.770 24.057 1.00 96.88 831 LYS A C 1
ATOM 6656 O O . LYS A 1 831 ? -15.892 6.878 24.558 1.00 96.88 831 LYS A O 1
ATOM 6661 N N . THR A 1 832 ? -16.378 5.620 22.777 1.00 95.69 832 THR A N 1
ATOM 6662 C CA . THR A 1 832 ? -16.507 6.749 21.851 1.00 95.69 832 THR A CA 1
ATOM 6663 C C . THR A 1 832 ? -17.742 7.591 22.156 1.00 95.69 832 THR A C 1
ATOM 6665 O O . THR A 1 832 ? -18.875 7.233 21.829 1.00 95.69 832 THR A O 1
ATOM 6668 N N . LEU A 1 833 ? -17.501 8.756 22.749 1.00 94.56 833 LEU A N 1
ATOM 6669 C CA . LEU A 1 833 ? -18.451 9.864 22.803 1.00 94.56 833 LEU A CA 1
ATOM 6670 C C . LEU A 1 833 ? -18.367 10.697 21.519 1.00 94.56 833 LEU A C 1
ATOM 6672 O O . LEU A 1 833 ? -17.426 10.557 20.745 1.00 94.56 833 LEU A O 1
ATOM 6676 N N . ILE A 1 834 ? -19.348 11.573 21.305 1.00 94.56 834 ILE A N 1
ATOM 6677 C CA . ILE A 1 834 ? -19.426 12.415 20.106 1.00 94.56 834 ILE A CA 1
ATOM 6678 C C . ILE A 1 834 ? -18.303 13.464 20.138 1.00 94.56 834 ILE A C 1
ATOM 6680 O O . ILE A 1 834 ? -18.370 14.378 20.971 1.00 94.56 834 ILE A O 1
ATOM 6684 N N . PRO A 1 835 ? -17.300 13.394 19.245 1.00 95.62 835 PRO A N 1
ATOM 6685 C CA . PRO A 1 835 ? -16.252 14.398 19.210 1.00 95.62 835 PRO A CA 1
ATOM 6686 C C . PRO A 1 835 ? -16.795 15.713 18.641 1.00 95.62 835 PRO A C 1
ATOM 6688 O O . PRO A 1 835 ? -17.682 15.740 17.783 1.00 95.62 835 PRO A O 1
ATOM 6691 N N . LEU A 1 836 ? -16.246 16.836 19.107 1.00 95.62 836 LEU A N 1
ATOM 6692 C CA . LEU A 1 836 ? -16.477 18.121 18.447 1.00 95.62 836 LEU A CA 1
ATOM 6693 C C . LEU A 1 836 ? -15.597 18.257 17.202 1.00 95.62 836 LEU A C 1
ATOM 6695 O O . LEU A 1 836 ? -16.080 18.718 16.181 1.00 95.62 836 LEU A O 1
ATOM 6699 N N . SER A 1 837 ? -14.320 17.894 17.279 1.00 96.06 837 SER A N 1
ATOM 6700 C CA . SER A 1 837 ? -13.366 18.013 16.174 1.00 96.06 837 SER A CA 1
ATOM 6701 C C . SER A 1 837 ? -12.478 16.770 16.112 1.00 96.06 837 SER A C 1
ATOM 6703 O O . SER A 1 837 ? -12.452 16.000 17.068 1.00 96.06 837 SER A O 1
ATOM 6705 N N . ILE A 1 838 ? -11.732 16.583 15.025 1.00 94.19 838 ILE A N 1
ATOM 6706 C CA . ILE A 1 838 ? -10.804 15.453 14.852 1.00 94.19 838 ILE A CA 1
ATOM 6707 C C . ILE A 1 838 ? -9.592 15.485 15.798 1.00 94.19 838 ILE A C 1
ATOM 6709 O O . ILE A 1 838 ? -8.895 14.488 15.928 1.00 94.19 838 ILE A O 1
ATOM 6713 N N . GLY A 1 839 ? -9.327 16.608 16.473 1.00 94.44 839 GLY A N 1
ATOM 6714 C CA . GLY A 1 839 ? -8.251 16.694 17.463 1.00 94.44 839 GLY A CA 1
ATOM 6715 C C . GLY A 1 839 ? -8.437 15.676 18.592 1.00 94.44 839 GLY A C 1
ATOM 6716 O O . GLY A 1 839 ? -9.540 15.521 19.120 1.00 94.44 839 GLY A O 1
ATOM 6717 N N . ARG A 1 840 ? -7.358 14.989 18.987 1.00 95.38 840 ARG A N 1
ATOM 6718 C CA . ARG A 1 840 ? -7.380 13.928 20.014 1.00 95.38 840 ARG A CA 1
ATOM 6719 C C . ARG A 1 840 ? -8.011 14.399 21.328 1.00 95.38 840 ARG A C 1
ATOM 6721 O O . ARG A 1 840 ? -8.692 13.631 21.991 1.00 95.38 840 ARG A O 1
ATOM 6728 N N . GLU A 1 841 ? -7.850 15.669 21.692 1.00 95.25 841 GLU A N 1
ATOM 6729 C CA . GLU A 1 841 ? -8.446 16.291 22.879 1.00 95.25 841 GLU A CA 1
ATOM 6730 C C . GLU A 1 841 ? -9.983 16.273 22.912 1.00 95.25 841 GLU A C 1
ATOM 6732 O O . GLU A 1 841 ? -10.575 16.488 23.972 1.00 95.25 841 GLU A O 1
ATOM 6737 N N . HIS A 1 842 ? -10.630 16.016 21.775 1.00 95.44 842 HIS A N 1
ATOM 6738 C CA . HIS A 1 842 ? -12.080 15.905 21.653 1.00 95.44 842 HIS A CA 1
ATOM 6739 C C . HIS A 1 842 ? -12.608 14.471 21.772 1.00 95.44 842 HIS A C 1
ATOM 6741 O O . HIS A 1 842 ? -13.826 14.288 21.773 1.00 95.44 842 HIS A O 1
ATOM 6747 N N . PHE A 1 843 ? -11.729 13.476 21.896 1.00 96.19 843 PHE A N 1
ATOM 6748 C CA . PHE A 1 843 ? -12.099 12.075 22.080 1.00 96.19 843 PHE A CA 1
ATOM 6749 C C . PHE A 1 843 ? -11.979 11.645 23.545 1.00 96.19 843 PHE A C 1
ATOM 6751 O O . PHE A 1 843 ? -11.260 12.245 24.349 1.00 96.19 843 PHE A O 1
ATOM 6758 N N . ASP A 1 844 ? -12.705 10.585 23.904 1.00 95.25 844 ASP A N 1
ATOM 6759 C CA . ASP A 1 844 ? -12.637 10.006 25.243 1.00 95.25 844 ASP A CA 1
ATOM 6760 C C . ASP A 1 844 ? -11.236 9.438 25.527 1.00 95.25 844 ASP A C 1
ATOM 6762 O O . ASP A 1 844 ? -10.634 8.751 24.699 1.00 95.25 844 ASP A O 1
ATOM 6766 N N . LYS A 1 845 ? -10.710 9.718 26.723 1.00 96.31 845 LYS A N 1
ATOM 6767 C CA . LYS A 1 845 ? -9.343 9.339 27.107 1.00 96.31 845 LYS A CA 1
ATOM 6768 C C . LYS A 1 845 ? -9.128 7.829 27.125 1.00 96.31 845 LYS A C 1
ATOM 6770 O O . LYS A 1 845 ? -8.019 7.377 26.853 1.00 96.31 845 LYS A O 1
ATOM 6775 N N . GLU A 1 846 ? -10.153 7.058 27.472 1.00 95.31 846 GLU A N 1
ATOM 6776 C CA . GLU A 1 846 ? -10.061 5.604 27.510 1.00 95.31 846 GLU A CA 1
ATOM 6777 C C . GLU A 1 846 ? -10.091 5.024 26.094 1.00 95.31 846 GLU A C 1
ATOM 6779 O O . GLU A 1 846 ? -9.296 4.138 25.798 1.00 95.31 846 GLU A O 1
ATOM 6784 N N . ALA A 1 847 ? -10.906 5.582 25.189 1.00 96.44 847 ALA A N 1
ATOM 6785 C CA . ALA A 1 847 ? -10.877 5.215 23.769 1.00 96.44 847 ALA A CA 1
ATOM 6786 C C . ALA A 1 847 ? -9.492 5.464 23.138 1.00 96.44 847 ALA A C 1
ATOM 6788 O O . ALA A 1 847 ? -8.965 4.588 22.452 1.00 96.44 847 ALA A O 1
ATOM 6789 N N . LEU A 1 848 ? -8.868 6.613 23.432 1.00 97.94 848 LEU A N 1
ATOM 6790 C CA . LEU A 1 848 ? -7.499 6.920 22.995 1.00 97.94 848 LEU A CA 1
ATOM 6791 C C . LEU A 1 848 ? -6.480 5.924 23.561 1.00 97.94 848 LEU A C 1
ATOM 6793 O O . LEU A 1 848 ? -5.660 5.400 22.816 1.00 97.94 848 LEU A O 1
ATOM 6797 N N . LEU A 1 849 ? -6.551 5.623 24.863 1.00 96.94 849 LEU A N 1
ATOM 6798 C CA . LEU A 1 849 ? -5.637 4.681 25.514 1.00 96.94 849 LEU A CA 1
ATOM 6799 C C . LEU A 1 849 ? -5.753 3.266 24.929 1.00 96.94 849 LEU A C 1
ATOM 6801 O O . LEU A 1 849 ? -4.739 2.596 24.744 1.00 96.94 849 LEU A O 1
ATOM 6805 N N . LEU A 1 850 ? -6.974 2.806 24.647 1.00 96.62 850 LEU A N 1
ATOM 6806 C CA . LEU A 1 850 ? -7.218 1.516 24.001 1.00 96.62 850 LEU A CA 1
ATOM 6807 C C . LEU A 1 850 ? -6.650 1.490 22.577 1.00 96.62 850 LEU A C 1
ATOM 6809 O O . LEU A 1 850 ? -5.979 0.526 22.216 1.00 96.62 850 LEU A O 1
ATOM 6813 N N . SER A 1 851 ? -6.877 2.555 21.800 1.00 97.69 851 SER A N 1
ATOM 6814 C CA . SER A 1 851 ? -6.328 2.707 20.448 1.00 97.69 851 SER A CA 1
ATOM 6815 C C . SER A 1 851 ? -4.799 2.677 20.458 1.00 97.69 851 SER A C 1
ATOM 6817 O O . SER A 1 851 ? -4.198 1.845 19.784 1.00 97.69 851 SER A O 1
ATOM 6819 N N . ASP A 1 852 ? -4.165 3.517 21.282 1.00 97.69 852 ASP A N 1
ATOM 6820 C CA . ASP A 1 852 ? -2.707 3.580 21.397 1.00 97.69 852 ASP A CA 1
ATOM 6821 C C . ASP A 1 852 ? -2.141 2.223 21.843 1.00 97.69 852 ASP A C 1
ATOM 6823 O O . ASP A 1 852 ? -1.187 1.716 21.259 1.00 97.69 852 ASP A O 1
ATOM 6827 N N . ASN A 1 853 ? -2.755 1.584 22.846 1.00 97.06 853 ASN A N 1
ATOM 6828 C CA . ASN A 1 853 ? -2.316 0.276 23.327 1.00 97.06 853 ASN A CA 1
ATOM 6829 C C . ASN A 1 853 ? -2.385 -0.811 22.247 1.00 97.06 853 ASN A C 1
ATOM 6831 O O . ASN A 1 853 ? -1.500 -1.665 22.202 1.00 97.06 853 ASN A O 1
ATOM 6835 N N . PHE A 1 854 ? -3.409 -0.781 21.394 1.00 97.81 854 PHE A N 1
ATOM 6836 C CA . PHE A 1 854 ? -3.558 -1.719 20.289 1.00 97.81 854 PHE A CA 1
ATOM 6837 C C . PHE A 1 854 ? -2.469 -1.530 19.225 1.00 97.81 854 PHE A C 1
ATOM 6839 O O . PHE A 1 854 ? -1.865 -2.512 18.785 1.00 97.81 854 PHE A O 1
ATOM 6846 N N . THR A 1 855 ? -2.156 -0.280 18.870 1.00 97.94 855 THR A N 1
ATOM 6847 C CA . THR A 1 855 ? -1.045 0.051 17.964 1.00 97.94 855 THR A CA 1
ATOM 6848 C C . THR A 1 855 ? 0.292 -0.419 18.539 1.00 97.94 855 THR A C 1
ATOM 6850 O O . THR A 1 855 ? 1.051 -1.112 17.860 1.00 97.94 855 THR A O 1
ATOM 6853 N N . GLU A 1 856 ? 0.567 -0.125 19.814 1.00 97.94 856 GLU A N 1
ATOM 6854 C CA . GLU A 1 856 ? 1.804 -0.556 20.480 1.00 97.94 856 GLU A CA 1
ATOM 6855 C C . GLU A 1 856 ? 1.894 -2.086 20.625 1.00 97.94 856 GLU A C 1
ATOM 6857 O O . GLU A 1 856 ? 2.984 -2.649 20.526 1.00 97.94 856 GLU A O 1
ATOM 6862 N N . LEU A 1 857 ? 0.769 -2.793 20.805 1.00 97.94 857 LEU A N 1
ATOM 6863 C CA . LEU A 1 857 ? 0.739 -4.260 20.769 1.00 97.94 857 LEU A CA 1
ATOM 6864 C C . LEU A 1 857 ? 1.169 -4.788 19.397 1.00 97.94 857 LEU A C 1
ATOM 6866 O O . LEU A 1 857 ? 2.006 -5.688 19.325 1.00 97.94 857 LEU A O 1
ATOM 6870 N N . GLY A 1 858 ? 0.609 -4.235 18.319 1.00 97.69 858 GLY A N 1
ATOM 6871 C CA . GLY A 1 858 ? 0.986 -4.601 16.957 1.00 97.69 858 GLY A CA 1
ATOM 6872 C C . GLY A 1 858 ? 2.480 -4.386 16.706 1.00 97.69 858 GLY A C 1
ATOM 6873 O O . GLY A 1 858 ? 3.152 -5.280 16.191 1.00 97.69 858 GLY A O 1
ATOM 6874 N N . LEU A 1 859 ? 3.019 -3.236 17.124 1.00 97.50 859 LEU A N 1
ATOM 6875 C CA . LEU A 1 859 ? 4.444 -2.919 16.989 1.00 97.50 859 LEU A CA 1
ATOM 6876 C C . LEU A 1 859 ? 5.330 -3.873 17.789 1.00 97.50 859 LEU A C 1
ATOM 6878 O O . LEU A 1 859 ? 6.279 -4.412 17.229 1.00 97.50 859 LEU A O 1
ATOM 6882 N N . ALA A 1 860 ? 4.976 -4.173 19.041 1.00 96.44 860 ALA A N 1
ATOM 6883 C CA . ALA A 1 860 ? 5.725 -5.121 19.861 1.00 96.44 860 ALA A CA 1
ATOM 6884 C C . ALA A 1 860 ? 5.806 -6.517 19.213 1.00 96.44 860 ALA A C 1
ATOM 6886 O O . ALA A 1 860 ? 6.837 -7.185 19.301 1.00 96.44 860 ALA A O 1
ATOM 6887 N N . LEU A 1 861 ? 4.744 -6.962 18.529 1.00 96.00 861 LEU A N 1
ATOM 6888 C CA . LEU A 1 861 ? 4.756 -8.213 17.764 1.00 96.00 861 LEU A CA 1
ATOM 6889 C C . LEU A 1 861 ? 5.673 -8.123 16.535 1.00 96.00 861 LEU A C 1
ATOM 6891 O O . LEU A 1 861 ? 6.457 -9.044 16.292 1.00 96.00 861 LEU A O 1
ATOM 6895 N N . VAL A 1 862 ? 5.613 -7.015 15.788 1.00 95.56 862 VAL A N 1
ATOM 6896 C CA . VAL A 1 862 ? 6.484 -6.767 14.625 1.00 95.56 862 VAL A CA 1
ATOM 6897 C C . VAL A 1 862 ? 7.960 -6.726 15.028 1.00 95.56 862 VAL A C 1
ATOM 6899 O O . VAL A 1 862 ? 8.776 -7.343 14.348 1.00 95.56 862 VAL A O 1
ATOM 6902 N N . ASP A 1 863 ? 8.299 -6.092 16.151 1.00 93.81 863 ASP A N 1
ATOM 6903 C CA . ASP A 1 863 ? 9.671 -5.990 16.676 1.00 93.81 863 ASP A CA 1
ATOM 6904 C C . ASP A 1 863 ? 10.246 -7.351 17.089 1.00 93.81 863 ASP A C 1
ATOM 6906 O O . ASP A 1 863 ? 11.457 -7.572 17.080 1.00 93.81 863 ASP A O 1
ATOM 6910 N N . GLN A 1 864 ? 9.369 -8.298 17.430 1.00 92.25 864 GLN A N 1
ATOM 6911 C CA . GLN A 1 864 ? 9.723 -9.696 17.678 1.00 92.25 864 GLN A CA 1
ATOM 6912 C C . GLN A 1 864 ? 9.616 -10.570 16.417 1.00 92.25 864 GLN A C 1
ATOM 6914 O O . GLN A 1 864 ? 9.758 -11.794 16.504 1.00 92.25 864 GLN A O 1
ATOM 6919 N N . HIS A 1 865 ? 9.412 -9.951 15.249 1.00 92.38 865 HIS A N 1
ATOM 6920 C CA . HIS A 1 865 ? 9.286 -10.579 13.933 1.00 92.38 865 HIS A CA 1
ATOM 6921 C C . HIS A 1 865 ? 8.141 -11.601 13.853 1.00 92.38 865 HIS A C 1
ATOM 6923 O O . HIS A 1 865 ? 8.242 -12.620 13.164 1.00 92.38 865 HIS A O 1
ATOM 6929 N N . ILE A 1 866 ? 7.052 -11.336 14.578 1.00 93.19 866 ILE A N 1
ATOM 6930 C CA . ILE A 1 866 ? 5.847 -12.162 14.593 1.00 93.19 866 ILE A CA 1
ATOM 6931 C C . ILE A 1 866 ? 4.880 -11.635 13.540 1.00 93.19 866 ILE A C 1
ATOM 6933 O O . ILE A 1 866 ? 4.450 -10.484 13.582 1.00 93.19 866 ILE A O 1
ATOM 6937 N N . ASP A 1 867 ? 4.485 -12.509 12.619 1.00 94.25 867 ASP A N 1
ATOM 6938 C CA . ASP A 1 867 ? 3.415 -12.219 11.674 1.00 94.25 867 ASP A CA 1
ATOM 6939 C C . ASP A 1 867 ? 2.051 -12.667 12.233 1.00 94.25 867 ASP A C 1
ATOM 6941 O O . ASP A 1 867 ? 1.923 -13.786 12.742 1.00 94.25 867 ASP A O 1
ATOM 6945 N N . PHE A 1 868 ? 1.033 -11.804 12.149 1.00 96.19 868 PHE A N 1
ATOM 6946 C CA . PHE A 1 868 ? -0.258 -12.003 12.821 1.00 96.19 868 PHE A CA 1
ATOM 6947 C C . PHE A 1 868 ? -1.454 -11.442 12.041 1.00 96.19 868 PHE A C 1
ATOM 6949 O O . PHE A 1 868 ? -1.304 -10.487 11.281 1.00 96.19 868 PHE A O 1
ATOM 6956 N N . ASN A 1 869 ? -2.647 -11.996 12.267 1.00 97.12 869 ASN A N 1
ATOM 6957 C CA . ASN A 1 869 ? -3.906 -11.439 11.756 1.00 97.12 869 ASN A CA 1
ATOM 6958 C C . ASN A 1 869 ? -4.707 -10.718 12.834 1.00 97.12 869 ASN A C 1
ATOM 6960 O O . ASN A 1 869 ? -4.826 -11.218 13.946 1.00 97.12 869 ASN A O 1
ATOM 6964 N N . TYR A 1 870 ? -5.337 -9.603 12.486 1.00 97.81 870 TYR A N 1
ATOM 6965 C CA . TYR A 1 870 ? -6.473 -9.092 13.236 1.00 97.81 870 TYR A CA 1
ATOM 6966 C C . TYR A 1 870 ? -7.718 -9.929 12.951 1.00 97.81 870 TYR A C 1
ATOM 6968 O O . TYR A 1 870 ? -7.960 -10.335 11.814 1.00 97.81 870 TYR A O 1
ATOM 6976 N N . VAL A 1 871 ? -8.493 -10.212 13.994 1.00 96.19 871 VAL A N 1
ATOM 6977 C CA . VAL A 1 871 ? -9.745 -10.970 13.903 1.00 96.19 871 VAL A CA 1
ATOM 6978 C C . VAL A 1 871 ? -10.842 -10.249 14.669 1.00 96.19 871 VAL A C 1
ATOM 6980 O O . VAL A 1 871 ? -10.617 -9.765 15.775 1.00 96.19 871 VAL A O 1
ATOM 6983 N N . ASP A 1 872 ? -12.032 -10.190 14.088 1.00 93.44 872 ASP A N 1
ATOM 6984 C CA . ASP A 1 872 ? -13.231 -9.679 14.747 1.00 93.44 872 ASP A CA 1
ATOM 6985 C C . ASP A 1 872 ? -14.007 -10.817 15.438 1.00 93.44 872 ASP A C 1
ATOM 6987 O O . ASP A 1 872 ? -13.639 -11.997 15.371 1.00 93.44 872 ASP A O 1
ATOM 6991 N N . ARG A 1 873 ? -15.108 -10.477 16.118 1.00 90.25 873 ARG A N 1
ATOM 6992 C CA . ARG A 1 873 ? -15.954 -11.482 16.781 1.00 90.25 873 ARG A CA 1
ATOM 6993 C C . ARG A 1 873 ? -16.664 -12.435 15.812 1.00 90.25 873 ARG A C 1
ATOM 6995 O O . ARG A 1 873 ? -17.062 -13.517 16.241 1.00 90.25 873 ARG A O 1
ATOM 7002 N N . GLU A 1 874 ? -16.877 -12.044 14.551 1.00 86.31 874 GLU A N 1
ATOM 7003 C CA . GLU A 1 874 ? -17.598 -12.864 13.565 1.00 86.31 874 GLU A CA 1
ATOM 7004 C C . GLU A 1 874 ? -16.733 -14.029 13.078 1.00 86.31 874 GLU A C 1
ATOM 7006 O O . GLU A 1 874 ? -17.245 -15.115 12.784 1.00 86.31 874 GLU A O 1
ATOM 7011 N N . LYS A 1 875 ? -15.416 -13.809 13.001 1.00 86.25 875 LYS A N 1
ATOM 7012 C CA . LYS A 1 875 ? -14.424 -14.770 12.506 1.00 86.25 875 LYS A CA 1
ATOM 7013 C C . LYS A 1 875 ? -13.294 -15.012 13.502 1.00 86.25 875 LYS A C 1
ATOM 7015 O O . LYS A 1 875 ? -12.116 -14.998 13.141 1.00 86.25 875 LYS A O 1
ATOM 7020 N N . LEU A 1 876 ? -13.655 -15.335 14.744 1.00 90.12 876 LEU A N 1
ATOM 7021 C CA . LEU A 1 876 ? -12.686 -15.877 15.694 1.00 90.12 876 LEU A CA 1
ATOM 7022 C C . LEU A 1 876 ? -12.056 -17.183 15.162 1.00 90.12 876 LEU A C 1
ATOM 7024 O O . LEU A 1 876 ? -12.729 -17.970 14.486 1.00 90.12 876 LEU A O 1
ATOM 7028 N N . PRO A 1 877 ? -10.765 -17.425 15.449 1.00 87.50 877 PRO A N 1
ATOM 7029 C CA . PRO A 1 877 ? -10.058 -18.609 14.976 1.00 87.50 877 PRO A CA 1
ATOM 7030 C C . PRO A 1 877 ? -10.621 -19.894 15.593 1.00 87.50 877 PRO A C 1
ATOM 7032 O O . PRO A 1 877 ? -11.073 -19.908 16.734 1.00 87.50 877 PRO A O 1
ATOM 7035 N N . GLU A 1 878 ? -10.535 -20.995 14.845 1.00 79.75 878 GLU A N 1
ATOM 7036 C CA . GLU A 1 878 ? -10.914 -22.329 15.321 1.00 79.75 878 GLU A CA 1
ATOM 7037 C C . GLU A 1 878 ? -9.671 -23.159 15.700 1.00 79.75 878 GLU A C 1
ATOM 7039 O O . GLU A 1 878 ? -8.674 -23.136 14.965 1.00 79.75 878 GLU A O 1
ATOM 7044 N N . PRO A 1 879 ? -9.719 -23.953 16.783 1.00 75.06 879 PRO A N 1
ATOM 7045 C CA . PRO A 1 879 ? -8.600 -24.796 17.203 1.00 75.06 879 PRO A CA 1
ATOM 7046 C C . PRO A 1 879 ? -8.220 -25.851 16.157 1.00 75.06 879 PRO A C 1
ATOM 7048 O O . PRO A 1 879 ? -9.069 -26.434 15.485 1.00 75.06 879 PRO A O 1
ATOM 7051 N N . GLY A 1 880 ? -6.917 -26.105 16.010 1.00 64.75 880 GLY A N 1
ATOM 7052 C CA . GLY A 1 880 ? -6.381 -27.062 15.033 1.00 64.75 880 GLY A CA 1
ATOM 7053 C C . GLY A 1 880 ? -6.267 -26.539 13.592 1.00 64.75 880 GLY A C 1
ATOM 7054 O O . GLY A 1 880 ? -5.812 -27.286 12.724 1.00 64.75 880 GLY A O 1
ATOM 7055 N N . LYS A 1 881 ? -6.635 -25.275 13.326 1.00 74.38 881 LYS A N 1
ATOM 7056 C CA . LYS A 1 881 ? -6.388 -24.584 12.045 1.00 74.38 881 LYS A CA 1
ATOM 7057 C C . LYS A 1 881 ? -5.035 -23.846 12.040 1.00 74.38 881 LYS A C 1
ATOM 7059 O O . LYS A 1 881 ? -4.169 -24.094 12.877 1.00 74.38 881 LYS A O 1
ATOM 7064 N N . GLU A 1 882 ? -4.818 -22.989 11.038 1.00 82.75 882 GLU A N 1
ATOM 7065 C CA . GLU A 1 882 ? -3.555 -22.262 10.824 1.00 82.75 882 GLU A CA 1
ATOM 7066 C C . GLU A 1 882 ? -3.195 -21.329 11.998 1.00 82.75 882 GLU A C 1
ATOM 7068 O O . GLU A 1 882 ? -2.029 -21.277 12.398 1.00 82.75 882 GLU A O 1
ATOM 7073 N N . ILE A 1 883 ? -4.193 -20.676 12.610 1.00 91.19 883 ILE A N 1
ATOM 7074 C CA . ILE A 1 883 ? -4.030 -19.856 13.818 1.00 91.19 883 ILE A CA 1
ATOM 7075 C C . ILE A 1 883 ? -3.995 -20.752 15.059 1.00 91.19 883 ILE A C 1
ATOM 7077 O O . ILE A 1 883 ? -4.898 -21.550 15.296 1.00 91.19 883 ILE A O 1
ATOM 7081 N N . LYS A 1 884 ? -2.950 -20.589 15.873 1.00 91.69 884 LYS A N 1
ATOM 7082 C CA . LYS A 1 884 ? -2.687 -21.399 17.076 1.00 91.69 884 LYS A CA 1
ATOM 7083 C C . LYS A 1 884 ? -2.743 -20.600 18.376 1.00 91.69 884 LYS A C 1
ATOM 7085 O O . LYS A 1 884 ? -2.771 -21.194 19.456 1.00 91.69 884 LYS A O 1
ATOM 7090 N N . LYS A 1 885 ? -2.665 -19.274 18.276 1.00 94.56 885 LYS A N 1
ATOM 7091 C CA . LYS A 1 885 ? -2.605 -18.345 19.405 1.00 94.56 885 LYS A CA 1
ATOM 7092 C C . LYS A 1 885 ? -3.544 -17.181 19.145 1.00 94.56 885 LYS A C 1
ATOM 7094 O O . LYS A 1 885 ? -3.498 -16.612 18.055 1.00 94.56 885 LYS A O 1
ATOM 7099 N N . LEU A 1 886 ? -4.339 -16.819 20.143 1.00 96.88 886 LEU A N 1
ATOM 7100 C CA . LEU A 1 886 ? -5.193 -15.640 20.106 1.00 96.88 886 LEU A CA 1
ATOM 7101 C C . LEU A 1 886 ? -4.796 -14.690 21.235 1.00 96.88 886 LEU A C 1
ATOM 7103 O O . LEU A 1 886 ? -4.810 -15.059 22.409 1.00 96.88 886 LEU A O 1
ATOM 7107 N N . ILE A 1 887 ? -4.439 -13.468 20.864 1.00 97.88 887 ILE A N 1
ATOM 7108 C CA . ILE A 1 887 ? -4.148 -12.380 21.788 1.00 97.88 887 ILE A CA 1
ATOM 7109 C C . ILE A 1 887 ? -5.423 -11.565 21.965 1.00 97.88 887 ILE A C 1
ATOM 7111 O O . ILE A 1 887 ? -6.000 -11.083 20.990 1.00 97.88 887 ILE A O 1
ATOM 7115 N N . ILE A 1 888 ? -5.845 -11.404 23.211 1.00 97.69 888 ILE A N 1
ATOM 7116 C CA . ILE A 1 888 ? -6.935 -10.525 23.608 1.00 97.69 888 ILE A CA 1
ATOM 7117 C C . ILE A 1 888 ? -6.294 -9.240 24.133 1.00 97.69 888 ILE A C 1
ATOM 7119 O O . ILE A 1 888 ? -5.658 -9.274 25.198 1.00 97.69 888 ILE A O 1
ATOM 7123 N N . PRO A 1 889 ? -6.381 -8.128 23.378 1.00 96.69 889 PRO A N 1
ATOM 7124 C CA . PRO A 1 889 ? -5.768 -6.884 23.795 1.00 96.69 889 PRO A CA 1
ATOM 7125 C C . PRO A 1 889 ? -6.539 -6.264 24.960 1.00 96.69 889 PRO A C 1
ATOM 7127 O O . PRO A 1 889 ? -7.516 -6.843 25.439 1.00 96.69 889 PRO A O 1
ATOM 7130 N N . LYS A 1 890 ? -6.139 -5.066 25.401 1.00 95.62 890 LYS A N 1
ATOM 7131 C CA . LYS A 1 890 ? -6.914 -4.344 26.412 1.00 95.62 890 LYS A CA 1
ATOM 7132 C C . LYS A 1 890 ? -8.372 -4.170 25.988 1.00 95.62 890 LYS A C 1
ATOM 7134 O O . LYS A 1 890 ? -8.666 -3.591 24.947 1.00 95.62 890 LYS A O 1
ATOM 7139 N N . LEU A 1 891 ? -9.273 -4.669 26.830 1.00 95.44 891 LEU A N 1
ATOM 7140 C CA . LEU A 1 891 ? -10.722 -4.508 26.699 1.00 95.44 891 LEU A CA 1
ATOM 7141 C C . LEU A 1 891 ? -11.256 -3.623 27.823 1.00 95.44 891 LEU A C 1
ATOM 7143 O O . LEU A 1 891 ? -11.029 -3.919 28.992 1.00 95.44 891 LEU A O 1
ATOM 7147 N N . ALA A 1 892 ? -12.019 -2.588 27.483 1.00 94.25 892 ALA A N 1
ATOM 7148 C CA . ALA A 1 892 ? -12.817 -1.867 28.475 1.00 94.25 892 ALA A CA 1
ATOM 7149 C C . ALA A 1 892 ? -14.119 -2.612 28.789 1.00 94.25 892 ALA A C 1
ATOM 7151 O O . ALA A 1 892 ? -14.582 -2.645 29.930 1.00 94.25 892 ALA A O 1
ATOM 7152 N N . VAL A 1 893 ? -14.712 -3.207 27.756 1.00 95.56 893 VAL A N 1
ATOM 7153 C CA . VAL A 1 893 ? -16.001 -3.885 27.817 1.00 95.56 893 VAL A CA 1
ATOM 7154 C C . VAL A 1 893 ? -15.896 -5.233 27.114 1.00 95.56 893 VAL A C 1
ATOM 7156 O O . VAL A 1 893 ? -15.344 -5.335 26.018 1.00 95.56 893 VAL A O 1
ATOM 7159 N N . LEU A 1 894 ? -16.454 -6.264 27.742 1.00 95.38 894 LEU A N 1
ATOM 7160 C CA . LEU A 1 894 ? -16.520 -7.629 27.240 1.00 95.38 894 LEU A CA 1
ATOM 7161 C C . LEU A 1 894 ? -17.988 -8.049 27.136 1.00 95.38 894 LEU A C 1
ATOM 7163 O O . LEU A 1 894 ? -18.724 -7.992 28.114 1.00 95.38 894 LEU A O 1
ATOM 7167 N N . GLN A 1 895 ? -18.430 -8.470 25.953 1.00 93.56 895 GLN A N 1
ATOM 7168 C CA . GLN A 1 895 ? -19.771 -9.039 25.779 1.00 93.56 895 GLN A CA 1
ATOM 7169 C C . GLN A 1 895 ? -19.796 -10.496 26.249 1.00 93.56 895 GLN A C 1
ATOM 7171 O O . GLN A 1 895 ? -18.828 -11.238 26.038 1.00 93.56 895 GLN A O 1
ATOM 7176 N N . LYS A 1 896 ? -20.911 -10.921 26.852 1.00 93.88 896 LYS A N 1
ATOM 7177 C CA . LYS A 1 896 ? -21.098 -12.288 27.355 1.00 93.88 896 LYS A CA 1
ATOM 7178 C C . LYS A 1 896 ? -20.840 -13.350 26.285 1.00 93.88 896 LYS A C 1
ATOM 7180 O O . LYS A 1 896 ? -20.160 -14.337 26.555 1.00 93.88 896 LYS A O 1
ATOM 7185 N N . GLU A 1 897 ? -21.304 -13.120 25.064 1.00 92.50 897 GLU A N 1
ATOM 7186 C CA . GLU A 1 897 ? -21.156 -14.037 23.934 1.00 92.50 897 GLU A CA 1
ATOM 7187 C C . GLU A 1 897 ? -19.685 -14.232 23.550 1.00 92.50 897 GLU A C 1
ATOM 7189 O O . GLU A 1 897 ? -19.268 -15.352 23.240 1.00 92.50 897 GLU A O 1
ATOM 7194 N N . LEU A 1 898 ? -18.890 -13.154 23.602 1.00 94.12 898 LEU A N 1
ATOM 7195 C CA . LEU A 1 898 ? -17.451 -13.213 23.353 1.00 94.12 898 LEU A CA 1
ATOM 7196 C C . LEU A 1 898 ? -16.747 -13.973 24.476 1.00 94.12 898 LEU A C 1
ATOM 7198 O O . LEU A 1 898 ? -15.970 -14.875 24.181 1.00 94.12 898 LEU A O 1
ATOM 7202 N N . LEU A 1 899 ? -17.056 -13.679 25.746 1.00 95.50 899 LEU A N 1
ATOM 7203 C CA . LEU A 1 899 ? -16.499 -14.423 26.881 1.00 95.50 899 LEU A CA 1
ATOM 7204 C C . LEU A 1 899 ? -16.779 -15.927 26.753 1.00 95.50 899 LEU A C 1
ATOM 7206 O O . LEU A 1 899 ? -15.865 -16.738 26.891 1.00 95.50 899 LEU A O 1
ATOM 7210 N N . ASP A 1 900 ? -18.019 -16.301 26.439 1.00 94.81 900 ASP A N 1
ATOM 7211 C CA . ASP A 1 900 ? -18.403 -17.702 26.267 1.00 94.81 900 ASP A CA 1
ATOM 7212 C C . ASP A 1 900 ? -17.677 -18.350 25.083 1.00 94.81 900 ASP A C 1
ATOM 7214 O O . ASP A 1 900 ? -17.343 -19.534 25.132 1.00 94.81 900 ASP A O 1
ATOM 7218 N N . HIS A 1 901 ? -17.396 -17.594 24.018 1.00 94.81 901 HIS A N 1
ATOM 7219 C CA . HIS A 1 901 ? -16.579 -18.082 22.911 1.00 94.81 901 HIS A CA 1
ATOM 7220 C C . HIS A 1 901 ? -15.118 -18.284 23.324 1.00 94.81 901 HIS A C 1
ATOM 7222 O O . HIS A 1 901 ? -14.561 -19.345 23.056 1.00 94.81 901 HIS A O 1
ATOM 7228 N N . LEU A 1 902 ? -14.513 -17.329 24.029 1.00 95.94 902 LEU A N 1
ATOM 7229 C CA . LEU A 1 902 ? -13.143 -17.453 24.530 1.00 95.94 902 LEU A CA 1
ATOM 7230 C C . LEU A 1 902 ? -12.993 -18.653 25.476 1.00 95.94 902 LEU A C 1
ATOM 7232 O O . LEU A 1 902 ? -12.015 -19.387 25.367 1.00 95.94 902 LEU A O 1
ATOM 7236 N N . ILE A 1 903 ? -13.987 -18.918 26.330 1.00 96.25 903 ILE A N 1
ATOM 7237 C CA . ILE A 1 903 ? -14.028 -20.124 27.173 1.00 96.25 903 ILE A CA 1
ATOM 7238 C C . ILE A 1 903 ? -14.024 -21.391 26.311 1.00 96.25 903 ILE A C 1
ATOM 7240 O O . ILE A 1 903 ? -13.164 -22.244 26.507 1.00 96.25 903 ILE A O 1
ATOM 7244 N N . ARG A 1 904 ? -14.895 -21.483 25.294 1.00 94.94 904 ARG A N 1
ATOM 7245 C CA . ARG A 1 904 ? -14.910 -22.641 24.376 1.00 94.94 904 ARG A CA 1
ATOM 7246 C C . ARG A 1 904 ? -13.573 -22.849 23.664 1.00 94.94 904 ARG A C 1
ATOM 7248 O O . ARG A 1 904 ? -13.169 -23.985 23.436 1.00 94.94 904 ARG A O 1
ATOM 7255 N N . LEU A 1 905 ? -12.894 -21.769 23.292 1.00 95.19 905 LEU A N 1
ATOM 7256 C CA . LEU A 1 905 ? -11.584 -21.844 22.650 1.00 95.19 905 LEU A CA 1
ATOM 7257 C C . LEU A 1 905 ? -10.499 -22.333 23.620 1.00 95.19 905 LEU A C 1
ATOM 7259 O O . LEU A 1 905 ? -9.650 -23.134 23.224 1.00 95.19 905 LEU A O 1
ATOM 7263 N N . ALA A 1 906 ? -10.552 -21.898 24.882 1.00 95.50 906 ALA A N 1
ATOM 7264 C CA . ALA A 1 906 ? -9.674 -22.395 25.936 1.00 95.50 906 ALA A CA 1
ATOM 7265 C C . ALA A 1 906 ? -9.925 -23.888 26.220 1.00 95.50 906 ALA A C 1
ATOM 7267 O O . ALA A 1 906 ? -8.966 -24.658 26.236 1.00 95.50 906 ALA A O 1
ATOM 7268 N N . ASP A 1 907 ? -11.190 -24.310 26.339 1.00 95.06 907 ASP A N 1
ATOM 7269 C CA . ASP A 1 907 ? -11.607 -25.717 26.499 1.00 95.06 907 ASP A CA 1
ATOM 7270 C C . ASP A 1 907 ? -11.052 -26.617 25.387 1.00 95.06 907 ASP A C 1
ATOM 7272 O O . ASP A 1 907 ? -10.618 -27.745 25.616 1.00 95.06 907 ASP A O 1
ATOM 7276 N N . GLN A 1 908 ? -11.051 -26.107 24.157 1.00 93.50 908 GLN A N 1
ATOM 7277 C CA . GLN A 1 908 ? -10.556 -26.811 22.976 1.00 93.50 908 GLN A CA 1
ATOM 7278 C C . GLN A 1 908 ? -9.024 -26.735 22.814 1.00 93.50 908 GLN A C 1
ATOM 7280 O O . GLN A 1 908 ? -8.482 -27.220 21.818 1.00 93.50 908 GLN A O 1
ATOM 7285 N N . GLY A 1 909 ? -8.314 -26.146 23.781 1.00 92.56 909 GLY A N 1
ATOM 7286 C CA . GLY A 1 909 ? -6.854 -26.137 23.841 1.00 92.56 909 GLY A CA 1
ATOM 7287 C C . GLY A 1 909 ? -6.166 -25.033 23.033 1.00 92.56 909 GLY A C 1
ATOM 7288 O O . GLY A 1 909 ? -4.960 -25.128 22.807 1.00 92.56 909 GLY A O 1
ATOM 7289 N N . MET A 1 910 ? -6.875 -23.989 22.581 1.00 93.62 910 MET A N 1
ATOM 7290 C CA . MET A 1 910 ? -6.214 -22.841 21.946 1.00 93.62 910 MET A CA 1
ATOM 7291 C C . MET A 1 910 ? -5.465 -22.002 22.983 1.00 93.62 910 MET A C 1
ATOM 7293 O O . MET A 1 910 ? -5.982 -21.756 24.069 1.00 93.62 910 MET A O 1
ATOM 7297 N N . ASN A 1 911 ? -4.264 -21.525 22.649 1.00 94.56 911 ASN A N 1
ATOM 7298 C CA . ASN A 1 911 ? -3.514 -20.654 23.552 1.00 94.56 911 ASN A CA 1
ATOM 7299 C C . ASN A 1 911 ? -4.092 -19.235 23.529 1.00 94.56 911 ASN A C 1
ATOM 7301 O O . ASN A 1 911 ? -4.107 -18.600 22.468 1.00 94.56 911 ASN A O 1
ATOM 7305 N N . LEU A 1 912 ? -4.538 -18.744 24.685 1.00 96.31 912 LEU A N 1
ATOM 7306 C CA . LEU A 1 912 ? -5.064 -17.390 24.848 1.00 96.31 912 LEU A CA 1
ATOM 7307 C C . LEU A 1 912 ? -4.090 -16.527 25.649 1.00 96.31 912 LEU A C 1
ATOM 7309 O O . LEU A 1 912 ? -3.619 -16.932 26.711 1.00 96.31 912 LEU A O 1
ATOM 7313 N N . TYR A 1 913 ? -3.829 -15.321 25.155 1.00 97.12 913 TYR A N 1
ATOM 7314 C CA . TYR A 1 913 ? -2.925 -14.355 25.776 1.00 97.12 913 TYR A CA 1
ATOM 7315 C C . TYR A 1 913 ? -3.702 -13.068 26.064 1.00 97.12 913 TYR A C 1
ATOM 7317 O O . TYR A 1 913 ? -4.080 -12.368 25.130 1.00 97.12 913 TYR A O 1
ATOM 7325 N N . PHE A 1 914 ? -3.956 -12.748 27.331 1.00 97.31 914 PHE A N 1
ATOM 7326 C CA . PHE A 1 914 ? -4.719 -11.562 27.742 1.00 97.31 914 PHE A CA 1
ATOM 7327 C C . PHE A 1 914 ? -3.797 -10.430 28.218 1.00 97.31 914 PHE A C 1
ATOM 7329 O O . PHE A 1 914 ? -2.851 -10.680 28.968 1.00 97.31 914 PHE A O 1
ATOM 7336 N N . GLN A 1 915 ? -4.096 -9.182 27.837 1.00 95.12 915 GLN A N 1
ATOM 7337 C CA . GLN A 1 915 ? -3.374 -7.990 28.320 1.00 95.12 915 GLN A CA 1
ATOM 7338 C C . GLN A 1 915 ? -3.904 -7.398 29.634 1.00 95.12 915 GLN A C 1
ATOM 7340 O O . GLN A 1 915 ? -3.226 -6.600 30.283 1.00 95.12 915 GLN A O 1
ATOM 7345 N N . ASN A 1 916 ? -5.136 -7.713 30.014 1.00 91.62 916 ASN A N 1
ATOM 7346 C CA . ASN A 1 916 ? -5.759 -7.218 31.233 1.00 91.62 916 ASN A CA 1
ATOM 7347 C C . ASN A 1 916 ? -6.464 -8.346 31.974 1.00 91.62 916 ASN A C 1
ATOM 7349 O O . ASN A 1 916 ? -6.833 -9.376 31.411 1.00 91.62 916 ASN A O 1
ATOM 7353 N N . THR A 1 917 ? -6.550 -8.162 33.284 1.00 91.00 917 THR A N 1
ATOM 7354 C CA . THR A 1 917 ? -7.044 -9.166 34.227 1.00 91.00 917 THR A CA 1
ATOM 7355 C C . THR A 1 917 ? -8.505 -8.956 34.569 1.00 91.00 917 THR A C 1
ATOM 7357 O O . THR A 1 917 ? -9.121 -9.845 35.135 1.00 91.00 917 THR A O 1
ATOM 7360 N N . ASP A 1 918 ? -9.056 -7.802 34.218 1.00 90.94 918 ASP A N 1
ATOM 7361 C CA . ASP A 1 918 ? -10.430 -7.411 34.453 1.00 90.94 918 ASP A CA 1
ATOM 7362 C C . ASP A 1 918 ? -11.027 -6.707 33.228 1.00 90.94 918 ASP A C 1
ATOM 7364 O O . ASP A 1 918 ? -10.328 -6.146 32.378 1.00 90.94 918 ASP A O 1
ATOM 7368 N N . ALA A 1 919 ? -12.352 -6.788 33.129 1.00 93.12 919 ALA A N 1
ATOM 7369 C CA . ALA A 1 919 ? -13.155 -6.066 32.151 1.00 93.12 919 ALA A CA 1
ATOM 7370 C C . ALA A 1 919 ? -14.577 -5.863 32.694 1.00 93.12 919 ALA A C 1
ATOM 7372 O O . ALA A 1 919 ? -15.034 -6.599 33.574 1.00 93.12 919 ALA A O 1
ATOM 7373 N N . ILE A 1 920 ? -15.301 -4.890 32.137 1.00 96.19 920 ILE A N 1
ATOM 7374 C CA . ILE A 1 920 ? -16.740 -4.750 32.380 1.00 96.19 920 ILE A CA 1
ATOM 7375 C C . ILE A 1 920 ? -17.460 -5.783 31.512 1.00 96.19 920 ILE A C 1
ATOM 7377 O O . ILE A 1 920 ? -17.520 -5.636 30.291 1.00 96.19 920 ILE A O 1
ATOM 7381 N N . LEU A 1 921 ? -17.997 -6.831 32.131 1.00 96.62 921 LEU A N 1
ATOM 7382 C CA . LEU A 1 921 ? -18.785 -7.850 31.452 1.00 96.62 921 LEU A CA 1
ATOM 7383 C C . LEU A 1 921 ? -20.218 -7.350 31.288 1.00 96.62 921 LEU A C 1
ATOM 7385 O O . LEU A 1 921 ? -20.925 -7.166 32.276 1.00 96.62 921 LEU A O 1
ATOM 7389 N N . LEU A 1 922 ? -20.651 -7.151 30.047 1.00 95.69 922 LEU A N 1
ATOM 7390 C CA . LEU A 1 922 ? -22.060 -6.939 29.730 1.00 95.69 922 LEU A CA 1
ATOM 7391 C C . LEU A 1 922 ? -22.773 -8.292 29.727 1.00 95.69 922 LEU A C 1
ATOM 7393 O O . LEU A 1 922 ? -22.292 -9.243 29.106 1.00 95.69 922 LEU A O 1
ATOM 7397 N N . ASN A 1 923 ? -23.911 -8.374 30.418 1.00 90.12 923 ASN A N 1
ATOM 7398 C CA . ASN A 1 923 ? -24.783 -9.550 30.403 1.00 90.12 923 ASN A CA 1
ATOM 7399 C C . ASN A 1 923 ? -25.366 -9.801 28.988 1.00 90.12 923 ASN A C 1
ATOM 7401 O O . ASN A 1 923 ? -25.136 -9.033 28.056 1.00 90.12 923 ASN A O 1
ATOM 7405 N N . ALA A 1 924 ? -26.143 -10.874 28.819 1.00 84.88 924 ALA A N 1
ATOM 7406 C CA . ALA A 1 924 ? -26.661 -11.271 27.502 1.00 84.88 924 ALA A CA 1
ATOM 7407 C C . ALA A 1 924 ? -27.614 -10.239 26.855 1.00 84.88 924 ALA A C 1
ATOM 7409 O O . ALA A 1 924 ? -27.679 -10.148 25.632 1.00 84.88 924 ALA A O 1
ATOM 7410 N N . ASP A 1 925 ? -28.361 -9.449 27.642 1.00 86.56 925 ASP A N 1
ATOM 7411 C CA . ASP A 1 925 ? -29.168 -8.342 27.094 1.00 86.56 925 ASP A CA 1
ATOM 7412 C C . ASP A 1 925 ? -28.365 -7.036 26.919 1.00 86.56 925 ASP A C 1
ATOM 7414 O O . ASP A 1 925 ? -28.778 -6.129 26.190 1.00 86.56 925 ASP A O 1
ATOM 7418 N N . GLY A 1 926 ? -27.186 -6.972 27.538 1.00 85.75 926 GLY A N 1
ATOM 7419 C CA . GLY A 1 926 ? -26.229 -5.879 27.531 1.00 85.75 926 GLY A CA 1
ATOM 7420 C C . GLY A 1 926 ? -26.567 -4.701 28.446 1.00 85.75 926 GLY A C 1
ATOM 7421 O O . GLY A 1 926 ? -25.805 -3.738 28.487 1.00 85.75 926 GLY A O 1
ATOM 7422 N N . PHE A 1 927 ? -27.694 -4.712 29.156 1.00 88.50 927 PHE A N 1
ATOM 7423 C CA . PHE A 1 927 ? -28.150 -3.569 29.953 1.00 88.50 927 PHE A CA 1
ATOM 7424 C C . PHE A 1 927 ? -27.713 -3.614 31.412 1.00 88.50 927 PHE A C 1
ATOM 7426 O O . PHE A 1 927 ? -27.788 -2.579 32.084 1.00 88.50 927 PHE A O 1
ATOM 7433 N N . GLU A 1 928 ? -27.202 -4.752 31.869 1.00 90.12 928 GLU A N 1
ATOM 7434 C CA . GLU A 1 928 ? -26.546 -4.904 33.162 1.00 90.12 928 GLU A CA 1
ATOM 7435 C C . GLU A 1 928 ? -25.078 -5.273 32.961 1.00 90.12 928 GLU A C 1
ATOM 7437 O O . GLU A 1 928 ? -24.679 -5.831 31.934 1.00 90.12 928 GLU A O 1
ATOM 7442 N N . SER A 1 929 ? -24.257 -4.942 33.950 1.00 92.38 929 SER A N 1
ATOM 7443 C CA . SER A 1 929 ? -22.844 -5.278 33.917 1.00 92.38 929 SER A CA 1
ATOM 7444 C C . SER A 1 929 ? -22.317 -5.646 35.283 1.00 92.38 929 SER A C 1
ATOM 7446 O O . SER A 1 929 ? -22.747 -5.086 36.291 1.00 92.38 929 SER A O 1
ATOM 7448 N N . GLU A 1 930 ? -21.287 -6.472 35.282 1.00 94.38 930 GLU A N 1
ATOM 7449 C CA . GLU A 1 930 ? -20.441 -6.731 36.438 1.00 94.38 930 GLU A CA 1
ATOM 7450 C C . GLU A 1 930 ? -18.970 -6.579 36.046 1.00 94.38 930 GLU A C 1
ATOM 7452 O O . GLU A 1 930 ? -18.602 -6.742 34.881 1.00 94.38 930 GLU A O 1
ATOM 7457 N N . THR A 1 931 ? -18.115 -6.253 37.010 1.00 94.12 931 THR A N 1
ATOM 7458 C CA . THR A 1 931 ? -16.670 -6.381 36.805 1.00 94.12 931 THR A CA 1
ATOM 7459 C C . THR A 1 931 ? -16.313 -7.850 36.952 1.00 94.12 931 THR A C 1
ATOM 7461 O O . THR A 1 931 ? -16.578 -8.440 37.998 1.00 94.12 931 THR A O 1
ATOM 7464 N N . VAL A 1 932 ? -15.711 -8.438 35.920 1.00 94.00 932 VAL A N 1
ATOM 7465 C CA . VAL A 1 932 ? -15.264 -9.834 35.953 1.00 94.00 932 VAL A CA 1
ATOM 7466 C C . VAL A 1 932 ? -13.751 -9.899 36.133 1.00 94.00 932 VAL A C 1
ATOM 7468 O O . VAL A 1 932 ? -13.018 -9.230 35.406 1.00 94.00 932 VAL A O 1
ATOM 7471 N N . ASP A 1 933 ? -13.282 -10.728 37.068 1.00 95.44 933 ASP A N 1
ATOM 7472 C CA . ASP A 1 933 ? -11.875 -11.131 37.142 1.00 95.44 933 ASP A CA 1
ATOM 7473 C C . ASP A 1 933 ? -11.635 -12.266 36.135 1.00 95.44 933 ASP A C 1
ATOM 7475 O O . ASP A 1 933 ? -12.098 -13.401 36.290 1.00 95.44 933 ASP A O 1
ATOM 7479 N N . LEU A 1 934 ? -10.921 -11.947 35.060 1.00 95.19 934 LEU A N 1
ATOM 7480 C CA . LEU A 1 934 ? -10.594 -12.882 33.994 1.00 95.19 934 LEU A CA 1
ATOM 7481 C C . LEU A 1 934 ? -9.590 -13.947 34.459 1.00 95.19 934 LEU A C 1
ATOM 7483 O O . LEU A 1 934 ? -9.653 -15.073 33.967 1.00 95.19 934 LEU A O 1
ATOM 7487 N N . ARG A 1 935 ? -8.699 -13.656 35.417 1.00 94.94 935 ARG A N 1
ATOM 7488 C CA . ARG A 1 935 ? -7.775 -14.670 35.957 1.00 94.94 935 ARG A CA 1
ATOM 7489 C C . ARG A 1 935 ? -8.531 -15.726 36.733 1.00 94.94 935 ARG A C 1
ATOM 7491 O O . ARG A 1 935 ? -8.284 -16.912 36.533 1.00 94.94 935 ARG A O 1
ATOM 7498 N N . GLU A 1 936 ? -9.463 -15.307 37.583 1.00 95.44 936 GLU A N 1
ATOM 7499 C CA . GLU A 1 936 ? -10.338 -16.241 38.287 1.00 95.44 936 GLU A CA 1
ATOM 7500 C C . GLU A 1 936 ? -11.160 -17.051 37.277 1.00 95.44 936 GLU A C 1
ATOM 7502 O O . GLU A 1 936 ? -11.179 -18.285 37.333 1.00 95.44 936 GLU A O 1
ATOM 7507 N N . LYS A 1 937 ? -11.751 -16.368 36.285 1.00 95.31 937 LYS A N 1
ATOM 7508 C CA . LYS A 1 937 ? -12.603 -16.995 35.267 1.00 95.31 937 LYS A CA 1
ATOM 7509 C C . LYS A 1 937 ? -11.886 -18.057 34.435 1.00 95.31 937 LYS A C 1
ATOM 7511 O O . LYS A 1 937 ? -12.506 -19.063 34.089 1.00 95.31 937 LYS A O 1
ATOM 7516 N N . PHE A 1 938 ? -10.608 -17.843 34.124 1.00 97.12 938 PHE A N 1
ATOM 7517 C CA . PHE A 1 938 ? -9.792 -18.756 33.322 1.00 97.12 938 PHE A CA 1
ATOM 7518 C C . PHE A 1 938 ? -8.796 -19.598 34.146 1.00 97.12 938 PHE A C 1
ATOM 7520 O O . PHE A 1 938 ? -7.953 -20.283 33.572 1.00 97.12 938 PHE A O 1
ATOM 7527 N N . SER A 1 939 ? -8.910 -19.616 35.478 1.00 95.25 939 SER A N 1
ATOM 7528 C CA . SER A 1 939 ? -7.965 -20.299 36.383 1.00 95.25 939 SER A CA 1
ATOM 7529 C C . SER A 1 939 ? -7.828 -21.813 36.158 1.00 95.25 939 SER A C 1
ATOM 7531 O O . SER A 1 939 ? -6.802 -22.395 36.505 1.00 95.25 939 SER A O 1
ATOM 7533 N N . ALA A 1 940 ? -8.834 -22.454 35.558 1.00 95.44 940 ALA A N 1
ATOM 7534 C CA . ALA A 1 940 ? -8.821 -23.880 35.235 1.00 95.44 940 ALA A CA 1
ATOM 7535 C C . ALA A 1 940 ? -8.038 -24.231 33.949 1.00 95.44 940 ALA A C 1
ATOM 7537 O O . ALA A 1 940 ? -7.845 -25.414 33.665 1.00 95.44 940 ALA A O 1
ATOM 7538 N N . TYR A 1 941 ? -7.594 -23.239 33.168 1.00 96.81 941 TYR A N 1
ATOM 7539 C CA . TYR A 1 941 ? -7.002 -23.442 31.842 1.00 96.81 941 TYR A CA 1
ATOM 7540 C C . TYR A 1 941 ? -5.502 -23.134 31.831 1.00 96.81 941 TYR A C 1
ATOM 7542 O O . TYR A 1 941 ? -5.083 -21.982 31.891 1.00 96.81 941 TYR A O 1
ATOM 7550 N N . ASN A 1 942 ? -4.672 -24.165 31.658 1.00 94.81 942 ASN A N 1
ATOM 7551 C CA . ASN A 1 942 ? -3.209 -24.014 31.596 1.00 94.81 942 ASN A CA 1
ATOM 7552 C C . ASN A 1 942 ? -2.710 -23.350 30.296 1.00 94.81 942 ASN A C 1
ATOM 7554 O O . ASN A 1 942 ? -1.553 -22.954 30.202 1.00 94.81 942 ASN A O 1
ATOM 7558 N N . ASN A 1 943 ? -3.571 -23.266 29.282 1.00 94.38 943 ASN A N 1
ATOM 7559 C CA . ASN A 1 943 ? -3.340 -22.639 27.979 1.00 94.38 943 ASN A CA 1
ATOM 7560 C C . ASN A 1 943 ? -3.801 -21.170 27.927 1.00 94.38 943 ASN A C 1
ATOM 7562 O O . ASN A 1 943 ? -3.878 -20.594 26.843 1.00 94.38 943 ASN A O 1
ATOM 7566 N N . VAL A 1 944 ? -4.121 -20.559 29.071 1.00 96.94 944 VAL A N 1
ATOM 7567 C CA . VAL A 1 944 ? -4.482 -19.141 29.172 1.00 96.94 944 VAL A CA 1
ATOM 7568 C C . VAL A 1 944 ? -3.454 -18.415 30.027 1.00 96.94 944 VAL A C 1
ATOM 7570 O O . VAL A 1 944 ? -3.172 -18.819 31.152 1.00 96.94 944 VAL A O 1
ATOM 7573 N N . VAL A 1 945 ? -2.887 -17.334 29.494 1.00 95.81 945 VAL A N 1
ATOM 7574 C CA . VAL A 1 945 ? -1.821 -16.572 30.154 1.00 95.81 945 VAL A CA 1
ATOM 7575 C C . VAL A 1 945 ? -2.135 -15.079 30.121 1.00 95.81 945 VAL A C 1
ATOM 7577 O O . VAL A 1 945 ? -2.700 -14.567 29.156 1.00 95.81 945 VAL A O 1
ATOM 7580 N N . PHE A 1 946 ? -1.756 -14.372 31.185 1.00 96.31 946 PHE A N 1
ATOM 7581 C CA . PHE A 1 946 ? -1.981 -12.937 31.356 1.00 96.31 946 PHE A CA 1
ATOM 7582 C C . PHE A 1 946 ? -0.651 -12.188 31.390 1.00 96.31 946 PHE A C 1
ATOM 7584 O O . PHE A 1 946 ? 0.273 -12.613 32.084 1.00 96.31 946 PHE A O 1
ATOM 7591 N N . PHE A 1 947 ? -0.582 -11.047 30.709 1.00 94.94 947 PHE A N 1
ATOM 7592 C CA . PHE A 1 947 ? 0.595 -10.181 30.667 1.00 94.94 947 PHE A CA 1
ATOM 7593 C C . PHE A 1 947 ? 0.199 -8.734 30.921 1.00 94.94 947 PHE A C 1
ATOM 7595 O O . PHE A 1 947 ? -0.760 -8.241 30.344 1.00 94.94 947 PHE A O 1
ATOM 7602 N N . ASP A 1 948 ? 0.981 -8.034 31.733 1.00 88.12 948 ASP A N 1
ATOM 7603 C CA . ASP A 1 948 ? 0.874 -6.589 31.958 1.00 88.12 948 ASP A CA 1
ATOM 7604 C C . ASP A 1 948 ? 1.881 -5.781 31.115 1.00 88.12 948 ASP A C 1
ATOM 7606 O O . ASP A 1 948 ? 1.732 -4.570 30.948 1.00 88.12 948 ASP A O 1
ATOM 7610 N N . ASN A 1 949 ? 2.887 -6.455 30.548 1.00 93.38 949 ASN A N 1
ATOM 7611 C CA . ASN A 1 949 ? 3.956 -5.870 29.749 1.00 93.38 949 ASN A CA 1
ATOM 7612 C C . ASN A 1 949 ? 3.948 -6.413 28.307 1.00 93.38 949 ASN A C 1
ATOM 7614 O O . ASN A 1 949 ? 4.035 -7.621 28.076 1.00 93.38 949 ASN A O 1
ATOM 7618 N N . LEU A 1 950 ? 3.885 -5.497 27.335 1.00 94.12 950 LEU A N 1
ATOM 7619 C CA . LEU A 1 950 ? 3.830 -5.801 25.902 1.00 94.12 950 LEU A CA 1
ATOM 7620 C C . LEU A 1 950 ? 5.070 -6.524 25.375 1.00 94.12 950 LEU A C 1
ATOM 7622 O O . LEU A 1 950 ? 4.943 -7.486 24.621 1.00 94.12 950 LEU A O 1
ATOM 7626 N N . THR A 1 951 ? 6.258 -6.090 25.789 1.00 90.69 951 THR A N 1
ATOM 7627 C CA . THR A 1 951 ? 7.523 -6.708 25.387 1.00 90.69 951 THR A CA 1
ATOM 7628 C C . THR A 1 951 ? 7.597 -8.146 25.886 1.00 90.69 951 THR A C 1
ATOM 7630 O O . THR A 1 951 ? 7.926 -9.042 25.114 1.00 90.69 951 THR A O 1
ATOM 7633 N N . HIS A 1 952 ? 7.221 -8.397 27.144 1.00 93.56 952 HIS A N 1
ATOM 7634 C CA . HIS A 1 952 ? 7.182 -9.754 27.698 1.00 93.56 952 HIS A CA 1
ATOM 7635 C C . HIS A 1 952 ? 6.166 -10.643 26.974 1.00 93.56 952 HIS A C 1
ATOM 7637 O O . HIS A 1 952 ? 6.492 -11.784 26.646 1.00 93.56 952 HIS A O 1
ATOM 7643 N N . LEU A 1 953 ? 4.968 -10.120 26.681 1.00 95.25 953 LEU A N 1
ATOM 7644 C CA . LEU A 1 953 ? 3.959 -10.827 25.889 1.00 95.25 953 LEU A CA 1
ATOM 7645 C C . LEU A 1 953 ? 4.523 -11.214 24.518 1.00 95.25 953 LEU A C 1
ATOM 7647 O O . LEU A 1 953 ? 4.483 -12.384 24.142 1.00 95.25 953 LEU A O 1
ATOM 7651 N N . ALA A 1 954 ? 5.088 -10.255 23.782 1.00 94.06 954 ALA A N 1
ATOM 7652 C CA . ALA A 1 954 ? 5.615 -10.499 22.446 1.00 94.06 954 ALA A CA 1
ATOM 7653 C C . ALA A 1 954 ? 6.803 -11.478 22.469 1.00 94.06 954 ALA A C 1
ATOM 7655 O O . ALA A 1 954 ? 6.860 -12.391 21.646 1.00 94.06 954 ALA A O 1
ATOM 7656 N N . SER A 1 955 ? 7.716 -11.364 23.440 1.00 91.31 955 SER A N 1
ATOM 7657 C CA . SER A 1 955 ? 8.831 -12.304 23.604 1.00 91.31 955 SER A CA 1
ATOM 7658 C C . SER A 1 955 ? 8.361 -13.725 23.925 1.00 91.31 955 SER A C 1
ATOM 7660 O O . SER A 1 955 ? 8.894 -14.674 23.346 1.00 91.31 955 SER A O 1
ATOM 7662 N N . GLN A 1 956 ? 7.351 -13.892 24.787 1.00 92.19 956 GLN A N 1
ATOM 7663 C CA . GLN A 1 956 ? 6.779 -15.210 25.075 1.00 92.19 956 GLN A CA 1
ATOM 7664 C C . GLN A 1 956 ? 6.139 -15.815 23.821 1.00 92.19 956 GLN A C 1
ATOM 7666 O O . GLN A 1 956 ? 6.400 -16.967 23.478 1.00 92.19 956 GLN A O 1
ATOM 7671 N N . ILE A 1 957 ? 5.349 -15.029 23.087 1.00 92.94 957 ILE A N 1
ATOM 7672 C CA . ILE A 1 957 ? 4.714 -15.494 21.850 1.00 92.94 957 ILE A CA 1
ATOM 7673 C C . ILE A 1 957 ? 5.762 -15.863 20.803 1.00 92.94 957 ILE A C 1
ATOM 7675 O O . ILE A 1 957 ? 5.592 -16.875 20.122 1.00 92.94 957 ILE A O 1
ATOM 7679 N N . SER A 1 958 ? 6.845 -15.091 20.687 1.00 89.69 958 SER A N 1
ATOM 7680 C CA . SER A 1 958 ? 7.972 -15.395 19.800 1.00 89.69 958 SER A CA 1
ATOM 7681 C C . SER A 1 958 ? 8.625 -16.728 20.174 1.00 89.69 958 SER A C 1
ATOM 7683 O O . SER A 1 958 ? 8.794 -17.587 19.310 1.00 89.69 958 SER A O 1
ATOM 7685 N N . ALA A 1 959 ? 8.905 -16.954 21.464 1.00 86.81 959 ALA A N 1
ATOM 7686 C CA . ALA A 1 959 ? 9.485 -18.203 21.964 1.00 86.81 959 ALA A CA 1
ATOM 7687 C C . ALA A 1 959 ? 8.595 -19.428 21.687 1.00 86.81 959 ALA A C 1
ATOM 7689 O O . ALA A 1 959 ? 9.097 -20.500 21.349 1.00 86.81 959 ALA A O 1
ATOM 7690 N N . ASP A 1 960 ? 7.278 -19.246 21.766 1.00 82.50 960 ASP A N 1
ATOM 7691 C CA . ASP A 1 960 ? 6.288 -20.295 21.533 1.00 82.50 960 ASP A CA 1
ATOM 7692 C C . ASP A 1 960 ? 5.947 -20.482 20.039 1.00 82.50 960 ASP A C 1
ATOM 7694 O O . ASP A 1 960 ? 5.137 -21.350 19.685 1.00 82.50 960 ASP A O 1
ATOM 7698 N N . THR A 1 961 ? 6.473 -19.645 19.137 1.00 83.06 961 THR A N 1
ATOM 7699 C CA . THR A 1 961 ? 6.125 -19.637 17.707 1.00 83.06 961 THR A CA 1
ATOM 7700 C C . THR A 1 961 ? 7.258 -20.174 16.848 1.00 83.06 961 THR A C 1
ATOM 7702 O O . THR A 1 961 ? 8.394 -19.718 16.890 1.00 83.06 961 THR A O 1
ATOM 7705 N N . ASP A 1 962 ? 6.925 -21.135 15.991 1.00 80.06 962 ASP A N 1
ATOM 7706 C CA . ASP A 1 962 ? 7.860 -21.698 15.028 1.00 80.06 962 ASP A CA 1
ATOM 7707 C C . ASP A 1 962 ? 7.720 -21.001 13.668 1.00 80.06 962 ASP A C 1
ATOM 7709 O O . ASP A 1 962 ? 7.048 -21.487 12.756 1.00 80.06 962 ASP A O 1
ATOM 7713 N N . SER A 1 963 ? 8.361 -19.841 13.539 1.00 72.44 963 SER A N 1
ATOM 7714 C CA . SER A 1 963 ? 8.440 -19.047 12.302 1.00 72.44 963 SER A CA 1
ATOM 7715 C C . SER A 1 963 ? 9.398 -19.648 11.257 1.00 72.44 963 SER A C 1
ATOM 7717 O O . SER A 1 963 ? 9.433 -19.222 10.101 1.00 72.44 963 SER A O 1
ATOM 7719 N N . GLY A 1 964 ? 10.199 -20.651 11.635 1.00 80.38 964 GLY A N 1
ATOM 7720 C CA . GLY A 1 964 ? 11.225 -21.256 10.782 1.00 80.38 964 GLY A CA 1
ATOM 7721 C C . GLY A 1 964 ? 12.494 -20.413 10.588 1.00 80.38 964 GLY A C 1
ATOM 7722 O O . GLY A 1 964 ? 13.404 -20.873 9.892 1.00 80.38 964 GLY A O 1
ATOM 7723 N N . TYR A 1 965 ? 12.568 -19.228 11.198 1.00 87.94 965 TYR A N 1
ATOM 7724 C CA . TYR A 1 965 ? 13.757 -18.379 11.273 1.00 87.94 965 TYR A CA 1
ATOM 7725 C C . TYR A 1 965 ? 13.752 -17.564 12.571 1.00 87.94 965 TYR A C 1
ATOM 7727 O O . TYR A 1 965 ? 12.698 -17.292 13.134 1.00 87.94 965 TYR A O 1
ATOM 7735 N N . ARG A 1 966 ? 14.919 -17.135 13.041 1.00 88.69 966 ARG A N 1
ATOM 7736 C CA . ARG A 1 966 ? 15.048 -16.246 14.196 1.00 88.69 966 ARG A CA 1
ATOM 7737 C C . ARG A 1 966 ? 16.075 -15.171 13.898 1.00 88.69 966 ARG A C 1
ATOM 7739 O O . ARG A 1 966 ? 17.168 -15.495 13.440 1.00 88.69 966 ARG A O 1
ATOM 7746 N N . ILE A 1 967 ? 15.731 -13.920 14.170 1.00 88.81 967 ILE A N 1
ATOM 7747 C CA . ILE A 1 967 ? 16.671 -12.802 14.102 1.00 88.81 967 ILE A CA 1
ATOM 7748 C C . ILE A 1 967 ? 17.266 -12.583 15.498 1.00 88.81 967 ILE A C 1
ATOM 7750 O O . ILE A 1 967 ? 16.558 -12.720 16.499 1.00 88.81 967 ILE A O 1
ATOM 7754 N N . GLU A 1 968 ? 18.572 -12.323 15.582 1.00 82.19 968 GLU A N 1
ATOM 7755 C CA . GLU A 1 968 ? 19.217 -11.964 16.851 1.00 82.19 968 GLU A CA 1
ATOM 7756 C C . GLU A 1 968 ? 18.651 -10.646 17.425 1.00 82.19 968 GLU A C 1
ATOM 7758 O O . GLU A 1 968 ? 18.150 -9.788 16.694 1.00 82.19 968 GLU A O 1
ATOM 7763 N N . ALA A 1 969 ? 18.695 -10.509 18.755 1.00 69.31 969 ALA A N 1
ATOM 7764 C CA . ALA A 1 969 ? 18.129 -9.366 19.475 1.00 69.31 969 ALA A CA 1
ATOM 7765 C C . ALA A 1 969 ? 18.791 -8.027 19.085 1.00 69.31 969 ALA A C 1
ATOM 7767 O O . ALA A 1 969 ? 19.934 -8.006 18.634 1.00 69.31 969 ALA A O 1
ATOM 7768 N N . GLY A 1 970 ? 18.086 -6.912 19.312 1.00 67.75 970 GLY A N 1
ATOM 7769 C CA . GLY A 1 970 ? 18.564 -5.558 18.988 1.00 67.75 970 GLY A CA 1
ATOM 7770 C C . GLY A 1 970 ? 18.220 -5.083 17.571 1.00 67.75 970 GLY A C 1
ATOM 7771 O O . GLY A 1 970 ? 18.830 -4.142 17.077 1.00 67.75 970 GLY A O 1
ATOM 7772 N N . THR A 1 971 ? 17.253 -5.729 16.915 1.00 75.56 971 THR A N 1
ATOM 7773 C CA . THR A 1 971 ? 16.859 -5.492 15.515 1.00 75.56 971 THR A CA 1
ATOM 7774 C C . THR A 1 971 ? 15.441 -4.921 15.387 1.00 75.56 971 THR A C 1
ATOM 7776 O O . THR A 1 971 ? 14.749 -5.185 14.414 1.00 75.56 971 THR A O 1
ATOM 7779 N N . GLU A 1 972 ? 15.007 -4.091 16.342 1.00 82.44 972 GLU A N 1
ATOM 7780 C CA . GLU A 1 972 ? 13.648 -3.508 16.402 1.00 82.44 972 GLU A CA 1
ATOM 7781 C C . GLU A 1 972 ? 13.270 -2.713 15.138 1.00 82.44 972 GLU A C 1
ATOM 7783 O O . GLU A 1 972 ? 12.102 -2.572 14.795 1.00 82.44 972 GLU A O 1
ATOM 7788 N N . ASN A 1 973 ? 14.249 -2.214 14.384 1.00 91.56 973 ASN A N 1
ATOM 7789 C CA . ASN A 1 973 ? 14.008 -1.493 13.133 1.00 91.56 973 ASN A CA 1
ATOM 7790 C C . ASN A 1 973 ? 14.012 -2.388 11.884 1.00 91.56 973 ASN A C 1
ATOM 7792 O O . ASN A 1 973 ? 13.907 -1.871 10.772 1.00 91.56 973 ASN A O 1
ATOM 7796 N N . ILE A 1 974 ? 14.132 -3.706 12.039 1.00 95.81 974 ILE A N 1
ATOM 7797 C CA . ILE A 1 974 ? 14.029 -4.658 10.936 1.00 95.81 974 ILE A CA 1
ATOM 7798 C C . ILE A 1 974 ? 12.604 -5.192 10.886 1.00 95.81 974 ILE A C 1
ATOM 7800 O O . ILE A 1 974 ? 12.155 -5.900 11.778 1.00 95.81 974 ILE A O 1
ATOM 7804 N N . VAL A 1 975 ? 11.888 -4.890 9.807 1.00 96.94 975 VAL A N 1
ATOM 7805 C CA . VAL A 1 975 ? 10.576 -5.493 9.560 1.00 96.94 975 VAL A CA 1
ATOM 7806 C C . VAL A 1 975 ? 10.766 -6.686 8.638 1.00 96.94 975 VAL A C 1
ATOM 7808 O O . VAL A 1 975 ? 11.436 -6.592 7.606 1.00 96.94 975 VAL A O 1
ATOM 7811 N N . ALA A 1 976 ? 10.194 -7.825 9.023 1.00 94.81 976 ALA A N 1
ATOM 7812 C CA . ALA A 1 976 ? 10.367 -9.079 8.309 1.00 94.81 976 ALA A CA 1
ATOM 7813 C C . ALA A 1 976 ? 9.035 -9.753 7.975 1.00 94.81 976 ALA A C 1
ATOM 7815 O O . ALA A 1 976 ? 8.052 -9.622 8.701 1.00 94.81 976 ALA A O 1
ATOM 7816 N N . LEU A 1 977 ? 9.029 -10.515 6.882 1.00 94.38 977 LEU A N 1
ATOM 7817 C CA . LEU A 1 977 ? 7.904 -11.354 6.472 1.00 94.38 977 LEU A CA 1
ATOM 7818 C C . LEU A 1 977 ? 8.416 -12.682 5.923 1.00 94.38 977 LEU A C 1
ATOM 7820 O O . LEU A 1 977 ? 9.372 -12.713 5.151 1.00 94.38 977 LEU A O 1
ATOM 7824 N N . ALA A 1 978 ? 7.727 -13.771 6.256 1.00 92.62 978 ALA A N 1
ATOM 7825 C CA . ALA A 1 978 ? 7.964 -15.092 5.688 1.00 92.62 978 ALA A CA 1
ATOM 7826 C C . ALA A 1 978 ? 6.751 -15.548 4.866 1.00 92.62 978 ALA A C 1
ATOM 7828 O O . ALA A 1 978 ? 5.636 -15.639 5.376 1.00 92.62 978 ALA A O 1
ATOM 7829 N N . LYS A 1 979 ? 6.978 -15.909 3.601 1.00 91.69 979 LYS A N 1
ATOM 7830 C CA . LYS A 1 979 ? 5.984 -16.533 2.722 1.00 91.69 979 LYS A CA 1
ATOM 7831 C C . LYS A 1 979 ? 6.460 -17.926 2.302 1.00 91.69 979 LYS A C 1
ATOM 7833 O O . LYS A 1 979 ? 7.249 -18.062 1.359 1.00 91.69 979 LYS A O 1
ATOM 7838 N N . PRO A 1 980 ? 6.028 -19.000 2.987 1.00 87.50 980 PRO A N 1
ATOM 7839 C CA . PRO A 1 980 ? 6.276 -20.355 2.514 1.00 87.50 980 PRO A CA 1
ATOM 7840 C C . PRO A 1 980 ? 5.575 -20.601 1.167 1.00 87.50 980 PRO A C 1
ATOM 7842 O O . PRO A 1 980 ? 4.372 -20.399 1.019 1.00 87.50 980 PRO A O 1
ATOM 7845 N N . GLY A 1 981 ? 6.333 -21.071 0.176 1.00 81.31 981 GLY A N 1
ATOM 7846 C CA . GLY A 1 981 ? 5.848 -21.383 -1.170 1.00 81.31 981 GLY A CA 1
ATOM 7847 C C . GLY A 1 981 ? 6.024 -22.842 -1.567 1.00 81.31 981 GLY A C 1
ATOM 7848 O O . GLY A 1 981 ? 6.569 -23.648 -0.808 1.00 81.31 981 GLY A O 1
ATOM 7849 N N . LYS A 1 982 ? 5.541 -23.215 -2.758 1.00 71.94 982 LYS A N 1
ATOM 7850 C CA . LYS A 1 982 ? 5.723 -24.577 -3.305 1.00 71.94 982 LYS A CA 1
ATOM 7851 C C . LYS A 1 982 ? 7.152 -24.803 -3.808 1.00 71.94 982 LYS A C 1
ATOM 7853 O O . LYS A 1 982 ? 7.693 -25.880 -3.592 1.00 71.94 982 LYS A O 1
ATOM 7858 N N . THR A 1 983 ? 7.738 -23.791 -4.443 1.00 74.75 983 THR A N 1
ATOM 7859 C CA . THR A 1 983 ? 9.065 -23.822 -5.085 1.00 74.75 983 THR A CA 1
ATOM 7860 C C . THR A 1 983 ? 10.190 -23.394 -4.149 1.00 74.75 983 THR A C 1
ATOM 7862 O O . THR A 1 983 ? 11.282 -23.953 -4.208 1.00 74.75 983 THR A O 1
ATOM 7865 N N . ALA A 1 984 ? 9.920 -22.435 -3.264 1.00 84.12 984 ALA A N 1
ATOM 7866 C CA . ALA A 1 984 ? 10.857 -21.932 -2.270 1.00 84.12 984 ALA A CA 1
ATOM 7867 C C . ALA A 1 984 ? 10.106 -21.341 -1.068 1.00 84.12 984 ALA A C 1
ATOM 7869 O O . ALA A 1 984 ? 8.922 -21.016 -1.154 1.00 84.12 984 ALA A O 1
ATOM 7870 N N . LYS A 1 985 ? 10.790 -21.190 0.066 1.00 90.06 985 LYS A N 1
ATOM 7871 C CA . LYS A 1 985 ? 10.373 -20.257 1.123 1.00 90.06 985 LYS A CA 1
ATOM 7872 C C . LYS A 1 985 ? 11.016 -18.906 0.841 1.00 90.06 985 LYS A C 1
ATOM 7874 O O . LYS A 1 985 ? 12.214 -18.875 0.567 1.00 90.06 985 LYS A O 1
ATOM 7879 N N . VAL A 1 986 ? 10.239 -17.831 0.914 1.00 93.12 986 VAL A N 1
ATOM 7880 C CA . VAL A 1 986 ? 10.714 -16.464 0.674 1.00 93.12 986 VAL A CA 1
ATOM 7881 C C . VAL A 1 986 ? 10.630 -15.675 1.970 1.00 93.12 986 VAL A C 1
ATOM 7883 O O . VAL A 1 986 ? 9.606 -15.710 2.648 1.00 93.12 986 VAL A O 1
ATOM 7886 N N . TYR A 1 987 ? 11.709 -14.984 2.304 1.00 94.81 987 TYR A N 1
ATOM 7887 C CA . TYR A 1 987 ? 11.834 -14.136 3.478 1.00 94.81 987 TYR A CA 1
ATOM 7888 C C . TYR A 1 987 ? 12.183 -12.727 3.013 1.00 94.81 987 TYR A C 1
ATOM 7890 O O . TYR A 1 987 ? 13.086 -12.560 2.197 1.00 94.81 987 TYR A O 1
ATOM 7898 N N . LEU A 1 988 ? 11.465 -11.730 3.503 1.00 96.75 988 LEU A N 1
ATOM 7899 C CA . LEU A 1 988 ? 11.701 -10.314 3.251 1.00 96.75 988 LEU A CA 1
ATOM 7900 C C . LEU A 1 988 ? 12.279 -9.692 4.520 1.00 96.75 988 LEU A C 1
ATOM 7902 O O . LEU A 1 988 ? 11.764 -9.965 5.600 1.00 96.75 988 LEU A O 1
ATOM 7906 N N . PHE A 1 989 ? 13.303 -8.853 4.377 1.00 97.38 989 PHE A N 1
ATOM 7907 C CA . PHE A 1 989 ? 13.879 -8.052 5.454 1.00 97.38 989 PHE A CA 1
ATOM 7908 C C . PHE A 1 989 ? 13.996 -6.605 4.985 1.00 97.38 989 PHE A C 1
ATOM 7910 O O . PHE A 1 989 ? 14.588 -6.338 3.936 1.00 97.38 989 PHE A O 1
ATOM 7917 N N . VAL A 1 990 ? 13.437 -5.680 5.757 1.00 98.25 990 VAL A N 1
ATOM 7918 C CA . VAL A 1 990 ? 13.431 -4.248 5.453 1.00 98.25 990 VAL A CA 1
ATOM 7919 C C . VAL A 1 990 ? 14.043 -3.504 6.625 1.00 98.25 990 VAL A C 1
ATOM 7921 O O . VAL A 1 990 ? 13.553 -3.612 7.746 1.00 98.25 990 VAL A O 1
ATOM 7924 N N . ASN A 1 991 ? 15.103 -2.744 6.365 1.00 97.25 991 ASN A N 1
ATOM 7925 C CA . ASN A 1 991 ? 15.686 -1.849 7.350 1.00 97.25 991 ASN A CA 1
ATOM 7926 C C . ASN A 1 991 ? 14.902 -0.532 7.383 1.00 97.25 991 ASN A C 1
ATOM 7928 O O . ASN A 1 991 ? 15.007 0.276 6.463 1.00 97.25 991 ASN A O 1
ATOM 7932 N N . ALA A 1 992 ? 14.124 -0.305 8.440 1.00 96.75 992 ALA A N 1
ATOM 7933 C CA . ALA A 1 992 ? 13.398 0.945 8.635 1.00 96.75 992 ALA A CA 1
ATOM 7934 C C . ALA A 1 992 ? 14.279 2.068 9.219 1.00 96.75 992 ALA A C 1
ATOM 7936 O O . ALA A 1 992 ? 13.905 3.239 9.138 1.00 96.75 992 ALA A O 1
ATOM 7937 N N . ALA A 1 993 ? 15.443 1.736 9.790 1.00 94.50 993 ALA A N 1
ATOM 7938 C CA . ALA A 1 993 ? 16.333 2.703 10.420 1.00 94.50 993 ALA A CA 1
ATOM 7939 C C . ALA A 1 993 ? 17.025 3.608 9.395 1.00 94.50 993 ALA A C 1
ATOM 7941 O O . ALA A 1 993 ? 17.269 3.240 8.244 1.00 94.50 993 ALA A O 1
ATOM 7942 N N . ASP A 1 994 ? 17.394 4.803 9.845 1.00 92.94 994 ASP A N 1
ATOM 7943 C CA . ASP A 1 994 ? 18.103 5.798 9.048 1.00 92.94 994 ASP A CA 1
ATOM 7944 C C . ASP A 1 994 ? 19.632 5.585 9.002 1.00 92.94 994 ASP A C 1
ATOM 7946 O O . ASP A 1 994 ? 20.361 6.450 8.510 1.00 92.94 994 ASP A O 1
ATOM 7950 N N . ASN A 1 995 ? 20.104 4.423 9.457 1.00 93.06 995 ASN A N 1
ATOM 7951 C CA . ASN A 1 995 ? 21.485 3.951 9.430 1.00 93.06 995 ASN A CA 1
ATOM 7952 C C . ASN A 1 995 ? 21.555 2.483 8.960 1.00 93.06 995 ASN A C 1
ATOM 7954 O O . ASN A 1 995 ? 20.535 1.801 8.863 1.00 93.06 995 ASN A O 1
ATOM 7958 N N . ALA A 1 996 ? 22.755 2.002 8.629 1.00 92.62 996 ALA A N 1
ATOM 7959 C CA . ALA A 1 996 ? 22.960 0.604 8.249 1.00 92.62 996 ALA A CA 1
ATOM 7960 C C . ALA A 1 996 ? 22.783 -0.342 9.450 1.00 92.62 996 ALA A C 1
ATOM 7962 O O . ALA A 1 996 ? 23.060 0.034 10.590 1.00 92.62 996 ALA A O 1
ATOM 7963 N N . GLN A 1 997 ? 22.336 -1.568 9.181 1.00 92.12 997 GLN A N 1
ATOM 7964 C CA . GLN A 1 997 ? 22.043 -2.601 10.171 1.00 92.12 997 GLN A CA 1
ATOM 7965 C C . GLN A 1 997 ? 22.683 -3.930 9.757 1.00 92.12 997 GLN A C 1
ATOM 7967 O O . GLN A 1 997 ? 22.442 -4.431 8.656 1.00 92.12 997 GLN A O 1
ATOM 7972 N N . ASP A 1 998 ? 23.460 -4.525 10.661 1.00 90.56 998 ASP A N 1
ATOM 7973 C CA . ASP A 1 998 ? 23.979 -5.884 10.513 1.00 90.56 998 ASP A CA 1
ATOM 7974 C C . ASP A 1 998 ? 23.045 -6.865 11.219 1.00 90.56 998 ASP A C 1
ATOM 7976 O O . ASP A 1 998 ? 22.861 -6.828 12.436 1.00 90.56 998 ASP A O 1
ATOM 7980 N N . VAL A 1 999 ? 22.444 -7.758 10.442 1.00 91.12 999 VAL A N 1
ATOM 7981 C CA . VAL A 1 999 ? 21.390 -8.661 10.888 1.00 91.12 999 VAL A CA 1
ATOM 7982 C C . VAL A 1 999 ? 21.877 -10.096 10.792 1.00 91.12 999 VAL A C 1
ATOM 7984 O O . VAL A 1 999 ? 22.296 -10.570 9.734 1.00 91.12 999 VAL A O 1
ATOM 7987 N N . LYS A 1 1000 ? 21.776 -10.823 11.903 1.00 91.88 1000 LYS A N 1
ATOM 7988 C CA . LYS A 1 1000 ? 22.038 -12.261 11.951 1.00 91.88 1000 LYS A CA 1
ATOM 7989 C C . LYS A 1 1000 ? 20.730 -13.021 12.005 1.00 91.88 1000 LYS A C 1
ATOM 7991 O O . LYS A 1 1000 ? 19.944 -12.861 12.938 1.00 91.88 1000 LYS A O 1
ATOM 7996 N N . VAL A 1 1001 ? 20.512 -13.858 10.997 1.00 92.94 1001 VAL A N 1
ATOM 7997 C CA . VAL A 1 1001 ? 19.294 -14.653 10.855 1.00 92.94 1001 VAL A CA 1
ATOM 7998 C C . VAL A 1 1001 ? 19.644 -16.129 10.938 1.00 92.94 1001 VAL A C 1
ATOM 8000 O O . VAL A 1 1001 ? 20.370 -16.656 10.100 1.00 92.94 1001 VAL A O 1
ATOM 8003 N N . THR A 1 1002 ? 19.112 -16.814 11.944 1.00 91.38 1002 THR A N 1
ATOM 8004 C CA . THR A 1 1002 ? 19.225 -18.266 12.085 1.00 91.38 1002 THR A CA 1
ATOM 8005 C C . THR A 1 1002 ? 18.008 -18.927 11.458 1.00 91.38 1002 THR A C 1
ATOM 8007 O O . THR A 1 1002 ? 16.897 -18.792 11.963 1.00 91.38 1002 THR A O 1
ATOM 8010 N N . PHE A 1 1003 ? 18.204 -19.669 10.375 1.00 89.75 1003 PHE A N 1
ATOM 8011 C CA . PHE A 1 1003 ? 17.175 -20.508 9.769 1.00 89.75 1003 PHE A CA 1
ATOM 8012 C C . PHE A 1 1003 ? 17.240 -21.922 10.339 1.00 89.75 1003 PHE A C 1
ATOM 8014 O O . PHE A 1 1003 ? 18.304 -22.398 10.744 1.00 89.75 1003 PHE A O 1
ATOM 8021 N N . LYS A 1 1004 ? 16.111 -22.638 10.334 1.00 84.06 1004 LYS A N 1
ATOM 8022 C CA . LYS A 1 1004 ? 16.139 -24.081 10.612 1.00 84.06 1004 LYS A CA 1
ATOM 8023 C C . LYS A 1 1004 ? 17.103 -24.781 9.660 1.00 84.06 1004 LYS A C 1
ATOM 8025 O O . LYS A 1 1004 ? 17.051 -24.530 8.458 1.00 84.06 1004 LYS A O 1
ATOM 8030 N N . LYS A 1 1005 ? 17.916 -25.684 10.215 1.00 78.50 1005 LYS A N 1
ATOM 8031 C CA . LYS A 1 1005 ? 18.919 -26.454 9.475 1.00 78.50 1005 LYS A CA 1
ATOM 8032 C C . LYS A 1 1005 ? 18.316 -27.050 8.202 1.00 78.50 1005 LYS A C 1
ATOM 8034 O O . LYS A 1 1005 ? 17.308 -27.758 8.257 1.00 78.50 1005 LYS A O 1
ATOM 8039 N N . SER A 1 1006 ? 18.935 -26.740 7.075 1.00 69.00 1006 SER A N 1
ATOM 8040 C CA . SER A 1 1006 ? 18.485 -27.092 5.742 1.00 69.00 1006 SER A CA 1
ATOM 8041 C C . SER A 1 1006 ? 19.694 -27.509 4.913 1.00 69.00 1006 SER A C 1
ATOM 8043 O O . SER A 1 1006 ? 20.667 -26.776 4.800 1.00 69.00 1006 SER A O 1
ATOM 8045 N N . ASP A 1 1007 ? 19.615 -28.647 4.227 1.00 60.62 1007 ASP A N 1
ATOM 8046 C CA . ASP A 1 1007 ? 20.671 -29.074 3.291 1.00 60.62 1007 ASP A CA 1
ATOM 8047 C C . ASP A 1 1007 ? 20.683 -28.242 1.987 1.00 60.62 1007 ASP A C 1
ATOM 8049 O O . ASP A 1 1007 ? 21.302 -28.615 0.989 1.00 60.62 1007 ASP A O 1
ATOM 8053 N N . LYS A 1 1008 ? 19.948 -27.124 1.957 1.00 73.25 1008 LYS A N 1
ATOM 8054 C CA . LYS A 1 1008 ? 19.672 -26.314 0.765 1.00 73.25 1008 LYS A CA 1
ATOM 8055 C C . LYS A 1 1008 ? 20.257 -24.921 0.906 1.00 73.25 1008 LYS A C 1
ATOM 8057 O O . LYS A 1 1008 ? 20.246 -24.328 1.980 1.00 73.25 1008 LYS A O 1
ATOM 8062 N N . ARG A 1 1009 ? 20.752 -24.398 -0.214 1.00 74.62 1009 ARG A N 1
ATOM 8063 C CA . ARG A 1 1009 ? 21.459 -23.119 -0.281 1.00 74.62 1009 ARG A CA 1
ATOM 8064 C C . ARG A 1 1009 ? 20.495 -21.946 -0.067 1.00 74.62 1009 ARG A C 1
ATOM 8066 O O . ARG A 1 1009 ? 19.469 -21.854 -0.732 1.00 74.62 1009 ARG A O 1
ATOM 8073 N N . LEU A 1 1010 ? 20.879 -21.034 0.825 1.00 88.19 1010 LEU A N 1
ATOM 8074 C CA . LEU A 1 1010 ? 20.249 -19.727 1.010 1.00 88.19 1010 LEU A CA 1
ATOM 8075 C C . LEU A 1 1010 ? 20.715 -18.772 -0.094 1.00 88.19 1010 LEU A C 1
ATOM 8077 O O . LEU A 1 1010 ? 21.919 -18.604 -0.312 1.00 88.19 1010 LEU A O 1
ATOM 8081 N N . MET A 1 1011 ? 19.768 -18.137 -0.776 1.00 89.25 1011 MET A N 1
ATOM 8082 C CA . MET A 1 1011 ? 20.035 -17.155 -1.829 1.00 89.25 1011 MET A CA 1
ATOM 8083 C C . MET A 1 1011 ? 19.561 -15.776 -1.385 1.00 89.25 1011 MET A C 1
ATOM 8085 O O . MET A 1 1011 ? 18.437 -15.647 -0.916 1.00 89.25 1011 MET A O 1
ATOM 8089 N N . VAL A 1 1012 ? 20.406 -14.758 -1.540 1.00 91.94 1012 VAL A N 1
ATOM 8090 C CA . VAL A 1 1012 ? 20.102 -13.354 -1.235 1.00 91.94 1012 VAL A CA 1
ATOM 8091 C C . VAL A 1 1012 ? 19.816 -12.611 -2.536 1.00 91.94 1012 VAL A C 1
ATOM 8093 O O . VAL A 1 1012 ? 20.603 -12.685 -3.485 1.00 91.94 1012 VAL A O 1
ATOM 8096 N N . TRP A 1 1013 ? 18.705 -11.884 -2.554 1.00 94.25 1013 TRP A N 1
ATOM 8097 C CA . TRP A 1 1013 ? 18.173 -11.147 -3.692 1.00 94.25 1013 TRP A CA 1
ATOM 8098 C C . TRP A 1 1013 ? 18.052 -9.672 -3.318 1.00 94.25 1013 TRP A C 1
ATOM 8100 O O . TRP A 1 1013 ? 17.346 -9.321 -2.372 1.00 94.25 1013 TRP A O 1
ATOM 8110 N N . ASP A 1 1014 ? 18.731 -8.815 -4.073 1.00 94.88 1014 ASP A N 1
ATOM 8111 C CA . ASP A 1 1014 ? 18.629 -7.365 -3.938 1.00 94.88 1014 ASP A CA 1
ATOM 8112 C C . ASP A 1 1014 ? 17.640 -6.825 -4.989 1.00 94.88 1014 ASP A C 1
ATOM 8114 O O . ASP A 1 1014 ? 17.952 -6.824 -6.187 1.00 94.88 1014 ASP A O 1
ATOM 8118 N N . PRO A 1 1015 ? 16.438 -6.378 -4.584 1.00 95.12 1015 PRO A N 1
ATOM 8119 C CA . PRO A 1 1015 ? 15.426 -5.879 -5.508 1.00 95.12 1015 PRO A CA 1
ATOM 8120 C C . PRO A 1 1015 ? 15.815 -4.547 -6.168 1.00 95.12 1015 PRO A C 1
ATOM 8122 O O . PRO A 1 1015 ? 15.314 -4.243 -7.253 1.00 95.12 1015 PRO A O 1
ATOM 8125 N N . VAL A 1 1016 ? 16.730 -3.769 -5.586 1.00 89.50 1016 VAL A N 1
ATOM 8126 C CA . VAL A 1 1016 ? 17.176 -2.488 -6.147 1.00 89.50 1016 VAL A CA 1
ATOM 8127 C C . VAL A 1 1016 ? 18.143 -2.740 -7.304 1.00 89.50 1016 VAL A C 1
ATOM 8129 O O . VAL A 1 1016 ? 17.868 -2.361 -8.448 1.00 89.50 1016 VAL A O 1
ATOM 8132 N N . SER A 1 1017 ? 19.248 -3.443 -7.044 1.00 84.88 1017 SER A N 1
ATOM 8133 C CA . SER A 1 1017 ? 20.270 -3.711 -8.069 1.00 84.88 1017 SER A CA 1
ATOM 8134 C C . SER A 1 1017 ? 19.900 -4.855 -9.020 1.00 84.88 1017 SER A C 1
ATOM 8136 O O . SER A 1 1017 ? 20.382 -4.907 -10.153 1.00 84.88 1017 SER A O 1
ATOM 8138 N N . GLY A 1 1018 ? 19.029 -5.770 -8.588 1.00 83.00 1018 GLY A N 1
ATOM 8139 C CA . GLY A 1 1018 ? 18.756 -7.031 -9.276 1.00 83.00 1018 GLY A CA 1
ATOM 8140 C C . GLY A 1 1018 ? 19.827 -8.103 -9.033 1.00 83.00 1018 GLY A C 1
ATOM 8141 O O . GLY A 1 1018 ? 19.794 -9.147 -9.684 1.00 83.00 1018 GLY A O 1
ATOM 8142 N N . LEU A 1 1019 ? 20.788 -7.872 -8.133 1.00 82.44 1019 LEU A N 1
ATOM 8143 C CA . LEU A 1 1019 ? 21.821 -8.850 -7.806 1.00 82.44 1019 LEU A CA 1
ATOM 8144 C C . LEU A 1 1019 ? 21.222 -10.065 -7.083 1.00 82.44 1019 LEU A C 1
ATOM 8146 O O . LEU A 1 1019 ? 20.429 -9.929 -6.153 1.00 82.44 1019 LEU A O 1
ATOM 8150 N N . VAL A 1 1020 ? 21.668 -11.256 -7.483 1.00 85.00 1020 VAL A N 1
ATOM 8151 C CA . VAL A 1 1020 ? 21.328 -12.530 -6.841 1.00 85.00 1020 VAL A CA 1
ATOM 8152 C C . VAL A 1 1020 ? 22.623 -13.249 -6.499 1.00 85.00 1020 VAL A C 1
ATOM 8154 O O . VAL A 1 1020 ? 23.443 -13.502 -7.383 1.00 85.00 1020 VAL A O 1
ATOM 8157 N N . LYS A 1 1021 ? 22.831 -13.571 -5.222 1.00 83.25 1021 LYS A N 1
ATOM 8158 C CA . LYS A 1 1021 ? 24.069 -14.206 -4.747 1.00 83.25 1021 LYS A CA 1
ATOM 8159 C C . LYS A 1 1021 ? 23.794 -15.251 -3.665 1.00 83.25 1021 LYS A C 1
ATOM 8161 O O . LYS A 1 1021 ? 22.814 -15.117 -2.936 1.00 83.25 1021 LYS A O 1
ATOM 8166 N N . PRO A 1 1022 ? 24.639 -16.286 -3.523 1.00 83.19 1022 PRO A N 1
ATOM 8167 C CA . PRO A 1 1022 ? 24.605 -17.136 -2.339 1.00 83.19 1022 PRO A CA 1
ATOM 8168 C C . PRO A 1 1022 ? 24.787 -16.298 -1.069 1.00 83.19 1022 PRO A C 1
ATOM 8170 O O . PRO A 1 1022 ? 25.606 -15.376 -1.047 1.00 83.19 1022 PRO A O 1
ATOM 8173 N N . GLY A 1 1023 ? 24.028 -16.617 -0.023 1.00 77.94 1023 GLY A N 1
ATOM 8174 C CA . GLY A 1 1023 ? 24.210 -16.020 1.295 1.00 77.94 1023 GLY A CA 1
ATOM 8175 C C . GLY A 1 1023 ? 25.522 -16.460 1.950 1.00 77.94 1023 GLY A C 1
ATOM 8176 O O . GLY A 1 1023 ? 25.994 -17.576 1.721 1.00 77.94 1023 GLY A O 1
ATOM 8177 N N . ASN A 1 1024 ? 26.111 -15.593 2.776 1.00 82.12 1024 ASN A N 1
ATOM 8178 C CA . ASN A 1 1024 ? 27.237 -15.968 3.629 1.00 82.12 1024 ASN A CA 1
ATOM 8179 C C . ASN A 1 1024 ? 26.713 -16.780 4.822 1.00 82.12 1024 ASN A C 1
ATOM 8181 O O . ASN A 1 1024 ? 26.342 -16.219 5.852 1.00 82.12 1024 ASN A O 1
ATOM 8185 N N . THR A 1 1025 ? 26.592 -18.095 4.639 1.00 81.88 1025 THR A N 1
ATOM 8186 C CA . THR A 1 1025 ? 25.965 -18.989 5.616 1.00 81.88 1025 THR A CA 1
ATOM 8187 C C . THR A 1 1025 ? 27.001 -19.761 6.425 1.00 81.88 1025 THR A C 1
ATOM 8189 O O . THR A 1 1025 ? 27.858 -20.447 5.866 1.00 81.88 1025 THR A O 1
ATOM 8192 N N . ARG A 1 1026 ? 26.865 -19.733 7.751 1.00 83.56 1026 ARG A N 1
ATOM 8193 C CA . ARG A 1 1026 ? 27.596 -20.588 8.687 1.00 83.56 1026 ARG A CA 1
ATOM 8194 C C . ARG A 1 1026 ? 26.657 -21.647 9.262 1.00 83.56 1026 ARG A C 1
ATOM 8196 O O . ARG A 1 1026 ? 25.675 -21.321 9.921 1.00 83.56 1026 ARG A O 1
ATOM 8203 N N . ILE A 1 1027 ? 26.979 -22.921 9.050 1.00 81.50 1027 ILE A N 1
ATOM 8204 C CA . ILE A 1 1027 ? 26.211 -24.038 9.618 1.00 81.50 1027 ILE A CA 1
ATOM 8205 C C . ILE A 1 1027 ? 26.564 -24.181 11.104 1.00 81.50 1027 ILE A C 1
ATOM 8207 O O . ILE A 1 1027 ? 27.740 -24.265 11.464 1.00 81.50 1027 ILE A O 1
ATOM 8211 N N . THR A 1 1028 ? 25.552 -24.220 11.968 1.00 82.38 1028 THR A N 1
ATOM 8212 C CA . THR A 1 1028 ? 25.697 -24.388 13.422 1.00 82.38 1028 THR A CA 1
ATOM 8213 C C . THR A 1 1028 ? 24.801 -25.518 13.935 1.00 82.38 1028 THR A C 1
ATOM 8215 O O . THR A 1 1028 ? 23.971 -26.058 13.203 1.00 82.38 1028 THR A O 1
ATOM 8218 N N . ASN A 1 1029 ? 24.948 -25.893 15.210 1.00 77.38 1029 ASN A N 1
ATOM 8219 C CA . ASN A 1 1029 ? 24.076 -26.897 15.831 1.00 77.38 1029 ASN A CA 1
ATOM 8220 C C . ASN A 1 1029 ? 22.619 -26.419 15.957 1.00 77.38 1029 ASN A C 1
ATOM 8222 O O . ASN A 1 1029 ? 21.710 -27.244 15.939 1.00 77.38 1029 ASN A O 1
ATOM 8226 N N . SER A 1 1030 ? 22.398 -25.108 16.073 1.00 76.00 1030 SER A N 1
ATOM 8227 C CA . SER A 1 1030 ? 21.074 -24.491 16.210 1.00 76.00 1030 SER A CA 1
ATOM 8228 C C . SER A 1 1030 ? 20.396 -24.179 14.872 1.00 76.00 1030 SER A C 1
ATOM 8230 O O . SER A 1 1030 ? 19.199 -23.901 14.861 1.00 76.00 1030 SER A O 1
ATOM 8232 N N . GLY A 1 1031 ? 21.121 -24.240 13.750 1.00 85.81 1031 GLY A N 1
ATOM 8233 C CA . GLY A 1 1031 ? 20.590 -23.932 12.423 1.00 85.81 1031 GLY A CA 1
ATOM 8234 C C . GLY A 1 1031 ? 21.624 -23.346 11.463 1.00 85.81 1031 GLY A C 1
ATOM 8235 O O . GLY A 1 1031 ? 22.822 -23.302 11.757 1.00 85.81 1031 GLY A O 1
ATOM 8236 N N . ASP A 1 1032 ? 21.144 -22.872 10.319 1.00 87.44 1032 ASP A N 1
ATOM 8237 C CA . ASP A 1 1032 ? 21.958 -22.192 9.313 1.00 87.44 1032 ASP A CA 1
ATOM 8238 C C . ASP A 1 1032 ? 21.921 -20.688 9.583 1.00 87.44 1032 ASP A C 1
ATOM 8240 O O . ASP A 1 1032 ? 20.870 -20.055 9.475 1.00 87.44 1032 ASP A O 1
ATOM 8244 N N . VAL A 1 1033 ? 23.060 -20.115 9.969 1.00 90.12 1033 VAL A N 1
ATOM 8245 C CA . VAL A 1 1033 ? 23.175 -18.694 10.319 1.00 90.12 1033 VAL A CA 1
ATOM 8246 C C . VAL A 1 1033 ? 23.595 -17.908 9.087 1.00 90.12 1033 VAL A C 1
ATOM 8248 O O . VAL A 1 1033 ? 24.643 -18.184 8.507 1.00 90.12 1033 VAL A O 1
ATOM 8251 N N . LEU A 1 1034 ? 22.785 -16.933 8.692 1.00 91.31 1034 LEU A N 1
ATOM 8252 C CA . LEU A 1 1034 ? 23.049 -16.002 7.603 1.00 91.31 1034 LEU A CA 1
ATOM 8253 C C . LEU A 1 1034 ? 23.325 -14.611 8.172 1.00 91.31 1034 LEU A C 1
ATOM 8255 O O . LEU A 1 1034 ? 22.507 -14.072 8.916 1.00 91.31 1034 LEU A O 1
ATOM 8259 N N . GLU A 1 1035 ? 24.451 -14.027 7.779 1.00 90.56 1035 GLU A N 1
ATOM 8260 C CA . GLU A 1 1035 ? 24.782 -12.634 8.084 1.00 90.56 1035 GLU A CA 1
ATOM 8261 C C . GLU A 1 1035 ? 24.359 -11.744 6.909 1.00 90.56 1035 GLU A C 1
ATOM 8263 O O . GLU A 1 1035 ? 24.752 -11.981 5.760 1.00 90.56 1035 GLU A O 1
ATOM 8268 N N . LEU A 1 1036 ? 23.531 -10.740 7.190 1.00 90.62 1036 LEU A N 1
ATOM 8269 C CA . LEU A 1 1036 ? 23.031 -9.767 6.227 1.00 90.62 1036 LEU A CA 1
ATOM 8270 C C . LEU A 1 1036 ? 23.454 -8.364 6.654 1.00 90.62 1036 LEU A C 1
ATOM 8272 O O . LEU A 1 1036 ? 23.171 -7.953 7.771 1.00 90.62 1036 LEU A O 1
ATOM 8276 N N . HIS A 1 1037 ? 24.068 -7.622 5.740 1.00 90.94 1037 HIS A N 1
ATOM 8277 C CA . HIS A 1 1037 ? 24.266 -6.185 5.886 1.00 90.94 1037 HIS A CA 1
ATOM 8278 C C . HIS A 1 1037 ? 23.161 -5.478 5.104 1.00 90.94 1037 HIS A C 1
ATOM 8280 O O . HIS A 1 1037 ? 23.055 -5.699 3.893 1.00 90.94 1037 HIS A O 1
ATOM 8286 N N . LEU A 1 1038 ? 22.333 -4.684 5.784 1.00 92.56 1038 LEU A N 1
ATOM 8287 C CA . LEU A 1 1038 ? 21.353 -3.810 5.147 1.00 92.56 1038 LEU A CA 1
ATOM 8288 C C . LEU A 1 1038 ? 21.795 -2.360 5.307 1.00 92.56 1038 LEU A C 1
ATOM 8290 O O . LEU A 1 1038 ? 21.867 -1.854 6.426 1.00 92.56 1038 LEU A O 1
ATOM 8294 N N . ASP A 1 1039 ? 22.018 -1.670 4.196 1.00 92.81 1039 ASP A N 1
ATOM 8295 C CA . ASP A 1 1039 ? 22.209 -0.223 4.197 1.00 92.81 1039 ASP A CA 1
ATOM 8296 C C . ASP A 1 1039 ? 20.974 0.495 4.769 1.00 92.81 1039 ASP A C 1
ATOM 8298 O O . ASP A 1 1039 ? 19.888 -0.082 4.929 1.00 92.81 1039 ASP A O 1
ATOM 8302 N N . LYS A 1 1040 ? 21.131 1.792 5.057 1.00 94.62 1040 LYS A N 1
ATOM 8303 C CA . LYS A 1 1040 ? 20.017 2.687 5.391 1.00 94.62 1040 LYS A CA 1
ATOM 8304 C C . LYS A 1 1040 ? 18.866 2.491 4.400 1.00 94.62 1040 LYS A C 1
ATOM 8306 O O . LYS A 1 1040 ? 19.061 2.671 3.197 1.00 94.62 1040 LYS A O 1
ATOM 8311 N N . TRP A 1 1041 ? 17.673 2.191 4.917 1.00 96.62 1041 TRP A N 1
ATOM 8312 C CA . TRP A 1 1041 ? 16.454 2.046 4.108 1.00 96.62 1041 TRP A CA 1
ATOM 8313 C C . TRP A 1 1041 ? 16.584 1.019 2.974 1.00 96.62 1041 TRP A C 1
ATOM 8315 O O . TRP A 1 1041 ? 16.027 1.183 1.890 1.00 96.62 1041 TRP A O 1
ATOM 8325 N N . GLN A 1 1042 ? 17.340 -0.056 3.202 1.00 95.69 1042 GLN A N 1
ATOM 8326 C CA . GLN A 1 1042 ? 17.471 -1.140 2.236 1.00 95.69 1042 GLN A CA 1
ATOM 8327 C C . GLN A 1 1042 ? 16.473 -2.266 2.510 1.00 95.69 1042 GLN A C 1
ATOM 8329 O O . GLN A 1 1042 ? 16.100 -2.560 3.645 1.00 95.69 1042 GLN A O 1
ATOM 8334 N N . THR A 1 1043 ? 16.063 -2.935 1.436 1.00 97.88 1043 THR A N 1
ATOM 8335 C CA . THR A 1 1043 ? 15.303 -4.184 1.476 1.00 97.88 1043 THR A CA 1
ATOM 8336 C C . THR A 1 1043 ? 16.127 -5.299 0.856 1.00 97.88 1043 THR A C 1
ATOM 8338 O O . THR A 1 1043 ? 16.658 -5.121 -0.238 1.00 97.88 1043 THR A O 1
ATOM 8341 N N . LEU A 1 1044 ? 16.172 -6.461 1.500 1.00 97.25 1044 LEU A N 1
ATOM 8342 C CA . LEU A 1 1044 ? 16.733 -7.687 0.936 1.00 97.25 1044 LEU A CA 1
ATOM 8343 C C . LEU A 1 1044 ? 15.719 -8.822 1.051 1.00 97.25 1044 LEU A C 1
ATOM 8345 O O . LEU A 1 1044 ? 14.952 -8.895 2.012 1.00 97.25 1044 LEU A O 1
ATOM 8349 N N . LEU A 1 1045 ? 15.739 -9.736 0.082 1.00 96.62 1045 LEU A N 1
ATOM 8350 C CA . LEU A 1 1045 ? 14.982 -10.980 0.158 1.00 96.62 1045 LEU A CA 1
ATOM 8351 C C . LEU A 1 1045 ? 15.926 -12.170 0.242 1.00 96.62 1045 LEU A C 1
ATOM 8353 O O . LEU A 1 1045 ? 16.986 -12.192 -0.382 1.00 96.62 1045 LEU A O 1
ATOM 8357 N N . VAL A 1 1046 ? 15.523 -13.182 0.997 1.00 94.62 1046 VAL A N 1
ATOM 8358 C CA . VAL A 1 1046 ? 16.232 -14.451 1.121 1.00 94.62 1046 VAL A CA 1
ATOM 8359 C C . VAL A 1 1046 ? 15.310 -15.573 0.686 1.00 94.62 1046 VAL A C 1
ATOM 8361 O O . VAL A 1 1046 ? 14.150 -15.623 1.093 1.00 94.62 1046 VAL A O 1
ATOM 8364 N N . THR A 1 1047 ? 15.813 -16.495 -0.129 1.00 92.25 1047 THR A N 1
ATOM 8365 C CA . THR A 1 1047 ? 15.057 -17.680 -0.536 1.00 92.25 1047 THR A CA 1
ATOM 8366 C C . THR A 1 1047 ? 15.765 -18.954 -0.108 1.00 92.25 1047 THR A C 1
ATOM 8368 O O . THR A 1 1047 ? 16.991 -19.059 -0.170 1.00 92.25 1047 THR A O 1
ATOM 8371 N N . ILE A 1 1048 ? 14.966 -19.932 0.317 1.00 88.56 1048 ILE A N 1
ATOM 8372 C CA . ILE A 1 1048 ? 15.389 -21.316 0.539 1.00 88.56 1048 ILE A CA 1
ATOM 8373 C C . ILE A 1 1048 ? 14.613 -22.161 -0.462 1.00 88.56 1048 ILE A C 1
ATOM 8375 O O . ILE A 1 1048 ? 13.401 -22.345 -0.301 1.00 88.56 1048 ILE A O 1
ATOM 8379 N N . ASP A 1 1049 ? 15.287 -22.638 -1.506 1.00 79.56 1049 ASP A N 1
ATOM 8380 C CA . ASP A 1 1049 ? 14.663 -23.501 -2.512 1.00 79.56 1049 ASP A CA 1
ATOM 8381 C C . ASP A 1 1049 ? 14.117 -24.784 -1.858 1.00 79.56 1049 ASP A C 1
ATOM 8383 O O . ASP A 1 1049 ? 14.686 -25.288 -0.888 1.00 79.56 1049 ASP A O 1
ATOM 8387 N N . LYS A 1 1050 ? 12.978 -25.295 -2.339 1.00 63.69 1050 LYS A N 1
ATOM 8388 C CA . LYS A 1 1050 ? 12.362 -26.549 -1.873 1.00 63.69 1050 LYS A CA 1
ATOM 8389 C C . LYS A 1 1050 ? 12.676 -27.744 -2.762 1.00 63.69 1050 LYS A C 1
ATOM 8391 O O . LYS A 1 1050 ? 13.079 -27.572 -3.923 1.00 63.69 1050 LYS A O 1
#